Protein 4TWE (pdb70)

Foldseek 3Di:
DFAFFQDVVLLVLLLVQQDLVLLLVLLCLLLVWAFAFQDVVVVVVLVVVQCLQPDLQQHAPDKDKDKFWFKKKAFDPVDAWWKFKAFPVGHTDGTADFAFDCLPPQTDDSRAGTFFAILFDFDKQKAFEWEQEALALVSVVVCVVVVHQLASAEYEYEPDDDAQLSSLVSSVVSNHAEYEYEHFCVAAVVLDEAPCSDPVNALADYQFWWAYFYNFQFFAGQFAFLAFRHPPDHGDDPVPGPGGRPHGYGYGGLLRVLLVQQFADADFDPPVSAGRSPHGGHTDRAGDCVDDDHRNIMMITGTRMDIDTHMGMKMKHKQAAPAASLAEAEEEEESHANISCSQFASLVVSLLSSSSSSVSNVVSVPDDGFNYMYMYMHAGPVRNGLHRLLSVCSVCVPSCLQHYLEYEYEGGAFLAQQAKAKAWAQQLVQQLLVQQQVDFRPDDDGHTNFVSQLVAAWDQDPVPGIGHDHHYDDRPTNCVLVCFFSLFTYMYMHTHDHCVVDSRPTSNSHNTSSNGSCSCCVHGAPSSVSSSSSSSSVSSSSRNQRRRLAGSTQCLSCLRVLVVQLVLCCVPPQVVCVVLVHHCVLSVVLSVLLNVLSVVLVVVVVVQVVDSDDSVVRVLSSSLRRNLSVLQFDPPLCPVGGSGGRQQHYDAPAPRNHRRSLRNLCNVCVVDDRPDPSSVSNNVSSVSSSNSSNVSSQSSHDVPDD/DFPFFQDVVLLVLLLVQQDLVLLLVLLCLLLVWAFAFQDVSVVVVLVVVQCLQPDLQQHAPHKDKDKFWFKWKAFDPVDAWWKFKAFPVGHTDDTADFAFDCLPPQTDDPRAGTFFAILFDFDKAKFFEWEQEALDLVSVVVCVVVVHQLARAEYEYEDDDDAQLSSLVSSVVSNHAEYEYEHFCVAAVVLDEAPCSDPVNALADYQFWWAYFYNFQAFARQFAFLAFRHPPDHGHDPVRGPGGRPHGYGYGGLLRVLLPQQFADADFDDPVRAGNSPHGGHTDRAGDCVDDDHRNIMMITGTRMDIDTHMGMKMKHKQAAPAASLAEAEEEEESHANISCSQFASLVVSLLSSSSSSVSNVVSVPDDGFNYMYMYMHAGPFRNGLHRLLSVCSVCVVSCLQHYLEYEYEGGAFLAQQAKAKAWAQQLVQQLLVQQQPAFRPDDDTHTRFVSQLVAAWDQDPPPGIGHDHHYDARPTNCVLVCFQSLFTYMYMHHYDHCVVDSRPTSNSGNTSSSGSCSCCVGGPPVSVSSSSSSSSSSSSSRNQRGRLAGSTQCLSCLRVLVVQLVLCCVPPQVVCVVLVHHCVLSVVLSVLLNVLSVVLVVVVVVCVVDSDDSVVSVLSSSLRRNLSVLQFDPPLCPVGGSGGRQQRYDAPAPGPHRRSLRNLCRVCVPPDRPDPSSVSNNVSSVSSSNSSNVSSQSSHDVPDD

CATH classification: 3.40.630.10 (+1 more: 3.50.30.30)

Nearest PDB structures (foldseek):
  4twe-assembly1_A  TM=1.001E+00  e=0.000E+00  Homo sapiens
  5of0-assembly1_A-2  TM=9.413E-01  e=4.311E-78  Homo sapiens
  4ngp-assembly1_A-2  TM=9.405E-01  e=2.277E-77  Homo sapiens
  4p44-assembly1_A  TM=9.387E-01  e=1.144E-77  Homo sapiens
  7zqs-assembly1_D  TM=9.119E-01  e=1.818E-54  Homo sapiens

Solvent-accessible surface area: 47880 Å² total; per-residue (Å²): 232,91,49,51,76,45,63,111,149,19,5,93,55,0,10,62,88,2,52,15,138,116,0,73,88,10,0,95,59,0,1,125,67,16,0,21,1,18,26,113,21,4,82,71,2,4,92,32,0,21,100,82,4,118,42,111,136,33,0,5,52,42,1,87,46,36,63,4,73,0,5,0,0,17,10,20,140,152,98,37,3,34,8,20,0,4,11,110,139,40,46,116,74,55,58,12,98,136,46,4,76,97,70,40,60,57,7,52,29,123,81,13,24,24,2,0,0,0,3,3,45,68,25,84,22,70,6,69,0,0,0,0,12,54,0,15,105,124,11,0,112,60,0,89,107,70,67,21,150,10,112,30,6,0,0,0,0,2,5,19,79,48,49,51,7,35,0,0,47,11,0,29,149,38,18,3,28,0,0,0,0,0,9,0,0,36,26,4,0,54,31,66,25,39,94,123,69,0,3,61,82,24,37,32,5,3,18,6,3,8,9,0,0,16,1,16,110,50,10,0,1,1,4,0,30,56,6,5,0,35,108,73,15,22,60,31,93,90,90,107,21,57,13,45,4,72,21,14,0,8,2,9,4,2,29,2,0,76,47,0,2,23,3,2,57,34,78,95,2,46,92,110,13,49,29,26,3,70,42,135,0,84,0,4,50,2,3,71,107,120,27,112,14,74,49,80,0,58,0,27,0,10,1,65,11,111,71,50,81,75,96,4,14,1,0,12,0,4,0,108,3,56,45,2,22,3,12,10,0,1,0,0,0,1,1,0,0,4,2,5,2,0,0,7,0,1,0,0,1,0,0,0,4,2,0,1,56,3,0,0,37,9,13,82,151,64,75,18,67,0,3,1,0,0,11,0,0,0,0,0,0,14,11,0,10,8,1,1,0,0,0,12,0,9,43,46,60,26,19,8,37,29,14,0,0,0,0,0,0,0,14,11,0,1,25,11,75,26,0,0,40,2,44,6,2,18,0,0,8,24,0,0,16,49,0,0,102,111,10,125,12,51,26,121,67,115,52,7,0,20,69,4,0,32,150,68,50,68,79,94,4,124,102,84,33,103,5,0,30,32,31,74,5,37,45,60,4,0,10,0,0,0,0,0,12,0,0,0,0,0,0,3,0,0,1,2,10,22,122,102,168,14,79,6,94,31,0,1,0,38,10,2,0,0,3,1,17,54,0,1,27,128,67,4,1,73,55,1,44,1,0,33,2,0,0,56,0,0,0,1,0,0,1,24,0,0,3,10,15,29,8,35,5,87,3,33,12,0,18,31,25,0,71,59,24,0,77,17,0,78,144,92,8,20,68,43,0,124,124,44,111,12,75,20,38,37,0,35,60,0,0,86,94,0,45,59,41,1,61,42,0,33,115,71,22,33,86,43,94,161,53,117,18,92,53,10,67,0,2,20,20,5,9,10,7,0,20,0,0,6,4,0,33,28,56,60,1,24,94,153,68,28,1,32,5,0,1,3,34,6,48,103,114,2,103,21,85,1,0,3,4,0,2,14,1,2,55,145,0,174,131,49,77,89,78,27,151,27,11,50,56,0,37,46,6,4,7,3,1,13,31,11,0,42,9,0,3,10,10,0,61,47,20,12,66,57,242,91,52,51,76,45,62,111,146,19,4,96,56,0,10,60,88,2,52,15,141,121,0,73,87,10,0,94,61,1,1,124,70,16,0,23,1,18,26,113,20,4,82,71,2,4,91,30,0,19,100,83,4,121,42,107,136,33,0,4,51,44,0,90,46,37,66,4,62,1,5,0,0,18,10,24,152,166,96,36,3,29,9,16,0,5,12,108,138,43,43,113,74,61,66,11,95,134,47,2,70,96,74,39,60,54,8,50,30,124,82,12,24,24,2,0,0,0,2,3,47,67,25,84,21,72,5,68,0,0,0,0,12,53,0,17,114,131,12,0,117,58,0,89,102,68,67,21,141,10,122,32,6,0,0,0,0,2,5,18,80,47,49,52,6,36,0,0,43,13,0,29,152,45,35,4,29,0,0,0,0,0,8,0,0,37,24,5,0,55,31,64,24,38,94,123,70,0,4,61,83,24,36,33,5,3,18,6,3,8,11,0,0,16,1,17,109,45,9,0,1,2,10,0,29,58,6,5,0,38,117,48,11,25,53,29,90,106,96,97,28,54,14,42,5,73,21,13,0,7,2,8,4,2,33,1,0,72,46,0,2,24,4,2,59,30,78,89,3,50,94,110,14,46,28,27,1,73,42,139,0,92,0,3,52,3,4,74,108,121,27,112,16,72,49,80,0,61,0,27,0,8,1,65,11,110,71,50,83,76,94,4,14,0,0,13,0,4,0,108,3,56,46,2,22,3,11,7,0,2,0,0,0,0,1,0,0,3,1,4,3,0,0,7,0,0,0,0,1,0,0,0,4,2,0,1,55,2,0,0,39,10,14,84,160,67,80,18,66,0,3,1,0,0,12,0,0,0,0,0,0,14,12,0,9,9,0,2,0,0,0,12,0,10,43,45,58,27,22,8,34,26,14,0,0,0,0,0,0,0,13,10,0,1,25,13,74,24,0,0,39,3,44,6,2,18,0,0,9,23,0,0,16,50,0,0,101,108,10,122,13,51,29,118,69,113,51,6,0,21,69,2,0,32,149,68,51,69,78,92,4,126,100,84,33,103,6,0,30,32,32,72,5,38,46,61,4,0,10,0,0,0,0,0,16,0,0,0,0,0,0,3,0,0,1,2,10,21,123,100,168,15,78,6,94,31,0,1,0,35,10,2,0,0,2,0,19,70,0,0,16,134,71,4,1,73,61,1,43,1,0,34,2,0,0,55,0,0,0,1,0,0,1,24,0,0,2,10,15,27,9,36,5,85,3,34,12,0,17,32,25,0,70,60,24,0,95,18,0,77,156,82,1,20,87,36,0,129,131,35,110,12,64,19,36,32,0,36,60,0,0,86,93,0,46,59,42,1,61,42,1,33,119,73,24,34,86,43,95,160,52,116,18,89,52,9,67,1,2,20,21,4,10,9,7,0,20,0,0,5,5,0,34,29,55,62,1,23,106,151,66,28,2,31,5,0,2,2,37,6,54,100,116,2,100,13,81,1,0,4,3,0,3,14,2,1,59,139,0,113,141,49,77,82,81,29,152,26,10,49,54,0,32,46,6,4,2,3,2,15,26,11,0,44,9,0,3,9,9,0,59,45,21,10,66,59

Organism: Homo sapiens (NCBI:txid9606)

Secondary structure (DSSP, 8-state):
-PPP---HHHHHHHHHH--HHHHHHHHHHHTSS---TTSHHHHHHHHHHHHHHH-TTT--SEEEEEEEEEEEEE--SSS--EEEEE-TTS-EEEE---S---SSSSSSSTTSPPP-EETPPPB--EE-EEE-TT--HHHHHHHHHTT---TT-EEEEESBSB-HHHHHHHHHTTT--EEEEE--HHHHSTT--SGGGSTTSSSSPPTT----EE--SSSS-TT-TTS---TT-----GGG---S-SS-EEE--HHHHHHHHTTB-SSBPPGGG--SSSS--B--SSB-TTSSS-TT-EEEEEB--EEEEEEEEEEEEEE--SSEEEEEEEEEEE---SSS-IIIIIHHHHHHHHHHHHHHHHHHHTS---SEEEEEEEES--TTTSHHHHHHHHHTHHHHHHHEEEEEE-S-SBS-SSEEEEEE-GGGHHHHHHHHHTSB-SSSSS-BHHHHHTTTSEEEETTTEEEEPEEPP-SSSTHHIIIIIS---EEEEEEE--TTT---SS-TTTTSTT--HHIIIIII-TTSHHHHHHHHHHHHHHHHHHH-SS----GGGHHHHHHHHHHHHHHHHHHHHHHTT--SHHHHHHHHHHHHHHHHHHHHHHHHHTS---HHHHHHHHHHHHHGGGGGB-TTS-TTSSS--BTTTS---SSS-S-HHHHHHHHHHTTS-TT-HHHHHHHHHHHHHHHHHHHHHHHHS-TT--/-PPP---HHHHHHHHHH--HHHHHHHHHHHTSS---TTSHHHHHHHHHHHHHHH-TTT--SEEEEEEEEEEEEE--SSS--EEEEE-TTS-EEEE---S---SSSSSSSTTSPPP-EETPPPB--EE-EEE-TT--HHHHHHHHHTT---TT-EEEEESSSS-HHHHHHHHHTTT--EEEEE--HHHHSTT--SGGGSTTSSSSPPTT----EE--SSSS-TT-TTS---TT-----GGG---S-SS-EEE--HHHHHHHHTTB-SSBPPGGG--SSSS--B--SSB-TTSSS-TT-EEEEEB--EEEEEEEEEEEEEE--SSEEEEEEEEEEE---SSS-IIIIIHHHHHHHHHHHHHHHHHHTTS---SEEEEEEEES-GGGTSHHHHHHHHHTHHHHHHHEEEEEE-S-SBS-SSEEEEEE-GGGHHHHHHHHHTSB-SSSSS-BHHHHHTTTSEEEETTTEEEEPPBPP-SSSTHHIIIIII---EEEEEEE--TTT---SS-TTTTSTT--HHIIIIII-TTSHHHHHHHHHHHHHHHHHHH-SS----GGGHHHHHHHHHHHHHHHHHHHHHHTT--SHHHHHHHHHHHHHHHHHHHHHHHHHTS---HHHHHHHHHHHHHGGGGGB-TTS-TTSSS--BTTTS---SSS-S-HHHHHHHHHHTTSPTT-HHHHHHHHHHHHHHHHHHHHHHHHS-TT--

InterPro domains:
  IPR003137 PA domain [PF02225] (162-247)
  IPR007365 Transferrin receptor-like, dimerisation domain [PF04253] (616-735)
  IPR007484 Peptidase M28 [PF04389] (348-556)
  IPR036757 Transferrin receptor-like, dimerisation domain superfamily [G3DSA:1.20.930.40] (592-736)
  IPR036757 Transferrin receptor-like, dimerisation domain superfamily [SSF47672] (587-737)
  IPR039373 Transferrin receptor protein 1/Glutamate carboxypeptidase 2-like [PTHR10404] (11-736)
  IPR046450 PA domain superfamily [SSF52025] (104-350)

B-factor: mean 26.65, std 9.71, range [5.56, 70.22]

Radius of gyration: 35.18 Å; Cα contacts (8 Å, |Δi|>4): 3512; chains: 2; bounding box: 63×80×108 Å

Sequence (1412 aa):
LAPQDLDLEILETVMGQLDAHRIRENLRELSREPHLASSPRDEDLVQLLLQRWKDPESGLDSSAEASTYEVLLSFPSQEQPNVVDIVGPTGGIIHSCHRTEENVTGEQGGPDVVQPYAAYAPSSGTPQGLLVYANRGAEEDFKELQTQGIKLEEGTIALTRYGGVGRGAKAVNAAKHGVAGVLVYTDPADINDGLSSPDETFPNSWYLPPSGVERGSYYYEYFGDPLTPYLPAVPPSSSSFRVVDLANVSGFPPIPTQPIGFQDARRDLLCNLNGTLAPATWQGALGCHYRLGPGFRPDGDFPADSQVNVSVYNRLELRNSSNVLGIIRGAVEPDRYVLYGNHRDSWVHGAVDPSSGTAVLLELSRVLGTLLKKGGTTWWRPRRSIVFASWGAEEFGLIGSTEFTEEFFNKLQEERTVAYINVDISSVFANATLRVQGTPPVQSVVFSATKEEIRSPGPGGDDLSIYDNWIRYFNRSSPVYGLVPSSLGSSLGAGSDYAPFVHFLLGISSMDIAYTYDRSKTSARRIYPTYHTAFDTFDYVDKFLDPGFSSHQAVARTAGSVILRLSDSFFLPLKVSDYSETLRSSFLQAAQQQDLGALLEQHSISLGPLVTAVEKFEAEAAALGQRISSTLQKGSPDPLQVRMMLNDQLMLLERTFLNPRAFPEEERYYSHVLWAPRTGSVVTFPGLSNACSRARDDTASGSEEAWAEVQRQLSIVVTALEGAAATLRPVADLLAPQDLDLEILETVMGQLDAHRIRENLRELSREPHLASSPRDEDLVQLLLQRWKDPESGLDSAEASTYEEVLLSFPSQEQPNVVDIVGPTGGIIHSCHRTEEENVTGEQGGPDVVQPYAAYAPSSGTPQGLLVYANRGAEEDFKELQTQGIKLEEGTIALTRYGGVGRGAKAVNAAKHGVAGVLVYTDPADINDGLSSPDETFPNSWYLPPSGVERGSYYYEYFGDPLTPYLPAVPPSSSFRVDLANVSGFFPPIPTQPIGFQDARDLLCNLNGTLAPATWQGALGCHYRLGPGFRPDGDFPADSQVNVSVYNRLELRNSSNVLGIIRRGAVEPDRYVLYGNHRDSWVHGAVDPSSGTAVLLELSRVLGTLLLKKGGTTWWRPRRSIVFASWGAEEFGLIGSTEFTEEFFNKLQEERTVAYINVDISVVFANATLRVQGTPPVQSVVFSATKEIRSPGPGGDDLSIYDNWIRYFNRSSPVYGLVPSSLGSSLGAGSDYAPFVHFLGISSMDIAYTYDRSKTSARIYPTYHTAFDTFDYVDKKFLDPGFSSHQAVARTAGSVILRLSDSFFLPLKKVSDYSETLRSSFLQAAQQDLGALLEQHSISLGPLVTAVEKFEAEAAALGQRISSTLQKGSPDPLQVRMMLNDQLMLLERTFLNPRAFPEERYYSHVLWAPRTGSVVTFPGLSNACSSRARDTASGSEAWAEVQRQLSIVVTALEGAAATLRPVADL

GO terms:
  GO:0005509 calcium ion binding (F, IDA)
  GO:0043171 peptide catabolic process (P, IDA)
  GO:0008270 zinc ion binding (F, IDA)
  GO:0042803 protein homodimerization activity (F, IDA)
  GO:0004177 aminopeptidase activity (F, IDA)

Structure (mmCIF, N/CA/C/O backbone):
data_4TWE
#
_entry.id   4TWE
#
_cell.length_a   98.512
_cell.length_b   174.844
_cell.length_c   208.034
_cell.angle_alpha   90.000
_cell.angle_beta   90.000
_cell.angle_gamma   90.000
#
_symmetry.space_group_name_H-M   'I 2 2 2'
#
loop_
_entity.id
_entity.type
_entity.pdbx_description
1 polymer 'N-acetylated-alpha-linked acidic dipeptidase-like protein'
2 branched 2-acetamido-2-deoxy-beta-D-glucopyranose-(1-4)-2-acetamido-2-deoxy-beta-D-glucopyranose
3 branched beta-D-mannopyranose-(1-4)-2-acetamido-2-deoxy-beta-D-glucopyranose-(1-4)-2-acetamido-2-deoxy-beta-D-glucopyranose
4 non-polymer 'ZINC ION'
5 non-polymer 'CALCIUM ION'
6 non-polymer 2-acetamido-2-deoxy-beta-D-glucopyranose
7 non-polymer GLYCEROL
8 non-polymer DI(HYDROXYETHYL)ETHER
9 water water
#
loop_
_atom_site.group_PDB
_atom_site.id
_atom_site.type_symbol
_atom_site.label_atom_id
_atom_site.label_alt_id
_atom_site.label_comp_id
_atom_site.label_asym_id
_atom_site.label_entity_id
_atom_site.label_seq_id
_atom_site.pdbx_PDB_ins_code
_atom_site.Cartn_x
_atom_site.Cartn_y
_atom_site.Cartn_z
_atom_site.occupancy
_atom_site.B_iso_or_equiv
_atom_site.auth_seq_id
_atom_site.auth_comp_id
_atom_site.auth_asym_id
_atom_site.auth_atom_id
_atom_site.pdbx_PDB_model_num
ATOM 1 N N . LEU A 1 38 ? 74.497 -19.182 45.991 1.00 49.16 35 LEU A N 1
ATOM 2 C CA . LEU A 1 38 ? 74.589 -18.988 47.483 1.00 47.90 35 LEU A CA 1
ATOM 3 C C . LEU A 1 38 ? 75.712 -17.992 47.898 1.00 45.59 35 LEU A C 1
ATOM 4 O O . LEU A 1 38 ? 75.690 -17.446 49.023 1.00 46.12 35 LEU A O 1
ATOM 9 N N . ALA A 1 39 ? 76.706 -17.768 47.027 1.00 41.51 36 ALA A N 1
ATOM 10 C CA . ALA A 1 39 ? 77.649 -16.680 47.298 1.00 36.85 36 ALA A CA 1
ATOM 11 C C . ALA A 1 39 ? 76.893 -15.345 47.121 1.00 33.11 36 ALA A C 1
ATOM 12 O O . ALA A 1 39 ? 75.936 -15.261 46.346 1.00 32.98 36 ALA A O 1
ATOM 14 N N . PRO A 1 40 ? 77.272 -14.327 47.891 1.00 29.09 37 PRO A N 1
ATOM 15 C CA . PRO A 1 40 ? 76.647 -12.999 47.696 1.00 26.21 37 PRO A CA 1
ATOM 16 C C . PRO A 1 40 ? 76.752 -12.545 46.250 1.00 24.24 37 PRO A C 1
ATOM 17 O O . PRO A 1 40 ? 77.796 -12.772 45.625 1.00 24.90 37 PRO A O 1
ATOM 21 N N . GLN A 1 41 ? 75.710 -11.881 45.737 1.00 22.02 38 GLN A N 1
ATOM 22 C CA . GLN A 1 41 ? 75.719 -11.385 44.358 1.00 20.52 38 GLN A CA 1
ATOM 23 C C . GLN A 1 41 ? 76.926 -10.456 44.130 1.00 21.07 38 GLN A C 1
ATOM 24 O O . GLN A 1 41 ? 77.224 -9.607 44.986 1.00 20.03 38 GLN A O 1
ATOM 30 N N . ASP A 1 42 ? 77.598 -10.625 42.994 1.00 20.36 39 ASP A N 1
ATOM 31 C CA . ASP A 1 42 ? 78.797 -9.843 42.705 1.00 21.21 39 ASP A CA 1
ATOM 32 C C . ASP A 1 42 ? 78.779 -9.523 41.214 1.00 21.51 39 ASP A C 1
ATOM 33 O O . ASP A 1 42 ? 77.833 -9.875 40.508 1.00 22.71 39 ASP A O 1
ATOM 38 N N . LEU A 1 43 ? 79.819 -8.854 40.722 1.00 21.70 40 LEU A N 1
ATOM 39 C CA . LEU A 1 43 ? 79.886 -8.517 39.309 1.00 22.94 40 LEU A CA 1
ATOM 40 C C . LEU A 1 43 ? 79.928 -9.819 38.490 1.00 23.79 40 LEU A C 1
ATOM 41 O O . LEU A 1 43 ? 80.720 -10.725 38.781 1.00 25.33 40 LEU A O 1
ATOM 46 N N . ASP A 1 44 ? 79.051 -9.918 37.510 1.00 24.06 41 ASP A N 1
ATOM 47 C CA . ASP A 1 44 ? 78.965 -11.127 36.712 1.00 25.01 41 ASP A CA 1
ATOM 48 C C . ASP A 1 44 ? 79.463 -10.743 35.325 1.00 24.36 41 ASP A C 1
ATOM 49 O O . ASP A 1 44 ? 78.836 -9.971 34.642 1.00 23.10 41 ASP A O 1
ATOM 54 N N . LEU A 1 45 ? 80.661 -11.218 34.968 1.00 25.02 42 LEU A N 1
ATOM 55 C CA . LEU A 1 45 ? 81.290 -10.770 33.737 1.00 26.17 42 LEU A CA 1
ATOM 56 C C . LEU A 1 45 ? 80.552 -11.274 32.500 1.00 26.77 42 LEU A C 1
ATOM 57 O O . LEU A 1 45 ? 80.661 -10.684 31.406 1.00 25.61 42 LEU A O 1
ATOM 62 N N . GLU A 1 46 ? 79.818 -12.378 32.644 1.00 27.00 43 GLU A N 1
ATOM 63 C CA . GLU A 1 46 ? 79.053 -12.863 31.502 1.00 27.87 43 GLU A CA 1
ATOM 64 C C . GLU A 1 46 ? 77.905 -11.901 31.200 1.00 26.52 43 GLU A C 1
ATOM 65 O O . GLU A 1 46 ? 77.640 -11.599 30.039 1.00 27.61 43 GLU A O 1
ATOM 71 N N . ILE A 1 47 ? 77.219 -11.443 32.250 1.00 24.51 44 ILE A N 1
ATOM 72 C CA . ILE A 1 47 ? 76.180 -10.424 32.075 1.00 23.51 44 ILE A CA 1
ATOM 73 C C . ILE A 1 47 ? 76.816 -9.186 31.477 1.00 22.45 44 ILE A C 1
ATOM 74 O O . ILE A 1 47 ? 76.246 -8.579 30.578 1.00 21.71 44 ILE A O 1
ATOM 79 N N . LEU A 1 48 ? 77.969 -8.775 32.012 1.00 21.32 45 LEU A N 1
ATOM 80 C CA . LEU A 1 48 ? 78.606 -7.546 31.507 1.00 22.10 45 LEU A CA 1
ATOM 81 C C . LEU A 1 48 ? 78.867 -7.676 29.996 1.00 23.39 45 LEU A C 1
ATOM 82 O O . LEU A 1 48 ? 78.516 -6.780 29.203 1.00 24.28 45 LEU A O 1
ATOM 87 N N . GLU A 1 49 ? 79.475 -8.790 29.593 1.00 24.47 46 GLU A N 1
ATOM 88 C CA . GLU A 1 49 ? 79.766 -8.951 28.152 1.00 26.46 46 GLU A CA 1
ATOM 89 C C . GLU A 1 49 ? 78.516 -9.032 27.312 1.00 25.44 46 GLU A C 1
ATOM 90 O O . GLU A 1 49 ? 78.515 -8.526 26.187 1.00 25.54 46 GLU A O 1
ATOM 96 N N . THR A 1 50 ? 77.467 -9.662 27.846 1.00 24.68 47 THR A N 1
ATOM 97 C CA . THR A 1 50 ? 76.188 -9.680 27.148 1.00 25.02 47 THR A CA 1
ATOM 98 C C . THR A 1 50 ? 75.714 -8.281 26.879 1.00 24.88 47 THR A C 1
ATOM 99 O O . THR A 1 50 ? 75.324 -7.940 25.757 1.00 24.14 47 THR A O 1
ATOM 103 N N . VAL A 1 51 ? 75.759 -7.464 27.920 1.00 22.87 48 VAL A N 1
ATOM 104 C CA . VAL A 1 51 ? 75.268 -6.095 27.772 1.00 23.11 48 VAL A CA 1
ATOM 105 C C . VAL A 1 51 ? 76.125 -5.320 26.764 1.00 22.57 48 VAL A C 1
ATOM 106 O O . VAL A 1 51 ? 75.565 -4.601 25.910 1.00 22.98 48 VAL A O 1
ATOM 110 N N . MET A 1 52 ? 77.459 -5.467 26.849 1.00 21.30 49 MET A N 1
ATOM 111 C CA . MET A 1 52 ? 78.368 -4.727 25.935 1.00 22.29 49 MET A CA 1
ATOM 112 C C . MET A 1 52 ? 78.032 -5.071 24.481 1.00 22.70 49 MET A C 1
ATOM 113 O O . MET A 1 52 ? 77.977 -4.184 23.577 1.00 23.31 49 MET A O 1
ATOM 118 N N . GLY A 1 53 ? 77.768 -6.363 24.279 1.00 23.64 50 GLY A N 1
ATOM 119 C CA . GLY A 1 53 ? 77.525 -6.878 22.918 1.00 24.66 50 GLY A CA 1
ATOM 120 C C . GLY A 1 53 ? 76.152 -6.542 22.368 1.00 25.94 50 GLY A C 1
ATOM 121 O O . GLY A 1 53 ? 75.948 -6.601 21.136 1.00 27.42 50 GLY A O 1
ATOM 122 N N . GLN A 1 54 ? 75.205 -6.174 23.228 1.00 24.39 51 GLN A N 1
ATOM 123 C CA . GLN A 1 54 ? 73.854 -5.840 22.761 1.00 24.60 51 GLN A CA 1
ATOM 124 C C . GLN A 1 54 ? 73.619 -4.367 22.435 1.00 24.90 51 GLN A C 1
ATOM 125 O O . GLN A 1 54 ? 72.627 -4.040 21.781 1.00 25.50 51 GLN A O 1
ATOM 131 N N . LEU A 1 55 ? 74.506 -3.467 22.880 1.00 22.66 52 LEU A N 1
ATOM 132 C CA . LEU A 1 55 ? 74.336 -2.052 22.595 1.00 23.86 52 LEU A CA 1
ATOM 133 C C . LEU A 1 55 ? 74.567 -1.765 21.113 1.00 24.84 52 LEU A C 1
ATOM 134 O O . LEU A 1 55 ? 75.664 -1.987 20.605 1.00 26.43 52 LEU A O 1
ATOM 139 N N . ASP A 1 56 ? 73.510 -1.301 20.450 1.00 24.21 53 ASP A N 1
ATOM 140 C CA . ASP A 1 56 ? 73.382 -1.352 18.988 1.00 25.96 53 ASP A CA 1
ATOM 141 C C . ASP A 1 56 ? 73.545 0.053 18.391 1.00 25.91 53 ASP A C 1
ATOM 142 O O . ASP A 1 56 ? 72.713 0.930 18.642 1.00 25.35 53 ASP A O 1
ATOM 147 N N . ALA A 1 57 ? 74.596 0.262 17.605 1.00 26.24 54 ALA A N 1
ATOM 148 C CA . ALA A 1 57 ? 74.847 1.599 17.029 1.00 26.80 54 ALA A CA 1
ATOM 149 C C . ALA A 1 57 ? 73.697 2.090 16.174 1.00 27.70 54 ALA A C 1
ATOM 150 O O . ALA A 1 57 ? 73.388 3.283 16.162 1.00 27.45 54 ALA A O 1
ATOM 152 N N . HIS A 1 58 ? 73.064 1.168 15.433 1.00 28.95 55 HIS A N 1
ATOM 153 C CA . HIS A 1 58 ? 71.968 1.551 14.547 1.00 30.01 55 HIS A CA 1
ATOM 154 C C . HIS A 1 58 ? 70.754 1.994 15.344 1.00 27.79 55 HIS A C 1
ATOM 155 O O . HIS A 1 58 ? 70.070 2.922 14.945 1.00 27.21 55 HIS A O 1
ATOM 162 N N . ARG A 1 59 ? 70.483 1.333 16.460 1.00 25.32 56 ARG A N 1
ATOM 163 C CA . ARG A 1 59 ? 69.382 1.779 17.312 1.00 24.93 56 ARG A CA 1
ATOM 164 C C . ARG A 1 59 ? 69.654 3.168 17.892 1.00 23.88 56 ARG A C 1
ATOM 165 O O . ARG A 1 59 ? 68.743 3.983 17.986 1.00 23.56 56 ARG A O 1
ATOM 173 N N . ILE A 1 60 ? 70.902 3.403 18.287 1.00 23.10 57 ILE A N 1
ATOM 174 C CA . ILE A 1 60 ? 71.279 4.714 18.789 1.00 22.52 57 ILE A CA 1
ATOM 175 C C . ILE A 1 60 ? 71.032 5.778 17.696 1.00 23.21 57 ILE A C 1
ATOM 176 O O . ILE A 1 60 ? 70.438 6.827 17.963 1.00 22.94 57 ILE A O 1
ATOM 181 N N . ARG A 1 61 ? 71.469 5.479 16.475 1.00 23.02 58 ARG A N 1
ATOM 182 C CA . ARG A 1 61 ? 71.300 6.426 15.376 1.00 24.35 58 ARG A CA 1
ATOM 183 C C . ARG A 1 61 ? 69.799 6.751 15.191 1.00 24.15 58 ARG A C 1
ATOM 184 O O . ARG A 1 61 ? 69.407 7.926 15.033 1.00 24.05 58 ARG A O 1
ATOM 192 N N . GLU A 1 62 ? 68.970 5.716 15.165 1.00 24.69 59 GLU A N 1
ATOM 193 C CA . GLU A 1 62 ? 67.567 5.945 14.953 1.00 25.94 59 GLU A CA 1
ATOM 194 C C . GLU A 1 62 ? 66.929 6.709 16.121 1.00 25.72 59 GLU A C 1
ATOM 195 O O . GLU A 1 62 ? 66.014 7.527 15.901 1.00 24.39 59 GLU A O 1
ATOM 201 N N . ASN A 1 63 ? 67.402 6.438 17.353 1.00 23.93 60 ASN A N 1
ATOM 202 C CA . ASN A 1 63 ? 66.965 7.241 18.498 1.00 23.85 60 ASN A CA 1
ATOM 203 C C . ASN A 1 63 ? 67.243 8.710 18.273 1.00 22.91 60 ASN A C 1
ATOM 204 O O . ASN A 1 63 ? 66.366 9.594 18.479 1.00 22.35 60 ASN A O 1
ATOM 209 N N . LEU A 1 64 ? 68.474 8.991 17.862 1.00 22.63 61 LEU A N 1
ATOM 210 C CA . LEU A 1 64 ? 68.883 10.365 17.665 1.00 23.39 61 LEU A CA 1
ATOM 211 C C . LEU A 1 64 ? 68.063 11.036 16.554 1.00 23.63 61 LEU A C 1
ATOM 212 O O . LEU A 1 64 ? 67.692 12.212 16.688 1.00 23.32 61 LEU A O 1
ATOM 217 N N . ARG A 1 65 ? 67.783 10.292 15.470 1.00 23.42 62 ARG A N 1
ATOM 218 C CA . ARG A 1 65 ? 66.959 10.870 14.397 1.00 24.83 62 ARG A CA 1
ATOM 219 C C . ARG A 1 65 ? 65.614 11.399 14.948 1.00 25.32 62 ARG A C 1
ATOM 220 O O . ARG A 1 65 ? 65.185 12.504 14.602 1.00 25.16 62 ARG A O 1
ATOM 228 N N . GLU A 1 66 ? 64.969 10.624 15.819 1.00 25.23 63 GLU A N 1
ATOM 229 C CA . GLU A 1 66 ? 63.664 11.031 16.323 1.00 25.88 63 GLU A CA 1
ATOM 230 C C . GLU A 1 66 ? 63.832 12.148 17.351 1.00 25.09 63 GLU A C 1
ATOM 231 O O . GLU A 1 66 ? 63.117 13.126 17.351 1.00 25.20 63 GLU A O 1
ATOM 237 N N . LEU A 1 67 ? 64.804 12.002 18.234 1.00 23.35 64 LEU A N 1
ATOM 238 C CA . LEU A 1 67 ? 65.019 13.031 19.265 1.00 22.86 64 LEU A CA 1
ATOM 239 C C . LEU A 1 67 ? 65.311 14.427 18.733 1.00 22.60 64 LEU A C 1
ATOM 240 O O . LEU A 1 67 ? 64.898 15.411 19.340 1.00 23.65 64 LEU A O 1
ATOM 245 N N . SER A 1 68 ? 66.054 14.517 17.628 1.00 22.08 65 SER A N 1
ATOM 246 C CA . SER A 1 68 ? 66.531 15.791 17.133 1.00 21.56 65 SER A CA 1
ATOM 247 C C . SER A 1 68 ? 65.745 16.272 15.891 1.00 22.87 65 SER A C 1
ATOM 248 O O . SER A 1 68 ? 66.138 17.220 15.248 1.00 21.97 65 SER A O 1
ATOM 251 N N . ARG A 1 69 ? 64.643 15.580 15.550 1.00 23.21 66 ARG A N 1
ATOM 252 C CA . ARG A 1 69 ? 63.904 15.897 14.325 1.00 26.55 66 ARG A CA 1
ATOM 253 C C . ARG A 1 69 ? 63.329 17.315 14.357 1.00 25.94 66 ARG A C 1
ATOM 254 O O . ARG A 1 69 ? 63.330 18.019 13.317 1.00 26.20 66 ARG A O 1
ATOM 262 N N . GLU A 1 70 ? 62.841 17.726 15.531 1.00 24.79 67 GLU A N 1
ATOM 263 C CA . GLU A 1 70 ? 62.273 19.056 15.706 1.00 26.41 67 GLU A CA 1
ATOM 264 C C . GLU A 1 70 ? 62.960 19.788 16.858 1.00 25.38 67 GLU A C 1
ATOM 265 O O . GLU A 1 70 ? 63.487 19.117 17.769 1.00 25.06 67 GLU A O 1
ATOM 271 N N . PRO A 1 71 ? 62.930 21.137 16.853 1.00 25.53 68 PRO A N 1
ATOM 272 C CA . PRO A 1 71 ? 63.457 21.852 18.029 1.00 24.36 68 PRO A CA 1
ATOM 273 C C . PRO A 1 71 ? 62.722 21.423 19.280 1.00 23.95 68 PRO A C 1
ATOM 274 O O . PRO A 1 71 ? 61.499 21.113 19.247 1.00 23.97 68 PRO A O 1
ATOM 278 N N . HIS A 1 72 ? 63.452 21.343 20.392 1.00 22.56 69 HIS A N 1
ATOM 279 C CA . HIS A 1 72 ? 62.832 20.817 21.625 1.00 22.01 69 HIS A CA 1
ATOM 280 C C . HIS A 1 72 ? 63.284 21.643 22.839 1.00 21.89 69 HIS A C 1
ATOM 281 O O . HIS A 1 72 ? 63.764 21.117 23.824 1.00 22.46 69 HIS A O 1
ATOM 288 N N . LEU A 1 73 ? 63.006 22.946 22.773 1.00 21.50 70 LEU A N 1
ATOM 289 C CA . LEU A 1 73 ? 63.245 23.853 23.901 1.00 21.91 70 LEU A CA 1
ATOM 290 C C . LEU A 1 73 ? 62.489 23.390 25.166 1.00 21.34 70 LEU A C 1
ATOM 291 O O . LEU A 1 73 ? 61.369 22.858 25.055 1.00 23.06 70 LEU A O 1
ATOM 296 N N . ALA A 1 74 ? 63.084 23.588 26.346 1.00 19.31 71 ALA A N 1
ATOM 297 C CA . ALA A 1 74 ? 62.416 23.216 27.603 1.00 19.93 71 ALA A CA 1
ATOM 298 C C . ALA A 1 74 ? 60.997 23.817 27.677 1.00 20.75 71 ALA A C 1
ATOM 299 O O . ALA A 1 74 ? 60.877 25.006 27.484 1.00 22.57 71 ALA A O 1
ATOM 301 N N . SER A 1 75 ? 60.018 22.986 28.046 1.00 20.37 72 SER A N 1
ATOM 302 C CA . SER A 1 75 ? 58.596 23.363 28.249 1.00 22.30 72 SER A CA 1
ATOM 303 C C . SER A 1 75 ? 57.814 23.515 26.941 1.00 22.45 72 SER A C 1
ATOM 304 O O . SER A 1 75 ? 56.625 23.861 26.981 1.00 25.20 72 SER A O 1
ATOM 307 N N . SER A 1 76 ? 58.447 23.272 25.797 1.00 22.13 73 SER A N 1
ATOM 308 C CA . SER A 1 76 ? 57.781 23.400 24.490 1.00 23.01 73 SER A CA 1
ATOM 309 C C . SER A 1 76 ? 56.878 22.151 24.306 1.00 24.45 73 SER A C 1
ATOM 310 O O . SER A 1 76 ? 57.019 21.149 25.044 1.00 24.26 73 SER A O 1
ATOM 313 N N . PRO A 1 77 ? 55.926 22.193 23.341 1.00 24.26 74 PRO A N 1
ATOM 314 C CA . PRO A 1 77 ? 55.159 20.956 23.130 1.00 24.66 74 PRO A CA 1
ATOM 315 C C . PRO A 1 77 ? 56.036 19.774 22.703 1.00 24.04 74 PRO A C 1
ATOM 316 O O . PRO A 1 77 ? 55.727 18.642 23.058 1.00 23.72 74 PRO A O 1
ATOM 320 N N . ARG A 1 78 ? 57.118 20.052 21.969 1.00 22.60 75 ARG A N 1
ATOM 321 C CA . ARG A 1 78 ? 57.984 18.988 21.534 1.00 24.13 75 ARG A CA 1
ATOM 322 C C . ARG A 1 78 ? 58.731 18.383 22.738 1.00 22.87 75 ARG A C 1
ATOM 323 O O . ARG A 1 78 ? 58.902 17.171 22.792 1.00 22.88 75 ARG A O 1
ATOM 331 N N . ASP A 1 79 ? 59.127 19.228 23.692 1.00 23.36 76 ASP A N 1
ATOM 332 C CA . ASP A 1 79 ? 59.679 18.726 24.972 1.00 22.94 76 ASP A CA 1
ATOM 333 C C . ASP A 1 79 ? 58.714 17.742 25.636 1.00 23.40 76 ASP A C 1
ATOM 334 O O . ASP A 1 79 ? 59.112 16.673 26.123 1.00 23.14 76 ASP A O 1
ATOM 339 N N . GLU A 1 80 ? 57.424 18.070 25.644 1.00 23.17 77 GLU A N 1
ATOM 340 C CA . GLU A 1 80 ? 56.446 17.171 26.197 1.00 24.48 77 GLU A CA 1
ATOM 341 C C . GLU A 1 80 ? 56.282 15.878 25.393 1.00 23.69 77 GLU A C 1
ATOM 342 O O . GLU A 1 80 ? 56.097 14.813 25.988 1.00 24.00 77 GLU A O 1
ATOM 348 N N . ASP A 1 81 ? 56.391 15.933 24.071 1.00 23.54 78 ASP A N 1
ATOM 349 C CA . ASP A 1 81 ? 56.374 14.706 23.266 1.00 25.17 78 ASP A CA 1
ATOM 350 C C . ASP A 1 81 ? 57.544 13.815 23.699 1.00 24.62 78 ASP A C 1
ATOM 351 O O . ASP A 1 81 ? 57.427 12.607 23.700 1.00 24.61 78 ASP A O 1
ATOM 356 N N . LEU A 1 82 ? 58.698 14.419 23.979 1.00 23.21 79 LEU A N 1
ATOM 357 C CA . LEU A 1 82 ? 59.876 13.632 24.341 1.00 22.57 79 LEU A CA 1
ATOM 358 C C . LEU A 1 82 ? 59.724 13.063 25.740 1.00 22.13 79 LEU A C 1
ATOM 359 O O . LEU A 1 82 ? 60.173 11.962 25.975 1.00 22.33 79 LEU A O 1
ATOM 364 N N . VAL A 1 83 ? 59.077 13.788 26.663 1.00 22.61 80 VAL A N 1
ATOM 365 C CA . VAL A 1 83 ? 58.740 13.195 27.967 1.00 22.27 80 VAL A CA 1
ATOM 366 C C . VAL A 1 83 ? 57.897 11.914 27.714 1.00 24.57 80 VAL A C 1
ATOM 367 O O . VAL A 1 83 ? 58.107 10.862 28.289 1.00 23.58 80 VAL A O 1
ATOM 371 N N . GLN A 1 84 ? 56.927 12.006 26.812 1.00 24.27 81 GLN A N 1
ATOM 372 C CA . GLN A 1 84 ? 56.046 10.864 26.616 1.00 25.25 81 GLN A CA 1
ATOM 373 C C . GLN A 1 84 ? 56.750 9.719 25.926 1.00 24.30 81 GLN A C 1
ATOM 374 O O . GLN A 1 84 ? 56.415 8.564 26.169 1.00 25.76 81 GLN A O 1
ATOM 380 N N . LEU A 1 85 ? 57.729 10.036 25.091 1.00 24.69 82 LEU A N 1
ATOM 381 C CA . LEU A 1 85 ? 58.580 9.020 24.455 1.00 25.28 82 LEU A CA 1
ATOM 382 C C . LEU A 1 85 ? 59.356 8.242 25.528 1.00 24.91 82 LEU A C 1
ATOM 383 O O . LEU A 1 85 ? 59.304 7.036 25.543 1.00 24.83 82 LEU A O 1
ATOM 388 N N . LEU A 1 86 ? 60.046 8.958 26.429 1.00 24.05 83 LEU A N 1
ATOM 389 C CA . LEU A 1 86 ? 60.783 8.295 27.514 1.00 24.17 83 LEU A CA 1
ATOM 390 C C . LEU A 1 86 ? 59.863 7.410 28.330 1.00 24.36 83 LEU A C 1
ATOM 391 O O . LEU A 1 86 ? 60.209 6.263 28.646 1.00 23.52 83 LEU A O 1
ATOM 396 N N . LEU A 1 87 ? 58.702 7.950 28.721 1.00 24.02 84 LEU A N 1
ATOM 397 C CA . LEU A 1 87 ? 57.753 7.172 29.519 1.00 25.23 84 LEU A CA 1
ATOM 398 C C . LEU A 1 87 ? 57.341 5.897 28.799 1.00 25.84 84 LEU A C 1
ATOM 399 O O . LEU A 1 87 ? 57.300 4.804 29.387 1.00 25.20 84 LEU A O 1
ATOM 404 N N . GLN A 1 88 ? 57.078 6.018 27.508 1.00 26.41 85 GLN A N 1
ATOM 405 C CA . GLN A 1 88 ? 56.615 4.856 26.762 1.00 27.88 85 GLN A CA 1
ATOM 406 C C . GLN A 1 88 ? 57.714 3.803 26.700 1.00 27.22 85 GLN A C 1
ATOM 407 O O . GLN A 1 88 ? 57.441 2.624 26.957 1.00 25.76 85 GLN A O 1
ATOM 413 N N . ARG A 1 89 ? 58.961 4.238 26.462 1.00 26.46 86 ARG A N 1
ATOM 414 C CA . ARG A 1 89 ? 60.095 3.293 26.376 1.00 25.64 86 ARG A CA 1
ATOM 415 C C . ARG A 1 89 ? 60.336 2.599 27.724 1.00 26.30 86 ARG A C 1
ATOM 416 O O . ARG A 1 89 ? 60.625 1.395 27.791 1.00 26.72 86 ARG A O 1
ATOM 424 N N . TRP A 1 90 ? 60.179 3.335 28.827 1.00 24.40 87 TRP A N 1
ATOM 425 C CA . TRP A 1 90 ? 60.561 2.788 30.103 1.00 22.61 87 TRP A CA 1
ATOM 426 C C . TRP A 1 90 ? 59.418 2.030 30.771 1.00 23.72 87 TRP A C 1
ATOM 427 O O . TRP A 1 90 ? 59.625 1.331 31.732 1.00 22.70 87 TRP A O 1
ATOM 438 N N . LYS A 1 91 ? 58.204 2.191 30.239 1.00 24.69 88 LYS A N 1
ATOM 439 C CA . LYS A 1 91 ? 57.057 1.392 30.724 1.00 26.27 88 LYS A CA 1
ATOM 440 C C . LYS A 1 91 ? 56.751 0.171 29.846 1.00 28.29 88 LYS A C 1
ATOM 441 O O . LYS A 1 91 ? 55.798 -0.601 30.120 1.00 28.43 88 LYS A O 1
ATOM 447 N N . ASP A 1 92 ? 57.525 -0.023 28.787 1.00 28.54 89 ASP A N 1
ATOM 448 C CA . ASP A 1 92 ? 57.273 -1.174 27.908 1.00 29.22 89 ASP A CA 1
ATOM 449 C C . ASP A 1 92 ? 57.379 -2.493 28.678 1.00 29.87 89 ASP A C 1
ATOM 450 O O . ASP A 1 92 ? 58.309 -2.698 29.455 1.00 27.03 89 ASP A O 1
ATOM 455 N N . PRO A 1 93 ? 56.386 -3.392 28.516 1.00 31.21 90 PRO A N 1
ATOM 456 C CA . PRO A 1 93 ? 56.399 -4.598 29.346 1.00 30.99 90 PRO A CA 1
ATOM 457 C C . PRO A 1 93 ? 57.483 -5.599 28.968 1.00 30.62 90 PRO A C 1
ATOM 458 O O . PRO A 1 93 ? 57.829 -6.454 29.782 1.00 30.60 90 PRO A O 1
ATOM 462 N N . GLU A 1 94 ? 58.033 -5.492 27.759 1.00 30.99 91 GLU A N 1
ATOM 463 C CA . GLU A 1 94 ? 59.151 -6.357 27.337 1.00 31.98 91 GLU A CA 1
ATOM 464 C C . GLU A 1 94 ? 60.570 -5.754 27.413 1.00 29.75 91 GLU A C 1
ATOM 465 O O . GLU A 1 94 ? 61.554 -6.492 27.581 1.00 28.23 91 GLU A O 1
ATOM 471 N N . SER A 1 95 ? 60.683 -4.437 27.284 1.00 29.50 92 SER A N 1
ATOM 472 C CA . SER A 1 95 ? 62.016 -3.811 27.242 1.00 28.14 92 SER A CA 1
ATOM 473 C C . SER A 1 95 ? 62.146 -2.637 28.215 1.00 27.46 92 SER A C 1
ATOM 474 O O . SER A 1 95 ? 63.181 -1.926 28.213 1.00 26.72 92 SER A O 1
ATOM 477 N N . GLY A 1 96 ? 61.102 -2.435 29.019 1.00 25.58 93 GLY A N 1
ATOM 478 C CA . GLY A 1 96 ? 61.074 -1.339 30.019 1.00 25.20 93 GLY A CA 1
ATOM 479 C C . GLY A 1 96 ? 61.726 -1.678 31.346 1.00 23.83 93 GLY A C 1
ATOM 480 O O . GLY A 1 96 ? 62.406 -2.691 31.510 1.00 23.97 93 GLY A O 1
ATOM 481 N N . LEU A 1 97 ? 61.521 -0.782 32.300 1.00 23.28 94 LEU A N 1
ATOM 482 C CA . LEU A 1 97 ? 62.142 -0.846 33.614 1.00 22.85 94 LEU A CA 1
ATOM 483 C C . LEU A 1 97 ? 61.089 -1.349 34.599 1.00 24.03 94 LEU A C 1
ATOM 484 O O . LEU A 1 97 ? 59.934 -1.710 34.201 1.00 24.97 94 LEU A O 1
ATOM 489 N N . ASP A 1 98 ? 61.419 -1.387 35.891 1.00 22.84 95 ASP A N 1
ATOM 490 C CA . ASP A 1 98 ? 60.398 -1.799 36.875 1.00 22.68 95 ASP A CA 1
ATOM 491 C C . ASP A 1 98 ? 59.292 -0.753 37.013 1.00 24.21 95 ASP A C 1
ATOM 492 O O . ASP A 1 98 ? 58.073 -1.088 37.120 1.00 23.93 95 ASP A O 1
ATOM 497 N N . SER A 1 99 ? 59.696 0.517 37.020 1.00 22.35 96 SER A N 1
ATOM 498 C CA A SER A 1 99 ? 58.736 1.601 36.997 0.50 23.79 96 SER A CA 1
ATOM 499 C CA B SER A 1 99 ? 58.780 1.632 37.144 0.50 23.40 96 SER A CA 1
ATOM 500 C C . SER A 1 99 ? 59.341 2.897 36.454 1.00 23.69 96 SER A C 1
ATOM 501 O O . SER A 1 99 ? 60.582 3.059 36.367 1.00 22.44 96 SER A O 1
ATOM 506 N N . ALA A 1 100 ? 58.441 3.770 35.986 1.00 22.23 97 ALA A N 1
ATOM 507 C CA . ALA A 1 100 ? 58.892 5.064 35.428 1.00 22.26 97 ALA A CA 1
ATOM 508 C C . ALA A 1 100 ? 57.823 6.091 35.665 1.00 24.83 97 ALA A C 1
ATOM 509 O O . ALA A 1 100 ? 56.617 5.774 35.550 1.00 25.14 97 ALA A O 1
ATOM 511 N N . GLU A 1 101 ? 58.215 7.316 36.012 1.00 23.87 98 GLU A N 1
ATOM 512 C CA . GLU A 1 101 ? 57.207 8.361 36.284 1.00 26.16 98 GLU A CA 1
ATOM 513 C C . GLU A 1 101 ? 57.762 9.730 35.996 1.00 25.24 98 GLU A C 1
ATOM 514 O O . GLU A 1 101 ? 58.966 9.991 36.254 1.00 24.87 98 GLU A O 1
ATOM 520 N N . ALA A 1 102 ? 56.888 10.611 35.500 1.00 23.13 99 ALA A N 1
ATOM 521 C CA . ALA A 1 102 ? 57.300 12.013 35.300 1.00 24.85 99 ALA A CA 1
ATOM 522 C C . ALA A 1 102 ? 57.027 12.794 36.549 1.00 25.56 99 ALA A C 1
ATOM 523 O O . ALA A 1 102 ? 56.044 12.507 37.258 1.00 25.21 99 ALA A O 1
ATOM 525 N N . SER A 1 103 ? 57.875 13.780 36.842 1.00 24.68 100 SER A N 1
ATOM 526 C CA . SER A 1 103 ? 57.625 14.757 37.930 1.00 26.05 100 SER A CA 1
ATOM 527 C C . SER A 1 103 ? 57.831 16.156 37.359 1.00 24.59 100 SER A C 1
ATOM 528 O O . SER A 1 103 ? 58.688 16.342 36.510 1.00 25.42 100 SER A O 1
ATOM 531 N N . THR A 1 104 ? 57.066 17.131 37.835 1.00 23.19 101 THR A N 1
ATOM 532 C CA . THR A 1 104 ? 57.015 18.415 37.150 1.00 22.90 101 THR A CA 1
ATOM 533 C C . THR A 1 104 ? 57.218 19.497 38.178 1.00 22.78 101 THR A C 1
ATOM 534 O O . THR A 1 104 ? 56.661 19.396 39.291 1.00 24.68 101 THR A O 1
ATOM 538 N N . TYR A 1 105 ? 58.009 20.517 37.808 1.00 20.65 102 TYR A N 1
ATOM 539 C CA . TYR A 1 105 ? 58.236 21.713 38.612 1.00 21.51 102 TYR A CA 1
ATOM 540 C C . TYR A 1 105 ? 57.797 22.933 37.805 1.00 21.82 102 TYR A C 1
ATOM 541 O O . TYR A 1 105 ? 57.940 22.950 36.569 1.00 22.21 102 TYR A O 1
ATOM 550 N N . GLU A 1 106 ? 57.257 23.935 38.504 1.00 21.81 103 GLU A N 1
ATOM 551 C CA . GLU A 1 106 ? 56.925 25.192 37.835 1.00 21.71 103 GLU A CA 1
ATOM 552 C C . GLU A 1 106 ? 58.063 26.163 38.113 1.00 20.70 103 GLU A C 1
ATOM 553 O O . GLU A 1 106 ? 58.271 26.577 39.259 1.00 21.08 103 GLU A O 1
ATOM 559 N N . VAL A 1 107 ? 58.802 26.493 37.055 1.00 19.80 104 VAL A N 1
ATOM 560 C CA . VAL A 1 107 ? 60.094 27.199 37.172 1.00 19.98 104 VAL A CA 1
ATOM 561 C C . VAL A 1 107 ? 60.178 28.405 36.283 1.00 20.44 104 VAL A C 1
ATOM 562 O O . VAL A 1 107 ? 59.487 28.428 35.268 1.00 21.36 104 VAL A O 1
ATOM 566 N N . LEU A 1 108 ? 61.039 29.370 36.630 1.00 19.42 105 LEU A N 1
ATOM 567 C CA . LEU A 1 108 ? 61.042 30.613 35.870 1.00 20.18 105 LEU A CA 1
ATOM 568 C C . LEU A 1 108 ? 62.019 30.482 34.710 1.00 19.64 105 LEU A C 1
ATOM 569 O O . LEU A 1 108 ? 63.217 30.361 34.942 1.00 21.25 105 LEU A O 1
ATOM 574 N N . LEU A 1 109 ? 61.495 30.508 33.482 1.00 20.48 106 LEU A N 1
ATOM 575 C CA . LEU A 1 109 ? 62.353 30.453 32.282 1.00 20.55 106 LEU A CA 1
ATOM 576 C C . LEU A 1 109 ? 62.316 31.838 31.607 1.00 21.23 106 LEU A C 1
ATOM 577 O O . LEU A 1 109 ? 61.759 32.793 32.169 1.00 22.50 106 LEU A O 1
ATOM 582 N N . SER A 1 110 ? 62.922 31.942 30.433 1.00 20.26 107 SER A N 1
ATOM 583 C CA . SER A 1 110 ? 63.058 33.239 29.766 1.00 20.90 107 SER A CA 1
ATOM 584 C C . SER A 1 110 ? 62.958 32.963 28.273 1.00 20.76 107 SER A C 1
ATOM 585 O O . SER A 1 110 ? 63.567 32.008 27.793 1.00 19.76 107 SER A O 1
ATOM 588 N N . PHE A 1 111 ? 62.242 33.800 27.509 1.00 20.80 108 PHE A N 1
ATOM 589 C CA . PHE A 1 111 ? 62.120 33.609 26.067 1.00 21.65 108 PHE A CA 1
ATOM 590 C C . PHE A 1 111 ? 62.066 34.938 25.327 1.00 21.90 108 PHE A C 1
ATOM 591 O O . PHE A 1 111 ? 61.611 35.923 25.909 1.00 22.67 108 PHE A O 1
ATOM 599 N N . PRO A 1 112 ? 62.499 34.950 24.052 1.00 22.16 109 PRO A N 1
ATOM 600 C CA . PRO A 1 112 ? 62.302 36.165 23.253 1.00 23.10 109 PRO A CA 1
ATOM 601 C C . PRO A 1 112 ? 60.841 36.259 22.764 1.00 25.27 109 PRO A C 1
ATOM 602 O O . PRO A 1 112 ? 60.053 35.304 22.910 1.00 24.01 109 PRO A O 1
ATOM 606 N N . SER A 1 113 ? 60.515 37.388 22.141 1.00 25.73 110 SER A N 1
ATOM 607 C CA . SER A 1 113 ? 59.127 37.595 21.685 1.00 28.55 110 SER A CA 1
ATOM 608 C C . SER A 1 113 ? 59.019 37.230 20.199 1.00 29.39 110 SER A C 1
ATOM 609 O O . SER A 1 113 ? 59.811 37.695 19.373 1.00 30.23 110 SER A O 1
ATOM 612 N N . GLN A 1 114 ? 58.053 36.384 19.845 1.00 32.55 111 GLN A N 1
ATOM 613 C CA . GLN A 1 114 ? 57.784 36.086 18.418 1.00 36.17 111 GLN A CA 1
ATOM 614 C C . GLN A 1 114 ? 57.236 37.333 17.680 1.00 37.04 111 GLN A C 1
ATOM 615 O O . GLN A 1 114 ? 57.537 37.561 16.499 1.00 38.15 111 GLN A O 1
ATOM 621 N N . GLU A 1 115 ? 56.502 38.166 18.409 1.00 37.32 112 GLU A N 1
ATOM 622 C CA . GLU A 1 115 ? 55.859 39.371 17.821 1.00 38.00 112 GLU A CA 1
ATOM 623 C C . GLU A 1 115 ? 56.818 40.548 17.638 1.00 37.37 112 GLU A C 1
ATOM 624 O O . GLU A 1 115 ? 56.611 41.356 16.730 1.00 37.04 112 GLU A O 1
ATOM 630 N N . GLN A 1 116 ? 57.814 40.693 18.522 1.00 34.11 113 GLN A N 1
ATOM 631 C CA . GLN A 1 116 ? 58.831 41.756 18.412 1.00 33.62 113 GLN A CA 1
ATOM 632 C C . GLN A 1 116 ? 60.190 41.084 18.563 1.00 32.02 113 GLN A C 1
ATOM 633 O O . GLN A 1 116 ? 60.647 40.884 19.702 1.00 31.36 113 GLN A O 1
ATOM 639 N N . PRO A 1 117 ? 60.813 40.710 17.449 1.00 30.95 114 PRO A N 1
ATOM 640 C CA . PRO A 1 117 ? 62.139 40.098 17.586 1.00 30.84 114 PRO A CA 1
ATOM 641 C C . PRO A 1 117 ? 63.177 41.069 18.123 1.00 29.35 114 PRO A C 1
ATOM 642 O O . PRO A 1 117 ? 63.061 42.290 17.957 1.00 29.32 114 PRO A O 1
ATOM 646 N N . ASN A 1 118 ? 64.195 40.510 18.773 1.00 27.31 115 ASN A N 1
ATOM 647 C CA . ASN A 1 118 ? 65.346 41.265 19.216 1.00 25.22 115 ASN A CA 1
ATOM 648 C C . ASN A 1 118 ? 66.094 41.749 17.979 1.00 25.32 115 ASN A C 1
ATOM 649 O O . ASN A 1 118 ? 66.256 41.003 17.004 1.00 26.38 115 ASN A O 1
ATOM 654 N N . VAL A 1 119 ? 66.584 42.974 18.012 1.00 26.21 116 VAL A N 1
ATOM 655 C CA . VAL A 1 119 ? 67.188 43.520 16.810 1.00 26.36 116 VAL A CA 1
ATOM 656 C C . VAL A 1 119 ? 68.397 44.311 17.202 1.00 25.52 116 VAL A C 1
ATOM 657 O O . VAL A 1 119 ? 68.402 44.986 18.227 1.00 26.38 116 VAL A O 1
ATOM 661 N N . VAL A 1 120 ? 69.428 44.234 16.389 1.00 25.30 117 VAL A N 1
ATOM 662 C CA . VAL A 1 120 ? 70.628 45.067 16.604 1.00 25.72 117 VAL A CA 1
ATOM 663 C C . VAL A 1 120 ? 70.789 45.957 15.336 1.00 27.20 117 VAL A C 1
ATOM 664 O O . VAL A 1 120 ? 71.024 45.444 14.242 1.00 28.33 117 VAL A O 1
ATOM 668 N N . ASP A 1 121 ? 70.703 47.266 15.514 1.00 27.56 118 ASP A N 1
ATOM 669 C CA . ASP A 1 121 ? 70.747 48.195 14.365 1.00 28.87 118 ASP A CA 1
ATOM 670 C C . ASP A 1 121 ? 71.865 49.198 14.522 1.00 28.25 118 ASP A C 1
ATOM 671 O O . ASP A 1 121 ? 72.182 49.615 15.644 1.00 27.14 118 ASP A O 1
ATOM 676 N N . ILE A 1 122 ? 72.396 49.664 13.389 1.00 28.12 119 ILE A N 1
ATOM 677 C CA . ILE A 1 122 ? 73.291 50.835 13.427 1.00 28.33 119 ILE A CA 1
ATOM 678 C C . ILE A 1 122 ? 72.428 52.014 13.026 1.00 30.17 119 ILE A C 1
ATOM 679 O O . ILE A 1 122 ? 71.721 51.913 12.030 1.00 30.80 119 ILE A O 1
ATOM 684 N N . VAL A 1 123 ? 72.454 53.074 13.828 1.00 31.36 120 VAL A N 1
ATOM 685 C CA . VAL A 1 123 ? 71.544 54.219 13.701 1.00 34.67 120 VAL A CA 1
ATOM 686 C C . VAL A 1 123 ? 72.309 55.565 13.654 1.00 36.85 120 VAL A C 1
ATOM 687 O O . VAL A 1 123 ? 73.412 55.702 14.204 1.00 35.15 120 VAL A O 1
ATOM 691 N N . GLY A 1 124 ? 71.722 56.551 12.976 1.00 39.89 121 GLY A N 1
ATOM 692 C CA . GLY A 1 124 ? 72.333 57.888 12.844 1.00 44.62 121 GLY A CA 1
ATOM 693 C C . GLY A 1 124 ? 71.911 58.766 14.006 1.00 48.36 121 GLY A C 1
ATOM 694 O O . GLY A 1 124 ? 71.140 58.322 14.863 1.00 49.09 121 GLY A O 1
ATOM 695 N N . PRO A 1 125 ? 72.366 60.040 14.026 1.00 51.81 122 PRO A N 1
ATOM 696 C CA . PRO A 1 125 ? 72.096 61.016 15.120 1.00 53.75 122 PRO A CA 1
ATOM 697 C C . PRO A 1 125 ? 70.622 61.274 15.473 1.00 55.42 122 PRO A C 1
ATOM 698 O O . PRO A 1 125 ? 70.319 61.617 16.620 1.00 56.67 122 PRO A O 1
ATOM 702 N N . THR A 1 126 ? 69.712 61.118 14.521 1.00 56.66 123 THR A N 1
ATOM 703 C CA . THR A 1 126 ? 68.289 61.326 14.829 1.00 58.32 123 THR A CA 1
ATOM 704 C C . THR A 1 126 ? 67.490 60.029 15.085 1.00 58.20 123 THR A C 1
ATOM 705 O O . THR A 1 126 ? 66.293 60.098 15.390 1.00 59.19 123 THR A O 1
ATOM 709 N N . GLY A 1 127 ? 68.141 58.864 14.965 1.00 57.23 124 GLY A N 1
ATOM 710 C CA . GLY A 1 127 ? 67.447 57.568 15.060 1.00 56.18 124 GLY A CA 1
ATOM 711 C C . GLY A 1 127 ? 67.188 56.811 13.750 1.00 55.44 124 GLY A C 1
ATOM 712 O O . GLY A 1 127 ? 66.712 55.671 13.794 1.00 56.34 124 GLY A O 1
ATOM 713 N N . GLY A 1 128 ? 67.502 57.399 12.591 1.00 53.93 125 GLY A N 1
ATOM 714 C CA . GLY A 1 128 ? 67.361 56.683 11.309 1.00 52.76 125 GLY A CA 1
ATOM 715 C C . GLY A 1 128 ? 68.249 55.437 11.255 1.00 51.71 125 GLY A C 1
ATOM 716 O O . GLY A 1 128 ? 69.422 55.505 11.633 1.00 50.64 125 GLY A O 1
ATOM 717 N N . ILE A 1 129 ? 67.713 54.304 10.792 1.00 50.78 126 ILE A N 1
ATOM 718 C CA . ILE A 1 129 ? 68.507 53.053 10.754 1.00 50.37 126 ILE A CA 1
ATOM 719 C C . ILE A 1 129 ? 69.377 52.954 9.512 1.00 50.13 126 ILE A C 1
ATOM 720 O O . ILE A 1 129 ? 68.903 53.038 8.376 1.00 50.30 126 ILE A O 1
ATOM 725 N N . ILE A 1 130 ? 70.666 52.787 9.740 1.00 49.48 127 ILE A N 1
ATOM 726 C CA . ILE A 1 130 ? 71.648 52.754 8.667 1.00 49.82 127 ILE A CA 1
ATOM 727 C C . ILE A 1 130 ? 71.864 51.324 8.170 1.00 49.39 127 ILE A C 1
ATOM 728 O O . ILE A 1 130 ? 72.040 51.108 6.967 1.00 49.31 127 ILE A O 1
ATOM 733 N N . HIS A 1 131 ? 71.860 50.362 9.105 1.00 48.08 128 HIS A N 1
ATOM 734 C CA . HIS A 1 131 ? 72.256 48.972 8.863 1.00 48.02 128 HIS A CA 1
ATOM 735 C C . HIS A 1 131 ? 71.581 48.112 9.942 1.00 47.40 128 HIS A C 1
ATOM 736 O O . HIS A 1 131 ? 71.392 48.551 11.076 1.00 45.80 128 HIS A O 1
ATOM 743 N N . SER A 1 132 ? 71.180 46.905 9.562 1.00 47.45 129 SER A N 1
ATOM 744 C CA . SER A 1 132 ? 70.539 45.974 10.477 1.00 47.95 129 SER A CA 1
ATOM 745 C C . SER A 1 132 ? 71.314 44.686 10.418 1.00 47.71 129 SER A C 1
ATOM 746 O O . SER A 1 132 ? 71.721 44.238 9.347 1.00 48.03 129 SER A O 1
ATOM 749 N N . CYS A 1 133 ? 71.517 44.087 11.576 1.00 47.31 130 CYS A N 1
ATOM 750 C CA . CYS A 1 133 ? 72.151 42.788 11.637 1.00 46.83 130 CYS A CA 1
ATOM 751 C C . CYS A 1 133 ? 71.115 41.674 11.329 1.00 45.91 130 CYS A C 1
ATOM 752 O O . CYS A 1 133 ? 69.907 41.936 11.304 1.00 44.42 130 CYS A O 1
ATOM 755 N N . HIS A 1 134 ? 71.593 40.457 11.044 1.00 44.56 131 HIS A N 1
ATOM 756 C CA . HIS A 1 134 ? 70.701 39.328 10.763 1.00 44.06 131 HIS A CA 1
ATOM 757 C C . HIS A 1 134 ? 69.963 38.927 12.057 1.00 43.62 131 HIS A C 1
ATOM 758 O O . HIS A 1 134 ? 70.470 39.121 13.166 1.00 44.04 131 HIS A O 1
ATOM 765 N N . ARG A 1 135 ? 68.778 38.364 11.915 1.00 42.63 132 ARG A N 1
ATOM 766 C CA . ARG A 1 135 ? 67.936 38.135 13.079 1.00 42.82 132 ARG A CA 1
ATOM 767 C C . ARG A 1 135 ? 68.101 36.748 13.673 1.00 40.63 132 ARG A C 1
ATOM 768 O O . ARG A 1 135 ? 67.892 36.557 14.866 1.00 40.11 132 ARG A O 1
ATOM 776 N N . THR A 1 136 ? 68.472 35.800 12.825 1.00 38.70 133 THR A N 1
ATOM 777 C CA . THR A 1 136 ? 68.479 34.372 13.183 1.00 36.48 133 THR A CA 1
ATOM 778 C C . THR A 1 136 ? 69.326 33.613 12.136 1.00 35.85 133 THR A C 1
ATOM 779 O O . THR A 1 136 ? 69.698 34.208 11.091 1.00 36.37 133 THR A O 1
ATOM 783 N N . GLU A 1 137 ? 69.659 32.341 12.387 1.00 34.35 134 GLU A N 1
ATOM 784 C CA . GLU A 1 137 ? 70.463 31.576 11.416 1.00 33.89 134 GLU A CA 1
ATOM 785 C C . GLU A 1 137 ? 69.858 31.564 10.014 1.00 35.68 134 GLU A C 1
ATOM 786 O O . GLU A 1 137 ? 68.635 31.434 9.873 1.00 34.71 134 GLU A O 1
ATOM 792 N N . GLU A 1 138 ? 70.723 31.651 9.004 1.00 36.12 135 GLU A N 1
ATOM 793 C CA . GLU A 1 138 ? 70.306 31.471 7.594 1.00 38.80 135 GLU A CA 1
ATOM 794 C C . GLU A 1 138 ? 69.936 30.019 7.295 1.00 38.92 135 GLU A C 1
ATOM 795 O O . GLU A 1 138 ? 70.487 29.074 7.887 1.00 36.98 135 GLU A O 1
ATOM 801 N N . ASN A 1 139 ? 68.949 29.837 6.435 1.00 39.05 136 ASN A N 1
ATOM 802 C CA . ASN A 1 139 ? 68.417 28.486 6.190 1.00 41.14 136 ASN A CA 1
ATOM 803 C C . ASN A 1 139 ? 69.388 27.745 5.274 1.00 41.49 136 ASN A C 1
ATOM 804 O O . ASN A 1 139 ? 69.044 27.360 4.162 1.00 42.66 136 ASN A O 1
ATOM 809 N N . VAL A 1 140 ? 70.613 27.563 5.752 1.00 41.37 137 VAL A N 1
ATOM 810 C CA . VAL A 1 140 ? 71.689 27.001 4.950 1.00 42.34 137 VAL A CA 1
ATOM 811 C C . VAL A 1 140 ? 71.592 25.474 4.745 1.00 42.76 137 VAL A C 1
ATOM 812 O O . VAL A 1 140 ? 72.179 24.943 3.793 1.00 43.29 137 VAL A O 1
ATOM 816 N N . THR A 1 141 ? 70.902 24.769 5.646 1.00 42.27 138 THR A N 1
ATOM 817 C CA . THR A 1 141 ? 70.875 23.290 5.597 1.00 42.10 138 THR A CA 1
ATOM 818 C C . THR A 1 141 ? 69.451 22.741 5.608 1.00 42.36 138 THR A C 1
ATOM 819 O O . THR A 1 141 ? 69.237 21.513 5.710 1.00 42.84 138 THR A O 1
ATOM 823 N N . GLY A 1 142 ? 68.483 23.650 5.490 1.00 41.19 139 GLY A N 1
ATOM 824 C CA . GLY A 1 142 ? 67.095 23.265 5.340 1.00 40.87 139 GLY A CA 1
ATOM 825 C C . GLY A 1 142 ? 66.311 23.113 6.628 1.00 40.15 139 GLY A C 1
ATOM 826 O O . GLY A 1 142 ? 65.107 22.873 6.581 1.00 39.99 139 GLY A O 1
ATOM 827 N N . GLU A 1 143 ? 66.981 23.260 7.775 1.00 38.66 140 GLU A N 1
ATOM 828 C CA . GLU A 1 143 ? 66.313 23.138 9.096 1.00 38.55 140 GLU A CA 1
ATOM 829 C C . GLU A 1 143 ? 66.241 24.441 9.916 1.00 38.36 140 GLU A C 1
ATOM 830 O O . GLU A 1 143 ? 65.799 24.398 11.072 1.00 37.42 140 GLU A O 1
ATOM 836 N N . GLN A 1 144 ? 66.703 25.566 9.339 1.00 37.56 141 GLN A N 1
ATOM 837 C CA . GLN A 1 144 ? 66.759 26.854 10.044 1.00 38.66 141 GLN A CA 1
ATOM 838 C C . GLN A 1 144 ? 65.674 27.801 9.536 1.00 40.96 141 GLN A C 1
ATOM 839 O O . GLN A 1 144 ? 65.186 27.629 8.403 1.00 42.47 141 GLN A O 1
ATOM 845 N N . GLY A 1 145 ? 65.321 28.802 10.345 1.00 42.09 142 GLY A N 1
ATOM 846 C CA . GLY A 1 145 ? 64.484 29.902 9.848 1.00 44.78 142 GLY A CA 1
ATOM 847 C C . GLY A 1 145 ? 62.975 29.680 9.876 1.00 46.28 142 GLY A C 1
ATOM 848 O O . GLY A 1 145 ? 62.226 30.548 9.397 1.00 47.88 142 GLY A O 1
ATOM 849 N N . GLY A 1 146 ? 62.519 28.543 10.415 1.00 46.53 143 GLY A N 1
ATOM 850 C CA . GLY A 1 146 ? 61.077 28.309 10.627 1.00 47.05 143 GLY A CA 1
ATOM 851 C C . GLY A 1 146 ? 60.641 28.949 11.942 1.00 46.51 143 GLY A C 1
ATOM 852 O O . GLY A 1 146 ? 61.501 29.330 12.747 1.00 45.33 143 GLY A O 1
ATOM 853 N N . PRO A 1 147 ? 59.310 29.057 12.194 1.00 46.40 144 PRO A N 1
ATOM 854 C CA . PRO A 1 147 ? 58.927 29.685 13.477 1.00 44.92 144 PRO A CA 1
ATOM 855 C C . PRO A 1 147 ? 59.130 28.726 14.674 1.00 42.31 144 PRO A C 1
ATOM 856 O O . PRO A 1 147 ? 59.004 29.150 15.829 1.00 41.61 144 PRO A O 1
ATOM 860 N N . ASP A 1 148 ? 59.444 27.462 14.364 1.00 39.27 145 ASP A N 1
ATOM 861 C CA . ASP A 1 148 ? 59.872 26.451 15.320 1.00 37.19 145 ASP A CA 1
ATOM 862 C C . ASP A 1 148 ? 61.214 26.775 16.017 1.00 33.15 145 ASP A C 1
ATOM 863 O O . ASP A 1 148 ? 61.468 26.337 17.147 1.00 31.63 145 ASP A O 1
ATOM 868 N N . VAL A 1 149 ? 62.063 27.536 15.339 1.00 29.62 146 VAL A N 1
ATOM 869 C CA . VAL A 1 149 ? 63.433 27.822 15.827 1.00 26.72 146 VAL A CA 1
ATOM 870 C C . VAL A 1 149 ? 63.396 29.092 16.667 1.00 26.13 146 VAL A C 1
ATOM 871 O O . VAL A 1 149 ? 63.045 30.173 16.171 1.00 24.60 146 VAL A O 1
ATOM 875 N N . VAL A 1 150 ? 63.729 28.973 17.960 1.00 23.15 147 VAL A N 1
ATOM 876 C CA . VAL A 1 150 ? 63.747 30.127 18.822 1.00 22.79 147 VAL A CA 1
ATOM 877 C C . VAL A 1 150 ? 64.838 31.098 18.303 1.00 22.39 147 VAL A C 1
ATOM 878 O O . VAL A 1 150 ? 65.932 30.694 17.909 1.00 22.52 147 VAL A O 1
ATOM 882 N N . GLN A 1 151 ? 64.488 32.373 18.247 1.00 21.95 148 GLN A N 1
ATOM 883 C CA . GLN A 1 151 ? 65.454 33.390 17.811 1.00 23.29 148 GLN A CA 1
ATOM 884 C C . GLN A 1 151 ? 66.696 33.334 18.732 1.00 22.78 148 GLN A C 1
ATOM 885 O O . GLN A 1 151 ? 66.530 33.127 19.942 1.00 23.50 148 GLN A O 1
ATOM 891 N N . PRO A 1 152 ? 67.904 33.555 18.190 1.00 22.88 149 PRO A N 1
ATOM 892 C CA . PRO A 1 152 ? 69.023 33.750 19.125 1.00 21.45 149 PRO A CA 1
ATOM 893 C C . PRO A 1 152 ? 68.706 34.819 20.175 1.00 21.45 149 PRO A C 1
ATOM 894 O O . PRO A 1 152 ? 68.110 35.881 19.851 1.00 21.90 149 PRO A O 1
ATOM 898 N N . TYR A 1 153 ? 69.030 34.541 21.435 1.00 19.67 150 TYR A N 1
ATOM 899 C CA . TYR A 1 153 ? 68.820 35.527 22.505 1.00 18.70 150 TYR A CA 1
ATOM 900 C C . TYR A 1 153 ? 69.638 35.093 23.693 1.00 18.88 150 TYR A C 1
ATOM 901 O O . TYR A 1 153 ? 70.145 33.960 23.683 1.00 19.84 150 TYR A O 1
ATOM 910 N N . ALA A 1 154 ? 69.722 35.964 24.672 1.00 19.12 151 ALA A N 1
ATOM 911 C CA . ALA A 1 154 ? 70.493 35.657 25.893 1.00 20.68 151 ALA A CA 1
ATOM 912 C C . ALA A 1 154 ? 69.471 35.373 26.968 1.00 20.97 151 ALA A C 1
ATOM 913 O O . ALA A 1 154 ? 68.794 36.300 27.449 1.00 21.88 151 ALA A O 1
ATOM 915 N N . ALA A 1 155 ? 69.292 34.089 27.318 1.00 21.19 152 ALA A N 1
ATOM 916 C CA . ALA A 1 155 ? 68.207 33.742 28.248 1.00 20.47 152 ALA A CA 1
ATOM 917 C C . ALA A 1 155 ? 68.461 34.381 29.627 1.00 20.18 152 ALA A C 1
ATOM 918 O O . ALA A 1 155 ? 69.596 34.318 30.118 1.00 19.61 152 ALA A O 1
ATOM 920 N N . TYR A 1 156 ? 67.417 35.038 30.185 1.00 18.94 153 TYR A N 1
ATOM 921 C CA . TYR A 1 156 ? 67.400 35.823 31.452 1.00 20.34 153 TYR A CA 1
ATOM 922 C C . TYR A 1 156 ? 67.954 37.253 31.335 1.00 21.49 153 TYR A C 1
ATOM 923 O O . TYR A 1 156 ? 67.906 38.010 32.314 1.00 22.24 153 TYR A O 1
ATOM 932 N N . ALA A 1 157 ? 68.450 37.635 30.158 1.00 20.77 154 ALA A N 1
ATOM 933 C CA . ALA A 1 157 ? 68.861 39.032 29.977 1.00 21.21 154 ALA A CA 1
ATOM 934 C C . ALA A 1 157 ? 67.566 39.836 29.819 1.00 21.63 154 ALA A C 1
ATOM 935 O O . ALA A 1 157 ? 66.601 39.338 29.216 1.00 21.28 154 ALA A O 1
ATOM 937 N N . PRO A 1 158 ? 67.536 41.030 30.421 1.00 23.17 155 PRO A N 1
ATOM 938 C CA . PRO A 1 158 ? 66.307 41.838 30.466 1.00 23.73 155 PRO A CA 1
ATOM 939 C C . PRO A 1 158 ? 65.983 42.519 29.149 1.00 25.32 155 PRO A C 1
ATOM 940 O O . PRO A 1 158 ? 66.899 42.751 28.343 1.00 24.30 155 PRO A O 1
ATOM 944 N N . SER A 1 159 ? 64.687 42.842 28.969 1.00 25.17 156 SER A N 1
ATOM 945 C CA A SER A 1 159 ? 64.233 43.730 27.901 0.50 25.93 156 SER A CA 1
ATOM 946 C CA B SER A 1 159 ? 64.203 43.743 27.914 0.50 25.61 156 SER A CA 1
ATOM 947 C C . SER A 1 159 ? 64.819 45.135 28.089 1.00 25.89 156 SER A C 1
ATOM 948 O O . SER A 1 159 ? 65.121 45.564 29.214 1.00 25.64 156 SER A O 1
ATOM 953 N N . GLY A 1 160 ? 65.007 45.845 26.979 1.00 25.64 157 GLY A N 1
ATOM 954 C CA . GLY A 1 160 ? 65.438 47.242 27.043 1.00 26.88 157 GLY A CA 1
ATOM 955 C C . GLY A 1 160 ? 65.789 47.672 25.656 1.00 27.51 157 GLY A C 1
ATOM 956 O O . GLY A 1 160 ? 65.907 46.821 24.749 1.00 27.11 157 GLY A O 1
ATOM 957 N N . THR A 1 161 ? 66.001 48.978 25.452 1.00 28.43 158 THR A N 1
ATOM 958 C CA . THR A 1 161 ? 66.345 49.442 24.104 1.00 28.59 158 THR A CA 1
ATOM 959 C C . THR A 1 161 ? 67.537 50.422 24.177 1.00 28.77 158 THR A C 1
ATOM 960 O O . THR A 1 161 ? 67.455 51.551 23.645 1.00 29.49 158 THR A O 1
ATOM 964 N N . PRO A 1 162 ? 68.668 50.000 24.805 1.00 27.93 159 PRO A N 1
ATOM 965 C CA . PRO A 1 162 ? 69.821 50.892 24.880 1.00 27.33 159 PRO A CA 1
ATOM 966 C C . PRO A 1 162 ? 70.404 51.198 23.499 1.00 27.18 159 PRO A C 1
ATOM 967 O O . PRO A 1 162 ? 70.283 50.416 22.554 1.00 26.02 159 PRO A O 1
ATOM 971 N N . GLN A 1 163 ? 71.048 52.352 23.412 1.00 27.01 160 GLN A N 1
ATOM 972 C CA . GLN A 1 163 ? 71.698 52.749 22.191 1.00 27.57 160 GLN A CA 1
ATOM 973 C C . GLN A 1 163 ? 72.885 53.642 22.564 1.00 27.51 160 GLN A C 1
ATOM 974 O O . GLN A 1 163 ? 72.735 54.580 23.354 1.00 29.23 160 GLN A O 1
ATOM 980 N N . GLY A 1 164 ? 74.055 53.357 22.010 1.00 26.30 161 GLY A N 1
ATOM 981 C CA . GLY A 1 164 ? 75.246 54.117 22.360 1.00 25.83 161 GLY A CA 1
ATOM 982 C C . GLY A 1 164 ? 76.389 53.830 21.406 1.00 24.00 161 GLY A C 1
ATOM 983 O O . GLY A 1 164 ? 76.283 52.997 20.527 1.00 24.31 161 GLY A O 1
ATOM 984 N N . LEU A 1 165 ? 77.502 54.532 21.574 1.00 24.19 162 LEU A N 1
ATOM 985 C CA . LEU A 1 165 ? 78.711 54.233 20.800 1.00 23.81 162 LEU A CA 1
ATOM 986 C C . LEU A 1 165 ? 79.215 52.807 21.122 1.00 23.27 162 LEU A C 1
ATOM 987 O O . LEU A 1 165 ? 79.157 52.379 22.321 1.00 24.22 162 LEU A O 1
ATOM 992 N N . LEU A 1 166 ? 79.712 52.097 20.110 1.00 21.82 163 LEU A N 1
ATOM 993 C CA . LEU A 1 166 ? 80.260 50.745 20.320 1.00 21.82 163 LEU A CA 1
ATOM 994 C C . LEU A 1 166 ? 81.700 50.745 20.797 1.00 22.90 163 LEU A C 1
ATOM 995 O O . LEU A 1 166 ? 82.514 51.565 20.342 1.00 23.54 163 LEU A O 1
ATOM 1000 N N . VAL A 1 167 ? 81.996 49.824 21.738 1.00 22.70 164 VAL A N 1
ATOM 1001 C CA . VAL A 1 167 ? 83.356 49.483 22.134 1.00 21.86 164 VAL A CA 1
ATOM 1002 C C . VAL A 1 167 ? 83.549 47.972 21.980 1.00 21.98 164 VAL A C 1
ATOM 1003 O O . VAL A 1 167 ? 82.565 47.199 21.956 1.00 21.98 164 VAL A O 1
ATOM 1007 N N . TYR A 1 168 ? 84.807 47.558 21.896 1.00 22.32 165 TYR A N 1
ATOM 1008 C CA . TYR A 1 168 ? 85.134 46.150 21.885 1.00 22.26 165 TYR A CA 1
ATOM 1009 C C . TYR A 1 168 ? 85.827 45.815 23.198 1.00 22.08 165 TYR A C 1
ATOM 1010 O O . TYR A 1 168 ? 86.862 46.428 23.546 1.00 21.87 165 TYR A O 1
ATOM 1019 N N . ALA A 1 169 ? 85.256 44.843 23.912 1.00 20.68 166 ALA A N 1
ATOM 1020 C CA . ALA A 1 169 ? 85.761 44.533 25.265 1.00 20.84 166 ALA A CA 1
ATOM 1021 C C . ALA A 1 169 ? 86.230 43.103 25.431 1.00 20.54 166 ALA A C 1
ATOM 1022 O O . ALA A 1 169 ? 86.159 42.567 26.553 1.00 20.70 166 ALA A O 1
ATOM 1024 N N . ASN A 1 170 ? 86.752 42.510 24.352 1.00 20.50 167 ASN A N 1
ATOM 1025 C CA . ASN A 1 170 ? 87.408 41.186 24.389 1.00 20.94 167 ASN A CA 1
ATOM 1026 C C . ASN A 1 170 ? 86.449 40.104 24.884 1.00 21.26 167 ASN A C 1
ATOM 1027 O O . ASN A 1 170 ? 85.361 39.908 24.319 1.00 20.66 167 ASN A O 1
ATOM 1032 N N . ARG A 1 171 ? 86.800 39.408 25.976 1.00 20.71 168 ARG A N 1
ATOM 1033 C CA . ARG A 1 171 ? 85.839 38.423 26.522 1.00 20.60 168 ARG A CA 1
ATOM 1034 C C . ARG A 1 171 ? 84.874 38.965 27.607 1.00 20.21 168 ARG A C 1
ATOM 1035 O O . ARG A 1 171 ? 84.058 38.199 28.141 1.00 21.75 168 ARG A O 1
ATOM 1043 N N . GLY A 1 172 ? 84.937 40.261 27.912 1.00 20.14 169 GLY A N 1
ATOM 1044 C CA . GLY A 1 172 ? 84.023 40.861 28.860 1.00 21.23 169 GLY A CA 1
ATOM 1045 C C . GLY A 1 172 ? 84.405 40.510 30.317 1.00 21.18 169 GLY A C 1
ATOM 1046 O O . GLY A 1 172 ? 83.552 40.593 31.205 1.00 22.52 169 GLY A O 1
ATOM 1047 N N . ALA A 1 173 ? 85.678 40.141 30.528 1.00 21.91 170 ALA A N 1
ATOM 1048 C CA . ALA A 1 173 ? 86.184 39.931 31.891 1.00 23.67 170 ALA A CA 1
ATOM 1049 C C . ALA A 1 173 ? 86.326 41.292 32.594 1.00 25.00 170 ALA A C 1
ATOM 1050 O O . ALA A 1 173 ? 86.454 42.339 31.936 1.00 24.11 170 ALA A O 1
ATOM 1052 N N . GLU A 1 174 ? 86.345 41.284 33.941 1.00 26.34 171 GLU A N 1
ATOM 1053 C CA . GLU A 1 174 ? 86.633 42.500 34.705 1.00 28.51 171 GLU A CA 1
ATOM 1054 C C . GLU A 1 174 ? 87.918 43.194 34.181 1.00 28.01 171 GLU A C 1
ATOM 1055 O O . GLU A 1 174 ? 87.936 44.385 33.966 1.00 28.42 171 GLU A O 1
ATOM 1061 N N . GLU A 1 175 ? 88.971 42.418 33.930 1.00 26.82 172 GLU A N 1
ATOM 1062 C CA . GLU A 1 175 ? 90.230 42.953 33.471 1.00 28.40 172 GLU A CA 1
ATOM 1063 C C . GLU A 1 175 ? 90.136 43.593 32.058 1.00 27.01 172 GLU A C 1
ATOM 1064 O O . GLU A 1 175 ? 90.893 44.508 31.737 1.00 27.59 172 GLU A O 1
ATOM 1070 N N . ASP A 1 176 ? 89.232 43.075 31.226 1.00 25.27 173 ASP A N 1
ATOM 1071 C CA . ASP A 1 176 ? 89.038 43.616 29.884 1.00 25.14 173 ASP A CA 1
ATOM 1072 C C . ASP A 1 176 ? 88.395 45.007 30.001 1.00 25.14 173 ASP A C 1
ATOM 1073 O O . ASP A 1 176 ? 88.858 45.963 29.363 1.00 25.42 173 ASP A O 1
ATOM 1078 N N . PHE A 1 177 ? 87.325 45.128 30.782 1.00 25.06 174 PHE A N 1
ATOM 1079 C CA . PHE A 1 177 ? 86.721 46.459 30.976 1.00 26.08 174 PHE A CA 1
ATOM 1080 C C . PHE A 1 177 ? 87.714 47.424 31.646 1.00 28.07 174 PHE A C 1
ATOM 1081 O O . PHE A 1 177 ? 87.782 48.606 31.296 1.00 28.02 174 PHE A O 1
ATOM 1089 N N . LYS A 1 178 ? 88.527 46.897 32.565 1.00 28.71 175 LYS A N 1
ATOM 1090 C CA . LYS A 1 178 ? 89.545 47.724 33.203 1.00 30.54 175 LYS A CA 1
ATOM 1091 C C . LYS A 1 178 ? 90.573 48.284 32.211 1.00 30.54 175 LYS A C 1
ATOM 1092 O O . LYS A 1 178 ? 90.978 49.457 32.318 1.00 30.36 175 LYS A O 1
ATOM 1098 N N . GLU A 1 179 ? 90.996 47.451 31.262 1.00 29.34 176 GLU A N 1
ATOM 1099 C CA . GLU A 1 179 ? 91.891 47.883 30.194 1.00 30.14 176 GLU A CA 1
ATOM 1100 C C . GLU A 1 179 ? 91.313 49.087 29.453 1.00 30.01 176 GLU A C 1
ATOM 1101 O O . GLU A 1 179 ? 92.041 50.060 29.172 1.00 30.34 176 GLU A O 1
ATOM 1107 N N . LEU A 1 180 ? 90.019 49.026 29.125 1.00 28.78 177 LEU A N 1
ATOM 1108 C CA . LEU A 1 180 ? 89.365 50.093 28.366 1.00 29.22 177 LEU A CA 1
ATOM 1109 C C . LEU A 1 180 ? 89.367 51.379 29.192 1.00 30.90 177 LEU A C 1
ATOM 1110 O O . LEU A 1 180 ? 89.701 52.455 28.682 1.00 30.90 177 LEU A O 1
ATOM 1115 N N . GLN A 1 181 ? 89.055 51.226 30.485 1.00 31.02 178 GLN A N 1
ATOM 1116 C CA . GLN A 1 181 ? 88.986 52.350 31.403 1.00 33.01 178 GLN A CA 1
ATOM 1117 C C . GLN A 1 181 ? 90.380 52.990 31.541 1.00 34.13 178 GLN A C 1
ATOM 1118 O O . GLN A 1 181 ? 90.528 54.218 31.459 1.00 34.27 178 GLN A O 1
ATOM 1124 N N . THR A 1 182 ? 91.387 52.136 31.725 1.00 35.20 179 THR A N 1
ATOM 1125 C CA . THR A 1 182 ? 92.774 52.568 31.866 1.00 37.80 179 THR A CA 1
ATOM 1126 C C . THR A 1 182 ? 93.232 53.370 30.655 1.00 37.71 179 THR A C 1
ATOM 1127 O O . THR A 1 182 ? 93.988 54.340 30.804 1.00 38.08 179 THR A O 1
ATOM 1131 N N . GLN A 1 183 ? 92.732 53.020 29.468 1.00 37.10 180 GLN A N 1
ATOM 1132 C CA . GLN A 1 183 ? 93.091 53.764 28.259 1.00 37.55 180 GLN A CA 1
ATOM 1133 C C . GLN A 1 183 ? 92.316 55.050 28.083 1.00 37.28 180 GLN A C 1
ATOM 1134 O O . GLN A 1 183 ? 92.517 55.750 27.111 1.00 38.33 180 GLN A O 1
ATOM 1140 N N . GLY A 1 184 ? 91.431 55.365 29.010 1.00 36.48 181 GLY A N 1
ATOM 1141 C CA . GLY A 1 184 ? 90.717 56.622 28.965 1.00 36.56 181 GLY A CA 1
ATOM 1142 C C . GLY A 1 184 ? 89.464 56.520 28.123 1.00 36.11 181 GLY A C 1
ATOM 1143 O O . GLY A 1 184 ? 88.860 57.547 27.794 1.00 36.68 181 GLY A O 1
ATOM 1144 N N . ILE A 1 185 ? 89.047 55.293 27.787 1.00 34.32 182 ILE A N 1
ATOM 1145 C CA . ILE A 1 185 ? 87.821 55.136 26.999 1.00 33.73 182 ILE A CA 1
ATOM 1146 C C . ILE A 1 185 ? 86.608 55.324 27.898 1.00 33.23 182 ILE A C 1
ATOM 1147 O O . ILE A 1 185 ? 86.505 54.688 28.928 1.00 33.25 182 ILE A O 1
ATOM 1152 N N . LYS A 1 186 ? 85.721 56.242 27.534 1.00 32.94 183 LYS A N 1
ATOM 1153 C CA . LYS A 1 186 ? 84.479 56.442 28.251 1.00 31.90 183 LYS A CA 1
ATOM 1154 C C . LYS A 1 186 ? 83.544 55.255 28.013 1.00 31.11 183 LYS A C 1
ATOM 1155 O O . LYS A 1 186 ? 83.157 54.978 26.877 1.00 31.00 183 LYS A O 1
ATOM 1161 N N . LEU A 1 187 ? 83.208 54.544 29.087 1.00 30.12 184 LEU A N 1
ATOM 1162 C CA . LEU A 1 187 ? 82.384 53.351 28.992 1.00 29.16 184 LEU A CA 1
ATOM 1163 C C . LEU A 1 187 ? 80.919 53.615 29.274 1.00 29.00 184 LEU A C 1
ATOM 1164 O O . LEU A 1 187 ? 80.057 52.851 28.820 1.00 29.04 184 LEU A O 1
ATOM 1169 N N A GLU A 1 188 ? 80.613 54.679 30.015 0.30 29.36 185 GLU A N 1
ATOM 1170 N N B GLU A 1 188 ? 80.629 54.680 30.017 0.70 30.10 185 GLU A N 1
ATOM 1171 C CA A GLU A 1 188 ? 79.216 54.961 30.376 0.30 29.30 185 GLU A CA 1
ATOM 1172 C CA B GLU A 1 188 ? 79.240 54.999 30.365 0.70 30.55 185 GLU A CA 1
ATOM 1173 C C A GLU A 1 188 ? 78.332 55.203 29.145 0.30 29.18 185 GLU A C 1
ATOM 1174 C C B GLU A 1 188 ? 78.358 55.173 29.106 0.70 29.86 185 GLU A C 1
ATOM 1175 O O A GLU A 1 188 ? 78.635 56.046 28.299 0.30 28.81 185 GLU A O 1
ATOM 1176 O O B GLU A 1 188 ? 78.687 55.952 28.207 0.70 28.85 185 GLU A O 1
ATOM 1187 N N . GLY A 1 189 ? 77.240 54.450 29.069 1.00 28.82 186 GLY A N 1
ATOM 1188 C CA . GLY A 1 189 ? 76.273 54.551 27.983 1.00 28.69 186 GLY A CA 1
ATOM 1189 C C . GLY A 1 189 ? 76.640 53.845 26.686 1.00 28.11 186 GLY A C 1
ATOM 1190 O O . GLY A 1 189 ? 75.892 53.948 25.714 1.00 27.12 186 GLY A O 1
ATOM 1191 N N . THR A 1 190 ? 77.767 53.125 26.670 1.00 25.96 187 THR A N 1
ATOM 1192 C CA . THR A 1 190 ? 78.215 52.428 25.470 1.00 24.85 187 THR A CA 1
ATOM 1193 C C . THR A 1 190 ? 77.489 51.099 25.218 1.00 24.75 187 THR A C 1
ATOM 1194 O O . THR A 1 190 ? 76.775 50.588 26.081 1.00 23.44 187 THR A O 1
ATOM 1198 N N . ILE A 1 191 ? 77.683 50.555 24.003 1.00 24.67 188 ILE A N 1
ATOM 1199 C CA . ILE A 1 191 ? 77.322 49.151 23.713 1.00 23.01 188 ILE A CA 1
ATOM 1200 C C . ILE A 1 191 ? 78.664 48.434 23.637 1.00 23.17 188 ILE A C 1
ATOM 1201 O O . ILE A 1 191 ? 79.558 48.927 22.975 1.00 22.39 188 ILE A O 1
ATOM 1206 N N . ALA A 1 192 ? 78.847 47.342 24.414 1.00 21.03 189 ALA A N 1
ATOM 1207 C CA . ALA A 1 192 ? 80.133 46.609 24.400 1.00 21.12 189 ALA A CA 1
ATOM 1208 C C . ALA A 1 192 ? 79.961 45.305 23.641 1.00 20.75 189 ALA A C 1
ATOM 1209 O O . ALA A 1 192 ? 79.064 44.479 23.937 1.00 20.95 189 ALA A O 1
ATOM 1211 N N . LEU A 1 193 ? 80.814 45.098 22.657 1.00 21.02 190 LEU A N 1
ATOM 1212 C CA . LEU A 1 193 ? 80.867 43.843 21.932 1.00 19.93 190 LEU A CA 1
ATOM 1213 C C . LEU A 1 193 ? 81.904 42.937 22.614 1.00 20.38 190 LEU A C 1
ATOM 1214 O O . LEU A 1 193 ? 83.042 43.361 22.875 1.00 21.45 190 LEU A O 1
ATOM 1219 N N . THR A 1 194 ? 81.513 41.689 22.890 1.00 19.93 191 THR A N 1
ATOM 1220 C CA . THR A 1 194 ? 82.413 40.715 23.524 1.00 20.10 191 THR A CA 1
ATOM 1221 C C . THR A 1 194 ? 82.327 39.393 22.751 1.00 20.17 191 THR A C 1
ATOM 1222 O O . THR A 1 194 ? 81.323 39.122 22.045 1.00 19.90 191 THR A O 1
ATOM 1226 N N . ARG A 1 195 ? 83.329 38.531 22.934 1.00 20.83 192 ARG A N 1
ATOM 1227 C CA . ARG A 1 195 ? 83.281 37.176 22.378 1.00 21.09 192 ARG A CA 1
ATOM 1228 C C . ARG A 1 195 ? 83.022 36.155 23.497 1.00 21.69 192 ARG A C 1
ATOM 1229 O O . ARG A 1 195 ? 83.431 36.368 24.639 1.00 20.74 192 ARG A O 1
ATOM 1237 N N . TYR A 1 196 ? 82.327 35.074 23.143 1.00 19.41 193 TYR A N 1
ATOM 1238 C CA . TYR A 1 196 ? 82.094 33.953 24.072 1.00 21.72 193 TYR A CA 1
ATOM 1239 C C . TYR A 1 196 ? 83.439 33.376 24.525 1.00 21.97 193 TYR A C 1
ATOM 1240 O O . TYR A 1 196 ? 84.434 33.431 23.794 1.00 21.53 193 TYR A O 1
ATOM 1249 N N . GLY A 1 197 ? 83.456 32.854 25.755 1.00 23.69 194 GLY A N 1
ATOM 1250 C CA . GLY A 1 197 ? 84.674 32.272 26.348 1.00 24.03 194 GLY A CA 1
ATOM 1251 C C . GLY A 1 197 ? 85.230 33.142 27.449 1.00 25.86 194 GLY A C 1
ATOM 1252 O O . GLY A 1 197 ? 84.787 34.297 27.653 1.00 24.76 194 GLY A O 1
ATOM 1253 N N . GLY A 1 198 ? 86.186 32.585 28.210 1.00 25.42 195 GLY A N 1
ATOM 1254 C CA . GLY A 1 198 ? 86.874 33.394 29.218 1.00 26.45 195 GLY A CA 1
ATOM 1255 C C . GLY A 1 198 ? 86.120 33.472 30.528 1.00 27.28 195 GLY A C 1
ATOM 1256 O O . GLY A 1 198 ? 86.580 32.947 31.555 1.00 29.11 195 GLY A O 1
ATOM 1257 N N . VAL A 1 199 ? 84.990 34.173 30.529 1.00 25.48 196 VAL A N 1
ATOM 1258 C CA . VAL A 1 199 ? 84.055 34.210 31.672 1.00 25.14 196 VAL A CA 1
ATOM 1259 C C . VAL A 1 199 ? 82.701 33.731 31.228 1.00 25.70 196 VAL A C 1
ATOM 1260 O O . VAL A 1 199 ? 82.437 33.665 30.000 1.00 26.59 196 VAL A O 1
ATOM 1264 N N . GLY A 1 200 ? 81.832 33.437 32.204 1.00 24.11 197 GLY A N 1
ATOM 1265 C CA . GLY A 1 200 ? 80.486 32.934 31.916 1.00 22.97 197 GLY A CA 1
ATOM 1266 C C . GLY A 1 200 ? 79.655 33.960 31.161 1.00 22.93 197 GLY A C 1
ATOM 1267 O O . GLY A 1 200 ? 80.018 35.118 31.048 1.00 22.41 197 GLY A O 1
ATOM 1268 N N . ARG A 1 201 ? 78.524 33.523 30.639 1.00 21.59 198 ARG A N 1
ATOM 1269 C CA . ARG A 1 201 ? 77.763 34.402 29.710 1.00 22.16 198 ARG A CA 1
ATOM 1270 C C . ARG A 1 201 ? 77.252 35.644 30.418 1.00 22.76 198 ARG A C 1
ATOM 1271 O O . ARG A 1 201 ? 77.493 36.783 29.988 1.00 22.17 198 ARG A O 1
ATOM 1279 N N . GLY A 1 202 ? 76.522 35.436 31.505 1.00 22.32 199 GLY A N 1
ATOM 1280 C CA . GLY A 1 202 ? 75.973 36.549 32.298 1.00 23.27 199 GLY A CA 1
ATOM 1281 C C . GLY A 1 202 ? 77.040 37.447 32.892 1.00 23.06 199 GLY A C 1
ATOM 1282 O O . GLY A 1 202 ? 76.821 38.630 33.012 1.00 23.32 199 GLY A O 1
ATOM 1283 N N . ALA A 1 203 ? 78.215 36.898 33.195 1.00 21.69 200 ALA A N 1
ATOM 1284 C CA . ALA A 1 203 ? 79.291 37.682 33.787 1.00 21.86 200 ALA A CA 1
ATOM 1285 C C . ALA A 1 203 ? 79.730 38.840 32.876 1.00 22.41 200 ALA A C 1
ATOM 1286 O O . ALA A 1 203 ? 80.181 39.890 33.354 1.00 21.39 200 ALA A O 1
ATOM 1288 N N . LYS A 1 204 ? 79.653 38.628 31.559 1.00 21.38 201 LYS A N 1
ATOM 1289 C CA . LYS A 1 204 ? 80.037 39.707 30.612 1.00 20.95 201 LYS A CA 1
ATOM 1290 C C . LYS A 1 204 ? 79.188 40.960 30.858 1.00 21.63 201 LYS A C 1
ATOM 1291 O O . LYS A 1 204 ? 79.710 42.077 30.838 1.00 23.16 201 LYS A O 1
ATOM 1297 N N . ALA A 1 205 ? 77.900 40.759 31.093 1.00 22.61 202 ALA A N 1
ATOM 1298 C CA . ALA A 1 205 ? 76.939 41.847 31.338 1.00 22.89 202 ALA A CA 1
ATOM 1299 C C . ALA A 1 205 ? 77.135 42.445 32.715 1.00 23.94 202 ALA A C 1
ATOM 1300 O O . ALA A 1 205 ? 77.053 43.662 32.900 1.00 23.49 202 ALA A O 1
ATOM 1302 N N . VAL A 1 206 ? 77.367 41.579 33.705 1.00 23.93 203 VAL A N 1
ATOM 1303 C CA . VAL A 1 206 ? 77.647 42.079 35.042 1.00 24.25 203 VAL A CA 1
ATOM 1304 C C . VAL A 1 206 ? 78.878 42.978 35.075 1.00 24.09 203 VAL A C 1
ATOM 1305 O O . VAL A 1 206 ? 78.848 44.069 35.632 1.00 25.40 203 VAL A O 1
ATOM 1309 N N . ASN A 1 207 ? 79.946 42.529 34.433 1.00 23.34 204 ASN A N 1
ATOM 1310 C CA . ASN A 1 207 ? 81.223 43.250 34.425 1.00 24.12 204 ASN A CA 1
ATOM 1311 C C . ASN A 1 207 ? 81.069 44.549 33.621 1.00 24.91 204 ASN A C 1
ATOM 1312 O O . ASN A 1 207 ? 81.612 45.565 34.022 1.00 24.79 204 ASN A O 1
ATOM 1317 N N . ALA A 1 208 ? 80.328 44.485 32.515 1.00 23.11 205 ALA A N 1
ATOM 1318 C CA . ALA A 1 208 ? 80.058 45.686 31.677 1.00 24.27 205 ALA A CA 1
ATOM 1319 C C . ALA A 1 208 ? 79.305 46.734 32.492 1.00 25.38 205 ALA A C 1
ATOM 1320 O O . ALA A 1 208 ? 79.685 47.914 32.525 1.00 25.92 205 ALA A O 1
ATOM 1322 N N . ALA A 1 209 ? 78.236 46.296 33.142 1.00 24.96 206 ALA A N 1
ATOM 1323 C CA . ALA A 1 209 ? 77.386 47.237 33.877 1.00 26.65 206 ALA A CA 1
ATOM 1324 C C . ALA A 1 209 ? 78.083 47.947 35.041 1.00 28.78 206 ALA A C 1
ATOM 1325 O O . ALA A 1 209 ? 77.653 49.028 35.405 1.00 28.23 206 ALA A O 1
ATOM 1327 N N . LYS A 1 210 ? 79.143 47.363 35.617 1.00 29.02 207 LYS A N 1
ATOM 1328 C CA . LYS A 1 210 ? 79.917 48.051 36.665 1.00 31.90 207 LYS A CA 1
ATOM 1329 C C . LYS A 1 210 ? 80.578 49.322 36.155 1.00 31.84 207 LYS A C 1
ATOM 1330 O O . LYS A 1 210 ? 80.904 50.235 36.930 1.00 31.54 207 LYS A O 1
ATOM 1336 N N . HIS A 1 211 ? 80.785 49.363 34.847 1.00 30.54 208 HIS A N 1
ATOM 1337 C CA . HIS A 1 211 ? 81.340 50.536 34.196 1.00 30.57 208 HIS A CA 1
ATOM 1338 C C . HIS A 1 211 ? 80.276 51.399 33.521 1.00 29.96 208 HIS A C 1
ATOM 1339 O O . HIS A 1 211 ? 80.620 52.309 32.763 1.00 31.27 208 HIS A O 1
ATOM 1346 N N . GLY A 1 212 ? 79.000 51.154 33.805 1.00 28.74 209 GLY A N 1
ATOM 1347 C CA . GLY A 1 212 ? 77.913 51.925 33.204 1.00 28.46 209 GLY A CA 1
ATOM 1348 C C . GLY A 1 212 ? 77.652 51.651 31.715 1.00 27.65 209 GLY A C 1
ATOM 1349 O O . GLY A 1 212 ? 76.951 52.418 31.059 1.00 28.20 209 GLY A O 1
ATOM 1350 N N . VAL A 1 213 ? 78.179 50.545 31.197 1.00 25.57 210 VAL A N 1
ATOM 1351 C CA . VAL A 1 213 ? 77.825 50.095 29.841 1.00 25.61 210 VAL A CA 1
ATOM 1352 C C . VAL A 1 213 ? 76.309 49.881 29.792 1.00 25.78 210 VAL A C 1
ATOM 1353 O O . VAL A 1 213 ? 75.716 49.385 30.774 1.00 25.09 210 VAL A O 1
ATOM 1357 N N . ALA A 1 214 ? 75.667 50.291 28.689 1.00 24.71 211 ALA A N 1
ATOM 1358 C CA . ALA A 1 214 ? 74.187 50.234 28.607 1.00 24.69 211 ALA A CA 1
ATOM 1359 C C . ALA A 1 214 ? 73.662 48.915 28.021 1.00 24.18 211 ALA A C 1
ATOM 1360 O O . ALA A 1 214 ? 72.502 48.549 28.243 1.00 24.98 211 ALA A O 1
ATOM 1362 N N . GLY A 1 215 ? 74.482 48.242 27.227 1.00 23.56 212 GLY A N 1
ATOM 1363 C CA . GLY A 1 215 ? 74.060 47.003 26.519 1.00 22.94 212 GLY A CA 1
ATOM 1364 C C . GLY A 1 215 ? 75.272 46.186 26.061 1.00 22.75 212 GLY A C 1
ATOM 1365 O O . GLY A 1 215 ? 76.347 46.730 25.840 1.00 21.85 212 GLY A O 1
ATOM 1366 N N . VAL A 1 216 ? 75.103 44.869 25.910 1.00 21.16 213 VAL A N 1
ATOM 1367 C CA . VAL A 1 216 ? 76.225 43.982 25.547 1.00 20.83 213 VAL A CA 1
ATOM 1368 C C . VAL A 1 216 ? 75.829 43.107 24.361 1.00 19.95 213 VAL A C 1
ATOM 1369 O O . VAL A 1 216 ? 74.681 42.648 24.269 1.00 22.17 213 VAL A O 1
ATOM 1373 N N . LEU A 1 217 ? 76.772 42.952 23.423 1.00 19.91 214 LEU A N 1
ATOM 1374 C CA . LEU A 1 217 ? 76.623 42.037 22.324 1.00 18.83 214 LEU A CA 1
ATOM 1375 C C . LEU A 1 217 ? 77.658 40.956 22.501 1.00 19.14 214 LEU A C 1
ATOM 1376 O O . LEU A 1 217 ? 78.767 41.236 22.966 1.00 20.53 214 LEU A O 1
ATOM 1381 N N . VAL A 1 218 ? 77.295 39.721 22.137 1.00 19.43 215 VAL A N 1
ATOM 1382 C CA . VAL A 1 218 ? 78.244 38.588 22.283 1.00 19.77 215 VAL A CA 1
ATOM 1383 C C . VAL A 1 218 ? 78.295 37.818 20.968 1.00 19.52 215 VAL A C 1
ATOM 1384 O O . VAL A 1 218 ? 77.257 37.604 20.345 1.00 21.51 215 VAL A O 1
ATOM 1388 N N . TYR A 1 219 ? 79.483 37.416 20.544 1.00 19.96 216 TYR A N 1
ATOM 1389 C CA . TYR A 1 219 ? 79.611 36.615 19.334 1.00 19.13 216 TYR A CA 1
ATOM 1390 C C . TYR A 1 219 ? 80.645 35.525 19.587 1.00 19.87 216 TYR A C 1
ATOM 1391 O O . TYR A 1 219 ? 81.392 35.611 20.557 1.00 19.26 216 TYR A O 1
ATOM 1400 N N . THR A 1 220 ? 80.727 34.561 18.681 1.00 18.85 217 THR A N 1
ATOM 1401 C CA . THR A 1 220 ? 81.799 33.566 18.757 1.00 19.73 217 THR A CA 1
ATOM 1402 C C . THR A 1 220 ? 82.801 33.901 17.648 1.00 20.36 217 THR A C 1
ATOM 1403 O O . THR A 1 220 ? 82.447 33.929 16.446 1.00 21.03 217 THR A O 1
ATOM 1407 N N . ASP A 1 221 ? 84.063 34.106 18.048 1.00 21.15 218 ASP A N 1
ATOM 1408 C CA . ASP A 1 221 ? 85.069 34.496 17.083 1.00 21.85 218 ASP A CA 1
ATOM 1409 C C . ASP A 1 221 ? 85.570 33.243 16.350 1.00 21.08 218 ASP A C 1
ATOM 1410 O O . ASP A 1 221 ? 85.848 32.209 16.989 1.00 22.08 218 ASP A O 1
ATOM 1415 N N . PRO A 1 222 ? 85.659 33.315 15.006 1.00 21.34 219 PRO A N 1
ATOM 1416 C CA . PRO A 1 222 ? 86.207 32.175 14.250 1.00 20.88 219 PRO A CA 1
ATOM 1417 C C . PRO A 1 222 ? 87.569 31.722 14.730 1.00 21.05 219 PRO A C 1
ATOM 1418 O O . PRO A 1 222 ? 87.927 30.578 14.530 1.00 21.71 219 PRO A O 1
ATOM 1422 N N . ALA A 1 223 ? 88.374 32.585 15.349 1.00 21.72 220 ALA A N 1
ATOM 1423 C CA . ALA A 1 223 ? 89.667 32.096 15.847 1.00 23.20 220 ALA A CA 1
ATOM 1424 C C . ALA A 1 223 ? 89.486 31.101 16.997 1.00 23.54 220 ALA A C 1
ATOM 1425 O O . ALA A 1 223 ? 90.355 30.228 17.242 1.00 24.34 220 ALA A O 1
ATOM 1427 N N . ASP A 1 224 ? 88.370 31.241 17.712 1.00 23.04 221 ASP A N 1
ATOM 1428 C CA . ASP A 1 224 ? 88.184 30.522 18.962 1.00 22.65 221 ASP A CA 1
ATOM 1429 C C . ASP A 1 224 ? 87.427 29.217 18.762 1.00 24.47 221 ASP A C 1
ATOM 1430 O O . ASP A 1 224 ? 87.444 28.348 19.640 1.00 23.95 221 ASP A O 1
ATOM 1435 N N . ILE A 1 225 ? 86.716 29.111 17.652 1.00 22.56 222 ILE A N 1
ATOM 1436 C CA . ILE A 1 225 ? 85.902 27.930 17.427 1.00 22.03 222 ILE A CA 1
ATOM 1437 C C . ILE A 1 225 ? 86.132 27.255 16.093 1.00 21.83 222 ILE A C 1
ATOM 1438 O O . ILE A 1 225 ? 85.849 26.055 15.954 1.00 21.48 222 ILE A O 1
ATOM 1443 N N . ASN A 1 226 ? 86.645 28.008 15.094 1.00 21.24 223 ASN A N 1
ATOM 1444 C CA . ASN A 1 226 ? 86.722 27.475 13.725 1.00 21.26 223 ASN A CA 1
ATOM 1445 C C . ASN A 1 226 ? 88.156 27.410 13.220 1.00 21.73 223 ASN A C 1
ATOM 1446 O O . ASN A 1 226 ? 88.373 27.324 11.997 1.00 22.82 223 ASN A O 1
ATOM 1451 N N . ASP A 1 227 ? 89.146 27.435 14.107 1.00 21.42 224 ASP A N 1
ATOM 1452 C CA . ASP A 1 227 ? 90.549 27.448 13.658 1.00 21.93 224 ASP A CA 1
ATOM 1453 C C . ASP A 1 227 ? 90.767 28.530 12.595 1.00 22.77 224 ASP A C 1
ATOM 1454 O O . ASP A 1 227 ? 91.556 28.335 11.624 1.00 23.20 224 ASP A O 1
ATOM 1459 N N . GLY A 1 228 ? 90.007 29.615 12.733 1.00 23.44 225 GLY A N 1
ATOM 1460 C CA . GLY A 1 228 ? 90.199 30.813 11.911 1.00 24.42 225 GLY A CA 1
ATOM 1461 C C . GLY A 1 228 ? 89.411 30.842 10.611 1.00 25.59 225 GLY A C 1
ATOM 1462 O O . GLY A 1 228 ? 89.543 31.802 9.830 1.00 26.68 225 GLY A O 1
ATOM 1463 N N . LEU A 1 229 ? 88.591 29.835 10.356 1.00 25.55 226 LEU A N 1
ATOM 1464 C CA . LEU A 1 229 ? 87.856 29.761 9.111 1.00 25.33 226 LEU A CA 1
ATOM 1465 C C . LEU A 1 229 ? 86.511 30.405 9.294 1.00 26.68 226 LEU A C 1
ATOM 1466 O O . LEU A 1 229 ? 85.916 30.320 10.349 1.00 25.84 226 LEU A O 1
ATOM 1471 N N . SER A 1 230 ? 86.034 31.091 8.258 1.00 26.52 227 SER A N 1
ATOM 1472 C CA . SER A 1 230 ? 84.771 31.819 8.355 1.00 27.44 227 SER A CA 1
ATOM 1473 C C . SER A 1 230 ? 83.822 31.724 7.132 1.00 26.75 227 SER A C 1
ATOM 1474 O O . SER A 1 230 ? 82.700 32.172 7.194 1.00 25.83 227 SER A O 1
ATOM 1477 N N . SER A 1 231 ? 84.243 31.130 6.017 1.00 25.63 228 SER A N 1
ATOM 1478 C CA . SER A 1 231 ? 83.418 31.261 4.816 1.00 24.69 228 SER A CA 1
ATOM 1479 C C . SER A 1 231 ? 82.305 30.215 4.763 1.00 25.18 228 SER A C 1
ATOM 1480 O O . SER A 1 231 ? 82.397 29.177 5.452 1.00 23.83 228 SER A O 1
ATOM 1483 N N . PRO A 1 232 ? 81.247 30.457 3.976 1.00 25.00 229 PRO A N 1
ATOM 1484 C CA . PRO A 1 232 ? 80.189 29.421 3.828 1.00 25.37 229 PRO A CA 1
ATOM 1485 C C . PRO A 1 232 ? 80.753 28.059 3.339 1.00 25.76 229 PRO A C 1
ATOM 1486 O O . PRO A 1 232 ? 80.405 27.026 3.903 1.00 25.19 229 PRO A O 1
ATOM 1490 N N . ASP A 1 233 ? 81.675 28.059 2.368 1.00 25.42 230 ASP A N 1
ATOM 1491 C CA . ASP A 1 233 ? 82.214 26.798 1.831 1.00 24.81 230 ASP A CA 1
ATOM 1492 C C . ASP A 1 233 ? 83.096 26.056 2.859 1.00 24.67 230 ASP A C 1
ATOM 1493 O O . ASP A 1 233 ? 83.308 24.848 2.742 1.00 25.59 230 ASP A O 1
ATOM 1498 N N . GLU A 1 234 ? 83.599 26.784 3.842 1.00 23.35 231 GLU A N 1
ATOM 1499 C CA . GLU A 1 234 ? 84.491 26.208 4.856 1.00 23.86 231 GLU A CA 1
ATOM 1500 C C . GLU A 1 234 ? 83.734 25.658 6.046 1.00 23.72 231 GLU A C 1
ATOM 1501 O O . GLU A 1 234 ? 84.352 24.993 6.893 1.00 23.72 231 GLU A O 1
ATOM 1507 N N . THR A 1 235 ? 82.438 25.948 6.130 1.00 22.28 232 THR A N 1
ATOM 1508 C CA . THR A 1 235 ? 81.670 25.671 7.333 1.00 21.94 232 THR A CA 1
ATOM 1509 C C . THR A 1 235 ? 80.487 24.739 7.029 1.00 23.23 232 THR A C 1
ATOM 1510 O O . THR A 1 235 ? 80.161 24.432 5.873 1.00 23.12 232 THR A O 1
ATOM 1514 N N . PHE A 1 236 ? 79.818 24.257 8.079 1.00 22.03 233 PHE A N 1
ATOM 1515 C CA . PHE A 1 236 ? 78.695 23.370 7.892 1.00 22.35 233 PHE A CA 1
ATOM 1516 C C . PHE A 1 236 ? 77.683 23.973 6.849 1.00 24.39 233 PHE A C 1
ATOM 1517 O O . PHE A 1 236 ? 77.384 25.153 6.933 1.00 23.71 233 PHE A O 1
ATOM 1525 N N . PRO A 1 237 ? 77.168 23.156 5.914 1.00 25.77 234 PRO A N 1
ATOM 1526 C CA . PRO A 1 237 ? 77.223 21.683 5.815 1.00 26.74 234 PRO A CA 1
ATOM 1527 C C . PRO A 1 237 ? 78.483 21.054 5.176 1.00 26.31 234 PRO A C 1
ATOM 1528 O O . PRO A 1 237 ? 78.496 19.862 4.880 1.00 26.85 234 PRO A O 1
ATOM 1532 N N . ASN A 1 238 ? 79.535 21.845 4.977 1.00 25.84 235 ASN A N 1
ATOM 1533 C CA . ASN A 1 238 ? 80.732 21.365 4.313 1.00 25.84 235 ASN A CA 1
ATOM 1534 C C . ASN A 1 238 ? 81.762 20.782 5.243 1.00 24.69 235 ASN A C 1
ATOM 1535 O O . ASN A 1 238 ? 82.655 20.090 4.799 1.00 26.15 235 ASN A O 1
ATOM 1540 N N . SER A 1 239 ? 81.621 21.072 6.530 1.00 24.29 236 SER A N 1
ATOM 1541 C CA . SER A 1 239 ? 82.596 20.671 7.564 1.00 22.85 236 SER A CA 1
ATOM 1542 C C . SER A 1 239 ? 81.851 20.766 8.902 1.00 22.86 236 SER A C 1
ATOM 1543 O O . SER A 1 239 ? 80.710 21.214 8.957 1.00 21.89 236 SER A O 1
ATOM 1546 N N . TRP A 1 240 ? 82.540 20.426 9.997 1.00 22.44 237 TRP A N 1
ATOM 1547 C CA . TRP A 1 240 ? 81.916 20.613 11.325 1.00 21.43 237 TRP A CA 1
ATOM 1548 C C . TRP A 1 240 ? 81.949 22.077 11.825 1.00 22.20 237 TRP A C 1
ATOM 1549 O O . TRP A 1 240 ? 81.437 22.359 12.903 1.00 21.28 237 TRP A O 1
ATOM 1560 N N . TYR A 1 241 ? 82.505 23.023 11.020 1.00 20.91 238 TYR A N 1
ATOM 1561 C CA . TYR A 1 241 ? 82.677 24.371 11.511 1.00 20.47 238 TYR A CA 1
ATOM 1562 C C . TYR A 1 241 ? 81.403 25.225 11.520 1.00 19.66 238 TYR A C 1
ATOM 1563 O O . TYR A 1 241 ? 80.461 24.954 10.787 1.00 19.58 238 TYR A O 1
ATOM 1572 N N . LEU A 1 242 ? 81.423 26.241 12.369 1.00 20.46 239 LEU A N 1
ATOM 1573 C CA . LEU A 1 242 ? 80.288 27.114 12.638 1.00 20.36 239 LEU A CA 1
ATOM 1574 C C . LEU A 1 242 ? 80.042 28.076 11.466 1.00 20.91 239 LEU A C 1
ATOM 1575 O O . LEU A 1 242 ? 80.943 28.822 11.102 1.00 21.88 239 LEU A O 1
ATOM 1580 N N . PRO A 1 243 ? 78.845 28.055 10.910 1.00 21.50 240 PRO A N 1
ATOM 1581 C CA . PRO A 1 243 ? 78.561 29.018 9.801 1.00 21.90 240 PRO A CA 1
ATOM 1582 C C . PRO A 1 243 ? 78.467 30.455 10.291 1.00 22.81 240 PRO A C 1
ATOM 1583 O O . PRO A 1 243 ? 78.202 30.712 11.484 1.00 22.76 240 PRO A O 1
ATOM 1587 N N . PRO A 1 244 ? 78.684 31.416 9.377 1.00 22.94 241 PRO A N 1
ATOM 1588 C CA . PRO A 1 244 ? 78.706 32.830 9.789 1.00 22.53 241 PRO A CA 1
ATOM 1589 C C . PRO A 1 244 ? 77.405 33.326 10.420 1.00 22.42 241 PRO A C 1
ATOM 1590 O O . PRO A 1 244 ? 77.450 34.360 11.080 1.00 23.56 241 PRO A O 1
ATOM 1594 N N . SER A 1 245 ? 76.270 32.632 10.216 1.00 21.92 242 SER A N 1
ATOM 1595 C CA . SER A 1 245 ? 74.991 33.092 10.791 1.00 22.05 242 SER A CA 1
ATOM 1596 C C . SER A 1 245 ? 74.604 32.317 12.067 1.00 22.10 242 SER A C 1
ATOM 1597 O O . SER A 1 245 ? 73.559 32.598 12.675 1.00 22.49 242 SER A O 1
ATOM 1600 N N . GLY A 1 246 ? 75.459 31.361 12.448 1.00 21.26 243 GLY A N 1
ATOM 1601 C CA . GLY A 1 246 ? 75.162 30.555 13.667 1.00 22.14 243 GLY A CA 1
ATOM 1602 C C . GLY A 1 246 ? 75.292 31.405 14.910 1.00 21.75 243 GLY A C 1
ATOM 1603 O O . GLY A 1 246 ? 76.205 32.258 15.000 1.00 22.00 243 GLY A O 1
ATOM 1604 N N . VAL A 1 247 ? 74.396 31.204 15.886 1.00 21.33 244 VAL A N 1
ATOM 1605 C CA . VAL A 1 247 ? 74.533 31.995 17.127 1.00 20.86 244 VAL A CA 1
ATOM 1606 C C . VAL A 1 247 ? 74.337 31.102 18.337 1.00 20.96 244 VAL A C 1
ATOM 1607 O O . VAL A 1 247 ? 73.303 30.396 18.465 1.00 20.03 244 VAL A O 1
ATOM 1611 N N . GLU A 1 248 ? 75.323 31.144 19.227 1.00 20.46 245 GLU A N 1
ATOM 1612 C CA . GLU A 1 248 ? 75.217 30.383 20.502 1.00 20.96 245 GLU A CA 1
ATOM 1613 C C . GLU A 1 248 ? 74.154 31.029 21.397 1.00 19.86 245 GLU A C 1
ATOM 1614 O O . GLU A 1 248 ? 74.319 32.144 21.876 1.00 20.02 245 GLU A O 1
ATOM 1620 N N . ARG A 1 249 ? 73.070 30.287 21.632 1.00 20.47 246 ARG A N 1
ATOM 1621 C CA . ARG A 1 249 ? 72.105 30.624 22.685 1.00 19.68 246 ARG A CA 1
ATOM 1622 C C . ARG A 1 249 ? 72.614 30.105 24.050 1.00 19.99 246 ARG A C 1
ATOM 1623 O O . ARG A 1 249 ? 73.585 29.346 24.111 1.00 19.96 246 ARG A O 1
ATOM 1631 N N . GLY A 1 250 ? 71.968 30.487 25.148 1.00 19.14 247 GLY A N 1
ATOM 1632 C CA . GLY A 1 250 ? 72.442 29.890 26.431 1.00 18.30 247 GLY A CA 1
ATOM 1633 C C . GLY A 1 250 ? 71.909 30.677 27.608 1.00 19.43 247 GLY A C 1
ATOM 1634 O O . GLY A 1 250 ? 71.418 31.818 27.468 1.00 19.94 247 GLY A O 1
ATOM 1635 N N . SER A 1 251 ? 72.033 30.095 28.803 1.00 19.25 248 SER A N 1
ATOM 1636 C CA . SER A 1 251 ? 71.604 30.795 30.002 1.00 18.39 248 SER A CA 1
ATOM 1637 C C . SER A 1 251 ? 72.627 31.861 30.383 1.00 18.38 248 SER A C 1
ATOM 1638 O O . SER A 1 251 ? 73.824 31.587 30.462 1.00 17.29 248 SER A O 1
ATOM 1641 N N . TYR A 1 252 ? 72.126 33.057 30.698 1.00 17.15 249 TYR A N 1
ATOM 1642 C CA . TYR A 1 252 ? 73.010 34.097 31.218 1.00 18.38 249 TYR A CA 1
ATOM 1643 C C . TYR A 1 252 ? 72.751 34.317 32.726 1.00 19.10 249 TYR A C 1
ATOM 1644 O O . TYR A 1 252 ? 73.224 35.287 33.320 1.00 20.59 249 TYR A O 1
ATOM 1653 N N . TYR A 1 253 ? 72.020 33.394 33.344 1.00 20.07 250 TYR A N 1
ATOM 1654 C CA A TYR A 1 253 ? 71.809 33.392 34.795 0.70 20.50 250 TYR A CA 1
ATOM 1655 C CA B TYR A 1 253 ? 71.834 33.475 34.808 0.30 19.25 250 TYR A CA 1
ATOM 1656 C C . TYR A 1 253 ? 73.124 33.082 35.535 1.00 20.32 250 TYR A C 1
ATOM 1657 O O . TYR A 1 253 ? 73.897 32.213 35.087 1.00 21.37 250 TYR A O 1
ATOM 1674 N N . GLU A 1 254 ? 73.374 33.765 36.643 1.00 20.70 251 GLU A N 1
ATOM 1675 C CA . GLU A 1 254 ? 74.642 33.642 37.381 1.00 21.73 251 GLU A CA 1
ATOM 1676 C C . GLU A 1 254 ? 74.788 32.304 38.116 1.00 22.39 251 GLU A C 1
ATOM 1677 O O . GLU A 1 254 ? 75.922 31.810 38.307 1.00 22.00 251 GLU A O 1
ATOM 1683 N N . TYR A 1 255 ? 73.655 31.750 38.532 1.00 21.85 252 TYR A N 1
ATOM 1684 C CA . TYR A 1 255 ? 73.678 30.554 39.396 1.00 22.02 252 TYR A CA 1
ATOM 1685 C C . TYR A 1 255 ? 73.135 29.352 38.641 1.00 22.70 252 TYR A C 1
ATOM 1686 O O . TYR A 1 255 ? 72.857 29.425 37.450 1.00 26.26 252 TYR A O 1
ATOM 1695 N N . PHE A 1 256 ? 72.960 28.242 39.320 1.00 21.36 253 PHE A N 1
ATOM 1696 C CA . PHE A 1 256 ? 72.097 27.198 38.717 1.00 20.74 253 PHE A CA 1
ATOM 1697 C C . PHE A 1 256 ? 70.889 26.974 39.602 1.00 20.49 253 PHE A C 1
ATOM 1698 O O . PHE A 1 256 ? 70.791 27.627 40.635 1.00 21.37 253 PHE A O 1
ATOM 1706 N N . GLY A 1 257 ? 69.950 26.113 39.167 1.00 20.28 254 GLY A N 1
ATOM 1707 C CA . GLY A 1 257 ? 68.646 25.920 39.830 1.00 18.35 254 GLY A CA 1
ATOM 1708 C C . GLY A 1 257 ? 67.624 26.958 39.361 1.00 18.42 254 GLY A C 1
ATOM 1709 O O . GLY A 1 257 ? 67.975 28.011 38.762 1.00 19.75 254 GLY A O 1
ATOM 1710 N N . ASP A 1 258 ? 66.349 26.648 39.601 1.00 17.37 255 ASP A N 1
ATOM 1711 C CA . ASP A 1 258 ? 65.281 27.628 39.327 1.00 19.67 255 ASP A CA 1
ATOM 1712 C C . ASP A 1 258 ? 65.628 28.973 40.004 1.00 19.32 255 ASP A C 1
ATOM 1713 O O . ASP A 1 258 ? 65.909 29.023 41.183 1.00 18.56 255 ASP A O 1
ATOM 1718 N N . PRO A 1 259 ? 65.543 30.085 39.249 1.00 19.69 256 PRO A N 1
ATOM 1719 C CA . PRO A 1 259 ? 65.873 31.376 39.872 1.00 20.20 256 PRO A CA 1
ATOM 1720 C C . PRO A 1 259 ? 64.995 31.790 41.082 1.00 20.39 256 PRO A C 1
ATOM 1721 O O . PRO A 1 259 ? 65.490 32.516 41.976 1.00 20.73 256 PRO A O 1
ATOM 1725 N N . LEU A 1 260 ? 63.738 31.324 41.113 1.00 19.46 257 LEU A N 1
ATOM 1726 C CA . LEU A 1 260 ? 62.810 31.762 42.129 1.00 21.45 257 LEU A CA 1
ATOM 1727 C C . LEU A 1 260 ? 62.803 30.949 43.425 1.00 20.78 257 LEU A C 1
ATOM 1728 O O . LEU A 1 260 ? 62.168 31.388 44.396 1.00 19.84 257 LEU A O 1
ATOM 1733 N N . THR A 1 261 ? 63.508 29.816 43.484 1.00 19.02 258 THR A N 1
ATOM 1734 C CA . THR A 1 261 ? 63.317 28.920 44.627 1.00 18.01 258 THR A CA 1
ATOM 1735 C C . THR A 1 261 ? 64.663 28.419 45.148 1.00 19.83 258 THR A C 1
ATOM 1736 O O . THR A 1 261 ? 64.887 27.209 45.208 1.00 18.30 258 THR A O 1
ATOM 1740 N N . PRO A 1 262 ? 65.588 29.334 45.515 1.00 20.60 259 PRO A N 1
ATOM 1741 C CA . PRO A 1 262 ? 66.878 28.852 46.017 1.00 20.66 259 PRO A CA 1
ATOM 1742 C C . PRO A 1 262 ? 66.675 27.983 47.276 1.00 21.11 259 PRO A C 1
ATOM 1743 O O . PRO A 1 262 ? 65.948 28.359 48.214 1.00 19.74 259 PRO A O 1
ATOM 1747 N N . TYR A 1 263 ? 67.264 26.774 47.235 1.00 18.26 260 TYR A N 1
ATOM 1748 C CA . TYR A 1 263 ? 67.272 25.814 48.339 1.00 20.00 260 TYR A CA 1
ATOM 1749 C C . TYR A 1 263 ? 65.904 25.224 48.684 1.00 20.53 260 TYR A C 1
ATOM 1750 O O . TYR A 1 263 ? 65.756 24.634 49.787 1.00 22.22 260 TYR A O 1
ATOM 1759 N N . LEU A 1 264 ? 64.920 25.407 47.808 1.00 19.27 261 LEU A N 1
ATOM 1760 C CA . LEU A 1 264 ? 63.620 24.764 48.026 1.00 19.04 261 LEU A CA 1
ATOM 1761 C C . LEU A 1 264 ? 63.128 24.233 46.671 1.00 19.10 261 LEU A C 1
ATOM 1762 O O . LEU A 1 264 ? 63.401 24.874 45.617 1.00 19.84 261 LEU A O 1
ATOM 1767 N N . PRO A 1 265 ? 62.402 23.085 46.658 1.00 17.91 262 PRO A N 1
ATOM 1768 C CA . PRO A 1 265 ? 61.883 22.550 45.392 1.00 18.55 262 PRO A CA 1
ATOM 1769 C C . PRO A 1 265 ? 60.703 23.386 44.843 1.00 19.78 262 PRO A C 1
ATOM 1770 O O . PRO A 1 265 ? 59.852 23.872 45.608 1.00 20.35 262 PRO A O 1
ATOM 1774 N N . ALA A 1 266 ? 60.700 23.604 43.532 1.00 19.49 263 ALA A N 1
ATOM 1775 C CA . ALA A 1 266 ? 59.697 24.441 42.849 1.00 20.44 263 ALA A CA 1
ATOM 1776 C C . ALA A 1 266 ? 58.401 23.664 42.616 1.00 22.41 263 ALA A C 1
ATOM 1777 O O . ALA A 1 266 ? 57.949 23.457 41.461 1.00 22.40 263 ALA A O 1
ATOM 1779 N N . VAL A 1 267 ? 57.804 23.245 43.729 1.00 24.04 264 VAL A N 1
ATOM 1780 C CA . VAL A 1 267 ? 56.533 22.479 43.708 1.00 26.89 264 VAL A CA 1
ATOM 1781 C C . VAL A 1 267 ? 55.366 23.474 43.856 1.00 28.35 264 VAL A C 1
ATOM 1782 O O . VAL A 1 267 ? 55.597 24.605 44.217 1.00 29.56 264 VAL A O 1
ATOM 1786 N N A PRO A 1 268 ? 54.107 22.983 43.700 0.50 27.80 265 PRO A N 1
ATOM 1787 N N B PRO A 1 268 ? 54.154 23.127 43.404 0.50 30.08 265 PRO A N 1
ATOM 1788 C CA A PRO A 1 268 ? 52.872 23.801 43.843 0.50 27.88 265 PRO A CA 1
ATOM 1789 C CA B PRO A 1 268 ? 53.292 24.295 43.027 0.50 31.31 265 PRO A CA 1
ATOM 1790 C C A PRO A 1 268 ? 52.668 24.452 45.199 0.50 27.26 265 PRO A C 1
ATOM 1791 C C B PRO A 1 268 ? 53.222 25.425 44.059 0.50 32.06 265 PRO A C 1
ATOM 1792 O O A PRO A 1 268 ? 52.705 23.768 46.230 0.50 26.80 265 PRO A O 1
ATOM 1793 O O B PRO A 1 268 ? 53.148 26.615 43.703 0.50 33.66 265 PRO A O 1
ATOM 1800 N N A SER A 1 269 ? 52.436 25.771 45.169 0.50 27.27 266 SER A N 1
ATOM 1801 N N B SER A 1 269 ? 53.308 25.057 45.332 0.50 32.89 266 SER A N 1
ATOM 1802 C CA A SER A 1 269 ? 52.089 26.562 46.354 0.50 27.85 266 SER A CA 1
ATOM 1803 C CA B SER A 1 269 ? 53.062 25.996 46.418 0.50 33.11 266 SER A CA 1
ATOM 1804 C C A SER A 1 269 ? 53.251 26.814 47.340 0.50 28.01 266 SER A C 1
ATOM 1805 C C B SER A 1 269 ? 54.303 26.628 47.031 0.50 32.20 266 SER A C 1
ATOM 1806 O O A SER A 1 269 ? 53.047 27.301 48.454 0.50 27.95 266 SER A O 1
ATOM 1807 O O B SER A 1 269 ? 54.178 27.444 47.964 0.50 31.99 266 SER A O 1
ATOM 1812 N N A SER A 1 270 ? 54.466 26.474 46.925 0.50 28.56 267 SER A N 1
ATOM 1813 N N B SER A 1 270 ? 55.491 26.267 46.527 0.50 30.76 267 SER A N 1
ATOM 1814 C CA A SER A 1 270 ? 55.682 26.721 47.738 0.50 28.00 267 SER A CA 1
ATOM 1815 C CA B SER A 1 270 ? 56.729 26.765 47.125 0.50 28.40 267 SER A CA 1
ATOM 1816 C C A SER A 1 270 ? 56.321 28.130 47.465 0.50 27.64 267 SER A C 1
ATOM 1817 C C B SER A 1 270 ? 56.665 28.229 47.272 0.50 28.07 267 SER A C 1
ATOM 1818 O O A SER A 1 270 ? 56.053 28.747 46.410 0.50 28.91 267 SER A O 1
ATOM 1819 O O B SER A 1 270 ? 56.255 28.999 46.363 0.50 28.35 267 SER A O 1
ATOM 1824 N N . PHE A 1 271 ? 57.112 28.632 48.431 1.00 26.81 268 PHE A N 1
ATOM 1825 C CA . PHE A 1 271 ? 57.764 29.938 48.501 1.00 26.31 268 PHE A CA 1
ATOM 1826 C C . PHE A 1 271 ? 58.564 30.241 47.219 1.00 27.28 268 PHE A C 1
ATOM 1827 O O . PHE A 1 271 ? 59.329 29.413 46.742 1.00 24.96 268 PHE A O 1
ATOM 1835 N N . ARG A 1 272 ? 58.329 31.414 46.656 1.00 26.67 269 ARG A N 1
ATOM 1836 C CA . ARG A 1 272 ? 59.130 31.947 45.560 1.00 29.25 269 ARG A CA 1
ATOM 1837 C C . ARG A 1 272 ? 59.589 33.344 45.950 1.00 30.89 269 ARG A C 1
ATOM 1838 O O . ARG A 1 272 ? 58.782 34.148 46.431 1.00 32.76 269 ARG A O 1
ATOM 1846 N N A VAL A 1 273 ? 60.863 33.647 45.786 0.50 31.17 270 VAL A N 1
ATOM 1847 N N B VAL A 1 273 ? 60.869 33.637 45.732 0.50 31.13 270 VAL A N 1
ATOM 1848 C CA A VAL A 1 273 ? 61.298 35.014 46.026 0.50 31.87 270 VAL A CA 1
ATOM 1849 C CA B VAL A 1 273 ? 61.444 34.992 45.871 0.50 31.84 270 VAL A CA 1
ATOM 1850 C C A VAL A 1 273 ? 60.518 35.946 45.084 0.50 33.90 270 VAL A C 1
ATOM 1851 C C B VAL A 1 273 ? 60.686 35.992 44.973 0.50 33.77 270 VAL A C 1
ATOM 1852 O O A VAL A 1 273 ? 59.955 35.525 44.051 0.50 32.87 270 VAL A O 1
ATOM 1853 O O B VAL A 1 273 ? 60.286 35.650 43.849 0.50 32.76 270 VAL A O 1
ATOM 1860 N N . ASP A 1 274 ? 60.450 37.208 45.472 1.00 35.30 271 ASP A N 1
ATOM 1861 C CA . ASP A 1 274 ? 59.742 38.187 44.670 1.00 38.94 271 ASP A CA 1
ATOM 1862 C C . ASP A 1 274 ? 60.583 38.519 43.424 1.00 39.73 271 ASP A C 1
ATOM 1863 O O . ASP A 1 274 ? 61.803 38.626 43.524 1.00 39.09 271 ASP A O 1
ATOM 1868 N N . LEU A 1 275 ? 59.941 38.619 42.257 1.00 42.39 272 LEU A N 1
ATOM 1869 C CA . LEU A 1 275 ? 60.647 38.923 40.994 1.00 44.83 272 LEU A CA 1
ATOM 1870 C C . LEU A 1 275 ? 61.654 40.064 41.149 1.00 46.29 272 LEU A C 1
ATOM 1871 O O . LEU A 1 275 ? 62.786 39.988 40.648 1.00 46.42 272 LEU A O 1
ATOM 1876 N N . ALA A 1 276 ? 61.243 41.100 41.889 1.00 47.41 273 ALA A N 1
ATOM 1877 C CA . ALA A 1 276 ? 62.106 42.211 42.308 1.00 48.54 273 ALA A CA 1
ATOM 1878 C C . ALA A 1 276 ? 63.331 41.836 43.183 1.00 48.44 273 ALA A C 1
ATOM 1879 O O . ALA A 1 276 ? 64.352 42.514 43.153 1.00 50.51 273 ALA A O 1
ATOM 1881 N N . ASN A 1 277 ? 63.241 40.788 43.977 1.00 48.15 274 ASN A N 1
ATOM 1882 C CA . ASN A 1 277 ? 64.366 40.419 44.844 1.00 47.98 274 ASN A CA 1
ATOM 1883 C C . ASN A 1 277 ? 65.205 39.243 44.328 1.00 45.69 274 ASN A C 1
ATOM 1884 O O . ASN A 1 277 ? 66.023 38.698 45.090 1.00 46.40 274 ASN A O 1
ATOM 1889 N N . VAL A 1 278 ? 64.977 38.832 43.072 1.00 43.25 275 VAL A N 1
ATOM 1890 C CA . VAL A 1 278 ? 65.754 37.730 42.442 1.00 40.28 275 VAL A CA 1
ATOM 1891 C C . VAL A 1 278 ? 67.161 38.219 42.154 1.00 38.82 275 VAL A C 1
ATOM 1892 O O . VAL A 1 278 ? 67.339 39.287 41.577 1.00 39.46 275 VAL A O 1
ATOM 1896 N N . SER A 1 279 ? 68.155 37.430 42.553 1.00 36.44 276 SER A N 1
ATOM 1897 C CA . SER A 1 279 ? 69.567 37.689 42.290 1.00 34.20 276 SER A CA 1
ATOM 1898 C C . SER A 1 279 ? 69.985 36.867 41.101 1.00 31.12 276 SER A C 1
ATOM 1899 O O . SER A 1 279 ? 69.440 35.779 40.888 1.00 31.32 276 SER A O 1
ATOM 1902 N N . GLY A 1 280 ? 70.965 37.355 40.352 1.00 26.77 277 GLY A N 1
ATOM 1903 C CA . GLY A 1 280 ? 71.625 36.520 39.348 1.00 25.64 277 GLY A CA 1
ATOM 1904 C C . GLY A 1 280 ? 71.314 36.848 37.895 1.00 25.33 277 GLY A C 1
ATOM 1905 O O . GLY A 1 280 ? 71.874 36.228 37.013 1.00 24.43 277 GLY A O 1
ATOM 1906 N N . PHE A 1 281 ? 70.377 37.785 37.635 1.00 25.20 278 PHE A N 1
ATOM 1907 C CA . PHE A 1 281 ? 70.031 38.112 36.253 1.00 25.20 278 PHE A CA 1
ATOM 1908 C C . PHE A 1 281 ? 71.053 39.156 35.713 1.00 25.44 278 PHE A C 1
ATOM 1909 O O . PHE A 1 281 ? 71.470 40.011 36.484 1.00 25.22 278 PHE A O 1
ATOM 1917 N N . PRO A 1 282 ? 71.416 39.097 34.413 1.00 24.97 279 PRO A N 1
ATOM 1918 C CA . PRO A 1 282 ? 72.229 40.173 33.835 1.00 25.43 279 PRO A CA 1
ATOM 1919 C C . PRO A 1 282 ? 71.547 41.518 34.087 1.00 25.66 279 PRO A C 1
ATOM 1920 O O . PRO A 1 282 ? 70.328 41.616 33.945 1.00 23.83 279 PRO A O 1
ATOM 1924 N N . PRO A 1 283 ? 72.324 42.535 34.483 1.00 25.05 280 PRO A N 1
ATOM 1925 C CA . PRO A 1 283 ? 71.685 43.799 34.850 1.00 25.81 280 PRO A CA 1
ATOM 1926 C C . PRO A 1 283 ? 71.268 44.656 33.646 1.00 26.17 280 PRO A C 1
ATOM 1927 O O . PRO A 1 283 ? 70.504 45.622 33.811 1.00 26.88 280 PRO A O 1
ATOM 1931 N N . ILE A 1 284 ? 71.772 44.319 32.456 1.00 24.56 281 ILE A N 1
ATOM 1932 C CA . ILE A 1 284 ? 71.549 45.136 31.239 1.00 24.00 281 ILE A CA 1
ATOM 1933 C C . ILE A 1 284 ? 71.210 44.235 30.048 1.00 23.83 281 ILE A C 1
ATOM 1934 O O . ILE A 1 284 ? 71.636 43.061 30.031 1.00 23.96 281 ILE A O 1
ATOM 1939 N N . PRO A 1 285 ? 70.504 44.779 29.028 1.00 23.85 282 PRO A N 1
ATOM 1940 C CA . PRO A 1 285 ? 70.174 43.952 27.856 1.00 23.80 282 PRO A CA 1
ATOM 1941 C C . PRO A 1 285 ? 71.410 43.448 27.149 1.00 21.88 282 PRO A C 1
ATOM 1942 O O . PRO A 1 285 ? 72.420 44.158 27.028 1.00 23.19 282 PRO A O 1
ATOM 1946 N N . THR A 1 286 ? 71.321 42.204 26.721 1.00 21.90 283 THR A N 1
ATOM 1947 C CA . THR A 1 286 ? 72.455 41.515 26.153 1.00 20.94 283 THR A CA 1
ATOM 1948 C C . THR A 1 286 ? 71.884 40.644 25.037 1.00 20.88 283 THR A C 1
ATOM 1949 O O . THR A 1 286 ? 70.790 40.092 25.206 1.00 21.88 283 THR A O 1
ATOM 1953 N N . GLN A 1 287 ? 72.613 40.540 23.903 1.00 21.16 284 GLN A N 1
ATOM 1954 C CA . GLN A 1 287 ? 72.110 39.819 22.718 1.00 20.44 284 GLN A CA 1
ATOM 1955 C C . GLN A 1 287 ? 73.292 39.174 22.005 1.00 20.27 284 GLN A C 1
ATOM 1956 O O . GLN A 1 287 ? 74.282 39.879 21.687 1.00 21.65 284 GLN A O 1
ATOM 1962 N N . PRO A 1 288 ? 73.188 37.876 21.714 1.00 19.65 285 PRO A N 1
ATOM 1963 C CA . PRO A 1 288 ? 74.273 37.248 20.928 1.00 20.55 285 PRO A CA 1
ATOM 1964 C C . PRO A 1 288 ? 73.989 37.427 19.432 1.00 21.56 285 PRO A C 1
ATOM 1965 O O . PRO A 1 288 ? 72.822 37.565 19.024 1.00 20.77 285 PRO A O 1
ATOM 1969 N N . ILE A 1 289 ? 75.049 37.503 18.643 1.00 21.98 286 ILE A N 1
ATOM 1970 C CA . ILE A 1 289 ? 74.928 37.728 17.189 1.00 22.14 286 ILE A CA 1
ATOM 1971 C C . ILE A 1 289 ? 75.834 36.792 16.403 1.00 21.87 286 ILE A C 1
ATOM 1972 O O . ILE A 1 289 ? 76.803 36.230 16.955 1.00 21.86 286 ILE A O 1
ATOM 1977 N N . GLY A 1 290 ? 75.562 36.640 15.095 1.00 22.75 287 GLY A N 1
ATOM 1978 C CA . GLY A 1 290 ? 76.423 35.807 14.276 1.00 21.33 287 GLY A CA 1
ATOM 1979 C C . GLY A 1 290 ? 77.744 36.494 13.995 1.00 23.29 287 GLY A C 1
ATOM 1980 O O . GLY A 1 290 ? 77.843 37.722 14.097 1.00 23.57 287 GLY A O 1
ATOM 1981 N N . PHE A 1 291 ? 78.788 35.716 13.684 1.00 21.96 288 PHE A N 1
ATOM 1982 C CA . PHE A 1 291 ? 80.090 36.351 13.491 1.00 22.81 288 PHE A CA 1
ATOM 1983 C C . PHE A 1 291 ? 80.165 37.199 12.214 1.00 24.23 288 PHE A C 1
ATOM 1984 O O . PHE A 1 291 ? 80.979 38.117 12.130 1.00 24.74 288 PHE A O 1
ATOM 1992 N N . GLN A 1 292 ? 79.260 36.959 11.277 1.00 25.30 289 GLN A N 1
ATOM 1993 C CA . GLN A 1 292 ? 79.159 37.865 10.120 1.00 27.15 289 GLN A CA 1
ATOM 1994 C C . GLN A 1 292 ? 78.742 39.277 10.538 1.00 28.08 289 GLN A C 1
ATOM 1995 O O . GLN A 1 292 ? 79.326 40.270 10.054 1.00 27.79 289 GLN A O 1
ATOM 2001 N N . ASP A 1 293 ? 77.789 39.368 11.466 1.00 26.78 290 ASP A N 1
ATOM 2002 C CA . ASP A 1 293 ? 77.377 40.639 12.032 1.00 26.49 290 ASP A CA 1
ATOM 2003 C C . ASP A 1 293 ? 78.458 41.257 12.921 1.00 25.40 290 ASP A C 1
ATOM 2004 O O . ASP A 1 293 ? 78.705 42.466 12.891 1.00 24.68 290 ASP A O 1
ATOM 2009 N N . ALA A 1 294 ? 79.161 40.411 13.688 1.00 23.74 291 ALA A N 1
ATOM 2010 C CA . ALA A 1 294 ? 80.281 40.938 14.454 1.00 22.97 291 ALA A CA 1
ATOM 2011 C C . ALA A 1 294 ? 81.374 41.489 13.565 1.00 22.78 291 ALA A C 1
ATOM 2012 O O . ALA A 1 294 ? 82.009 42.473 13.929 1.00 24.32 291 ALA A O 1
ATOM 2014 N N A ARG A 1 295 ? 81.658 40.823 12.447 0.70 23.53 292 ARG A N 1
ATOM 2015 N N B ARG A 1 295 ? 81.639 40.845 12.427 0.30 23.64 292 ARG A N 1
ATOM 2016 C CA A ARG A 1 295 ? 82.649 41.358 11.497 0.70 23.65 292 ARG A CA 1
ATOM 2017 C CA B ARG A 1 295 ? 82.658 41.366 11.501 0.30 23.90 292 ARG A CA 1
ATOM 2018 C C A ARG A 1 295 ? 82.295 42.789 11.087 0.70 24.29 292 ARG A C 1
ATOM 2019 C C B ARG A 1 295 ? 82.312 42.781 11.048 0.30 24.52 292 ARG A C 1
ATOM 2020 O O A ARG A 1 295 ? 83.152 43.672 11.065 0.70 24.14 292 ARG A O 1
ATOM 2021 O O B ARG A 1 295 ? 83.182 43.650 11.004 0.30 24.44 292 ARG A O 1
ATOM 2036 N N . ASP A 1 296 ? 81.050 43.006 10.697 1.00 25.13 293 ASP A N 1
ATOM 2037 C CA . ASP A 1 296 ? 80.612 44.330 10.244 1.00 26.03 293 ASP A CA 1
ATOM 2038 C C . ASP A 1 296 ? 80.778 45.394 11.314 1.00 26.33 293 ASP A C 1
ATOM 2039 O O . ASP A 1 296 ? 81.149 46.534 11.023 1.00 26.25 293 ASP A O 1
ATOM 2044 N N . LEU A 1 297 ? 80.558 45.014 12.575 1.00 24.18 294 LEU A N 1
ATOM 2045 C CA . LEU A 1 297 ? 80.719 45.931 13.696 1.00 23.81 294 LEU A CA 1
ATOM 2046 C C . LEU A 1 297 ? 82.195 46.158 14.037 1.00 23.79 294 LEU A C 1
ATOM 2047 O O . LEU A 1 297 ? 82.698 47.274 13.971 1.00 24.44 294 LEU A O 1
ATOM 2052 N N . LEU A 1 298 ? 82.885 45.095 14.440 1.00 24.38 295 LEU A N 1
ATOM 2053 C CA . LEU A 1 298 ? 84.233 45.215 14.935 1.00 23.88 295 LEU A CA 1
ATOM 2054 C C . LEU A 1 298 ? 85.191 45.754 13.866 1.00 25.50 295 LEU A C 1
ATOM 2055 O O . LEU A 1 298 ? 86.031 46.609 14.164 1.00 24.24 295 LEU A O 1
ATOM 2060 N N . CYS A 1 299 ? 85.048 45.286 12.626 1.00 25.63 296 CYS A N 1
ATOM 2061 C CA . CYS A 1 299 ? 85.975 45.705 11.573 1.00 27.26 296 CYS A CA 1
ATOM 2062 C C . CYS A 1 299 ? 85.826 47.177 11.167 1.00 27.20 296 CYS A C 1
ATOM 2063 O O . CYS A 1 299 ? 86.657 47.685 10.398 1.00 29.74 296 CYS A O 1
ATOM 2066 N N . ASN A 1 300 ? 84.795 47.849 11.690 1.00 26.31 297 ASN A N 1
ATOM 2067 C CA . ASN A 1 300 ? 84.601 49.290 11.474 1.00 26.02 297 ASN A CA 1
ATOM 2068 C C . ASN A 1 300 ? 84.894 50.157 12.716 1.00 24.95 297 ASN A C 1
ATOM 2069 O O . ASN A 1 300 ? 84.623 51.350 12.706 1.00 24.85 297 ASN A O 1
ATOM 2074 N N . LEU A 1 301 ? 85.374 49.560 13.825 1.00 23.42 298 LEU A N 1
ATOM 2075 C CA . LEU A 1 301 ? 85.622 50.362 14.999 1.00 23.58 298 LEU A CA 1
ATOM 2076 C C . LEU A 1 301 ? 86.793 51.348 14.778 1.00 25.34 298 LEU A C 1
ATOM 2077 O O . LEU A 1 301 ? 87.785 51.032 14.102 1.00 26.62 298 LEU A O 1
ATOM 2082 N N . ASN A 1 302 ? 86.667 52.493 15.434 1.00 24.57 299 ASN A N 1
ATOM 2083 C CA . ASN A 1 302 ? 87.717 53.470 15.468 1.00 26.27 299 ASN A CA 1
ATOM 2084 C C . ASN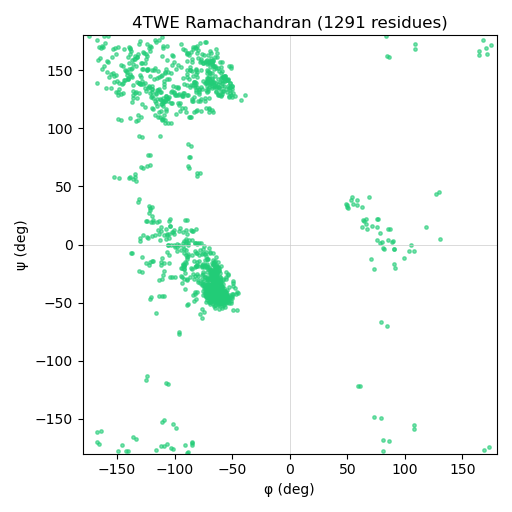 A 1 302 ? 88.682 53.201 16.623 1.00 26.76 299 ASN A C 1
ATOM 2085 O O . ASN A 1 302 ? 88.374 52.438 17.541 1.00 26.94 299 ASN A O 1
ATOM 2090 N N . GLY A 1 303 ? 89.867 53.797 16.560 1.00 27.00 300 GLY A N 1
ATOM 2091 C CA . GLY A 1 303 ? 90.668 53.968 17.764 1.00 28.46 300 GLY A CA 1
ATOM 2092 C C . GLY A 1 303 ? 91.882 53.081 17.854 1.00 28.28 300 GLY A C 1
ATOM 2093 O O . GLY A 1 303 ? 92.440 52.638 16.840 1.00 28.29 300 GLY A O 1
ATOM 2094 N N . THR A 1 304 ? 92.307 52.842 19.101 1.00 27.97 301 THR A N 1
ATOM 2095 C CA . THR A 1 304 ? 93.551 52.127 19.385 1.00 28.33 301 THR A CA 1
ATOM 2096 C C . THR A 1 304 ? 93.458 50.650 19.030 1.00 27.67 301 THR A C 1
ATOM 2097 O O . THR A 1 304 ? 92.402 50.020 19.226 1.00 27.25 301 THR A O 1
ATOM 2101 N N . LEU A 1 305 ? 94.533 50.115 18.460 1.00 26.69 302 LEU A N 1
ATOM 2102 C CA . LEU A 1 305 ? 94.641 48.668 18.200 1.00 27.06 302 LEU A CA 1
ATOM 2103 C C . LEU A 1 305 ? 94.520 47.888 19.528 1.00 27.10 302 LEU A C 1
ATOM 2104 O O . LEU A 1 305 ? 95.206 48.204 20.525 1.00 26.80 302 LEU A O 1
ATOM 2109 N N . ALA A 1 306 ? 93.646 46.885 19.569 1.00 24.61 303 ALA A N 1
ATOM 2110 C CA . ALA A 1 306 ? 93.517 46.062 20.785 1.00 25.55 303 ALA A CA 1
ATOM 2111 C C . ALA A 1 306 ? 94.790 45.248 21.039 1.00 24.74 303 ALA A C 1
ATOM 2112 O O . ALA A 1 306 ? 95.520 44.936 20.091 1.00 24.80 303 ALA A O 1
ATOM 2114 N N . PRO A 1 307 ? 95.060 44.885 22.319 1.00 26.91 304 PRO A N 1
ATOM 2115 C CA . PRO A 1 307 ? 96.201 44.006 22.629 1.00 28.23 304 PRO A CA 1
ATOM 2116 C C . PRO A 1 307 ? 96.237 42.713 21.790 1.00 29.92 304 PRO A C 1
ATOM 2117 O O . PRO A 1 307 ? 95.174 42.223 21.352 1.00 30.49 304 PRO A O 1
ATOM 2121 N N . ALA A 1 308 ? 97.432 42.149 21.585 1.00 30.11 305 ALA A N 1
ATOM 2122 C CA . ALA A 1 308 ? 97.601 40.944 20.751 1.00 30.32 305 ALA A CA 1
ATOM 2123 C C . ALA A 1 308 ? 96.621 39.806 21.094 1.00 30.03 305 ALA A C 1
ATOM 2124 O O . ALA A 1 308 ? 96.065 39.162 20.182 1.00 30.12 305 ALA A O 1
ATOM 2126 N N . THR A 1 309 ? 96.414 39.565 22.386 1.00 29.47 306 THR A N 1
ATOM 2127 C CA . THR A 1 309 ? 95.542 38.475 22.851 1.00 30.04 306 THR A CA 1
ATOM 2128 C C . THR A 1 309 ? 94.063 38.742 22.609 1.00 28.92 306 THR A C 1
ATOM 2129 O O . THR A 1 309 ? 93.238 37.816 22.744 1.00 29.37 306 THR A O 1
ATOM 2133 N N . TRP A 1 310 ? 93.726 39.985 22.255 1.00 26.67 307 TRP A N 1
ATOM 2134 C CA . TRP A 1 310 ? 92.334 40.361 21.980 1.00 25.38 307 TRP A CA 1
ATOM 2135 C C . TRP A 1 310 ? 92.002 40.194 20.486 1.00 24.82 307 TRP A C 1
ATOM 2136 O O . TRP A 1 310 ? 90.833 40.365 20.057 1.00 24.63 307 TRP A O 1
ATOM 2147 N N . GLN A 1 311 ? 93.026 39.890 19.688 1.00 24.50 308 GLN A N 1
ATOM 2148 C CA . GLN A 1 311 ? 92.839 39.780 18.231 1.00 24.80 308 GLN A CA 1
ATOM 2149 C C . GLN A 1 311 ? 92.067 38.502 17.872 1.00 24.05 308 GLN A C 1
ATOM 2150 O O . GLN A 1 311 ? 91.755 37.666 18.764 1.00 24.64 308 GLN A O 1
ATOM 2156 N N . GLY A 1 312 ? 91.728 38.332 16.597 1.00 24.54 309 GLY A N 1
ATOM 2157 C CA . GLY A 1 312 ? 90.901 37.197 16.188 1.00 24.71 309 GLY A CA 1
ATOM 2158 C C . GLY A 1 312 ? 90.883 36.996 14.683 1.00 26.46 309 GLY A C 1
ATOM 2159 O O . GLY A 1 312 ? 91.767 37.497 13.974 1.00 27.14 309 GLY A O 1
ATOM 2160 N N . ALA A 1 313 ? 89.893 36.257 14.190 1.00 25.45 310 ALA A N 1
ATOM 2161 C CA . ALA A 1 313 ? 89.894 35.868 12.804 1.00 26.73 310 ALA A CA 1
ATOM 2162 C C . ALA A 1 313 ? 88.687 36.384 12.029 1.00 27.72 310 ALA A C 1
ATOM 2163 O O . ALA A 1 313 ? 88.326 35.795 11.011 1.00 27.97 310 ALA A O 1
ATOM 2165 N N . LEU A 1 314 ? 88.074 37.486 12.489 1.00 27.46 311 LEU A N 1
ATOM 2166 C CA . LEU A 1 314 ? 86.936 38.059 11.767 1.00 29.18 311 LEU A CA 1
ATOM 2167 C C . LEU A 1 314 ? 87.396 38.622 10.408 1.00 30.06 311 LEU A C 1
ATOM 2168 O O . LEU A 1 314 ? 86.587 38.759 9.483 1.00 31.30 311 LEU A O 1
ATOM 2173 N N . GLY A 1 315 ? 88.688 38.956 10.297 1.00 31.20 312 GLY A N 1
ATOM 2174 C CA . GLY A 1 315 ? 89.246 39.417 9.026 1.00 31.89 312 GLY A CA 1
ATOM 2175 C C . GLY A 1 315 ? 89.822 40.824 9.020 1.00 33.39 312 GLY A C 1
ATOM 2176 O O . GLY A 1 315 ? 90.038 41.385 7.951 1.00 34.77 312 GLY A O 1
ATOM 2177 N N . CYS A 1 316 ? 90.064 41.417 10.183 1.00 31.82 313 CYS A N 1
ATOM 2178 C CA . CYS A 1 316 ? 90.618 42.778 10.238 1.00 32.24 313 CYS A CA 1
ATOM 2179 C C . CYS A 1 316 ? 91.456 42.860 11.498 1.00 30.99 313 CYS A C 1
ATOM 2180 O O . CYS A 1 316 ? 91.366 41.993 12.334 1.00 31.39 313 CYS A O 1
ATOM 2183 N N . HIS A 1 317 ? 92.228 43.930 11.655 1.00 30.44 314 HIS A N 1
ATOM 2184 C CA . HIS A 1 317 ? 92.844 44.243 12.937 1.00 29.49 314 HIS A CA 1
ATOM 2185 C C . HIS A 1 317 ? 91.727 44.710 13.853 1.00 28.65 314 HIS A C 1
ATOM 2186 O O . HIS A 1 317 ? 90.855 45.467 13.412 1.00 28.52 314 HIS A O 1
ATOM 2193 N N . TYR A 1 318 ? 91.744 44.300 15.125 1.00 26.59 315 TYR A N 1
ATOM 2194 C CA . TYR A 1 318 ? 90.669 44.745 16.012 1.00 25.43 315 TYR A CA 1
ATOM 2195 C C . TYR A 1 318 ? 91.055 45.984 16.759 1.00 25.35 315 TYR A C 1
ATOM 2196 O O . TYR A 1 318 ? 92.074 45.990 17.440 1.00 26.80 315 TYR A O 1
ATOM 2205 N N . ARG A 1 319 ? 90.197 46.999 16.704 1.00 24.29 316 ARG A N 1
ATOM 2206 C CA . ARG A 1 319 ? 90.404 48.230 17.466 1.00 24.44 316 ARG A CA 1
ATOM 2207 C C . ARG A 1 319 ? 89.372 48.325 18.579 1.00 24.24 316 ARG A C 1
ATOM 2208 O O . ARG A 1 319 ? 88.411 47.510 18.626 1.00 24.06 316 ARG A O 1
ATOM 2216 N N . LEU A 1 320 ? 89.565 49.279 19.505 1.00 24.42 317 LEU A N 1
ATOM 2217 C CA . LEU A 1 320 ? 88.780 49.292 20.753 1.00 24.81 317 LEU A CA 1
ATOM 2218 C C . LEU A 1 320 ? 87.487 50.100 20.753 1.00 25.19 317 LEU A C 1
ATOM 2219 O O . LEU A 1 320 ? 86.579 49.871 21.574 1.00 23.60 317 LEU A O 1
ATOM 2224 N N . GLY A 1 321 ? 87.382 51.052 19.833 1.00 23.89 318 GLY A N 1
ATOM 2225 C CA . GLY A 1 321 ? 86.304 52.017 19.932 1.00 24.09 318 GLY A CA 1
ATOM 2226 C C . GLY A 1 321 ? 86.775 53.146 20.847 1.00 25.26 318 GLY A C 1
ATOM 2227 O O . GLY A 1 321 ? 87.960 53.219 21.188 1.00 26.51 318 GLY A O 1
ATOM 2228 N N . PRO A 1 322 ? 85.867 54.028 21.251 1.00 25.33 319 PRO A N 1
ATOM 2229 C CA . PRO A 1 322 ? 84.455 54.012 20.949 1.00 24.92 319 PRO A CA 1
ATOM 2230 C C . PRO A 1 322 ? 84.089 54.570 19.583 1.00 25.40 319 PRO A C 1
ATOM 2231 O O . PRO A 1 322 ? 84.766 55.459 19.048 1.00 25.69 319 PRO A O 1
ATOM 2235 N N . GLY A 1 323 ? 83.025 54.013 19.034 1.00 24.65 320 GLY A N 1
ATOM 2236 C CA . GLY A 1 323 ? 82.472 54.475 17.766 1.00 25.52 320 GLY A CA 1
ATOM 2237 C C . GLY A 1 323 ? 83.187 53.947 16.548 1.00 24.86 320 GLY A C 1
ATOM 2238 O O . GLY A 1 323 ? 84.157 53.209 16.636 1.00 23.70 320 GLY A O 1
ATOM 2239 N N . PHE A 1 324 ? 82.745 54.386 15.365 1.00 25.01 321 PHE A N 1
ATOM 2240 C CA . PHE A 1 324 ? 83.250 53.828 14.096 1.00 24.15 321 PHE A CA 1
ATOM 2241 C C . PHE A 1 324 ? 84.264 54.738 13.415 1.00 24.31 321 PHE A C 1
ATOM 2242 O O . PHE A 1 324 ? 84.260 55.942 13.654 1.00 25.75 321 PHE A O 1
ATOM 2250 N N . ARG A 1 325 ? 85.131 54.158 12.607 1.00 24.02 322 ARG A N 1
ATOM 2251 C CA . ARG A 1 325 ? 86.207 54.949 11.987 1.00 24.62 322 ARG A CA 1
ATOM 2252 C C . ARG A 1 325 ? 85.638 55.695 10.783 1.00 25.93 322 ARG A C 1
ATOM 2253 O O . ARG A 1 325 ? 84.774 55.162 10.077 1.00 24.68 322 ARG A O 1
ATOM 2261 N N . PRO A 1 326 ? 86.130 56.920 10.548 1.00 26.61 323 PRO A N 1
ATOM 2262 C CA . PRO A 1 326 ? 85.610 57.734 9.435 1.00 27.30 323 PRO A CA 1
ATOM 2263 C C . PRO A 1 326 ? 85.834 57.134 8.064 1.00 27.08 323 PRO A C 1
ATOM 2264 O O . PRO A 1 326 ? 85.093 57.482 7.153 1.00 27.15 323 PRO A O 1
ATOM 2268 N N . ASP A 1 327 ? 86.864 56.305 7.902 1.00 25.62 324 ASP A N 1
ATOM 2269 C CA . ASP A 1 327 ? 87.176 55.749 6.611 1.00 28.30 324 ASP A CA 1
ATOM 2270 C C . ASP A 1 327 ? 86.568 54.357 6.393 1.00 27.17 324 ASP A C 1
ATOM 2271 O O . ASP A 1 327 ? 86.994 53.617 5.505 1.00 27.44 324 ASP A O 1
ATOM 2276 N N . GLY A 1 328 ? 85.622 53.983 7.254 1.00 27.31 325 GLY A N 1
ATOM 2277 C CA . GLY A 1 328 ? 84.981 52.654 7.177 1.00 26.52 325 GLY A CA 1
ATOM 2278 C C . GLY A 1 328 ? 83.614 52.726 6.526 1.00 27.73 325 GLY A C 1
ATOM 2279 O O . GLY A 1 328 ? 83.350 53.628 5.713 1.00 27.15 325 GLY A O 1
ATOM 2280 N N . ASP A 1 329 ? 82.742 51.776 6.847 1.00 26.69 326 ASP A N 1
ATOM 2281 C CA . ASP A 1 329 ? 81.451 51.642 6.154 1.00 27.40 326 ASP A CA 1
ATOM 2282 C C . ASP A 1 329 ? 80.394 52.581 6.656 1.00 26.44 326 ASP A C 1
ATOM 2283 O O . ASP A 1 329 ? 79.385 52.779 5.983 1.00 27.45 326 ASP A O 1
ATOM 2288 N N . PHE A 1 330 ? 80.578 53.132 7.862 1.00 25.92 327 PHE A N 1
ATOM 2289 C CA . PHE A 1 330 ? 79.534 53.905 8.558 1.00 25.53 327 PHE A CA 1
ATOM 2290 C C . PHE A 1 330 ? 79.993 55.288 8.920 1.00 26.34 327 PHE A C 1
ATOM 2291 O O . PHE A 1 330 ? 81.176 55.484 9.175 1.00 27.14 327 PHE A O 1
ATOM 2299 N N . PRO A 1 331 ? 79.058 56.249 8.971 1.00 26.75 328 PRO A N 1
ATOM 2300 C CA . PRO A 1 331 ? 79.466 57.559 9.444 1.00 28.26 328 PRO A CA 1
ATOM 2301 C C . PRO A 1 331 ? 80.002 57.401 10.857 1.00 30.04 328 PRO A C 1
ATOM 2302 O O . PRO A 1 331 ? 79.456 56.574 11.612 1.00 29.23 328 PRO A O 1
ATOM 2306 N N . ALA A 1 332 ? 81.046 58.164 11.206 1.00 30.68 329 ALA A N 1
ATOM 2307 C CA . ALA A 1 332 ? 81.633 58.100 12.562 1.00 32.76 329 ALA A CA 1
ATOM 2308 C C . ALA A 1 332 ? 80.706 58.607 13.688 1.00 33.74 329 ALA A C 1
ATOM 2309 O O . ALA A 1 332 ? 80.992 58.392 14.859 1.00 35.10 329 ALA A O 1
ATOM 2311 N N . ASP A 1 333 ? 79.616 59.289 13.374 1.00 35.01 330 ASP A N 1
ATOM 2312 C CA . ASP A 1 333 ? 78.669 59.663 14.450 1.00 34.55 330 ASP A CA 1
ATOM 2313 C C . ASP A 1 333 ? 77.638 58.514 14.784 1.00 32.61 330 ASP A C 1
ATOM 2314 O O . ASP A 1 333 ? 76.748 58.707 15.587 1.00 32.15 330 ASP A O 1
ATOM 2319 N N . SER A 1 334 ? 77.773 57.344 14.154 1.00 30.32 331 SER A N 1
ATOM 2320 C CA . SER A 1 334 ? 76.728 56.316 14.223 1.00 27.81 331 SER A CA 1
ATOM 2321 C C . SER A 1 334 ? 76.801 55.610 15.578 1.00 27.45 331 SER A C 1
ATOM 2322 O O . SER A 1 334 ? 77.877 55.454 16.145 1.00 26.32 331 SER A O 1
ATOM 2325 N N . GLN A 1 335 ? 75.644 55.160 16.022 1.00 25.58 332 GLN A N 1
ATOM 2326 C CA . GLN A 1 335 ? 75.525 54.394 17.294 1.00 26.24 332 GLN A CA 1
ATOM 2327 C C . GLN A 1 335 ? 74.931 53.022 17.003 1.00 26.24 332 GLN A C 1
ATOM 2328 O O . GLN A 1 335 ? 74.443 52.755 15.882 1.00 26.13 332 GLN A O 1
ATOM 2334 N N . VAL A 1 336 ? 74.965 52.157 18.009 1.00 25.18 333 VAL A N 1
ATOM 2335 C CA . VAL A 1 336 ? 74.392 50.819 17.895 1.00 24.28 333 VAL A CA 1
ATOM 2336 C C . VAL A 1 336 ? 73.206 50.794 18.824 1.00 24.42 333 VAL A C 1
ATOM 2337 O O . VAL A 1 336 ? 73.321 51.210 19.962 1.00 25.45 333 VAL A O 1
ATOM 2341 N N . ASN A 1 337 ? 72.071 50.317 18.329 1.00 25.38 334 ASN A N 1
ATOM 2342 C CA . ASN A 1 337 ? 70.844 50.257 19.097 1.00 25.62 334 ASN A CA 1
ATOM 2343 C C . ASN A 1 337 ? 70.603 48.766 19.272 1.00 25.48 334 ASN A C 1
ATOM 2344 O O . ASN A 1 337 ? 70.628 48.019 18.301 1.00 25.47 334 ASN A O 1
ATOM 2349 N N . VAL A 1 338 ? 70.448 48.346 20.528 1.00 24.88 335 VAL A N 1
ATOM 2350 C CA . VAL A 1 338 ? 70.207 46.940 20.833 1.00 25.56 335 VAL A CA 1
ATOM 2351 C C . VAL A 1 338 ? 68.799 46.878 21.424 1.00 25.71 335 VAL A C 1
ATOM 2352 O O . VAL A 1 338 ? 68.585 47.379 22.513 1.00 27.59 335 VAL A O 1
ATOM 2356 N N . SER A 1 339 ? 67.828 46.322 20.719 1.00 25.75 336 SER A N 1
ATOM 2357 C CA . SER A 1 339 ? 66.476 46.267 21.277 1.00 25.69 336 SER A CA 1
ATOM 2358 C C . SER A 1 339 ? 66.135 44.828 21.584 1.00 25.27 336 SER A C 1
ATOM 2359 O O . SER A 1 339 ? 66.195 43.959 20.717 1.00 25.40 336 SER A O 1
ATOM 2362 N N . VAL A 1 340 ? 65.846 44.600 22.851 1.00 25.10 337 VAL A N 1
ATOM 2363 C CA . VAL A 1 340 ? 65.583 43.273 23.379 1.00 24.46 337 VAL A CA 1
ATOM 2364 C C . VAL A 1 340 ? 64.179 43.274 24.040 1.00 24.30 337 VAL A C 1
ATOM 2365 O O . VAL A 1 340 ? 63.819 44.203 24.774 1.00 25.15 337 VAL A O 1
ATOM 2369 N N . TYR A 1 341 ? 63.410 42.238 23.746 1.00 23.18 338 TYR A N 1
ATOM 2370 C CA . TYR A 1 341 ? 62.026 42.098 24.193 1.00 25.05 338 TYR A CA 1
ATOM 2371 C C . TYR A 1 341 ? 61.810 40.801 24.969 1.00 24.51 338 TYR A C 1
ATOM 2372 O O . TYR A 1 341 ? 60.676 40.343 25.140 1.00 25.85 338 TYR A O 1
ATOM 2381 N N . ASN A 1 342 ? 62.890 40.221 25.477 1.00 23.71 339 ASN A N 1
ATOM 2382 C CA . ASN A 1 342 ? 62.793 38.991 26.294 1.00 23.91 339 ASN A CA 1
ATOM 2383 C C . ASN A 1 342 ? 61.835 39.116 27.465 1.00 24.06 339 ASN A C 1
ATOM 2384 O O . ASN A 1 342 ? 61.797 40.165 28.126 1.00 24.94 339 ASN A O 1
ATOM 2389 N N . ARG A 1 343 ? 61.096 38.036 27.742 1.00 24.17 340 ARG A N 1
ATOM 2390 C CA . ARG A 1 343 ? 60.249 37.979 28.919 1.00 25.94 340 ARG A CA 1
ATOM 2391 C C . ARG A 1 343 ? 60.661 36.835 29.845 1.00 25.96 340 ARG A C 1
ATOM 2392 O O . ARG A 1 343 ? 61.202 35.813 29.395 1.00 27.36 340 ARG A O 1
ATOM 2400 N N . LEU A 1 344 ? 60.433 37.043 31.135 1.00 24.29 341 LEU A N 1
ATOM 2401 C CA . LEU A 1 344 ? 60.530 35.970 32.141 1.00 23.48 341 LEU A CA 1
ATOM 2402 C C . LEU A 1 344 ? 59.154 35.337 32.221 1.00 24.17 341 LEU A C 1
ATOM 2403 O O . LEU A 1 344 ? 58.093 36.038 32.193 1.00 24.07 341 LEU A O 1
ATOM 2408 N N . GLU A 1 345 ? 59.112 34.010 32.287 1.00 23.44 342 GLU A N 1
ATOM 2409 C CA . GLU A 1 345 ? 57.822 33.319 32.255 1.00 24.01 342 GLU A CA 1
ATOM 2410 C C . GLU A 1 345 ? 57.919 32.040 33.063 1.00 24.09 342 GLU A C 1
ATOM 2411 O O . GLU A 1 345 ? 58.838 31.215 32.840 1.00 23.37 342 GLU A O 1
ATOM 2417 N N . LEU A 1 346 ? 56.954 31.838 33.940 1.00 23.80 343 LEU A N 1
ATOM 2418 C CA . LEU A 1 346 ? 56.854 30.561 34.648 1.00 24.25 343 LEU A CA 1
ATOM 2419 C C . LEU A 1 346 ? 56.388 29.480 33.688 1.00 24.06 343 LEU A C 1
ATOM 2420 O O . LEU A 1 346 ? 55.419 29.707 32.919 1.00 23.73 343 LEU A O 1
ATOM 2425 N N . ARG A 1 347 ? 57.014 28.302 33.748 1.00 21.22 344 ARG A N 1
ATOM 2426 C CA . ARG A 1 347 ? 56.692 27.205 32.852 1.00 21.57 344 ARG A CA 1
ATOM 2427 C C . ARG A 1 347 ? 56.770 25.905 33.640 1.00 21.71 344 ARG A C 1
ATOM 2428 O O . ARG A 1 347 ? 57.613 25.782 34.550 1.00 21.23 344 ARG A O 1
ATOM 2436 N N . ASN A 1 348 ? 55.951 24.925 33.256 1.00 21.03 345 ASN A N 1
ATOM 2437 C CA . ASN A 1 348 ? 56.132 23.566 33.730 1.00 21.79 345 ASN A CA 1
ATOM 2438 C C . ASN A 1 348 ? 57.244 22.855 32.987 1.00 21.98 345 ASN A C 1
ATOM 2439 O O . ASN A 1 348 ? 57.300 22.878 31.743 1.00 22.20 345 ASN A O 1
ATOM 2444 N N . SER A 1 349 ? 58.118 22.202 33.750 1.00 19.84 346 SER A N 1
ATOM 2445 C CA . SER A 1 349 ? 59.187 21.360 33.175 1.00 20.30 346 SER A CA 1
ATOM 2446 C C . SER A 1 349 ? 59.234 20.046 33.914 1.00 19.84 346 SER A C 1
ATOM 2447 O O . SER A 1 349 ? 59.255 20.037 35.149 1.00 20.07 346 SER A O 1
ATOM 2450 N N . SER A 1 350 ? 59.267 18.939 33.164 1.00 20.57 347 SER A N 1
ATOM 2451 C CA . SER A 1 350 ? 59.275 17.635 33.758 1.00 20.70 347 SER A CA 1
ATOM 2452 C C . SER A 1 350 ? 60.618 16.943 33.684 1.00 20.08 347 SER A C 1
ATOM 2453 O O . SER A 1 350 ? 61.323 17.019 32.686 1.00 20.61 347 SER A O 1
ATOM 2456 N N . ASN A 1 351 ? 60.901 16.235 34.761 1.00 20.03 348 ASN A N 1
ATOM 2457 C CA . ASN A 1 351 ? 61.889 15.128 34.734 1.00 18.52 348 ASN A CA 1
ATOM 2458 C C . ASN A 1 351 ? 61.157 13.810 34.504 1.00 19.98 348 ASN A C 1
ATOM 2459 O O . ASN A 1 351 ? 59.974 13.666 34.855 1.00 20.49 348 ASN A O 1
ATOM 2464 N N . VAL A 1 352 ? 61.851 12.840 33.901 1.00 19.39 349 VAL A N 1
ATOM 2465 C CA . VAL A 1 352 ? 61.313 11.480 33.880 1.00 18.65 349 VAL A CA 1
ATOM 2466 C C . VAL A 1 352 ? 62.322 10.615 34.612 1.00 19.55 349 VAL A C 1
ATOM 2467 O O . VAL A 1 352 ? 63.512 10.640 34.300 1.00 19.16 349 VAL A O 1
ATOM 2471 N N . LEU A 1 353 ? 61.845 9.877 35.619 1.00 19.87 350 LEU A N 1
ATOM 2472 C CA . LEU A 1 353 ? 62.659 8.949 36.381 1.00 19.43 350 LEU A CA 1
ATOM 2473 C C . LEU A 1 353 ? 62.239 7.522 36.079 1.00 20.36 350 LEU A C 1
ATOM 2474 O O . LEU A 1 353 ? 61.040 7.235 35.841 1.00 21.85 350 LEU A O 1
ATOM 2479 N N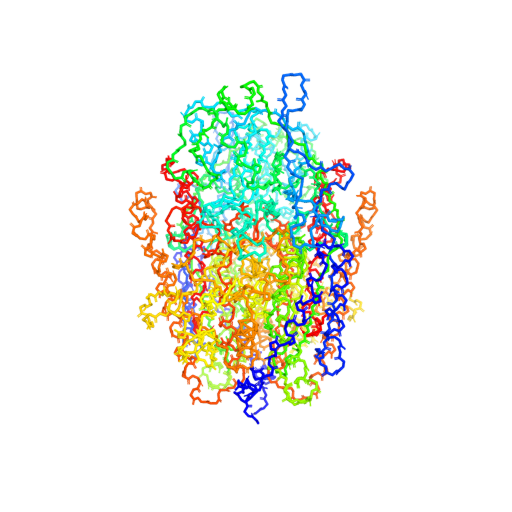 . GLY A 1 354 ? 63.218 6.632 36.094 1.00 20.47 351 GLY A N 1
ATOM 2480 C CA . GLY A 1 354 ? 62.971 5.215 35.826 1.00 20.85 351 GLY A CA 1
ATOM 2481 C C . GLY A 1 354 ? 63.802 4.460 36.840 1.00 20.81 351 GLY A C 1
ATOM 2482 O O . GLY A 1 354 ? 64.880 4.920 37.281 1.00 20.65 351 GLY A O 1
ATOM 2483 N N . ILE A 1 355 ? 63.348 3.278 37.205 1.00 19.09 352 ILE A N 1
ATOM 2484 C CA . ILE A 1 355 ? 64.163 2.494 38.125 1.00 19.88 352 ILE A CA 1
ATOM 2485 C C . ILE A 1 355 ? 64.179 1.010 37.834 1.00 19.93 352 ILE A C 1
ATOM 2486 O O . ILE A 1 355 ? 63.174 0.436 37.390 1.00 21.05 352 ILE A O 1
ATOM 2491 N N . ILE A 1 356 ? 65.340 0.405 38.104 1.00 18.74 353 ILE A N 1
ATOM 2492 C CA . ILE A 1 356 ? 65.433 -1.041 38.209 1.00 18.73 353 ILE A CA 1
ATOM 2493 C C . ILE A 1 356 ? 65.773 -1.317 39.675 1.00 19.80 353 ILE A C 1
ATOM 2494 O O . ILE A 1 356 ? 66.880 -0.950 40.170 1.00 19.78 353 ILE A O 1
ATOM 2499 N N . ARG A 1 357 ? 64.838 -1.961 40.373 1.00 18.37 354 ARG A N 1
ATOM 2500 C CA . ARG A 1 357 ? 64.985 -2.146 41.814 1.00 18.75 354 ARG A CA 1
ATOM 2501 C C . ARG A 1 357 ? 66.097 -3.156 42.108 1.00 18.51 354 ARG A C 1
ATOM 2502 O O . ARG A 1 357 ? 66.181 -4.244 41.463 1.00 19.26 354 ARG A O 1
ATOM 2510 N N . GLY A 1 358 ? 66.981 -2.825 43.067 1.00 17.78 355 GLY A N 1
ATOM 2511 C CA . GLY A 1 358 ? 67.994 -3.793 43.434 1.00 16.21 355 GLY A CA 1
ATOM 2512 C C . GLY A 1 358 ? 67.442 -5.079 44.084 1.00 19.62 355 GLY A C 1
ATOM 2513 O O . GLY A 1 358 ? 66.514 -5.065 44.900 1.00 18.76 355 GLY A O 1
ATOM 2514 N N . ALA A 1 359 ? 68.099 -6.187 43.785 1.00 18.75 356 ALA A N 1
ATOM 2515 C CA . ALA A 1 359 ? 67.712 -7.497 44.307 1.00 20.14 356 ALA A CA 1
ATOM 2516 C C . ALA A 1 359 ? 68.111 -7.644 45.763 1.00 20.55 356 ALA A C 1
ATOM 2517 O O . ALA A 1 359 ? 67.480 -8.414 46.518 1.00 20.81 356 ALA A O 1
ATOM 2519 N N . VAL A 1 360 ? 69.213 -6.997 46.159 1.00 18.68 357 VAL A N 1
ATOM 2520 C CA . VAL A 1 360 ? 69.794 -7.273 47.476 1.00 19.05 357 VAL A CA 1
ATOM 2521 C C . VAL A 1 360 ? 69.862 -6.021 48.354 1.00 18.60 357 VAL A C 1
ATOM 2522 O O . VAL A 1 360 ? 69.585 -6.084 49.561 1.00 18.00 357 VAL A O 1
ATOM 2526 N N . GLU A 1 361 ? 70.324 -4.920 47.736 1.00 15.87 358 GLU A N 1
ATOM 2527 C CA . GLU A 1 361 ? 70.442 -3.605 48.393 1.00 17.07 358 GLU A CA 1
ATOM 2528 C C . GLU A 1 361 ? 69.660 -2.563 47.591 1.00 16.21 358 GLU A C 1
ATOM 2529 O O . GLU A 1 361 ? 70.234 -1.647 46.941 1.00 16.26 358 GLU A O 1
ATOM 2535 N N . PRO A 1 362 ? 68.323 -2.696 47.573 1.00 15.40 359 PRO A N 1
ATOM 2536 C CA . PRO A 1 362 ? 67.515 -1.739 46.797 1.00 15.39 359 PRO A CA 1
ATOM 2537 C C . PRO A 1 362 ? 67.591 -0.293 47.312 1.00 15.30 359 PRO A C 1
ATOM 2538 O O . PRO A 1 362 ? 67.180 0.631 46.585 1.00 16.73 359 PRO A O 1
ATOM 2542 N N . ASP A 1 363 ? 68.050 -0.129 48.563 1.00 15.94 360 ASP A N 1
ATOM 2543 C CA . ASP A 1 363 ? 68.205 1.194 49.186 1.00 16.31 360 ASP A CA 1
ATOM 2544 C C . ASP A 1 363 ? 69.591 1.789 48.911 1.00 16.45 360 ASP A C 1
ATOM 2545 O O . ASP A 1 363 ? 70.030 2.704 49.637 1.00 14.83 360 ASP A O 1
ATOM 2550 N N . ARG A 1 364 ? 70.269 1.313 47.868 1.00 15.51 361 ARG A N 1
ATOM 2551 C CA . ARG A 1 364 ? 71.498 1.967 47.374 1.00 15.62 361 ARG A CA 1
ATOM 2552 C C . ARG A 1 364 ? 71.269 2.262 45.902 1.00 17.23 361 ARG A C 1
ATOM 2553 O O . ARG A 1 364 ? 70.806 1.369 45.154 1.00 15.85 361 ARG A O 1
ATOM 2561 N N . TYR A 1 365 ? 71.585 3.498 45.501 1.00 14.81 362 TYR A N 1
ATOM 2562 C CA . TYR A 1 365 ? 71.196 3.939 44.162 1.00 15.51 362 TYR A CA 1
ATOM 2563 C C . TYR A 1 365 ? 72.406 4.205 43.322 1.00 15.54 362 TYR A C 1
ATOM 2564 O O . TYR A 1 365 ? 73.329 4.933 43.762 1.00 15.59 362 TYR A O 1
ATOM 2573 N N . VAL A 1 366 ? 72.401 3.690 42.089 1.00 15.91 363 VAL A N 1
ATOM 2574 C CA . VAL A 1 366 ? 73.431 4.115 41.119 1.00 16.34 363 VAL A CA 1
ATOM 2575 C C . VAL A 1 366 ? 72.594 4.893 40.128 1.00 15.85 363 VAL A C 1
ATOM 2576 O O . VAL A 1 366 ? 71.686 4.334 39.492 1.00 16.71 363 VAL A O 1
ATOM 2580 N N . LEU A 1 367 ? 72.867 6.192 40.071 1.00 14.92 364 LEU A N 1
ATOM 2581 C CA . LEU A 1 367 ? 72.035 7.107 39.288 1.00 16.35 364 LEU A CA 1
ATOM 2582 C C . LEU A 1 367 ? 72.718 7.466 37.991 1.00 18.11 364 LEU A C 1
ATOM 2583 O O . LEU A 1 367 ? 73.885 7.887 38.014 1.00 18.87 364 LEU A O 1
ATOM 2588 N N . TYR A 1 368 ? 71.964 7.353 36.873 1.00 17.05 365 TYR A N 1
ATOM 2589 C CA . TYR A 1 368 ? 72.504 7.661 35.535 1.00 17.05 365 TYR A CA 1
ATOM 2590 C C . TYR A 1 368 ? 71.562 8.689 34.917 1.00 17.59 365 TYR A C 1
ATOM 2591 O O . TYR A 1 368 ? 70.373 8.419 34.742 1.00 18.47 365 TYR A O 1
ATOM 2600 N N . GLY A 1 369 ? 72.069 9.881 34.607 1.00 15.96 366 GLY A N 1
ATOM 2601 C CA . GLY A 1 369 ? 71.157 10.916 34.085 1.00 17.90 366 GLY A CA 1
ATOM 2602 C C . GLY A 1 369 ? 71.707 11.589 32.832 1.00 17.61 366 GLY A C 1
ATOM 2603 O O . GLY A 1 369 ? 72.904 11.526 32.510 1.00 17.00 366 GLY A O 1
ATOM 2604 N N . ASN A 1 370 ? 70.797 12.272 32.149 1.00 18.13 367 ASN A N 1
ATOM 2605 C CA . ASN A 1 370 ? 71.075 12.972 30.911 1.00 17.49 367 ASN A CA 1
ATOM 2606 C C . ASN A 1 370 ? 69.940 13.988 30.789 1.00 17.35 367 ASN A C 1
ATOM 2607 O O . ASN A 1 370 ? 68.769 13.615 30.945 1.00 17.93 367 ASN A O 1
ATOM 2612 N N . HIS A 1 371 ? 70.270 15.231 30.447 1.00 17.08 368 HIS A N 1
ATOM 2613 C CA . HIS A 1 371 ? 69.179 16.164 30.128 1.00 16.97 368 HIS A CA 1
ATOM 2614 C C . HIS A 1 371 ? 68.578 15.955 28.760 1.00 17.68 368 HIS A C 1
ATOM 2615 O O . HIS A 1 371 ? 69.218 15.389 27.884 1.00 17.96 368 HIS A O 1
ATOM 2622 N N . ARG A 1 372 ? 67.358 16.461 28.595 1.00 17.27 369 ARG A N 1
ATOM 2623 C CA . ARG A 1 372 ? 66.532 16.096 27.443 1.00 19.79 369 ARG A CA 1
ATOM 2624 C C . ARG A 1 372 ? 66.351 17.324 26.571 1.00 19.27 369 ARG A C 1
ATOM 2625 O O . ARG A 1 372 ? 66.190 17.201 25.327 1.00 19.12 369 ARG A O 1
ATOM 2633 N N . ASP A 1 373 ? 66.347 18.498 27.210 1.00 19.44 370 ASP A N 1
ATOM 2634 C CA . ASP A 1 373 ? 65.964 19.763 26.535 1.00 19.04 370 ASP A CA 1
ATOM 2635 C C . ASP A 1 373 ? 67.132 20.378 25.801 1.00 18.45 370 ASP A C 1
ATOM 2636 O O . ASP A 1 373 ? 68.275 20.243 26.249 1.00 18.16 370 ASP A O 1
ATOM 2641 N N . SER A 1 374 ? 66.843 21.094 24.696 1.00 18.86 371 SER A N 1
ATOM 2642 C CA . SER A 1 374 ? 67.893 21.669 23.866 1.00 19.02 371 SER A CA 1
ATOM 2643 C C . SER A 1 374 ? 67.614 23.113 23.599 1.00 20.38 371 SER A C 1
ATOM 2644 O O . SER A 1 374 ? 66.552 23.603 23.962 1.00 20.12 371 SER A O 1
ATOM 2647 N N . TRP A 1 375 ? 68.534 23.789 22.933 1.00 19.24 372 TRP A N 1
ATOM 2648 C CA . TRP A 1 375 ? 68.255 25.155 22.483 1.00 19.72 372 TRP A CA 1
ATOM 2649 C C . TRP A 1 375 ? 67.466 25.133 21.144 1.00 19.90 372 TRP A C 1
ATOM 2650 O O . TRP A 1 375 ? 66.431 25.890 20.970 1.00 20.39 372 TRP A O 1
ATOM 2661 N N . VAL A 1 376 ? 67.954 24.347 20.192 1.00 20.16 373 VAL A N 1
ATOM 2662 C CA . VAL A 1 376 ? 67.221 24.193 18.918 1.00 21.39 373 VAL A CA 1
ATOM 2663 C C . VAL A 1 376 ? 66.979 22.647 18.715 1.00 20.81 373 VAL A C 1
ATOM 2664 O O . VAL A 1 376 ? 66.298 22.016 19.540 1.00 22.05 373 VAL A O 1
ATOM 2668 N N . HIS A 1 377 ? 67.546 22.035 17.673 1.00 21.04 374 HIS A N 1
ATOM 2669 C CA . HIS A 1 377 ? 67.357 20.591 17.495 1.00 20.62 374 HIS A CA 1
ATOM 2670 C C . HIS A 1 377 ? 68.178 19.777 18.512 1.00 20.28 374 HIS A C 1
ATOM 2671 O O . HIS A 1 377 ? 67.853 18.653 18.796 1.00 20.97 374 HIS A O 1
ATOM 2678 N N . GLY A 1 378 ? 69.284 20.338 18.957 1.00 21.08 375 GLY A N 1
ATOM 2679 C CA . GLY A 1 378 ? 70.102 19.699 20.019 1.00 21.42 375 GLY A CA 1
ATOM 2680 C C . GLY A 1 378 ? 70.591 18.306 19.657 1.00 20.70 375 GLY A C 1
ATOM 2681 O O . GLY A 1 378 ? 70.636 17.424 20.536 1.00 20.07 375 GLY A O 1
ATOM 2682 N N . ALA A 1 379 ? 70.971 18.070 18.398 1.00 18.96 376 ALA A N 1
ATOM 2683 C CA . ALA A 1 379 ? 71.353 16.710 18.019 1.00 20.53 376 ALA A CA 1
ATOM 2684 C C . ALA A 1 379 ? 72.569 16.243 18.856 1.00 19.64 376 ALA A C 1
ATOM 2685 O O . ALA A 1 379 ? 72.570 15.139 19.387 1.00 20.24 376 ALA A O 1
ATOM 2687 N N . VAL A 1 380 ? 73.598 17.084 18.939 1.00 19.06 377 VAL A N 1
ATOM 2688 C CA . VAL A 1 380 ? 74.753 16.770 19.786 1.00 18.91 377 VAL A CA 1
ATOM 2689 C C . VAL A 1 380 ? 74.365 17.014 21.239 1.00 19.58 377 VAL A C 1
ATOM 2690 O O . VAL A 1 380 ? 74.504 16.124 22.085 1.00 20.64 377 VAL A O 1
ATOM 2694 N N . ASP A 1 381 ? 73.898 18.215 21.541 1.00 18.82 378 ASP A N 1
ATOM 2695 C CA . ASP A 1 381 ? 73.565 18.593 22.933 1.00 18.14 378 ASP A CA 1
ATOM 2696 C C . ASP A 1 381 ? 72.041 18.758 23.113 1.00 18.73 378 ASP A C 1
ATOM 2697 O O . ASP A 1 381 ? 71.469 19.797 22.726 1.00 19.67 378 ASP A O 1
ATOM 2702 N N . PRO A 1 382 ? 71.378 17.812 23.809 1.00 17.86 379 PRO A N 1
ATOM 2703 C CA . PRO A 1 382 ? 71.884 16.687 24.571 1.00 17.69 379 PRO A CA 1
ATOM 2704 C C . PRO A 1 382 ? 71.469 15.364 23.892 1.00 18.79 379 PRO A C 1
ATOM 2705 O O . PRO A 1 382 ? 71.553 14.300 24.536 1.00 18.28 379 PRO A O 1
ATOM 2709 N N . SER A 1 383 ? 70.916 15.448 22.671 1.00 19.54 380 SER A N 1
ATOM 2710 C CA . SER A 1 383 ? 70.187 14.277 22.174 1.00 19.24 380 SER A CA 1
ATOM 2711 C C . SER A 1 383 ? 71.142 13.108 21.915 1.00 20.19 380 SER A C 1
ATOM 2712 O O . SER A 1 383 ? 70.729 11.955 21.950 1.00 20.20 380 SER A O 1
ATOM 2715 N N . SER A 1 384 ? 72.416 13.394 21.673 1.00 19.76 381 SER A N 1
ATOM 2716 C CA . SER A 1 384 ? 73.375 12.297 21.465 1.00 19.28 381 SER A CA 1
ATOM 2717 C C . SER A 1 384 ? 73.439 11.505 22.792 1.00 19.35 381 SER A C 1
ATOM 2718 O O . SER A 1 384 ? 73.549 10.284 22.775 1.00 20.54 381 SER A O 1
ATOM 2721 N N . GLY A 1 385 ? 73.395 12.222 23.926 1.00 18.91 382 GLY A N 1
ATOM 2722 C CA . GLY A 1 385 ? 73.321 11.585 25.245 1.00 17.52 382 GLY A CA 1
ATOM 2723 C C . GLY A 1 385 ? 71.975 10.871 25.424 1.00 17.72 382 GLY A C 1
ATOM 2724 O O . GLY A 1 385 ? 71.917 9.768 25.951 1.00 18.83 382 GLY A O 1
ATOM 2725 N N . THR A 1 386 ? 70.853 11.500 25.049 1.00 18.25 383 THR A N 1
ATOM 2726 C CA . THR A 1 386 ? 69.586 10.834 25.268 1.00 18.11 383 THR A CA 1
ATOM 2727 C C . THR A 1 386 ? 69.452 9.545 24.436 1.00 18.39 383 THR A C 1
ATOM 2728 O O . THR A 1 386 ? 68.808 8.572 24.862 1.00 19.22 383 THR A O 1
ATOM 2732 N N . ALA A 1 387 ? 70.035 9.562 23.233 1.00 17.77 384 ALA A N 1
ATOM 2733 C CA . ALA A 1 387 ? 70.016 8.377 22.364 1.00 18.77 384 ALA A CA 1
ATOM 2734 C C . ALA A 1 387 ? 70.727 7.188 23.018 1.00 19.94 384 ALA A C 1
ATOM 2735 O O . ALA A 1 387 ? 70.249 6.030 22.942 1.00 20.33 384 ALA A O 1
ATOM 2737 N N . VAL A 1 388 ? 71.830 7.491 23.665 1.00 19.17 385 VAL A N 1
ATOM 2738 C CA . VAL A 1 388 ? 72.571 6.521 24.474 1.00 19.71 385 VAL A CA 1
ATOM 2739 C C . VAL A 1 388 ? 71.790 6.069 25.730 1.00 20.46 385 VAL A C 1
ATOM 2740 O O . VAL A 1 388 ? 71.721 4.870 26.022 1.00 21.34 385 VAL A O 1
ATOM 2744 N N . LEU A 1 389 ? 71.173 7.026 26.443 1.00 20.42 386 LEU A N 1
ATOM 2745 C CA . LEU A 1 389 ? 70.319 6.740 27.610 1.00 19.84 386 LEU A CA 1
ATOM 2746 C C . LEU A 1 389 ? 69.218 5.747 27.221 1.00 19.55 386 LEU A C 1
ATOM 2747 O O . LEU A 1 389 ? 68.988 4.744 27.913 1.00 20.35 386 LEU A O 1
ATOM 2752 N N . LEU A 1 390 ? 68.565 5.999 26.082 1.00 20.48 387 LEU A N 1
ATOM 2753 C CA . LEU A 1 390 ? 67.485 5.094 25.635 1.00 20.81 387 LEU A CA 1
ATOM 2754 C C . LEU A 1 390 ? 68.000 3.703 25.321 1.00 21.88 387 LEU A C 1
ATOM 2755 O O . LEU A 1 390 ? 67.366 2.731 25.656 1.00 22.34 387 LEU A O 1
ATOM 2760 N N . GLU A 1 391 ? 69.143 3.607 24.648 1.00 22.56 388 GLU A N 1
ATOM 2761 C CA . GLU A 1 391 ? 69.680 2.311 24.221 1.00 22.67 388 GLU A CA 1
ATOM 2762 C C . GLU A 1 391 ? 70.200 1.503 25.419 1.00 22.25 388 GLU A C 1
ATOM 2763 O O . GLU A 1 391 ? 69.943 0.317 25.497 1.00 22.11 388 GLU A O 1
ATOM 2769 N N . LEU A 1 392 ? 70.918 2.145 26.341 1.00 21.30 389 LEU A N 1
ATOM 2770 C CA . LEU A 1 392 ? 71.421 1.446 27.531 1.00 21.83 389 LEU A CA 1
ATOM 2771 C C . LEU A 1 392 ? 70.256 0.973 28.403 1.00 21.24 389 LEU A C 1
ATOM 2772 O O . LEU A 1 392 ? 70.194 -0.195 28.838 1.00 20.76 389 LEU A O 1
ATOM 2777 N N . SER A 1 393 ? 69.267 1.836 28.588 1.00 20.81 390 SER A N 1
ATOM 2778 C CA . SER A 1 393 ? 68.106 1.442 29.359 1.00 21.35 390 SER A CA 1
ATOM 2779 C C . SER A 1 393 ? 67.299 0.331 28.656 1.00 21.68 390 SER A C 1
ATOM 2780 O O . SER A 1 393 ? 66.720 -0.499 29.324 1.00 22.69 390 SER A O 1
ATOM 2783 N N . ARG A 1 394 ? 67.242 0.346 27.335 1.00 21.60 391 ARG A N 1
ATOM 2784 C CA . ARG A 1 394 ? 66.610 -0.754 26.581 1.00 21.46 391 ARG A CA 1
ATOM 2785 C C . ARG A 1 394 ? 67.327 -2.065 26.855 1.00 21.14 391 ARG A C 1
ATOM 2786 O O . ARG A 1 394 ? 66.685 -3.094 27.115 1.00 21.12 391 ARG A O 1
ATOM 2794 N N . VAL A 1 395 ? 68.649 -2.057 26.751 1.00 20.88 392 VAL A N 1
ATOM 2795 C CA . VAL A 1 395 ? 69.405 -3.297 26.941 1.00 21.27 392 VAL A CA 1
ATOM 2796 C C . VAL A 1 395 ? 69.202 -3.855 28.345 1.00 21.63 392 VAL A C 1
ATOM 2797 O O . VAL A 1 395 ? 68.906 -5.033 28.512 1.00 22.94 392 VAL A O 1
ATOM 2801 N N . LEU A 1 396 ? 69.358 -3.000 29.375 1.00 20.40 393 LEU A N 1
ATOM 2802 C CA . LEU A 1 396 ? 69.173 -3.451 30.758 1.00 20.89 393 LEU A CA 1
ATOM 2803 C C . LEU A 1 396 ? 67.718 -3.841 31.043 1.00 20.84 393 LEU A C 1
ATOM 2804 O O . LEU A 1 396 ? 67.486 -4.819 31.730 1.00 21.70 393 LEU A O 1
ATOM 2809 N N . GLY A 1 397 ? 66.756 -3.056 30.538 1.00 21.77 394 GLY A N 1
ATOM 2810 C CA . GLY A 1 397 ? 65.346 -3.354 30.805 1.00 22.02 394 GLY A CA 1
ATOM 2811 C C . GLY A 1 397 ? 64.975 -4.696 30.159 1.00 24.35 394 GLY A C 1
ATOM 2812 O O . GLY A 1 397 ? 64.220 -5.503 30.721 1.00 24.47 394 GLY A O 1
ATOM 2813 N N . THR A 1 398 ? 65.500 -4.931 28.970 1.00 23.98 395 THR A N 1
ATOM 2814 C CA . THR A 1 398 ? 65.186 -6.172 28.262 1.00 25.98 395 THR A CA 1
ATOM 2815 C C . THR A 1 398 ? 65.727 -7.388 29.018 1.00 25.05 395 THR A C 1
ATOM 2816 O O . THR A 1 398 ? 65.016 -8.398 29.207 1.00 24.99 395 THR A O 1
ATOM 2820 N N . LEU A 1 399 ? 66.962 -7.261 29.517 1.00 24.39 396 LEU A N 1
ATOM 2821 C CA . LEU A 1 399 ? 67.596 -8.279 30.324 1.00 24.88 396 LEU A CA 1
ATOM 2822 C C . LEU A 1 399 ? 66.812 -8.522 31.620 1.00 24.75 396 LEU A C 1
ATOM 2823 O O . LEU A 1 399 ? 66.582 -9.667 32.017 1.00 24.98 396 LEU A O 1
ATOM 2828 N N . LEU A 1 400 ? 66.348 -7.434 32.250 1.00 23.73 397 LEU A N 1
ATOM 2829 C CA . LEU A 1 400 ? 65.501 -7.514 33.433 1.00 24.26 397 LEU A CA 1
ATOM 2830 C C . LEU A 1 400 ? 64.210 -8.293 33.141 1.00 24.51 397 LEU A C 1
ATOM 2831 O O . LEU A 1 400 ? 63.891 -9.237 33.858 1.00 25.07 397 LEU A O 1
ATOM 2836 N N . LYS A 1 401 ? 63.502 -7.889 32.092 1.00 25.17 398 LYS A N 1
ATOM 2837 C CA . LYS A 1 401 ? 62.212 -8.500 31.749 1.00 27.17 398 LYS A CA 1
ATOM 2838 C C . LYS A 1 401 ? 62.299 -9.985 31.394 1.00 28.95 398 LYS A C 1
ATOM 2839 O O . LYS A 1 401 ? 61.342 -10.743 31.631 1.00 30.13 398 LYS A O 1
ATOM 2845 N N . LYS A 1 402 ? 63.436 -10.395 30.857 1.00 30.61 399 LYS A N 1
ATOM 2846 C CA . LYS A 1 402 ? 63.721 -11.785 30.508 1.00 33.16 399 LYS A CA 1
ATOM 2847 C C . LYS A 1 402 ? 63.840 -12.665 31.765 1.00 32.79 399 LYS A C 1
ATOM 2848 O O . LYS A 1 402 ? 63.742 -13.899 31.681 1.00 33.19 399 LYS A O 1
ATOM 2854 N N A GLY A 1 403 ? 64.129 -12.022 32.890 0.50 31.60 400 GLY A N 1
ATOM 2855 N N B GLY A 1 403 ? 64.037 -12.058 32.947 0.50 31.45 400 GLY A N 1
ATOM 2856 C CA A GLY A 1 403 ? 64.492 -12.730 34.080 0.50 30.43 400 GLY A CA 1
ATOM 2857 C CA B GLY A 1 403 ? 63.671 -12.698 34.231 0.50 30.06 400 GLY A CA 1
ATOM 2858 C C A GLY A 1 403 ? 65.966 -13.080 34.111 0.50 29.47 400 GLY A C 1
ATOM 2859 C C B GLY A 1 403 ? 64.678 -13.374 35.160 0.50 29.49 400 GLY A C 1
ATOM 2860 O O A GLY A 1 403 ? 66.394 -13.771 35.038 0.50 29.96 400 GLY A O 1
ATOM 2861 O O B GLY A 1 403 ? 64.306 -13.846 36.236 0.50 29.41 400 GLY A O 1
ATOM 2862 N N A THR A 1 404 ? 66.761 -12.591 33.148 0.50 28.76 401 THR A N 1
ATOM 2863 N N B THR A 1 404 ? 65.944 -13.445 34.764 0.50 28.98 401 THR A N 1
ATOM 2864 C CA A THR A 1 404 ? 68.166 -12.991 33.105 0.50 28.02 401 THR A CA 1
ATOM 2865 C CA B THR A 1 404 ? 66.976 -14.063 35.612 0.50 28.42 401 THR A CA 1
ATOM 2866 C C A THR A 1 404 ? 68.987 -12.441 34.282 0.50 26.48 401 THR A C 1
ATOM 2867 C C B THR A 1 404 ? 67.830 -13.001 36.337 0.50 27.13 401 THR A C 1
ATOM 2868 O O A THR A 1 404 ? 69.964 -13.059 34.728 0.50 25.91 401 THR A O 1
ATOM 2869 O O B THR A 1 404 ? 67.996 -13.062 37.562 0.50 25.73 401 THR A O 1
ATOM 2876 N N A TRP A 1 405 ? 68.546 -11.320 34.825 0.50 24.81 402 TRP A N 1
ATOM 2877 N N B TRP A 1 405 ? 68.366 -12.044 35.576 0.50 25.42 402 TRP A N 1
ATOM 2878 C CA A TRP A 1 405 ? 69.439 -10.523 35.694 0.50 24.01 402 TRP A CA 1
ATOM 2879 C CA B TRP A 1 405 ? 69.211 -10.987 36.164 0.50 24.62 402 TRP A CA 1
ATOM 2880 C C A TRP A 1 405 ? 68.628 -9.515 36.501 0.50 22.91 402 TRP A C 1
ATOM 2881 C C B TRP A 1 405 ? 68.403 -9.826 36.740 0.50 23.41 402 TRP A C 1
ATOM 2882 O O A TRP A 1 405 ? 67.636 -9.013 35.980 0.50 22.91 402 TRP A O 1
ATOM 2883 O O B TRP A 1 405 ? 67.311 -9.455 36.290 0.50 22.89 402 TRP A O 1
ATOM 2904 N N . ARG A 1 406 ? 68.999 -9.272 37.775 1.00 22.71 403 ARG A N 1
ATOM 2905 C CA . ARG A 1 406 ? 68.478 -8.073 38.472 1.00 21.27 403 ARG A CA 1
ATOM 2906 C C . ARG A 1 406 ? 69.719 -7.568 39.231 1.00 20.00 403 ARG A C 1
ATOM 2907 O O . ARG A 1 406 ? 70.408 -8.358 39.875 1.00 21.04 403 ARG A O 1
ATOM 2915 N N . PRO A 1 407 ? 70.004 -6.254 39.132 1.00 19.39 404 PRO A N 1
ATOM 2916 C CA . PRO A 1 407 ? 71.269 -5.776 39.761 1.00 17.60 404 PRO A CA 1
ATOM 2917 C C . PRO A 1 407 ? 71.223 -5.904 41.288 1.00 18.51 404 PRO A C 1
ATOM 2918 O O . PRO A 1 407 ? 70.129 -5.989 41.851 1.00 19.38 404 PRO A O 1
ATOM 2922 N N . ARG A 1 408 ? 72.390 -5.954 41.934 1.00 17.57 405 ARG A N 1
ATOM 2923 C CA . ARG A 1 408 ? 72.430 -6.052 43.397 1.00 18.58 405 ARG A CA 1
ATOM 2924 C C . ARG A 1 408 ? 71.796 -4.784 44.009 1.00 18.39 405 ARG A C 1
ATOM 2925 O O . ARG A 1 408 ? 70.983 -4.858 44.920 1.00 17.34 405 ARG A O 1
ATOM 2933 N N . ARG A 1 409 ? 72.225 -3.615 43.530 1.00 17.44 406 ARG A N 1
ATOM 2934 C CA . ARG A 1 409 ? 71.701 -2.289 43.979 1.00 17.03 406 ARG A CA 1
ATOM 2935 C C . ARG A 1 409 ? 70.749 -1.753 42.941 1.00 17.79 406 ARG A C 1
ATOM 2936 O O . ARG A 1 409 ? 70.723 -2.226 41.789 1.00 18.57 406 ARG A O 1
ATOM 2944 N N . SER A 1 410 ? 69.932 -0.768 43.331 1.00 15.76 407 SER A N 1
ATOM 2945 C CA . SER A 1 410 ? 69.010 -0.155 42.382 1.00 15.71 407 SER A CA 1
ATOM 2946 C C . SER A 1 410 ? 69.754 0.729 41.378 1.00 16.45 407 SER A C 1
ATOM 2947 O O . SER A 1 410 ? 70.716 1.460 41.730 1.00 17.63 407 SER A O 1
ATOM 2950 N N . ILE A 1 411 ? 69.306 0.668 40.126 1.00 16.83 408 ILE A N 1
ATOM 2951 C CA . ILE A 1 411 ? 69.767 1.588 39.093 1.00 15.46 408 ILE A CA 1
ATOM 2952 C C . ILE A 1 411 ? 68.648 2.534 38.795 1.00 17.82 408 ILE A C 1
ATOM 2953 O O . ILE A 1 411 ? 67.519 2.113 38.483 1.00 17.31 408 ILE A O 1
ATOM 2958 N N . VAL A 1 412 ? 68.938 3.835 38.946 1.00 16.71 409 VAL A N 1
ATOM 2959 C CA . VAL A 1 412 ? 67.950 4.854 38.676 1.00 16.80 409 VAL A CA 1
ATOM 2960 C C . VAL A 1 412 ? 68.394 5.622 37.440 1.00 18.19 409 VAL A C 1
ATOM 2961 O O . VAL A 1 412 ? 69.551 6.045 37.347 1.00 18.19 409 VAL A O 1
ATOM 2965 N N . PHE A 1 413 ? 67.466 5.787 36.491 1.00 18.03 410 PHE A N 1
ATOM 2966 C CA . PHE A 1 413 ? 67.693 6.480 35.231 1.00 17.98 410 PHE A CA 1
ATOM 2967 C C . PHE A 1 413 ? 66.917 7.794 35.282 1.00 18.55 410 PHE A C 1
ATOM 2968 O O . PHE A 1 413 ? 65.771 7.824 35.724 1.00 19.54 410 PHE A O 1
ATOM 2976 N N . ALA A 1 414 ? 67.529 8.877 34.804 1.00 17.77 411 ALA A N 1
ATOM 2977 C CA . ALA A 1 414 ? 66.876 10.182 34.892 1.00 18.02 411 ALA A CA 1
ATOM 2978 C C . ALA A 1 414 ? 66.991 10.921 33.573 1.00 17.82 411 ALA A C 1
ATOM 2979 O O . ALA A 1 414 ? 68.085 11.047 33.032 1.00 17.72 411 ALA A O 1
ATOM 2981 N N . SER A 1 415 ? 65.857 11.434 33.096 1.00 17.84 412 SER A N 1
ATOM 2982 C CA . SER A 1 415 ? 65.845 12.362 31.971 1.00 18.04 412 SER A CA 1
ATOM 2983 C C . SER A 1 415 ? 65.500 13.732 32.541 1.00 17.83 412 SER A C 1
ATOM 2984 O O . SER A 1 415 ? 64.333 13.985 32.899 1.00 19.56 412 SER A O 1
ATOM 2987 N N . TRP A 1 416 ? 66.492 14.643 32.623 1.00 18.80 413 TRP A N 1
ATOM 2988 C CA . TRP A 1 416 ? 66.292 15.896 33.294 1.00 17.74 413 TRP A CA 1
ATOM 2989 C C . TRP A 1 416 ? 65.697 16.940 32.364 1.00 18.45 413 TRP A C 1
ATOM 2990 O O . TRP A 1 416 ? 66.139 17.112 31.213 1.00 18.32 413 TRP A O 1
ATOM 3001 N N . GLY A 1 417 ? 64.713 17.672 32.855 1.00 18.31 414 GLY A N 1
ATOM 3002 C CA . GLY A 1 417 ? 64.249 18.825 32.095 1.00 17.35 414 GLY A CA 1
ATOM 3003 C C . GLY A 1 417 ? 64.983 20.130 32.398 1.00 19.52 414 GLY A C 1
ATOM 3004 O O . GLY A 1 417 ? 65.637 20.245 33.447 1.00 17.77 414 GLY A O 1
ATOM 3005 N N . ALA A 1 418 ? 64.795 21.125 31.503 1.00 17.25 415 ALA A N 1
ATOM 3006 C CA . ALA A 1 418 ? 65.278 22.489 31.717 1.00 17.37 415 ALA A CA 1
ATOM 3007 C C . ALA A 1 418 ? 66.765 22.637 32.166 1.00 17.32 415 ALA A C 1
ATOM 3008 O O . ALA A 1 418 ? 67.110 23.562 32.904 1.00 18.25 415 ALA A O 1
ATOM 3010 N N . GLU A 1 419 ? 67.657 21.768 31.692 1.00 15.35 416 GLU A N 1
ATOM 3011 C CA . GLU A 1 419 ? 69.042 21.940 31.995 1.00 15.51 416 GLU A CA 1
ATOM 3012 C C . GLU A 1 419 ? 69.621 23.184 31.294 1.00 15.45 416 GLU A C 1
ATOM 3013 O O . GLU A 1 419 ? 70.545 23.792 31.795 1.00 16.37 416 GLU A O 1
ATOM 3019 N N . GLU A 1 420 ? 69.154 23.474 30.091 1.00 16.93 417 GLU A N 1
ATOM 3020 C CA . GLU A 1 420 ? 69.726 24.572 29.346 1.00 17.25 417 GLU A CA 1
ATOM 3021 C C . GLU A 1 420 ? 69.471 25.929 30.031 1.00 18.98 417 GLU A C 1
ATOM 3022 O O . GLU A 1 420 ? 70.222 26.908 29.782 1.00 18.75 417 GLU A O 1
ATOM 3028 N N . PHE A 1 421 ? 68.435 25.983 30.870 1.00 18.01 418 PHE A N 1
ATOM 3029 C CA . PHE A 1 421 ? 68.158 27.186 31.655 1.00 20.63 418 PHE A CA 1
ATOM 3030 C C . PHE A 1 421 ? 68.898 27.244 32.983 1.00 20.84 418 PHE A C 1
ATOM 3031 O O . PHE A 1 421 ? 68.781 28.222 33.708 1.00 23.58 418 PHE A O 1
ATOM 3039 N N . GLY A 1 422 ? 69.768 26.264 33.268 1.00 19.12 419 GLY A N 1
ATOM 3040 C CA . GLY A 1 422 ? 70.512 26.351 34.481 1.00 18.96 419 GLY A CA 1
ATOM 3041 C C . GLY A 1 422 ? 70.400 25.104 35.342 1.00 19.29 419 GLY A C 1
ATOM 3042 O O . GLY A 1 422 ? 70.284 25.201 36.585 1.00 20.01 419 GLY A O 1
ATOM 3043 N N . LEU A 1 423 ? 70.493 23.921 34.720 1.00 16.62 420 LEU A N 1
ATOM 3044 C CA . LEU A 1 423 ? 70.425 22.659 35.512 1.00 17.49 420 LEU A CA 1
ATOM 3045 C C . LEU A 1 423 ? 69.176 22.659 36.382 1.00 17.08 420 LEU A C 1
ATOM 3046 O O . LEU A 1 423 ? 69.183 22.161 37.492 1.00 16.61 420 LEU A O 1
ATOM 3051 N N . ILE A 1 424 ? 68.076 23.177 35.863 1.00 15.96 421 ILE A N 1
ATOM 3052 C CA . ILE A 1 424 ? 66.913 23.343 36.724 1.00 16.31 421 ILE A CA 1
ATOM 3053 C C . ILE A 1 424 ? 66.261 22.017 37.172 1.00 16.29 421 ILE A C 1
ATOM 3054 O O . ILE A 1 424 ? 66.004 21.821 38.366 1.00 16.15 421 ILE A O 1
ATOM 3059 N N . GLY A 1 425 ? 66.022 21.125 36.224 1.00 16.01 422 GLY A N 1
ATOM 3060 C CA . GLY A 1 425 ? 65.316 19.857 36.562 1.00 15.71 422 GLY A CA 1
ATOM 3061 C C . GLY A 1 425 ? 66.143 19.007 37.545 1.00 16.74 422 GLY A C 1
ATOM 3062 O O . GLY A 1 425 ? 65.565 18.442 38.505 1.00 16.96 422 GLY A O 1
ATOM 3063 N N . SER A 1 426 ? 67.455 18.924 37.322 1.00 17.17 423 SER A N 1
ATOM 3064 C CA . SER A 1 426 ? 68.305 18.077 38.210 1.00 16.50 423 SER A CA 1
ATOM 3065 C C . SER A 1 426 ? 68.371 18.761 39.591 1.00 16.70 423 SER A C 1
ATOM 3066 O O . SER A 1 426 ? 68.267 18.088 40.626 1.00 15.95 423 SER A O 1
ATOM 3069 N N . THR A 1 427 ? 68.524 20.090 39.602 1.00 16.22 424 THR A N 1
ATOM 3070 C CA . THR A 1 427 ? 68.662 20.790 40.886 1.00 16.28 424 THR A CA 1
ATOM 3071 C C . THR A 1 427 ? 67.372 20.658 41.707 1.00 16.50 424 THR A C 1
ATOM 3072 O O . THR A 1 427 ? 67.425 20.315 42.915 1.00 18.32 424 THR A O 1
ATOM 3076 N N . GLU A 1 428 ? 66.220 20.889 41.073 1.00 16.40 425 GLU A N 1
ATOM 3077 C CA . GLU A 1 428 ? 64.942 20.749 41.832 1.00 15.51 425 GLU A CA 1
ATOM 3078 C C . GLU A 1 428 ? 64.748 19.334 42.392 1.00 16.97 425 GLU A C 1
ATOM 3079 O O . GLU A 1 428 ? 64.292 19.178 43.511 1.00 18.17 425 GLU A O 1
ATOM 3085 N N . PHE A 1 429 ? 65.186 18.319 41.638 1.00 16.98 426 PHE A N 1
ATOM 3086 C CA . PHE A 1 429 ? 65.098 16.905 42.110 1.00 16.30 426 PHE A CA 1
ATOM 3087 C C . PHE A 1 429 ? 65.995 16.759 43.369 1.00 17.35 426 PHE A C 1
ATOM 3088 O O . PHE A 1 429 ? 65.585 16.157 44.349 1.00 16.91 426 PHE A O 1
ATOM 3096 N N . THR A 1 430 ? 67.226 17.283 43.337 1.00 17.19 427 THR A N 1
ATOM 3097 C CA . THR A 1 430 ? 68.111 17.196 44.534 1.00 15.45 427 THR A CA 1
ATOM 3098 C C . THR A 1 430 ? 67.551 17.915 45.747 1.00 15.97 427 THR A C 1
ATOM 3099 O O . THR A 1 430 ? 67.755 17.464 46.875 1.00 16.04 427 THR A O 1
ATOM 3103 N N . GLU A 1 431 ? 66.806 19.009 45.514 1.00 16.05 428 GLU A N 1
ATOM 3104 C CA . GLU A 1 431 ? 66.162 19.723 46.623 1.00 16.40 428 GLU A CA 1
ATOM 3105 C C . GLU A 1 431 ? 64.996 18.951 47.159 1.00 16.78 428 GLU A C 1
ATOM 3106 O O . GLU A 1 431 ? 64.805 18.891 48.396 1.00 19.42 428 GLU A O 1
ATOM 3112 N N . GLU A 1 432 ? 64.240 18.366 46.262 1.00 17.19 429 GLU A N 1
ATOM 3113 C CA . GLU A 1 432 ? 63.014 17.613 46.672 1.00 18.50 429 GLU A CA 1
ATOM 3114 C C . GLU A 1 432 ? 63.389 16.340 47.443 1.00 19.06 429 GLU A C 1
ATOM 3115 O O . GLU A 1 432 ? 62.736 15.966 48.422 1.00 20.63 429 GLU A O 1
ATOM 3121 N N . PHE A 1 433 ? 64.458 15.668 47.033 1.00 18.57 430 PHE A N 1
ATOM 3122 C CA . PHE A 1 433 ? 64.785 14.348 47.641 1.00 18.23 430 PHE A CA 1
ATOM 3123 C C . PHE A 1 433 ? 66.139 14.358 48.317 1.00 18.63 430 PHE A C 1
ATOM 3124 O O . PHE A 1 433 ? 66.773 13.321 48.439 1.00 18.66 430 PHE A O 1
ATOM 3132 N N . PHE A 1 434 ? 66.519 15.518 48.860 1.00 18.35 431 PHE A N 1
ATOM 3133 C CA . PHE A 1 434 ? 67.839 15.743 49.422 1.00 17.31 431 PHE A CA 1
ATOM 3134 C C . PHE A 1 434 ? 68.317 14.588 50.352 1.00 17.71 431 PHE A C 1
ATOM 3135 O O . PHE A 1 434 ? 69.391 14.005 50.154 1.00 16.87 431 PHE A O 1
ATOM 3143 N N . ASN A 1 435 ? 67.531 14.277 51.384 1.00 16.40 432 ASN A N 1
ATOM 3144 C CA . ASN A 1 435 ? 68.000 13.324 52.398 1.00 17.73 432 ASN A CA 1
ATOM 3145 C C . ASN A 1 435 ? 68.041 11.868 51.848 1.00 17.15 432 ASN A C 1
ATOM 3146 O O . ASN A 1 435 ? 69.004 11.130 52.067 1.00 17.40 432 ASN A O 1
ATOM 3151 N N . LYS A 1 436 ? 67.002 11.485 51.123 1.00 17.74 433 LYS A N 1
ATOM 3152 C CA . LYS A 1 436 ? 66.958 10.138 50.574 1.00 18.53 433 LYS A CA 1
ATOM 3153 C C . LYS A 1 436 ? 68.146 9.949 49.653 1.00 17.48 433 LYS A C 1
ATOM 3154 O O . LYS A 1 436 ? 68.819 8.916 49.692 1.00 17.29 433 LYS A O 1
ATOM 3160 N N . LEU A 1 437 ? 68.456 10.987 48.875 1.00 16.37 434 LEU A N 1
ATOM 3161 C CA . LEU A 1 437 ? 69.592 10.883 47.949 1.00 16.53 434 LEU A CA 1
ATOM 3162 C C . LEU A 1 437 ? 70.904 10.871 48.703 1.00 15.57 434 LEU A C 1
ATOM 3163 O O . LEU A 1 437 ? 71.815 10.124 48.377 1.00 14.80 434 LEU A O 1
ATOM 3168 N N . GLN A 1 438 ? 71.038 11.746 49.686 1.00 15.79 435 GLN A N 1
ATOM 3169 C CA . GLN A 1 438 ? 72.308 11.829 50.391 1.00 16.70 435 GLN A CA 1
ATOM 3170 C C . GLN A 1 438 ? 72.638 10.585 51.165 1.00 17.45 435 GLN A C 1
ATOM 3171 O O . GLN A 1 438 ? 73.813 10.204 51.314 1.00 16.75 435 GLN A O 1
ATOM 3177 N N . GLU A 1 439 ? 71.619 9.912 51.706 1.00 16.01 436 GLU A N 1
ATOM 3178 C CA A GLU A 1 439 ? 71.936 8.734 52.516 0.30 16.85 436 GLU A CA 1
ATOM 3179 C CA B GLU A 1 439 ? 71.907 8.748 52.537 0.70 16.94 436 GLU A CA 1
ATOM 3180 C C . GLU A 1 439 ? 72.234 7.513 51.679 1.00 18.06 436 GLU A C 1
ATOM 3181 O O . GLU A 1 439 ? 72.920 6.590 52.163 1.00 17.49 436 GLU A O 1
ATOM 3192 N N . ARG A 1 440 ? 71.718 7.485 50.449 1.00 15.47 437 ARG A N 1
ATOM 3193 C CA . ARG A 1 440 ? 71.659 6.211 49.695 1.00 16.34 437 ARG A CA 1
ATOM 3194 C C . ARG A 1 440 ? 72.421 6.130 48.344 1.00 16.57 437 ARG A C 1
ATOM 3195 O O . ARG A 1 440 ? 72.584 5.030 47.817 1.00 17.06 437 ARG A O 1
ATOM 3203 N N . THR A 1 441 ? 72.842 7.274 47.793 1.00 16.32 438 THR A N 1
ATOM 3204 C CA . THR A 1 441 ? 73.361 7.265 46.423 1.00 15.82 438 THR A CA 1
ATOM 3205 C C . THR A 1 441 ? 74.821 6.897 46.432 1.00 15.83 438 THR A C 1
ATOM 3206 O O . THR A 1 441 ? 75.657 7.555 47.074 1.00 15.85 438 THR A O 1
ATOM 3210 N N . VAL A 1 442 ? 75.150 5.858 45.651 1.00 14.87 439 VAL A N 1
ATOM 3211 C CA . VAL A 1 442 ? 76.534 5.400 45.505 1.00 15.26 439 VAL A CA 1
ATOM 3212 C C . VAL A 1 442 ? 77.300 6.415 44.654 1.00 16.05 439 VAL A C 1
ATOM 3213 O O . VAL A 1 442 ? 78.372 6.832 45.046 1.00 15.89 439 VAL A O 1
ATOM 3217 N N . ALA A 1 443 ? 76.745 6.793 43.504 1.00 15.11 440 ALA A N 1
ATOM 3218 C CA . ALA A 1 443 ? 77.420 7.727 42.556 1.00 13.95 440 ALA A CA 1
ATOM 3219 C C . ALA A 1 443 ? 76.403 8.216 41.600 1.00 14.44 440 ALA A C 1
ATOM 3220 O O . ALA A 1 443 ? 75.358 7.557 41.367 1.00 14.72 440 ALA A O 1
ATOM 3222 N N . TYR A 1 444 ? 76.738 9.348 40.959 1.00 14.70 441 TYR A N 1
ATOM 3223 C CA . TYR A 1 444 ? 75.930 9.899 39.896 1.00 16.17 441 TYR A CA 1
ATOM 3224 C C . TYR A 1 444 ? 76.764 9.851 38.611 1.00 15.35 441 TYR A C 1
ATOM 3225 O O . TYR A 1 444 ? 77.888 10.400 38.540 1.00 16.57 441 TYR A O 1
ATOM 3234 N N . ILE A 1 445 ? 76.208 9.227 37.565 1.00 14.74 442 ILE A N 1
ATOM 3235 C CA . ILE A 1 445 ? 76.902 9.146 36.283 1.00 16.30 442 ILE A CA 1
ATOM 3236 C C . ILE A 1 445 ? 76.118 10.000 35.292 1.00 16.23 442 ILE A C 1
ATOM 3237 O O . ILE A 1 445 ? 74.921 9.765 35.076 1.00 16.69 442 ILE A O 1
ATOM 3242 N N . ASN A 1 446 ? 76.778 11.010 34.716 1.00 15.29 443 ASN A N 1
ATOM 3243 C CA . ASN A 1 446 ? 76.111 11.952 33.789 1.00 16.14 443 ASN A CA 1
ATOM 3244 C C . ASN A 1 446 ? 76.606 11.703 32.373 1.00 18.13 443 ASN A C 1
ATOM 3245 O O . ASN A 1 446 ? 77.798 11.551 32.147 1.00 17.61 443 ASN A O 1
ATOM 3250 N N . VAL A 1 447 ? 75.723 11.669 31.398 1.00 18.55 444 VAL A N 1
ATOM 3251 C CA . VAL A 1 447 ? 76.178 11.783 29.977 1.00 19.67 444 VAL A CA 1
ATOM 3252 C C . VAL A 1 447 ? 75.255 12.833 29.373 1.00 22.04 444 VAL A C 1
ATOM 3253 O O . VAL A 1 447 ? 74.042 12.581 29.221 1.00 25.33 444 VAL A O 1
ATOM 3257 N N . ASP A 1 448 ? 75.833 14.000 29.060 1.00 19.04 445 ASP A N 1
ATOM 3258 C CA . ASP A 1 448 ? 75.091 15.160 28.563 1.00 18.51 445 ASP A CA 1
ATOM 3259 C C . ASP A 1 448 ? 75.228 15.066 27.040 1.00 19.06 445 ASP A C 1
ATOM 3260 O O . ASP A 1 448 ? 74.300 14.618 26.345 1.00 20.28 445 ASP A O 1
ATOM 3265 N N . ILE A 1 449 ? 76.407 15.442 26.540 1.00 18.80 446 ILE A N 1
ATOM 3266 C CA . ILE A 1 449 ? 76.736 15.173 25.128 1.00 17.48 446 ILE A CA 1
ATOM 3267 C C . ILE A 1 449 ? 77.523 13.855 25.080 1.00 18.40 446 ILE A C 1
ATOM 3268 O O . ILE A 1 449 ? 78.545 13.741 25.753 1.00 20.60 446 ILE A O 1
ATOM 3273 N N . SER A 1 450 ? 77.056 12.855 24.353 1.00 19.28 447 SER A N 1
ATOM 3274 C CA A SER A 1 450 ? 77.820 11.623 24.339 0.50 19.18 447 SER A CA 1
ATOM 3275 C CA B SER A 1 450 ? 77.765 11.586 24.220 0.50 20.29 447 SER A CA 1
ATOM 3276 C C . SER A 1 450 ? 79.030 11.804 23.432 1.00 20.52 447 SER A C 1
ATOM 3277 O O . SER A 1 450 ? 80.081 11.236 23.709 1.00 19.74 447 SER A O 1
ATOM 3282 N N . VAL A 1 451 ? 78.882 12.584 22.363 1.00 20.19 448 VAL A N 1
ATOM 3283 C CA . VAL A 1 451 ? 79.945 12.671 21.332 1.00 19.53 448 VAL A CA 1
ATOM 3284 C C . VAL A 1 451 ? 80.138 14.101 20.867 1.00 19.82 448 VAL A C 1
ATOM 3285 O O . VAL A 1 451 ? 79.231 14.658 20.232 1.00 19.92 448 VAL A O 1
ATOM 3289 N N . PHE A 1 452 ? 81.268 14.711 21.257 1.00 18.74 449 PHE A N 1
ATOM 3290 C CA . PHE A 1 452 ? 81.741 16.020 20.676 1.00 19.33 449 PHE A CA 1
ATOM 3291 C C . PHE A 1 452 ? 82.475 15.758 19.343 1.00 20.10 449 PHE A C 1
ATOM 3292 O O . PHE A 1 452 ? 82.637 16.675 18.523 1.00 21.09 449 PHE A O 1
ATOM 3300 N N . ALA A 1 453 ? 82.910 14.523 19.129 1.00 19.22 450 ALA A N 1
ATOM 3301 C CA . ALA A 1 453 ? 83.701 14.077 17.949 1.00 19.31 450 ALA A CA 1
ATOM 3302 C C . ALA A 1 453 ? 84.216 12.676 18.277 1.00 20.35 450 ALA A C 1
ATOM 3303 O O . ALA A 1 453 ? 83.937 12.170 19.365 1.00 20.13 450 ALA A O 1
ATOM 3305 N N . ASN A 1 454 ? 85.009 12.070 17.392 1.00 19.68 451 ASN A N 1
ATOM 3306 C CA . ASN A 1 454 ? 85.252 10.618 17.555 1.00 20.59 451 ASN A CA 1
ATOM 3307 C C . ASN A 1 454 ? 86.687 10.204 17.860 1.00 20.11 451 ASN A C 1
ATOM 3308 O O . ASN A 1 454 ? 87.034 9.059 17.595 1.00 22.77 451 ASN A O 1
ATOM 3313 N N . ALA A 1 455 ? 87.521 11.124 18.342 1.00 18.58 452 ALA A N 1
ATOM 3314 C CA . ALA A 1 455 ? 88.922 10.822 18.525 1.00 19.28 452 ALA A CA 1
ATOM 3315 C C . ALA A 1 455 ? 89.203 10.053 19.821 1.00 20.28 452 ALA A C 1
ATOM 3316 O O . ALA A 1 455 ? 90.008 9.113 19.797 1.00 19.42 452 ALA A O 1
ATOM 3318 N N . THR A 1 456 ? 88.547 10.426 20.926 1.00 18.91 453 THR A N 1
ATOM 3319 C CA . THR A 1 456 ? 88.989 9.863 22.252 1.00 19.19 453 THR A CA 1
ATOM 3320 C C . THR A 1 456 ? 87.943 10.039 23.314 1.00 17.82 453 THR A C 1
ATOM 3321 O O . THR A 1 456 ? 87.147 10.985 23.288 1.00 18.82 453 THR A O 1
ATOM 3325 N N . LEU A 1 457 ? 87.926 9.131 24.264 1.00 17.57 454 LEU A N 1
ATOM 3326 C CA . LEU A 1 457 ? 87.124 9.329 25.457 1.00 16.75 454 LEU A CA 1
ATOM 3327 C C . LEU A 1 457 ? 87.672 10.539 26.202 1.00 16.33 454 LEU A C 1
ATOM 3328 O O . LEU A 1 457 ? 88.868 10.860 26.136 1.00 16.19 454 LEU A O 1
ATOM 3333 N N . ARG A 1 458 ? 86.794 11.218 26.939 1.00 17.41 455 ARG A N 1
ATOM 3334 C CA . ARG A 1 458 ? 87.256 12.116 27.996 1.00 17.49 455 ARG A CA 1
ATOM 3335 C C . ARG A 1 458 ? 86.276 11.945 29.169 1.00 17.56 455 ARG A C 1
ATOM 3336 O O . ARG A 1 458 ? 85.112 11.787 28.953 1.00 17.26 455 ARG A O 1
ATOM 3344 N N . VAL A 1 459 ? 86.783 11.995 30.396 1.00 16.23 456 VAL A N 1
ATOM 3345 C CA . VAL A 1 459 ? 85.926 11.739 31.544 1.00 15.58 456 VAL A CA 1
ATOM 3346 C C . VAL A 1 459 ? 86.268 12.807 32.564 1.00 16.98 456 VAL A C 1
ATOM 3347 O O . VAL A 1 459 ? 87.450 13.184 32.756 1.00 17.57 456 VAL A O 1
ATOM 3351 N N . GLN A 1 460 ? 85.232 13.350 33.180 1.00 15.43 457 GLN A N 1
ATOM 3352 C CA . GLN A 1 460 ? 85.403 14.281 34.285 1.00 17.31 457 GLN A CA 1
ATOM 3353 C C . GLN A 1 460 ? 84.815 13.561 35.485 1.00 16.27 457 GLN A C 1
ATOM 3354 O O . GLN A 1 460 ? 83.842 12.796 35.386 1.00 17.68 457 GLN A O 1
ATOM 3360 N N . GLY A 1 461 ? 85.340 13.838 36.653 1.00 15.46 458 GLY A N 1
ATOM 3361 C CA . GLY A 1 461 ? 84.679 13.266 37.841 1.00 17.27 458 GLY A CA 1
ATOM 3362 C C . GLY A 1 461 ? 85.545 13.409 39.078 1.00 18.50 458 GLY A C 1
ATOM 3363 O O . GLY A 1 461 ? 86.672 13.888 38.993 1.00 19.44 458 GLY A O 1
ATOM 3364 N N . THR A 1 462 ? 85.023 13.013 40.226 1.00 16.57 459 THR A N 1
ATOM 3365 C CA . THR A 1 462 ? 85.794 13.135 41.473 1.00 16.22 459 THR A CA 1
ATOM 3366 C C . THR A 1 462 ? 86.677 11.855 41.650 1.00 17.79 459 THR A C 1
ATOM 3367 O O . THR A 1 462 ? 86.352 10.776 41.112 1.00 17.86 459 THR A O 1
ATOM 3371 N N . PRO A 1 463 ? 87.802 12.004 42.347 1.00 16.74 460 PRO A N 1
ATOM 3372 C CA . PRO A 1 463 ? 88.723 10.850 42.417 1.00 17.36 460 PRO A CA 1
ATOM 3373 C C . PRO A 1 463 ? 88.145 9.471 42.802 1.00 17.74 460 PRO A C 1
ATOM 3374 O O . PRO A 1 463 ? 88.662 8.477 42.278 1.00 17.79 460 PRO A O 1
ATOM 3378 N N . PRO A 1 464 ? 87.088 9.384 43.648 1.00 17.28 461 PRO A N 1
ATOM 3379 C CA . PRO A 1 464 ? 86.663 8.029 44.026 1.00 16.82 461 PRO A CA 1
ATOM 3380 C C . PRO A 1 464 ? 86.112 7.237 42.841 1.00 16.84 461 PRO A C 1
ATOM 3381 O O . PRO A 1 464 ? 85.965 6.015 42.977 1.00 16.74 461 PRO A O 1
ATOM 3385 N N . VAL A 1 465 ? 85.780 7.921 41.730 1.00 15.88 462 VAL A N 1
ATOM 3386 C CA . VAL A 1 465 ? 85.224 7.202 40.570 1.00 15.45 462 VAL A CA 1
ATOM 3387 C C . VAL A 1 465 ? 86.301 6.831 39.556 1.00 16.49 462 VAL A C 1
ATOM 3388 O O . VAL A 1 465 ? 85.974 6.170 38.544 1.00 16.35 462 VAL A O 1
ATOM 3392 N N . GLN A 1 466 ? 87.548 7.267 39.766 1.00 14.69 463 GLN A N 1
ATOM 3393 C CA . GLN A 1 466 ? 88.543 6.992 38.757 1.00 15.92 463 GLN A CA 1
ATOM 3394 C C . GLN A 1 466 ? 88.753 5.459 38.507 1.00 15.83 463 GLN A C 1
ATOM 3395 O O . GLN A 1 466 ? 88.846 5.001 37.354 1.00 16.27 463 GLN A O 1
ATOM 3401 N N . SER A 1 467 ? 88.854 4.699 39.593 1.00 16.24 464 SER A N 1
ATOM 3402 C CA . SER A 1 467 ? 89.304 3.295 39.446 1.00 17.54 464 SER A CA 1
ATOM 3403 C C . SER A 1 467 ? 88.259 2.499 38.630 1.00 17.05 464 SER A C 1
ATOM 3404 O O . SER A 1 467 ? 88.642 1.638 37.830 1.00 16.36 464 SER A O 1
ATOM 3407 N N . VAL A 1 468 ? 86.993 2.833 38.773 1.00 16.17 465 VAL A N 1
ATOM 3408 C CA . VAL A 1 468 ? 85.976 2.036 38.058 1.00 17.07 465 VAL A CA 1
ATOM 3409 C C . VAL A 1 468 ? 85.914 2.328 36.552 1.00 17.02 465 VAL A C 1
ATOM 3410 O O . VAL A 1 468 ? 85.698 1.421 35.730 1.00 16.83 465 VAL A O 1
ATOM 3414 N N . VAL A 1 469 ? 86.140 3.591 36.182 1.00 17.26 466 VAL A N 1
ATOM 3415 C CA . VAL A 1 469 ? 86.157 3.918 34.744 1.00 17.98 466 VAL A CA 1
ATOM 3416 C C . VAL A 1 469 ? 87.462 3.394 34.132 1.00 17.56 466 VAL A C 1
ATOM 3417 O O . VAL A 1 469 ? 87.462 2.949 32.972 1.00 18.22 466 VAL A O 1
ATOM 3421 N N . PHE A 1 470 ? 88.552 3.408 34.895 1.00 16.46 467 PHE A N 1
ATOM 3422 C CA . PHE A 1 470 ? 89.791 2.737 34.376 1.00 17.15 467 PHE A CA 1
ATOM 3423 C C . PHE A 1 470 ? 89.511 1.253 34.117 1.00 19.02 467 PHE A C 1
ATOM 3424 O O . PHE A 1 470 ? 89.843 0.716 33.038 1.00 18.83 467 PHE A O 1
ATOM 3432 N N . SER A 1 471 ? 88.938 0.568 35.121 1.00 18.26 468 SER A N 1
ATOM 3433 C CA . SER A 1 471 ? 88.577 -0.853 34.945 1.00 18.87 468 SER A CA 1
ATOM 3434 C C . SER A 1 471 ? 87.689 -1.090 33.731 1.00 19.74 468 SER A C 1
ATOM 3435 O O . SER A 1 471 ? 87.977 -2.009 32.938 1.00 20.70 468 SER A O 1
ATOM 3438 N N . ALA A 1 472 ? 86.651 -0.285 33.571 1.00 17.14 469 ALA A N 1
ATOM 3439 C CA . ALA A 1 472 ? 85.686 -0.485 32.474 1.00 17.48 469 ALA A CA 1
ATOM 3440 C C . ALA A 1 472 ? 86.376 -0.316 31.137 1.00 18.11 469 ALA A C 1
ATOM 3441 O O . ALA A 1 472 ? 86.155 -1.125 30.234 1.00 19.58 469 ALA A O 1
ATOM 3443 N N . THR A 1 473 ? 87.203 0.714 30.998 1.00 16.45 470 THR A N 1
ATOM 3444 C CA . THR A 1 473 ? 87.668 1.115 29.662 1.00 18.65 470 THR A CA 1
ATOM 3445 C C . THR A 1 473 ? 88.838 0.242 29.184 1.00 18.87 470 THR A C 1
ATOM 3446 O O . THR A 1 473 ? 89.140 0.193 27.983 1.00 18.53 470 THR A O 1
ATOM 3450 N N . LYS A 1 474 ? 89.501 -0.438 30.113 1.00 18.01 471 LYS A N 1
ATOM 3451 C CA . LYS A 1 474 ? 90.499 -1.432 29.721 1.00 20.24 471 LYS A CA 1
ATOM 3452 C C . LYS A 1 474 ? 89.945 -2.650 28.995 1.00 20.66 471 LYS A C 1
ATOM 3453 O O . LYS A 1 474 ? 90.706 -3.325 28.257 1.00 21.98 471 LYS A O 1
ATOM 3459 N N A GLU A 1 475 ? 88.655 -2.926 29.171 0.60 20.49 472 GLU A N 1
ATOM 3460 N N B GLU A 1 475 ? 88.665 -2.940 29.197 0.40 20.59 472 GLU A N 1
ATOM 3461 C CA A GLU A 1 475 ? 88.034 -4.174 28.677 0.60 21.59 472 GLU A CA 1
ATOM 3462 C CA B GLU A 1 475 ? 88.069 -4.183 28.700 0.40 21.40 472 GLU A CA 1
ATOM 3463 C C A GLU A 1 475 ? 86.994 -3.938 27.574 0.60 21.15 472 GLU A C 1
ATOM 3464 C C B GLU A 1 475 ? 87.220 -4.007 27.423 0.40 21.03 472 GLU A C 1
ATOM 3465 O O A GLU A 1 475 ? 86.099 -4.794 27.319 0.60 21.97 472 GLU A O 1
ATOM 3466 O O B GLU A 1 475 ? 86.726 -4.992 26.874 0.40 21.82 472 GLU A O 1
ATOM 3477 N N . ILE A 1 476 ? 87.078 -2.767 26.936 1.00 21.24 473 ILE A N 1
ATOM 3478 C CA . ILE A 1 476 ? 86.232 -2.452 25.773 1.00 20.21 473 ILE A CA 1
ATOM 3479 C C . ILE A 1 476 ? 87.123 -1.919 24.658 1.00 21.00 473 ILE A C 1
ATOM 3480 O O . ILE A 1 476 ? 88.016 -1.150 24.920 1.00 21.91 473 ILE A O 1
ATOM 3485 N N . ARG A 1 477 ? 86.874 -2.341 23.417 1.00 22.73 474 ARG A N 1
ATOM 3486 C CA . ARG A 1 477 ? 87.721 -1.920 22.278 1.00 24.03 474 ARG A CA 1
ATOM 3487 C C . ARG A 1 477 ? 87.309 -0.572 21.774 1.00 23.99 474 ARG A C 1
ATOM 3488 O O . ARG A 1 477 ? 86.110 -0.255 21.657 1.00 24.12 474 ARG A O 1
ATOM 3496 N N . SER A 1 478 ? 88.329 0.243 21.540 1.00 23.64 475 SER A N 1
ATOM 3497 C CA . SER A 1 478 ? 88.203 1.567 21.012 1.00 25.08 475 SER A CA 1
ATOM 3498 C C . SER A 1 478 ? 87.722 1.406 19.556 1.00 25.55 475 SER A C 1
ATOM 3499 O O . SER A 1 478 ? 88.222 0.501 18.843 1.00 25.35 475 SER A O 1
ATOM 3502 N N . PRO A 1 479 ? 86.784 2.255 19.118 1.00 25.57 476 PRO A N 1
ATOM 3503 C CA . PRO A 1 479 ? 86.331 2.206 17.709 1.00 27.59 476 PRO A CA 1
ATOM 3504 C C . PRO A 1 479 ? 87.295 2.782 16.721 1.00 28.33 476 PRO A C 1
ATOM 3505 O O . PRO A 1 479 ? 87.011 2.774 15.506 1.00 30.43 476 PRO A O 1
ATOM 3509 N N . GLY A 1 480 ? 88.393 3.333 17.212 1.00 28.58 477 GLY A N 1
ATOM 3510 C CA . GLY A 1 480 ? 89.332 4.083 16.386 1.00 31.65 477 GLY A CA 1
ATOM 3511 C C . GLY A 1 480 ? 90.420 3.172 15.829 1.00 33.60 477 GLY A C 1
ATOM 3512 O O . GLY A 1 480 ? 90.320 1.949 15.957 1.00 33.35 477 GLY A O 1
ATOM 3513 N N . PRO A 1 481 ? 91.441 3.759 15.169 1.00 35.60 478 PRO A N 1
ATOM 3514 C CA . PRO A 1 481 ? 92.474 2.891 14.562 1.00 36.96 478 PRO A CA 1
ATOM 3515 C C . PRO A 1 481 ? 93.419 2.241 15.581 1.00 36.57 478 PRO A C 1
ATOM 3516 O O . PRO A 1 481 ? 93.511 2.665 16.749 1.00 37.69 478 PRO A O 1
ATOM 3520 N N A GLY A 1 482 ? 94.059 1.199 15.074 0.50 36.83 479 GLY A N 1
ATOM 3521 N N B GLY A 1 482 ? 94.186 1.228 15.192 0.50 35.78 479 GLY A N 1
ATOM 3522 C CA A GLY A 1 482 ? 94.663 0.195 15.877 0.50 35.94 479 GLY A CA 1
ATOM 3523 C CA B GLY A 1 482 ? 95.311 0.798 16.047 0.50 33.86 479 GLY A CA 1
ATOM 3524 C C A GLY A 1 482 ? 93.601 -0.741 16.403 0.50 35.06 479 GLY A C 1
ATOM 3525 C C B GLY A 1 482 ? 95.097 -0.375 16.996 0.50 32.17 479 GLY A C 1
ATOM 3526 O O A GLY A 1 482 ? 92.421 -0.731 15.987 0.50 35.53 479 GLY A O 1
ATOM 3527 O O B GLY A 1 482 ? 96.016 -0.788 17.690 0.50 32.57 479 GLY A O 1
ATOM 3528 N N A ASP A 1 483 ? 94.064 -1.539 17.342 0.50 32.92 480 ASP A N 1
ATOM 3529 N N B ASP A 1 483 ? 93.889 -0.926 17.027 0.50 30.38 480 ASP A N 1
ATOM 3530 C CA A ASP A 1 483 ? 93.311 -2.541 18.026 0.50 31.64 480 ASP A CA 1
ATOM 3531 C CA B ASP A 1 483 ? 93.655 -2.119 17.804 0.50 29.33 480 ASP A CA 1
ATOM 3532 C C A ASP A 1 483 ? 93.583 -2.164 19.466 0.50 28.62 480 ASP A C 1
ATOM 3533 C C B ASP A 1 483 ? 93.995 -1.850 19.277 0.50 27.17 480 ASP A C 1
ATOM 3534 O O A ASP A 1 483 ? 94.164 -2.964 20.176 0.50 28.97 480 ASP A O 1
ATOM 3535 O O B ASP A 1 483 ? 94.921 -2.431 19.845 0.50 26.54 480 ASP A O 1
ATOM 3544 N N . LEU A 1 484 ? 93.251 -0.932 19.871 1.00 25.81 481 LEU A N 1
ATOM 3545 C CA . LEU A 1 484 ? 93.504 -0.493 21.264 1.00 23.86 481 LEU A CA 1
ATOM 3546 C C . LEU A 1 484 ? 92.243 -0.601 22.068 1.00 22.39 481 LEU A C 1
ATOM 3547 O O . LEU A 1 484 ? 91.143 -0.357 21.529 1.00 23.82 481 LEU A O 1
ATOM 3552 N N . SER A 1 485 ? 92.410 -0.804 23.371 1.00 20.52 482 SER A N 1
ATOM 3553 C CA . SER A 1 485 ? 91.250 -0.604 24.277 1.00 19.03 482 SER A CA 1
ATOM 3554 C C . SER A 1 485 ? 90.892 0.893 24.317 1.00 18.55 482 SER A C 1
ATOM 3555 O O . SER A 1 485 ? 91.704 1.765 23.993 1.00 18.85 482 SER A O 1
ATOM 3558 N N . ILE A 1 486 ? 89.697 1.163 24.836 1.00 18.18 483 ILE A N 1
ATOM 3559 C CA . ILE A 1 486 ? 89.274 2.534 25.053 1.00 17.29 483 ILE A CA 1
ATOM 3560 C C . ILE A 1 486 ? 90.317 3.260 25.953 1.00 18.58 483 ILE A C 1
ATOM 3561 O O . ILE A 1 486 ? 90.713 4.381 25.654 1.00 16.65 483 ILE A O 1
ATOM 3566 N N . TYR A 1 487 ? 90.783 2.580 26.996 1.00 18.26 484 TYR A N 1
ATOM 3567 C CA . TYR A 1 487 ? 91.767 3.123 27.926 1.00 17.79 484 TYR A CA 1
ATOM 3568 C C . TYR A 1 487 ? 93.098 3.432 27.243 1.00 17.53 484 TYR A C 1
ATOM 3569 O O . TYR A 1 487 ? 93.653 4.515 27.423 1.00 17.09 484 TYR A O 1
ATOM 3578 N N . ASP A 1 488 ? 93.636 2.462 26.469 1.00 17.88 485 ASP A N 1
ATOM 3579 C CA . ASP A 1 488 ? 94.906 2.729 25.809 1.00 19.63 485 ASP A CA 1
ATOM 3580 C C . ASP A 1 488 ? 94.813 3.768 24.696 1.00 19.07 485 ASP A C 1
ATOM 3581 O O . ASP A 1 488 ? 95.818 4.454 24.451 1.00 18.69 485 ASP A O 1
ATOM 3586 N N . ASN A 1 489 ? 93.644 3.945 24.072 1.00 17.98 486 ASN A N 1
ATOM 3587 C CA . ASN A 1 489 ? 93.470 5.102 23.173 1.00 19.68 486 ASN A CA 1
ATOM 3588 C C . ASN A 1 489 ? 93.368 6.441 23.970 1.00 19.16 486 ASN A C 1
ATOM 3589 O O . ASN A 1 489 ? 94.028 7.413 23.648 1.00 18.72 486 ASN A O 1
ATOM 3594 N N . TRP A 1 490 ? 92.572 6.429 25.035 1.00 18.17 487 TRP A N 1
ATOM 3595 C CA . TRP A 1 490 ? 92.367 7.634 25.876 1.00 17.58 487 TRP A CA 1
ATOM 3596 C C . TRP A 1 490 ? 93.669 8.212 26.418 1.00 17.93 487 TRP A C 1
ATOM 3597 O O . TRP A 1 490 ? 93.892 9.421 26.342 1.00 18.89 487 TRP A O 1
ATOM 3608 N N . ILE A 1 491 ? 94.591 7.356 26.863 1.00 17.60 488 ILE A N 1
ATOM 3609 C CA . ILE A 1 491 ? 95.802 7.865 27.494 1.00 19.02 488 ILE A CA 1
ATOM 3610 C C . ILE A 1 491 ? 96.677 8.580 26.448 1.00 18.99 488 ILE A C 1
ATOM 3611 O O . ILE A 1 491 ? 97.541 9.368 26.826 1.00 20.21 488 ILE A O 1
ATOM 3616 N N . ARG A 1 492 ? 96.502 8.271 25.158 1.00 19.73 489 ARG A N 1
ATOM 3617 C CA . ARG A 1 492 ? 97.251 8.989 24.096 1.00 21.18 489 ARG A CA 1
ATOM 3618 C C . ARG A 1 492 ? 96.876 10.463 23.918 1.00 22.44 489 ARG A C 1
ATOM 3619 O O . ARG A 1 492 ? 97.610 11.232 23.253 1.00 23.33 489 ARG A O 1
ATOM 3627 N N . TYR A 1 493 ? 95.737 10.839 24.486 1.00 21.35 490 TYR A N 1
ATOM 3628 C CA . TYR A 1 493 ? 95.168 12.173 24.317 1.00 20.87 490 TYR A CA 1
ATOM 3629 C C . TYR A 1 493 ? 95.138 12.993 25.603 1.00 22.08 490 TYR A C 1
ATOM 3630 O O . TYR A 1 493 ? 95.524 14.182 25.594 1.00 22.67 490 TYR A O 1
ATOM 3639 N N . PHE A 1 494 ? 94.723 12.374 26.719 1.00 20.74 491 PHE A N 1
ATOM 3640 C CA . PHE A 1 494 ? 94.597 13.106 27.982 1.00 20.61 491 PHE A CA 1
ATOM 3641 C C . PHE A 1 494 ? 95.290 12.261 29.044 1.00 21.04 491 PHE A C 1
ATOM 3642 O O . PHE A 1 494 ? 94.778 11.222 29.410 1.00 21.57 491 PHE A O 1
ATOM 3650 N N . ASN A 1 495 ? 96.457 12.678 29.514 1.00 20.54 492 ASN A N 1
ATOM 3651 C CA . ASN A 1 495 ? 97.155 11.869 30.505 1.00 20.51 492 ASN A CA 1
ATOM 3652 C C . ASN A 1 495 ? 97.796 12.718 31.602 1.00 22.09 492 ASN A C 1
ATOM 3653 O O . ASN A 1 495 ? 97.852 13.953 31.496 1.00 22.30 492 ASN A O 1
ATOM 3658 N N . ARG A 1 496 ? 98.271 12.060 32.641 1.00 22.25 493 ARG A N 1
ATOM 3659 C CA . ARG A 1 496 ? 98.952 12.748 33.747 1.00 23.36 493 ARG A CA 1
ATOM 3660 C C . ARG A 1 496 ? 99.797 11.733 34.449 1.00 23.47 493 ARG A C 1
ATOM 3661 O O . ARG A 1 496 ? 99.590 10.525 34.300 1.00 21.46 493 ARG A O 1
ATOM 3669 N N . SER A 1 497 ? 100.801 12.234 35.152 1.00 25.08 494 SER A N 1
ATOM 3670 C CA . SER A 1 497 ? 101.711 11.362 35.878 1.00 26.22 494 SER A CA 1
ATOM 3671 C C . SER A 1 497 ? 101.252 11.226 37.334 1.00 26.56 494 SER A C 1
ATOM 3672 O O . SER A 1 497 ? 101.185 12.230 38.084 1.00 28.03 494 SER A O 1
ATOM 3675 N N . SER A 1 498 ? 100.863 10.012 37.732 1.00 24.84 495 SER A N 1
ATOM 3676 C CA . SER A 1 498 ? 100.484 9.739 39.106 1.00 25.48 495 SER A CA 1
ATOM 3677 C C . SER A 1 498 ? 101.689 9.135 39.849 1.00 27.71 495 SER A C 1
ATOM 3678 O O . SER A 1 498 ? 102.351 8.240 39.320 1.00 27.36 495 SER A O 1
ATOM 3681 N N . PRO A 1 499 ? 102.003 9.601 41.077 1.00 29.78 496 PRO A N 1
ATOM 3682 C CA . PRO A 1 499 ? 103.044 8.944 41.864 1.00 30.46 496 PRO A CA 1
ATOM 3683 C C . PRO A 1 499 ? 102.674 7.515 42.315 1.00 30.15 496 PRO A C 1
ATOM 3684 O O . PRO A 1 499 ? 103.562 6.727 42.699 1.00 31.26 496 PRO A O 1
ATOM 3688 N N . VAL A 1 500 ? 101.384 7.186 42.254 1.00 27.03 497 VAL A N 1
ATOM 3689 C CA . VAL A 1 500 ? 100.920 5.873 42.592 1.00 26.36 497 VAL A CA 1
ATOM 3690 C C . VAL A 1 500 ? 100.953 4.968 41.360 1.00 26.09 497 VAL A C 1
ATOM 3691 O O . VAL A 1 500 ? 101.508 3.894 41.435 1.00 26.31 497 VAL A O 1
ATOM 3695 N N . TYR A 1 501 ? 100.377 5.412 40.252 1.00 23.98 498 TYR A N 1
ATOM 3696 C CA . TYR A 1 501 ? 100.145 4.512 39.111 1.00 23.51 498 TYR A CA 1
ATOM 3697 C C . TYR A 1 501 ? 101.053 4.719 37.935 1.00 24.52 498 TYR A C 1
ATOM 3698 O O . TYR A 1 501 ? 100.987 3.961 36.945 1.00 25.71 498 TYR A O 1
ATOM 3707 N N . GLY A 1 502 ? 101.871 5.771 37.981 1.00 23.46 499 GLY A N 1
ATOM 3708 C CA . GLY A 1 502 ? 102.561 6.260 36.803 1.00 23.66 499 GLY A CA 1
ATOM 3709 C C . GLY A 1 502 ? 101.688 6.979 35.812 1.00 22.35 499 GLY A C 1
ATOM 3710 O O . GLY A 1 502 ? 100.737 7.655 36.212 1.00 22.83 499 GLY A O 1
ATOM 3711 N N . LEU A 1 503 ? 102.008 6.892 34.516 1.00 22.34 500 LEU A N 1
ATOM 3712 C CA . LEU A 1 503 ? 101.192 7.613 33.526 1.00 21.05 500 LEU A CA 1
ATOM 3713 C C . LEU A 1 503 ? 99.803 6.958 33.407 1.00 20.17 500 LEU A C 1
ATOM 3714 O O . LEU A 1 503 ? 99.695 5.753 33.193 1.00 20.59 500 LEU A O 1
ATOM 3719 N N . VAL A 1 504 ? 98.749 7.759 33.567 1.00 18.26 501 VAL A N 1
ATOM 3720 C CA . VAL A 1 504 ? 97.346 7.276 33.478 1.00 18.47 501 VAL A CA 1
ATOM 3721 C C . VAL A 1 504 ? 96.509 8.339 32.729 1.00 18.03 501 VAL A C 1
ATOM 3722 O O . VAL A 1 504 ? 96.931 9.485 32.606 1.00 19.82 501 VAL A O 1
ATOM 3726 N N . PRO A 1 505 ? 95.332 7.956 32.200 1.00 18.43 502 PRO A N 1
ATOM 3727 C CA . PRO A 1 505 ? 94.435 8.974 31.628 1.00 18.37 502 PRO A CA 1
ATOM 3728 C C . PRO A 1 505 ? 94.074 9.959 32.722 1.00 18.84 502 PRO A C 1
ATOM 3729 O O . PRO A 1 505 ? 94.000 9.592 33.906 1.00 17.59 502 PRO A O 1
ATOM 3733 N N . SER A 1 506 ? 93.874 11.219 32.329 1.00 19.75 503 SER A N 1
ATOM 3734 C CA A SER A 1 506 ? 93.546 12.240 33.315 0.50 20.47 503 SER A CA 1
ATOM 3735 C CA B SER A 1 506 ? 93.547 12.255 33.300 0.50 21.10 503 SER A CA 1
ATOM 3736 C C . SER A 1 506 ? 92.029 12.399 33.396 1.00 22.01 503 SER A C 1
ATOM 3737 O O . SER A 1 506 ? 91.332 12.365 32.378 1.00 23.46 503 SER A O 1
ATOM 3742 N N . LEU A 1 507 ? 91.515 12.531 34.608 1.00 21.14 504 LEU A N 1
ATOM 3743 C CA . LEU A 1 507 ? 90.101 12.865 34.792 1.00 23.51 504 LEU A CA 1
ATOM 3744 C C . LEU A 1 507 ? 89.961 14.344 34.987 1.00 24.21 504 LEU A C 1
ATOM 3745 O O . LEU A 1 507 ? 90.670 14.913 35.847 1.00 26.49 504 LEU A O 1
ATOM 3750 N N . GLY A 1 508 ? 89.077 14.990 34.236 1.00 22.69 505 GLY A N 1
ATOM 3751 C CA . GLY A 1 508 ? 88.822 16.433 34.432 1.00 22.77 505 GLY A CA 1
ATOM 3752 C C . GLY A 1 508 ? 88.054 16.681 35.749 1.00 22.40 505 GLY A C 1
ATOM 3753 O O . GLY A 1 508 ? 87.393 15.785 36.263 1.00 21.09 505 GLY A O 1
ATOM 3754 N N . SER A 1 509 ? 88.170 17.888 36.303 1.00 22.53 506 SER A N 1
ATOM 3755 C CA A SER A 1 509 ? 87.379 18.272 37.506 0.50 21.97 506 SER A CA 1
ATOM 3756 C CA B SER A 1 509 ? 87.380 18.213 37.509 0.50 21.35 506 SER A CA 1
ATOM 3757 C C . SER A 1 509 ? 85.969 18.650 37.111 1.00 21.77 506 SER A C 1
ATOM 3758 O O . SER A 1 509 ? 85.692 18.963 35.930 1.00 22.25 506 SER A O 1
ATOM 3763 N N . LEU A 1 510 ? 85.070 18.654 38.090 1.00 19.96 507 LEU A N 1
ATOM 3764 C CA . LEU A 1 510 ? 83.666 18.993 37.860 1.00 19.78 507 LEU A CA 1
ATOM 3765 C C . LEU A 1 510 ? 83.361 20.422 38.312 1.00 20.74 507 LEU A C 1
ATOM 3766 O O . LEU A 1 510 ? 83.587 20.772 39.475 1.00 21.72 507 LEU A O 1
ATOM 3771 N N . GLY A 1 511 ? 82.885 21.247 37.391 1.00 19.75 508 GLY A N 1
ATOM 3772 C CA . GLY A 1 511 ? 82.393 22.581 37.741 1.00 20.56 508 GLY A CA 1
ATOM 3773 C C . GLY A 1 511 ? 80.884 22.577 37.630 1.00 20.11 508 GLY A C 1
ATOM 3774 O O . GLY A 1 511 ? 80.207 21.804 38.335 1.00 19.47 508 GLY A O 1
ATOM 3775 N N . ALA A 1 512 ? 80.317 23.417 36.754 1.00 19.68 509 ALA A N 1
ATOM 3776 C CA . ALA A 1 512 ? 78.828 23.433 36.684 1.00 19.59 509 ALA A CA 1
ATOM 3777 C C . ALA A 1 512 ? 78.383 23.345 35.207 1.00 19.00 509 ALA A C 1
ATOM 3778 O O . ALA A 1 512 ? 77.346 23.881 34.808 1.00 20.79 509 ALA A O 1
ATOM 3780 N N . GLY A 1 513 ? 79.128 22.562 34.438 1.00 19.03 510 GLY A N 1
ATOM 3781 C CA . GLY A 1 513 ? 78.843 22.430 33.008 1.00 19.78 510 GLY A CA 1
ATOM 3782 C C . GLY A 1 513 ? 77.713 21.466 32.663 1.00 19.64 510 GLY A C 1
ATOM 3783 O O . GLY A 1 513 ? 77.318 21.414 31.508 1.00 20.96 510 GLY A O 1
ATOM 3784 N N . SER A 1 514 ? 77.176 20.727 33.632 1.00 16.89 511 SER A N 1
ATOM 3785 C CA . SER A 1 514 ? 76.035 19.872 33.388 1.00 16.43 511 SER A CA 1
ATOM 3786 C C . SER A 1 514 ? 75.401 19.422 34.704 1.00 16.59 511 SER A C 1
ATOM 3787 O O . SER A 1 514 ? 75.786 19.907 35.756 1.00 16.26 511 SER A O 1
ATOM 3790 N N . ASP A 1 515 ? 74.451 18.483 34.607 1.00 16.04 512 ASP A N 1
ATOM 3791 C CA . ASP A 1 515 ? 73.582 18.087 35.692 1.00 14.74 512 ASP A CA 1
ATOM 3792 C C . ASP A 1 515 ? 74.264 17.387 36.840 1.00 15.96 512 ASP A C 1
ATOM 3793 O O . ASP A 1 515 ? 73.623 17.214 37.903 1.00 16.06 512 ASP A O 1
ATOM 3798 N N . TYR A 1 516 ? 75.563 17.050 36.707 1.00 15.38 513 TYR A N 1
ATOM 3799 C CA . TYR A 1 516 ? 76.287 16.560 37.887 1.00 15.34 513 TYR A CA 1
ATOM 3800 C C . TYR A 1 516 ? 76.457 17.640 38.947 1.00 16.34 513 TYR A C 1
ATOM 3801 O O . TYR A 1 516 ? 76.714 17.302 40.126 1.00 15.65 513 TYR A O 1
ATOM 3810 N N . ALA A 1 517 ? 76.281 18.931 38.570 1.00 15.84 514 ALA A N 1
ATOM 3811 C CA . ALA A 1 517 ? 76.634 19.999 39.529 1.00 16.22 514 ALA A CA 1
ATOM 3812 C C . ALA A 1 517 ? 75.906 19.879 40.884 1.00 15.93 514 ALA A C 1
ATOM 3813 O O . ALA A 1 517 ? 76.551 19.930 41.930 1.00 15.25 514 ALA A O 1
ATOM 3815 N N . PRO A 1 518 ? 74.549 19.782 40.900 1.00 15.14 515 PRO A N 1
ATOM 3816 C CA . PRO A 1 518 ? 73.989 19.728 42.229 1.00 16.02 515 PRO A CA 1
ATOM 3817 C C . PRO A 1 518 ? 74.330 18.418 42.967 1.00 16.14 515 PRO A C 1
ATOM 3818 O O . PRO A 1 518 ? 74.320 18.401 44.211 1.00 16.52 515 PRO A O 1
ATOM 3822 N N . PHE A 1 519 ? 74.616 17.344 42.213 1.00 15.65 516 PHE A N 1
ATOM 3823 C CA . PHE A 1 519 ? 75.015 16.085 42.887 1.00 16.31 516 PHE A CA 1
ATOM 3824 C C . PHE A 1 519 ? 76.332 16.204 43.622 1.00 15.82 516 PHE A C 1
ATOM 3825 O O . PHE A 1 519 ? 76.440 15.807 44.804 1.00 15.94 516 PHE A O 1
ATOM 3833 N N . VAL A 1 520 ? 77.312 16.794 42.977 1.00 14.88 517 VAL A N 1
ATOM 3834 C CA . VAL A 1 520 ? 78.624 16.828 43.622 1.00 15.08 517 VAL A CA 1
ATOM 3835 C C . VAL A 1 520 ? 78.722 18.004 44.609 1.00 15.59 517 VAL A C 1
ATOM 3836 O O . VAL A 1 520 ? 79.230 17.853 45.738 1.00 14.99 517 VAL A O 1
ATOM 3840 N N . HIS A 1 521 ? 78.232 19.186 44.195 1.00 15.81 518 HIS A N 1
ATOM 3841 C CA . HIS A 1 521 ? 78.535 20.436 44.960 1.00 16.52 518 HIS A CA 1
ATOM 3842 C C . HIS A 1 521 ? 77.586 20.613 46.127 1.00 16.37 518 HIS A C 1
ATOM 3843 O O . HIS A 1 521 ? 77.984 21.219 47.134 1.00 16.17 518 HIS A O 1
ATOM 3850 N N . PHE A 1 522 ? 76.353 20.096 45.994 1.00 15.89 519 PHE A N 1
ATOM 3851 C CA . PHE A 1 522 ? 75.301 20.357 46.984 1.00 16.14 519 PHE A CA 1
ATOM 3852 C C . PHE A 1 522 ? 75.038 19.081 47.795 1.00 15.69 519 PHE A C 1
ATOM 3853 O O . PHE A 1 522 ? 74.923 19.163 49.015 1.00 16.00 519 PHE A O 1
ATOM 3861 N N A LEU A 1 523 ? 74.919 17.925 47.124 0.70 14.51 520 LEU A N 1
ATOM 3862 N N B LEU A 1 523 ? 74.902 17.933 47.128 0.30 15.05 520 LEU A N 1
ATOM 3863 C CA A LEU A 1 523 ? 74.649 16.642 47.837 0.70 15.16 520 LEU A CA 1
ATOM 3864 C CA B LEU A 1 523 ? 74.635 16.672 47.845 0.30 15.03 520 LEU A CA 1
ATOM 3865 C C A LEU A 1 523 ? 75.914 15.927 48.282 0.70 15.51 520 LEU A C 1
ATOM 3866 C C B LEU A 1 523 ? 75.909 15.972 48.316 0.30 15.26 520 LEU A C 1
ATOM 3867 O O A LEU A 1 523 ? 75.864 15.067 49.143 0.70 16.22 520 LEU A O 1
ATOM 3868 O O B LEU A 1 523 ? 75.855 15.184 49.253 0.30 15.67 520 LEU A O 1
ATOM 3877 N N . GLY A 1 524 ? 77.049 16.270 47.688 1.00 14.92 521 GLY A N 1
ATOM 3878 C CA . GLY A 1 524 ? 78.309 15.582 48.017 1.00 14.78 521 GLY A CA 1
ATOM 3879 C C . GLY A 1 524 ? 78.363 14.119 47.544 1.00 15.09 521 GLY A C 1
ATOM 3880 O O . GLY A 1 524 ? 78.881 13.275 48.273 1.00 15.22 521 GLY A O 1
ATOM 3881 N N . ILE A 1 525 ? 77.827 13.840 46.343 1.00 14.37 522 ILE A N 1
ATOM 3882 C CA . ILE A 1 525 ? 77.807 12.488 45.767 1.00 15.01 522 ILE A CA 1
ATOM 3883 C C . ILE A 1 525 ? 78.915 12.368 44.762 1.00 15.21 522 ILE A C 1
ATOM 3884 O O . ILE A 1 525 ? 79.088 13.280 43.910 1.00 15.36 522 ILE A O 1
ATOM 3889 N N . SER A 1 526 ? 79.695 11.289 44.864 1.00 15.00 523 SER A N 1
ATOM 3890 C CA . SER A 1 526 ? 80.814 11.106 43.889 1.00 15.37 523 SER A CA 1
ATOM 3891 C C . SER A 1 526 ? 80.179 10.988 42.501 1.00 16.20 523 SER A C 1
ATOM 3892 O O . SER A 1 526 ? 79.132 10.294 42.334 1.00 15.85 523 SER A O 1
ATOM 3895 N N . SER A 1 527 ? 80.753 11.681 41.529 1.00 15.55 524 SER A N 1
ATOM 3896 C CA . SER A 1 527 ? 80.073 11.850 40.227 1.00 15.67 524 SER A CA 1
ATOM 3897 C C . SER A 1 527 ? 81.068 11.722 39.076 1.00 16.17 524 SER A C 1
ATOM 3898 O O . SER A 1 527 ? 82.299 11.958 39.259 1.00 15.12 524 SER A O 1
ATOM 3901 N N . MET A 1 528 ? 80.521 11.359 37.910 1.00 15.88 525 MET A N 1
ATOM 3902 C CA . MET A 1 528 ? 81.328 11.132 36.694 1.00 16.55 525 MET A CA 1
ATOM 3903 C C . MET A 1 528 ? 80.553 11.680 35.521 1.00 17.26 525 MET A C 1
ATOM 3904 O O . MET A 1 528 ? 79.310 11.601 35.508 1.00 18.44 525 MET A O 1
ATOM 3909 N N . ASP A 1 529 ? 81.281 12.167 34.511 1.00 15.94 526 ASP A N 1
ATOM 3910 C CA . ASP A 1 529 ? 80.682 12.602 33.249 1.00 15.37 526 ASP A CA 1
ATOM 3911 C C . ASP A 1 529 ? 81.527 11.968 32.139 1.00 16.01 526 ASP A C 1
ATOM 3912 O O . ASP A 1 529 ? 82.764 12.119 32.122 1.00 17.86 526 ASP A O 1
ATOM 3917 N N . ILE A 1 530 ? 80.883 11.237 31.212 1.00 16.07 527 ILE A N 1
ATOM 3918 C CA . ILE A 1 530 ? 81.617 10.475 30.183 1.00 16.75 527 ILE A CA 1
ATOM 3919 C C . ILE A 1 530 ? 81.184 11.007 28.8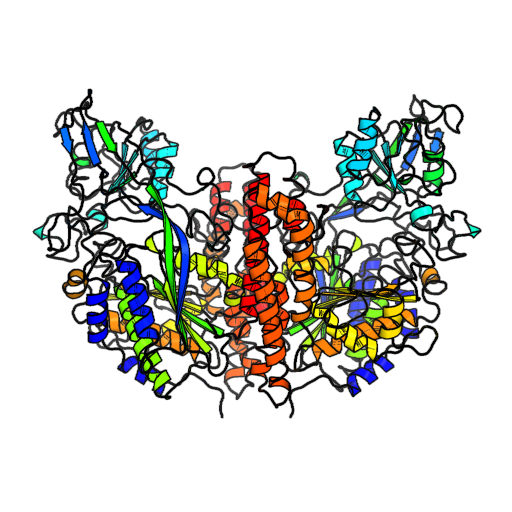05 1.00 17.17 527 ILE A C 1
ATOM 3920 O O . ILE A 1 530 ? 79.991 11.187 28.555 1.00 17.93 527 ILE A O 1
ATOM 3925 N N . ALA A 1 531 ? 82.155 11.197 27.916 1.00 17.48 528 ALA A N 1
ATOM 3926 C CA . ALA A 1 531 ? 81.860 11.588 26.524 1.00 17.51 528 ALA A CA 1
ATOM 3927 C C . ALA A 1 531 ? 82.986 11.122 25.625 1.00 18.59 528 ALA A C 1
ATOM 3928 O O . ALA A 1 531 ? 84.051 10.768 26.115 1.00 19.04 528 ALA A O 1
ATOM 3930 N N . TYR A 1 532 ? 82.771 11.185 24.307 1.00 17.91 529 TYR A N 1
ATOM 3931 C CA . TYR A 1 532 ? 83.906 11.041 23.351 1.00 18.06 529 TYR A CA 1
ATOM 3932 C C . TYR A 1 532 ? 84.137 12.425 22.772 1.00 19.26 529 TYR A C 1
ATOM 3933 O O . TYR A 1 532 ? 83.201 13.231 22.660 1.00 18.61 529 TYR A O 1
ATOM 3942 N N . THR A 1 533 ? 85.379 12.737 22.441 1.00 18.10 530 THR A N 1
ATOM 3943 C CA . THR A 1 533 ? 85.643 14.106 21.935 1.00 19.65 530 THR A CA 1
ATOM 3944 C C . THR A 1 533 ? 86.744 14.176 20.874 1.00 19.47 530 THR A C 1
ATOM 3945 O O . THR A 1 533 ? 87.248 13.149 20.413 1.00 19.19 530 THR A O 1
ATOM 3949 N N . TYR A 1 534 ? 87.117 15.403 20.516 1.00 18.15 531 TYR A N 1
ATOM 3950 C CA . TYR A 1 534 ? 88.124 15.612 19.474 1.00 19.84 531 TYR A CA 1
ATOM 3951 C C . TYR A 1 534 ? 89.532 15.739 19.966 1.00 20.50 531 TYR A C 1
ATOM 3952 O O . TYR A 1 534 ? 89.797 15.923 21.148 1.00 20.83 531 TYR A O 1
ATOM 3961 N N . ASP A 1 535 ? 90.434 15.674 18.990 1.00 22.06 532 ASP A N 1
ATOM 3962 C CA . ASP A 1 535 ? 91.888 15.722 19.194 1.00 22.93 532 ASP A CA 1
ATOM 3963 C C . ASP A 1 535 ? 92.362 17.154 19.235 1.00 24.24 532 ASP A C 1
ATOM 3964 O O . ASP A 1 535 ? 92.260 17.863 18.230 1.00 24.74 532 ASP A O 1
ATOM 3969 N N . ARG A 1 536 ? 92.766 17.611 20.420 1.00 25.12 533 ARG A N 1
ATOM 3970 C CA . ARG A 1 536 ? 93.192 19.000 20.588 1.00 27.96 533 ARG A CA 1
ATOM 3971 C C . ARG A 1 536 ? 94.443 19.348 19.808 1.00 28.67 533 ARG A C 1
ATOM 3972 O O . ARG A 1 536 ? 94.760 20.515 19.696 1.00 29.24 533 ARG A O 1
ATOM 3980 N N . SER A 1 537 ? 95.174 18.360 19.309 1.00 29.08 534 SER A N 1
ATOM 3981 C CA . SER A 1 537 ? 96.325 18.682 18.477 1.00 29.89 534 SER A CA 1
ATOM 3982 C C . SER A 1 537 ? 95.900 18.966 17.022 1.00 30.26 534 SER A C 1
ATOM 3983 O O . SER A 1 537 ? 96.721 19.360 16.198 1.00 30.77 534 SER A O 1
ATOM 3986 N N . LYS A 1 538 ? 94.627 18.771 16.696 1.00 29.15 535 LYS A N 1
ATOM 3987 C CA . LYS A 1 538 ? 94.142 18.983 15.340 1.00 29.22 535 LYS A CA 1
ATOM 3988 C C . LYS A 1 538 ? 93.186 20.185 15.244 1.00 28.62 535 LYS A C 1
ATOM 3989 O O . LYS A 1 538 ? 92.890 20.663 14.142 1.00 27.30 535 LYS A O 1
ATOM 3995 N N . THR A 1 539 ? 92.695 20.653 16.385 1.00 26.16 536 THR A N 1
ATOM 3996 C CA . THR A 1 539 ? 91.798 21.801 16.415 1.00 24.91 536 THR A CA 1
ATOM 3997 C C . THR A 1 539 ? 91.922 22.478 17.760 1.00 25.60 536 THR A C 1
ATOM 3998 O O . THR A 1 539 ? 92.217 21.804 18.784 1.00 26.16 536 THR A O 1
ATOM 4002 N N . SER A 1 540 ? 91.754 23.797 17.789 1.00 24.76 537 SER A N 1
ATOM 4003 C CA . SER A 1 540 ? 91.666 24.512 19.055 1.00 24.89 537 SER A CA 1
ATOM 4004 C C . SER A 1 540 ? 90.217 24.940 19.414 1.00 24.78 537 SER A C 1
ATOM 4005 O O . SER A 1 540 ? 90.029 25.775 20.314 1.00 24.23 537 SER A O 1
ATOM 4008 N N . ALA A 1 541 ? 89.235 24.354 18.737 1.00 22.95 538 ALA A N 1
ATOM 4009 C CA . ALA A 1 541 ? 87.814 24.728 18.963 1.00 22.69 538 ALA A CA 1
ATOM 4010 C C . ALA A 1 541 ? 87.507 24.623 20.450 1.00 23.27 538 ALA A C 1
ATOM 4011 O O . ALA A 1 541 ? 87.839 23.612 21.086 1.00 23.31 538 ALA A O 1
ATOM 4013 N N A ARG A 1 542 ? 86.893 25.677 20.979 0.70 22.83 539 ARG A N 1
ATOM 4014 N N B ARG A 1 542 ? 86.908 25.660 21.024 0.30 22.47 539 ARG A N 1
ATOM 4015 C CA A ARG A 1 542 ? 86.449 25.745 22.374 0.70 23.09 539 ARG A CA 1
ATOM 4016 C CA B ARG A 1 542 ? 86.513 25.622 22.435 0.30 22.06 539 ARG A CA 1
ATOM 4017 C C A ARG A 1 542 ? 85.390 24.663 22.745 0.70 21.53 539 ARG A C 1
ATOM 4018 C C B ARG A 1 542 ? 85.557 24.429 22.686 0.30 21.09 539 ARG A C 1
ATOM 4019 O O A ARG A 1 542 ? 85.310 24.222 23.904 0.70 22.13 539 ARG A O 1
ATOM 4020 O O B ARG A 1 542 ? 85.700 23.675 23.672 0.30 20.37 539 ARG A O 1
ATOM 4035 N N . ILE A 1 543 ? 84.631 24.230 21.753 1.00 20.39 540 ILE A N 1
ATOM 4036 C CA . ILE A 1 543 ? 83.599 23.192 21.898 1.00 19.40 540 ILE A CA 1
ATOM 4037 C C . ILE A 1 543 ? 83.243 22.763 20.478 1.00 19.67 540 ILE A C 1
ATOM 4038 O O . ILE A 1 543 ? 83.781 23.377 19.535 1.00 21.33 540 ILE A O 1
ATOM 4043 N N . TYR A 1 544 ? 82.377 21.763 20.250 1.00 18.84 541 TYR A N 1
ATOM 4044 C CA . TYR A 1 544 ? 82.086 21.428 18.829 1.00 18.54 541 TYR A CA 1
ATOM 4045 C C . TYR A 1 544 ? 81.398 22.677 18.227 1.00 18.40 541 TYR A C 1
ATOM 4046 O O . TYR A 1 544 ? 80.671 23.364 18.924 1.00 18.51 541 TYR A O 1
ATOM 4055 N N . PRO A 1 545 ? 81.745 23.059 16.971 1.00 19.07 542 PRO A N 1
ATOM 4056 C CA . PRO A 1 545 ? 81.454 24.427 16.633 1.00 19.56 542 PRO A CA 1
ATOM 4057 C C . PRO A 1 545 ? 79.993 24.854 16.557 1.00 18.48 542 PRO A C 1
ATOM 4058 O O . PRO A 1 545 ? 79.744 26.039 16.712 1.00 18.22 542 PRO A O 1
ATOM 4062 N N . THR A 1 546 ? 79.064 23.918 16.336 1.00 18.93 543 THR A N 1
ATOM 4063 C CA . THR A 1 546 ? 77.662 24.337 16.185 1.00 19.43 543 THR A CA 1
ATOM 4064 C C . THR A 1 546 ? 76.907 24.298 17.516 1.00 19.60 543 THR A C 1
ATOM 4065 O O . THR A 1 546 ? 75.695 24.430 17.534 1.00 19.50 543 THR A O 1
ATOM 4069 N N . TYR A 1 547 ? 77.651 24.114 18.615 1.00 19.06 544 TYR A N 1
ATOM 4070 C CA . TYR A 1 547 ? 77.060 24.141 19.982 1.00 19.45 544 TYR A CA 1
ATOM 4071 C C . TYR A 1 547 ? 76.024 25.275 20.194 1.00 18.96 544 TYR A C 1
ATOM 4072 O O . TYR A 1 547 ? 76.342 26.440 20.013 1.00 18.86 544 TYR A O 1
ATOM 4081 N N . HIS A 1 548 ? 74.806 24.895 20.620 1.00 17.49 545 HIS A N 1
ATOM 4082 C CA . HIS A 1 548 ? 73.744 25.845 21.036 1.00 16.99 545 HIS A CA 1
ATOM 4083 C C . HIS A 1 548 ? 73.220 26.706 19.875 1.00 18.06 545 HIS A C 1
ATOM 4084 O O . HIS A 1 548 ? 72.502 27.665 20.112 1.00 18.77 545 HIS A O 1
ATOM 4091 N N . THR A 1 549 ? 73.487 26.269 18.633 1.00 19.55 546 THR A N 1
ATOM 4092 C CA . THR A 1 549 ? 72.977 26.996 17.454 1.00 19.18 546 THR A CA 1
ATOM 4093 C C . THR A 1 549 ? 71.913 26.191 16.729 1.00 20.20 546 THR A C 1
ATOM 4094 O O . THR A 1 549 ? 71.646 25.046 17.082 1.00 20.74 546 THR A O 1
ATOM 4098 N N . ALA A 1 550 ? 71.350 26.759 15.642 1.00 21.41 547 ALA A N 1
ATOM 4099 C CA . ALA A 1 550 ? 70.339 26.006 14.865 1.00 21.69 547 ALA A CA 1
ATOM 4100 C C . ALA A 1 550 ? 70.991 25.092 13.830 1.00 22.93 547 ALA A C 1
ATOM 4101 O O . ALA A 1 550 ? 70.306 24.549 12.946 1.00 24.12 547 ALA A O 1
ATOM 4103 N N . PHE A 1 551 ? 72.317 24.927 13.932 1.00 22.38 548 PHE A N 1
ATOM 4104 C CA . PHE A 1 551 ? 73.069 24.011 13.074 1.00 21.41 548 PHE A CA 1
ATOM 4105 C C . PHE A 1 551 ? 73.514 22.741 13.814 1.00 21.55 548 PHE A C 1
ATOM 4106 O O . PHE A 1 551 ? 74.308 21.913 13.295 1.00 22.07 548 PHE A O 1
ATOM 4114 N N . ASP A 1 552 ? 73.013 22.592 15.036 1.00 21.37 549 ASP A N 1
ATOM 4115 C CA . ASP A 1 552 ? 73.300 21.356 15.809 1.00 21.75 549 ASP A CA 1
ATOM 4116 C C . ASP A 1 552 ? 72.194 20.335 15.430 1.00 21.43 549 ASP A C 1
ATOM 4117 O O . ASP A 1 552 ? 71.155 20.261 16.066 1.00 22.47 549 ASP A O 1
ATOM 4122 N N . THR A 1 553 ? 72.414 19.585 14.330 1.00 21.67 550 THR A N 1
ATOM 4123 C CA . THR A 1 553 ? 71.366 18.799 13.709 1.00 21.93 550 THR A CA 1
ATOM 4124 C C . THR A 1 553 ? 71.814 17.356 13.537 1.00 22.04 550 THR A C 1
ATOM 4125 O O . THR A 1 553 ? 73.024 17.024 13.617 1.00 21.55 550 THR A O 1
ATOM 4129 N N . PHE A 1 554 ? 70.843 16.478 13.261 1.00 23.77 551 PHE A N 1
ATOM 4130 C CA . PHE A 1 554 ? 71.171 15.074 13.034 1.00 23.87 551 PHE A CA 1
ATOM 4131 C C . PHE A 1 554 ? 72.249 14.884 11.967 1.00 23.70 551 PHE A C 1
ATOM 4132 O O . PHE A 1 554 ? 73.186 14.086 12.147 1.00 22.56 551 PHE A O 1
ATOM 4140 N N . ASP A 1 555 ? 72.114 15.585 10.819 1.00 23.62 552 ASP A N 1
ATOM 4141 C CA . ASP A 1 555 ? 73.146 15.438 9.775 1.00 25.12 552 ASP A CA 1
ATOM 4142 C C . ASP A 1 555 ? 74.549 15.834 10.231 1.00 24.23 552 ASP A C 1
ATOM 4143 O O . ASP A 1 555 ? 75.516 15.230 9.814 1.00 25.08 552 ASP A O 1
ATOM 4148 N N . TYR A 1 556 ? 74.638 16.815 11.141 1.00 23.35 553 TYR A N 1
ATOM 4149 C CA . TYR A 1 556 ? 75.903 17.231 11.687 1.00 22.85 553 TYR A CA 1
ATOM 4150 C C . TYR A 1 556 ? 76.575 16.046 12.387 1.00 23.17 553 TYR A C 1
ATOM 4151 O O . TYR A 1 556 ? 77.755 15.792 12.184 1.00 22.69 553 TYR A O 1
ATOM 4160 N N . VAL A 1 557 ? 75.800 15.321 13.187 1.00 21.53 554 VAL A N 1
ATOM 4161 C CA . VAL A 1 557 ? 76.341 14.151 13.880 1.00 21.97 554 VAL A CA 1
ATOM 4162 C C . VAL A 1 557 ? 76.628 13.003 12.888 1.00 22.46 554 VAL A C 1
ATOM 4163 O O . VAL A 1 557 ? 77.722 12.377 12.878 1.00 21.89 554 VAL A O 1
ATOM 4167 N N . ASP A 1 558 ? 75.645 12.741 12.038 1.00 23.98 555 ASP A N 1
ATOM 4168 C CA . ASP A 1 558 ? 75.689 11.569 11.147 1.00 24.57 555 ASP A CA 1
ATOM 4169 C C . ASP A 1 558 ? 76.818 11.678 10.115 1.00 26.28 555 ASP A C 1
ATOM 4170 O O . ASP A 1 558 ? 77.442 10.647 9.756 1.00 26.10 555 ASP A O 1
ATOM 4175 N N . LYS A 1 559 ? 77.071 12.897 9.627 1.00 25.54 556 LYS A N 1
ATOM 4176 C CA . LYS A 1 559 ? 78.035 13.106 8.541 1.00 26.56 556 LYS A CA 1
ATOM 4177 C C . LYS A 1 559 ? 79.418 13.442 9.063 1.00 26.16 556 LYS A C 1
ATOM 4178 O O . LYS A 1 559 ? 80.440 13.036 8.456 1.00 28.71 556 LYS A O 1
ATOM 4184 N N . PHE A 1 560 ? 79.493 14.150 10.192 1.00 24.67 557 PHE A N 1
ATOM 4185 C CA . PHE A 1 560 ? 80.777 14.674 10.642 1.00 23.34 557 PHE A CA 1
ATOM 4186 C C . PHE A 1 560 ? 81.224 14.086 11.972 1.00 23.88 557 PHE A C 1
ATOM 4187 O O . PHE A 1 560 ? 82.305 13.488 12.053 1.00 25.27 557 PHE A O 1
ATOM 4195 N N . LEU A 1 561 ? 80.435 14.260 13.017 1.00 22.41 558 LEU A N 1
ATOM 4196 C CA . LEU A 1 561 ? 80.972 13.857 14.358 1.00 23.06 558 LEU A CA 1
ATOM 4197 C C . LEU A 1 561 ? 81.181 12.369 14.560 1.00 22.76 558 LEU A C 1
ATOM 4198 O O . LEU A 1 561 ? 82.227 11.954 15.082 1.00 23.54 558 LEU A O 1
ATOM 4203 N N . ASP A 1 562 ? 80.236 11.543 14.095 1.00 21.96 559 ASP A N 1
ATOM 4204 C CA . ASP A 1 562 ? 80.287 10.118 14.400 1.00 21.66 559 ASP A CA 1
ATOM 4205 C C . ASP A 1 562 ? 79.599 9.272 13.309 1.00 21.47 559 ASP A C 1
ATOM 4206 O O . ASP A 1 562 ? 78.706 8.497 13.586 1.00 21.68 559 ASP A O 1
ATOM 4211 N N . PRO A 1 563 ? 80.063 9.374 12.054 1.00 22.23 560 PRO A N 1
ATOM 4212 C CA . PRO A 1 563 ? 79.548 8.475 11.017 1.00 24.18 560 PRO A CA 1
ATOM 4213 C C . PRO A 1 563 ? 79.667 7.004 11.461 1.00 24.51 560 PRO A C 1
ATOM 4214 O O . PRO A 1 563 ? 80.742 6.550 11.913 1.00 23.95 560 PRO A O 1
ATOM 4218 N N . GLY A 1 564 ? 78.547 6.289 11.388 1.00 25.48 561 GLY A N 1
ATOM 4219 C CA . GLY A 1 564 ? 78.533 4.879 11.795 1.00 23.97 561 GLY A CA 1
ATOM 4220 C C . GLY A 1 564 ? 78.182 4.693 13.276 1.00 24.98 561 GLY A C 1
ATOM 4221 O O . GLY A 1 564 ? 77.840 3.582 13.701 1.00 24.61 561 GLY A O 1
ATOM 4222 N N . PHE A 1 565 ? 78.289 5.772 14.048 1.00 22.37 562 PHE A N 1
ATOM 4223 C CA . PHE A 1 565 ? 77.822 5.786 15.472 1.00 22.19 562 PHE A CA 1
ATOM 4224 C C . PHE A 1 565 ? 78.616 4.879 16.414 1.00 22.10 562 PHE A C 1
ATOM 4225 O O . PHE A 1 565 ? 78.136 4.529 17.482 1.00 22.00 562 PHE A O 1
ATOM 4233 N N . SER A 1 566 ? 79.844 4.543 16.026 1.00 21.63 563 SER A N 1
ATOM 4234 C CA . SER A 1 566 ? 80.687 3.691 16.868 1.00 22.08 563 SER A CA 1
ATOM 4235 C C . SER A 1 566 ? 81.185 4.434 18.094 1.00 21.15 563 SER A C 1
ATOM 4236 O O . SER A 1 566 ? 81.442 3.781 19.114 1.00 22.18 563 SER A O 1
ATOM 4239 N N . SER A 1 567 ? 81.364 5.769 18.023 1.00 20.80 564 SER A N 1
ATOM 4240 C CA . SER A 1 567 ? 81.741 6.484 19.273 1.00 18.89 564 SER A CA 1
ATOM 4241 C C . SER A 1 567 ? 80.561 6.545 20.246 1.00 19.61 564 SER A C 1
ATOM 4242 O O . SER A 1 567 ? 80.765 6.419 21.474 1.00 18.28 564 SER A O 1
ATOM 4245 N N . HIS A 1 568 ? 79.346 6.794 19.735 1.00 19.38 565 HIS A N 1
ATOM 4246 C CA . HIS A 1 568 ? 78.152 6.690 20.625 1.00 20.36 565 HIS A CA 1
ATOM 4247 C C . HIS A 1 568 ? 78.110 5.323 21.296 1.00 20.23 565 HIS A C 1
ATOM 4248 O O . HIS A 1 568 ? 77.812 5.220 22.512 1.00 19.50 565 HIS A O 1
ATOM 4255 N N . GLN A 1 569 ? 78.343 4.246 20.510 1.00 19.84 566 GLN A N 1
ATOM 4256 C CA . GLN A 1 569 ? 78.359 2.922 21.075 1.00 19.47 566 GLN A CA 1
ATOM 4257 C C . GLN A 1 569 ? 79.457 2.787 22.146 1.00 19.05 566 GLN A C 1
ATOM 4258 O O . GLN A 1 569 ? 79.260 2.120 23.159 1.00 19.31 566 GLN A O 1
ATOM 4264 N N . ALA A 1 570 ? 80.625 3.386 21.900 1.00 19.21 567 ALA A N 1
ATOM 4265 C CA . ALA A 1 570 ? 81.740 3.260 22.843 1.00 17.82 567 ALA A CA 1
ATOM 4266 C C . ALA A 1 570 ? 81.370 3.928 24.190 1.00 18.01 567 ALA A C 1
ATOM 4267 O O . ALA A 1 570 ? 81.693 3.409 25.255 1.00 19.03 567 ALA A O 1
ATOM 4269 N N . VAL A 1 571 ? 80.772 5.111 24.126 1.00 17.75 568 VAL A N 1
ATOM 4270 C CA . VAL A 1 571 ? 80.262 5.777 25.342 1.00 17.70 568 VAL A CA 1
ATOM 4271 C C . VAL A 1 571 ? 79.160 4.933 26.013 1.00 18.03 568 VAL A C 1
ATOM 4272 O O . VAL A 1 571 ? 79.105 4.814 27.264 1.00 18.96 568 VAL A O 1
ATOM 4276 N N . ALA A 1 572 ? 78.229 4.403 25.222 1.00 17.73 569 ALA A N 1
ATOM 4277 C CA . ALA A 1 572 ? 77.217 3.543 25.836 1.00 18.06 569 ALA A CA 1
ATOM 4278 C C . ALA A 1 572 ? 77.813 2.353 26.584 1.00 18.97 569 ALA A C 1
ATOM 4279 O O . ALA A 1 572 ? 77.364 2.035 27.702 1.00 19.11 569 ALA A O 1
ATOM 4281 N N . ARG A 1 573 ? 78.791 1.685 25.963 1.00 18.58 570 ARG A N 1
ATOM 4282 C CA . ARG A 1 573 ? 79.526 0.587 26.626 1.00 17.63 570 ARG A CA 1
ATOM 4283 C C . ARG A 1 573 ? 80.258 1.026 27.891 1.00 18.04 570 ARG A C 1
ATOM 4284 O O . ARG A 1 573 ? 80.163 0.371 28.921 1.00 17.92 570 ARG A O 1
ATOM 4292 N N . THR A 1 574 ? 80.982 2.144 27.801 1.00 17.99 571 THR A N 1
ATOM 4293 C CA . THR A 1 574 ? 81.698 2.658 28.967 1.00 17.37 571 THR A CA 1
ATOM 4294 C C . THR A 1 574 ? 80.737 2.961 30.118 1.00 18.00 571 THR A C 1
ATOM 4295 O O . THR A 1 574 ? 80.970 2.517 31.251 1.00 17.54 571 THR A O 1
ATOM 4299 N N . ALA A 1 575 ? 79.663 3.719 29.831 1.00 16.46 572 ALA A N 1
ATOM 4300 C CA . ALA A 1 575 ? 78.685 4.057 30.884 1.00 16.99 572 ALA A CA 1
ATOM 4301 C C . ALA A 1 575 ? 78.042 2.789 31.411 1.00 16.66 572 ALA A C 1
ATOM 4302 O O . ALA A 1 575 ? 77.897 2.611 32.625 1.00 16.25 572 ALA A O 1
ATOM 4304 N N . GLY A 1 576 ? 77.659 1.901 30.509 1.00 16.93 573 GLY A N 1
ATOM 4305 C CA . GLY A 1 576 ? 77.001 0.655 30.930 1.00 17.72 573 GLY A CA 1
ATOM 4306 C C . GLY A 1 576 ? 77.907 -0.199 31.821 1.00 18.12 573 GLY A C 1
ATOM 4307 O O . GLY A 1 576 ? 77.452 -0.797 32.810 1.00 17.88 573 GLY A O 1
ATOM 4308 N N . SER A 1 577 ? 79.197 -0.251 31.478 1.00 17.40 574 SER A N 1
ATOM 4309 C CA . SER A 1 577 ? 80.118 -1.042 32.245 1.00 17.68 574 SER A CA 1
ATOM 4310 C C . SER A 1 577 ? 80.350 -0.409 33.655 1.00 17.48 574 SER A C 1
ATOM 4311 O O . SER A 1 577 ? 80.323 -1.103 34.661 1.00 17.77 574 SER A O 1
ATOM 4314 N N . VAL A 1 578 ? 80.558 0.905 33.678 1.00 16.45 575 VAL A N 1
ATOM 4315 C CA . VAL A 1 578 ? 80.637 1.619 34.955 1.00 17.63 575 VAL A CA 1
ATOM 4316 C C . VAL A 1 578 ? 79.419 1.375 35.825 1.00 17.09 575 VAL A C 1
ATOM 4317 O O . VAL A 1 578 ? 79.543 1.084 37.048 1.00 16.68 575 VAL A O 1
ATOM 4321 N N . ILE A 1 579 ? 78.238 1.485 35.202 1.00 17.02 576 ILE A N 1
ATOM 4322 C CA . ILE A 1 579 ? 76.972 1.289 35.924 1.00 16.37 576 ILE A CA 1
ATOM 4323 C C . ILE A 1 579 ? 76.849 -0.111 36.521 1.00 17.58 576 ILE A C 1
ATOM 4324 O O . ILE A 1 579 ? 76.577 -0.252 37.727 1.00 17.40 576 ILE A O 1
ATOM 4329 N N . LEU A 1 580 ? 77.173 -1.137 35.732 1.00 17.82 577 LEU A N 1
ATOM 4330 C CA . LEU A 1 580 ? 77.043 -2.485 36.223 1.00 18.49 577 LEU A CA 1
ATOM 4331 C C . LEU A 1 580 ? 78.071 -2.771 37.276 1.00 18.08 577 LEU A C 1
ATOM 4332 O O . LEU A 1 580 ? 77.790 -3.504 38.208 1.00 18.39 577 LEU A O 1
ATOM 4337 N N . ARG A 1 581 ? 79.283 -2.221 37.131 1.00 16.84 578 ARG A N 1
ATOM 4338 C CA . ARG A 1 581 ? 80.287 -2.457 38.153 1.00 16.09 578 ARG A CA 1
ATOM 4339 C C . ARG A 1 581 ? 79.820 -1.858 39.489 1.00 16.36 578 ARG A C 1
ATOM 4340 O O . ARG A 1 581 ? 79.990 -2.486 40.554 1.00 16.33 578 ARG A O 1
ATOM 4348 N N . LEU A 1 582 ? 79.208 -0.675 39.430 1.00 16.37 579 LEU A N 1
ATOM 4349 C CA . LEU A 1 582 ? 78.710 -0.031 40.660 1.00 16.04 579 LEU A CA 1
ATOM 4350 C C . LEU A 1 582 ? 77.464 -0.718 41.213 1.00 15.89 579 LEU A C 1
ATOM 4351 O O . LEU A 1 582 ? 77.322 -0.795 42.432 1.00 17.45 579 LEU A O 1
ATOM 4356 N N . SER A 1 583 ? 76.586 -1.178 40.319 1.00 17.38 580 SER A N 1
ATOM 4357 C CA . SER A 1 583 ? 75.293 -1.732 40.748 1.00 17.48 580 SER A CA 1
ATOM 4358 C C . SER A 1 583 ? 75.395 -3.178 41.190 1.00 19.24 580 SER A C 1
ATOM 4359 O O . SER A 1 583 ? 74.590 -3.608 42.022 1.00 18.66 580 SER A O 1
ATOM 4362 N N . ASP A 1 584 ? 76.367 -3.924 40.670 1.00 18.23 581 ASP A N 1
ATOM 4363 C CA . ASP A 1 584 ? 76.396 -5.384 40.918 1.00 19.48 581 ASP A CA 1
ATOM 4364 C C . ASP A 1 584 ? 77.505 -5.856 41.828 1.00 18.75 581 ASP A C 1
ATOM 4365 O O . ASP A 1 584 ? 77.406 -6.949 42.413 1.00 19.13 581 ASP A O 1
ATOM 4370 N N . SER A 1 585 ? 78.591 -5.093 41.946 1.00 18.04 582 SER A N 1
ATOM 4371 C CA . SER A 1 585 ? 79.752 -5.625 42.639 1.00 17.05 582 SER A CA 1
ATOM 4372 C C . SER A 1 585 ? 79.459 -5.761 44.146 1.00 17.00 582 SER A C 1
ATOM 4373 O O . SER A 1 585 ? 78.854 -4.888 44.741 1.00 18.75 582 SER A O 1
ATOM 4376 N N . PHE A 1 586 ? 79.884 -6.852 44.755 1.00 17.28 583 PHE A N 1
ATOM 4377 C CA . PHE A 1 586 ? 79.702 -7.039 46.214 1.00 17.97 583 PHE A CA 1
ATOM 4378 C C . PHE A 1 586 ? 80.436 -5.943 46.992 1.00 18.58 583 PHE A C 1
ATOM 4379 O O . PHE A 1 586 ? 79.804 -5.195 47.786 1.00 18.79 583 PHE A O 1
ATOM 4387 N N . PHE A 1 587 ? 81.741 -5.808 46.729 1.00 17.76 584 PHE A N 1
ATOM 4388 C CA . PHE A 1 587 ? 82.540 -4.659 47.217 1.00 18.44 584 PHE A CA 1
ATOM 4389 C C . PHE A 1 587 ? 82.458 -3.508 46.198 1.00 17.82 584 PHE A C 1
ATOM 4390 O O . PHE A 1 587 ? 82.682 -3.700 44.989 1.00 17.56 584 PHE A O 1
ATOM 4398 N N . LEU A 1 588 ? 82.118 -2.298 46.662 1.00 16.38 585 LEU A N 1
ATOM 4399 C CA . LEU A 1 588 ? 81.969 -1.195 45.716 1.00 17.04 585 LEU A CA 1
ATOM 4400 C C . LEU A 1 588 ? 83.328 -0.810 45.106 1.00 18.52 585 LEU A C 1
ATOM 4401 O O . LEU A 1 588 ? 84.323 -0.702 45.815 1.00 18.42 585 LEU A O 1
ATOM 4406 N N . PRO A 1 589 ? 83.353 -0.627 43.773 1.00 19.28 586 PRO A N 1
ATOM 4407 C CA . PRO A 1 589 ? 84.628 -0.259 43.127 1.00 19.11 586 PRO A CA 1
ATOM 4408 C C . PRO A 1 589 ? 84.783 1.284 43.160 1.00 19.85 586 PRO A C 1
ATOM 4409 O O . PRO A 1 589 ? 84.705 1.998 42.108 1.00 19.97 586 PRO A O 1
ATOM 4413 N N . LEU A 1 590 ? 84.913 1.793 44.402 1.00 19.07 587 LEU A N 1
ATOM 4414 C CA . LEU A 1 590 ? 85.252 3.216 44.671 1.00 18.75 587 LEU A CA 1
ATOM 4415 C C . LEU A 1 590 ? 86.551 3.192 45.451 1.00 19.48 587 LEU A C 1
ATOM 4416 O O . LEU A 1 590 ? 86.675 2.438 46.455 1.00 20.27 587 LEU A O 1
ATOM 4421 N N . LYS A 1 591 ? 87.557 3.936 45.005 1.00 18.75 588 LYS A N 1
ATOM 4422 C CA . LYS A 1 591 ? 88.816 3.957 45.727 1.00 20.58 588 LYS A CA 1
ATOM 4423 C C . LYS A 1 591 ? 89.040 5.319 46.321 1.00 20.84 588 LYS A C 1
ATOM 4424 O O . LYS A 1 591 ? 89.530 6.237 45.629 1.00 20.46 588 LYS A O 1
ATOM 4430 N N . VAL A 1 592 ? 88.633 5.501 47.582 1.00 20.15 589 VAL A N 1
ATOM 4431 C CA . VAL A 1 592 ? 88.711 6.845 48.182 1.00 19.68 589 VAL A CA 1
ATOM 4432 C C . VAL A 1 592 ? 90.169 7.233 48.384 1.00 20.39 589 VAL A C 1
ATOM 4433 O O . VAL A 1 592 ? 90.452 8.419 48.490 1.00 19.92 589 VAL A O 1
ATOM 4437 N N . SER A 1 593 ? 91.066 6.234 48.441 1.00 19.49 590 SER A N 1
ATOM 4438 C CA . SER A 1 593 ? 92.510 6.540 48.562 1.00 19.46 590 SER A CA 1
ATOM 4439 C C . SER A 1 593 ? 92.994 7.335 47.362 1.00 18.21 590 SER A C 1
ATOM 4440 O O . SER A 1 593 ? 94.020 8.058 47.467 1.00 18.79 590 SER A O 1
ATOM 4443 N N . ASP A 1 594 ? 92.301 7.265 46.214 1.00 17.23 591 ASP A N 1
ATOM 4444 C CA . ASP A 1 594 ? 92.680 8.131 45.068 1.00 17.60 591 ASP A CA 1
ATOM 4445 C C . ASP A 1 594 ? 92.526 9.636 45.337 1.00 18.28 591 ASP A C 1
ATOM 4446 O O . ASP A 1 594 ? 93.144 10.471 44.597 1.00 19.04 591 ASP A O 1
ATOM 4451 N N . TYR A 1 595 ? 91.719 9.986 46.365 1.00 16.36 592 TYR A N 1
ATOM 4452 C CA . TYR A 1 595 ? 91.614 11.391 46.766 1.00 17.74 592 TYR A CA 1
ATOM 4453 C C . TYR A 1 595 ? 92.930 11.926 47.286 1.00 17.42 592 TYR A C 1
ATOM 4454 O O . TYR A 1 595 ? 93.185 13.129 47.187 1.00 19.13 592 TYR A O 1
ATOM 4463 N N . SER A 1 596 ? 93.785 11.038 47.794 1.00 16.85 593 SER A N 1
ATOM 4464 C CA . SER A 1 596 ? 94.994 11.552 48.453 1.00 18.53 593 SER A CA 1
ATOM 4465 C C . SER A 1 596 ? 95.876 12.357 47.499 1.00 19.96 593 SER A C 1
ATOM 4466 O O . SER A 1 596 ? 96.440 13.350 47.905 1.00 19.96 593 SER A O 1
ATOM 4469 N N . GLU A 1 597 ? 96.054 11.905 46.248 1.00 20.51 594 GLU A N 1
ATOM 4470 C CA . GLU A 1 597 ? 96.830 12.678 45.261 1.00 22.47 594 GLU A CA 1
ATOM 4471 C C . GLU A 1 597 ? 96.313 14.089 45.058 1.00 21.73 594 GLU A C 1
ATOM 4472 O O . GLU A 1 597 ? 97.097 15.015 44.943 1.00 21.26 594 GLU A O 1
ATOM 4478 N N . THR A 1 598 ? 94.983 14.254 44.986 1.00 20.06 595 THR A N 1
ATOM 4479 C CA . THR A 1 598 ? 94.378 15.572 44.821 1.00 20.89 595 THR A CA 1
ATOM 4480 C C . THR A 1 598 ? 94.663 16.429 46.032 1.00 19.01 595 THR A C 1
ATOM 4481 O O . THR A 1 598 ? 95.094 17.581 45.878 1.00 20.07 595 THR A O 1
ATOM 4485 N N . LEU A 1 599 ? 94.478 15.860 47.225 1.00 18.01 596 LEU A N 1
ATOM 4486 C CA . LEU A 1 599 ? 94.649 16.642 48.445 1.00 17.01 596 LEU A CA 1
ATOM 4487 C C . LEU A 1 599 ? 96.111 17.107 48.560 1.00 19.76 596 LEU A C 1
ATOM 4488 O O . LEU A 1 599 ? 96.432 18.262 48.895 1.00 18.61 596 LEU A O 1
ATOM 4493 N N . ARG A 1 600 ? 97.013 16.172 48.293 1.00 19.34 597 ARG A N 1
ATOM 4494 C CA . ARG A 1 600 ? 98.437 16.494 48.393 1.00 20.37 597 ARG A CA 1
ATOM 4495 C C . ARG A 1 600 ? 98.806 17.534 47.347 1.00 20.87 597 ARG A C 1
ATOM 4496 O O . ARG A 1 600 ? 99.631 18.395 47.611 1.00 21.23 597 ARG A O 1
ATOM 4504 N N . SER A 1 601 ? 98.259 17.453 46.139 1.00 20.91 598 SER A N 1
ATOM 4505 C CA A SER A 1 601 ? 98.595 18.438 45.124 0.50 21.47 598 SER A CA 1
ATOM 4506 C CA B SER A 1 601 ? 98.574 18.444 45.110 0.50 21.29 598 SER A CA 1
ATOM 4507 C C . SER A 1 601 ? 98.121 19.853 45.533 1.00 21.93 598 SER A C 1
ATOM 4508 O O . SER A 1 601 ? 98.858 20.869 45.359 1.00 22.27 598 SER A O 1
ATOM 4513 N N . PHE A 1 602 ? 96.905 19.919 46.081 1.00 20.30 599 PHE A N 1
ATOM 4514 C CA . PHE A 1 602 ? 96.399 21.208 46.580 1.00 20.35 599 PHE A CA 1
ATOM 4515 C C . PHE A 1 602 ? 97.273 21.722 47.731 1.00 19.64 599 PHE A C 1
ATOM 4516 O O . PHE A 1 602 ? 97.512 22.947 47.830 1.00 22.21 599 PHE A O 1
ATOM 4524 N N . LEU A 1 603 ? 97.740 20.824 48.599 1.00 19.58 600 LEU A N 1
ATOM 4525 C CA . LEU A 1 603 ? 98.565 21.235 49.732 1.00 19.59 600 LEU A CA 1
ATOM 4526 C C . LEU A 1 603 ? 99.867 21.802 49.182 1.00 21.75 600 LEU A C 1
ATOM 4527 O O . LEU A 1 603 ? 100.342 22.861 49.614 1.00 21.99 600 LEU A O 1
ATOM 4532 N N . GLN A 1 604 ? 100.448 21.082 48.236 1.00 21.03 601 GLN A N 1
ATOM 4533 C CA . GLN A 1 604 ? 101.747 21.547 47.687 1.00 23.72 601 GLN A CA 1
ATOM 4534 C C . GLN A 1 604 ? 101.659 22.914 47.029 1.00 23.81 601 GLN A C 1
ATOM 4535 O O . GLN A 1 604 ? 102.601 23.719 47.190 1.00 25.60 601 GLN A O 1
ATOM 4541 N N . ALA A 1 605 ? 100.568 23.176 46.306 1.00 23.54 602 ALA A N 1
ATOM 4542 C CA . ALA A 1 605 ? 100.357 24.452 45.646 1.00 24.85 602 ALA A CA 1
ATOM 4543 C C . ALA A 1 605 ? 100.271 25.544 46.713 1.00 24.73 602 ALA A C 1
ATOM 4544 O O . ALA A 1 605 ? 100.883 26.633 46.567 1.00 24.10 602 ALA A O 1
ATOM 4546 N N . ALA A 1 606 ? 99.540 25.244 47.798 1.00 22.27 603 ALA A N 1
ATOM 4547 C CA . ALA A 1 606 ? 99.477 26.204 48.921 1.00 22.67 603 ALA A CA 1
ATOM 4548 C C . ALA A 1 606 ? 100.875 26.433 49.555 1.00 24.15 603 ALA A C 1
ATOM 4549 O O . ALA A 1 606 ? 101.252 27.573 49.820 1.00 24.82 603 ALA A O 1
ATOM 4551 N N . GLN A 1 607 ? 101.611 25.363 49.819 1.00 23.18 604 GLN A N 1
ATOM 4552 C CA . GLN A 1 607 ? 102.912 25.520 50.445 1.00 25.53 604 GLN A CA 1
ATOM 4553 C C . GLN A 1 607 ? 103.814 26.355 49.551 1.00 27.08 604 GLN A C 1
ATOM 4554 O O . GLN A 1 607 ? 104.515 27.239 50.056 1.00 29.45 604 GLN A O 1
ATOM 4560 N N A GLN A 1 608 ? 103.787 26.089 48.243 0.50 27.20 605 GLN A N 1
ATOM 4561 N N B GLN A 1 608 ? 103.800 26.093 48.245 0.50 27.23 605 GLN A N 1
ATOM 4562 C CA A GLN A 1 608 ? 104.721 26.721 47.304 0.50 29.15 605 GLN A CA 1
ATOM 4563 C CA B GLN A 1 608 ? 104.737 26.764 47.343 0.50 29.17 605 GLN A CA 1
ATOM 4564 C C A GLN A 1 608 ? 104.398 28.191 47.044 0.50 29.93 605 GLN A C 1
ATOM 4565 C C B GLN A 1 608 ? 104.386 28.229 47.161 0.50 29.96 605 GLN A C 1
ATOM 4566 O O A GLN A 1 608 ? 105.308 29.050 47.034 0.50 29.36 605 GLN A O 1
ATOM 4567 O O B GLN A 1 608 ? 105.258 29.113 47.315 0.50 29.09 605 GLN A O 1
ATOM 4578 N N . ASP A 1 609 ? 103.112 28.492 46.872 1.00 29.10 606 ASP A N 1
ATOM 4579 C CA . ASP A 1 609 ? 102.698 29.804 46.423 1.00 31.17 606 ASP A CA 1
ATOM 4580 C C . ASP A 1 609 ? 102.068 30.677 47.506 1.00 31.35 606 ASP A C 1
ATOM 4581 O O . ASP A 1 609 ? 101.972 31.882 47.315 1.00 33.68 606 ASP A O 1
ATOM 4586 N N . LEU A 1 610 ? 101.620 30.099 48.609 1.00 29.02 607 LEU A N 1
ATOM 4587 C CA . LEU A 1 610 ? 101.001 30.906 49.669 1.00 28.48 607 LEU A CA 1
ATOM 4588 C C . LEU A 1 610 ? 101.715 30.852 50.984 1.00 29.50 607 LEU A C 1
ATOM 4589 O O . LEU A 1 610 ? 101.388 31.615 51.884 1.00 29.97 607 LEU A O 1
ATOM 4594 N N . GLY A 1 611 ? 102.620 29.895 51.164 1.00 30.23 608 GLY A N 1
ATOM 4595 C CA . GLY A 1 611 ? 103.150 29.628 52.493 1.00 31.32 608 GLY A CA 1
ATOM 4596 C C . GLY A 1 611 ? 103.810 30.867 53.126 1.00 33.66 608 GLY A C 1
ATOM 4597 O O . GLY A 1 611 ? 103.670 31.126 54.338 1.00 33.80 608 GLY A O 1
ATOM 4598 N N . ALA A 1 612 ? 104.553 31.614 52.318 1.00 33.68 609 ALA A N 1
ATOM 4599 C CA . ALA A 1 612 ? 105.284 32.770 52.836 1.00 34.82 609 ALA A CA 1
ATOM 4600 C C . ALA A 1 612 ? 104.352 33.930 53.188 1.00 34.01 609 ALA A C 1
ATOM 4601 O O . ALA A 1 612 ? 104.475 34.510 54.270 1.00 35.11 609 ALA A O 1
ATOM 4603 N N . LEU A 1 613 ? 103.450 34.262 52.274 1.00 32.67 610 LEU A N 1
ATOM 4604 C CA . LEU A 1 613 ? 102.395 35.226 52.564 1.00 31.45 610 LEU A CA 1
ATOM 4605 C C . LEU A 1 613 ? 101.614 34.872 53.820 1.00 30.91 610 LEU A C 1
ATOM 4606 O O . LEU A 1 613 ? 101.373 35.738 54.673 1.00 29.48 610 LEU A O 1
ATOM 4611 N N . LEU A 1 614 ? 101.194 33.597 53.935 1.00 29.81 611 LEU A N 1
ATOM 4612 C CA . LEU A 1 614 ? 100.489 33.163 55.127 1.00 31.03 611 LEU A CA 1
ATOM 4613 C C . LEU A 1 614 ? 101.331 33.338 56.406 1.00 32.34 611 LEU A C 1
ATOM 4614 O O . LEU A 1 614 ? 100.852 33.868 57.402 1.00 31.54 611 LEU A O 1
ATOM 4619 N N . GLU A 1 615 ? 102.585 32.888 56.373 1.00 35.05 612 GLU A N 1
ATOM 4620 C CA . GLU A 1 615 ? 103.481 33.048 57.521 1.00 38.79 612 GLU A CA 1
ATOM 4621 C C . GLU A 1 615 ? 103.628 34.531 57.931 1.00 38.18 612 GLU A C 1
ATOM 4622 O O . GLU A 1 615 ? 103.614 34.847 59.130 1.00 39.27 612 GLU A O 1
ATOM 4628 N N . GLN A 1 616 ? 103.718 35.410 56.946 1.00 38.01 613 GLN A N 1
ATOM 4629 C CA . GLN A 1 616 ? 103.819 36.865 57.184 1.00 38.92 613 GLN A CA 1
ATOM 4630 C C . GLN A 1 616 ? 102.554 37.407 57.876 1.00 37.35 613 GLN A C 1
ATOM 4631 O O . GLN A 1 616 ? 102.586 38.420 58.586 1.00 36.14 613 GLN A O 1
ATOM 4637 N N . HIS A 1 617 ? 101.447 36.673 57.724 1.00 34.96 614 HIS A N 1
ATOM 4638 C CA . HIS A 1 617 ? 100.228 36.996 58.446 1.00 33.40 614 HIS A CA 1
ATOM 4639 C C . HIS A 1 617 ? 99.912 36.072 59.650 1.00 33.08 614 HIS A C 1
ATOM 4640 O O . HIS A 1 617 ? 98.767 36.007 60.082 1.00 32.60 614 HIS A O 1
ATOM 4647 N N . SER A 1 618 ? 100.926 35.386 60.193 1.00 32.62 615 SER A N 1
ATOM 4648 C CA . SER A 1 618 ? 100.784 34.499 61.372 1.00 33.70 615 SER A CA 1
ATOM 4649 C C . SER A 1 618 ? 99.764 33.371 61.162 1.00 31.95 615 SER A C 1
ATOM 4650 O O . SER A 1 618 ? 99.036 32.996 62.085 1.00 32.61 615 SER A O 1
ATOM 4653 N N . ILE A 1 619 ? 99.692 32.890 59.925 1.00 31.27 616 ILE A N 1
ATOM 4654 C CA . ILE A 1 619 ? 98.763 31.791 59.576 1.00 29.58 616 ILE A CA 1
ATOM 4655 C C . ILE A 1 619 ? 99.644 30.592 59.174 1.00 29.55 616 ILE A C 1
ATOM 4656 O O . ILE A 1 619 ? 100.429 30.690 58.228 1.00 29.55 616 ILE A O 1
ATOM 4661 N N . SER A 1 620 ? 99.515 29.491 59.907 1.00 29.37 617 SER A N 1
ATOM 4662 C CA . SER A 1 620 ? 100.326 28.275 59.694 1.00 28.88 617 SER A CA 1
ATOM 4663 C C . SER A 1 620 ? 99.611 27.209 58.837 1.00 27.57 617 SER A C 1
ATOM 4664 O O . SER A 1 620 ? 98.413 26.903 59.080 1.00 25.86 617 SER A O 1
ATOM 4667 N N . LEU A 1 621 ? 100.336 26.622 57.878 1.00 25.76 618 LEU A N 1
ATOM 4668 C CA . LEU A 1 621 ? 99.833 25.434 57.133 1.00 25.40 618 LEU A CA 1
ATOM 4669 C C . LEU A 1 621 ? 100.046 24.092 57.879 1.00 24.12 618 LEU A C 1
ATOM 4670 O O . LEU A 1 621 ? 99.651 23.032 57.378 1.00 23.56 618 LEU A O 1
ATOM 4675 N N . GLY A 1 622 ? 100.608 24.139 59.083 1.00 23.94 619 GLY A N 1
ATOM 4676 C CA . GLY A 1 622 ? 100.939 22.926 59.875 1.00 23.73 619 GLY A CA 1
ATOM 4677 C C . GLY A 1 622 ? 99.728 22.011 60.094 1.00 22.57 619 GLY A C 1
ATOM 4678 O O . GLY A 1 622 ? 99.813 20.799 59.875 1.00 20.81 619 GLY A O 1
ATOM 4679 N N . PRO A 1 623 ? 98.586 22.594 60.511 1.00 22.82 620 PRO A N 1
ATOM 4680 C CA . PRO A 1 623 ? 97.397 21.708 60.707 1.00 21.90 620 PRO A CA 1
ATOM 4681 C C . PRO A 1 623 ? 96.902 21.140 59.396 1.00 20.38 620 PRO A C 1
ATOM 4682 O O . PRO A 1 623 ? 96.319 20.027 59.403 1.00 21.46 620 PRO A O 1
ATOM 4686 N N . LEU A 1 624 ? 97.067 21.879 58.311 1.00 18.93 621 LEU A N 1
ATOM 4687 C CA . LEU A 1 624 ? 96.661 21.383 56.997 1.00 19.28 621 LEU A CA 1
ATOM 4688 C C . LEU A 1 624 ? 97.554 20.206 56.580 1.00 19.70 621 LEU A C 1
ATOM 4689 O O . LEU A 1 624 ? 97.072 19.161 56.078 1.00 18.00 621 LEU A O 1
ATOM 4694 N N . VAL A 1 625 ? 98.861 20.365 56.743 1.00 19.04 622 VAL A N 1
ATOM 4695 C CA . VAL A 1 625 ? 99.752 19.214 56.443 1.00 19.15 622 VAL A CA 1
ATOM 4696 C C . VAL A 1 625 ? 99.334 17.967 57.264 1.00 20.27 622 VAL A C 1
ATOM 4697 O O . VAL A 1 625 ? 99.240 16.865 56.720 1.00 20.87 622 VAL A O 1
ATOM 4701 N N . THR A 1 626 ? 99.081 18.124 58.580 1.00 19.78 623 THR A N 1
ATOM 4702 C CA . THR A 1 626 ? 98.680 17.031 59.431 1.00 20.75 623 THR A CA 1
ATOM 4703 C C . THR A 1 626 ? 97.380 16.414 58.899 1.00 19.80 623 THR A C 1
ATOM 4704 O O . THR A 1 626 ? 97.249 15.201 58.874 1.00 19.93 623 THR A O 1
ATOM 4708 N N . ALA A 1 627 ? 96.423 17.270 58.529 1.00 18.15 624 ALA A N 1
ATOM 4709 C CA . ALA A 1 627 ? 95.114 16.721 58.099 1.00 17.87 624 ALA A CA 1
ATOM 4710 C C . ALA A 1 627 ? 95.252 15.904 56.772 1.00 19.45 624 ALA A C 1
ATOM 4711 O O . ALA A 1 627 ? 94.662 14.804 56.598 1.00 18.14 624 ALA A O 1
ATOM 4713 N N . VAL A 1 628 ? 96.071 16.407 55.842 1.00 17.93 625 VAL A N 1
ATOM 4714 C CA . VAL A 1 628 ? 96.318 15.686 54.602 1.00 18.36 625 VAL A CA 1
ATOM 4715 C C . VAL A 1 628 ? 96.996 14.338 54.887 1.00 18.80 625 VAL A C 1
ATOM 4716 O O . VAL A 1 628 ? 96.586 13.289 54.329 1.00 17.65 625 VAL A O 1
ATOM 4720 N N . GLU A 1 629 ? 97.965 14.364 55.803 1.00 19.02 626 GLU A N 1
ATOM 4721 C CA . GLU A 1 629 ? 98.705 13.150 56.204 1.00 20.62 626 GLU A CA 1
ATOM 4722 C C . GLU A 1 629 ? 97.765 12.110 56.837 1.00 21.04 626 GLU A C 1
ATOM 4723 O O . GLU A 1 629 ? 97.895 10.914 56.566 1.00 20.31 626 GLU A O 1
ATOM 4729 N N . LYS A 1 630 ? 96.823 12.585 57.656 1.00 19.29 627 LYS A N 1
ATOM 4730 C CA . LYS A 1 630 ? 95.899 11.695 58.305 1.00 19.01 627 LYS A CA 1
ATOM 4731 C C . LYS A 1 630 ? 94.965 11.091 57.270 1.00 18.30 627 LYS A C 1
ATOM 4732 O O . LYS A 1 630 ? 94.641 9.930 57.389 1.00 18.36 627 LYS A O 1
ATOM 4738 N N . PHE A 1 631 ? 94.476 11.895 56.315 1.00 17.69 628 PHE A N 1
ATOM 4739 C CA . PHE A 1 631 ? 93.624 11.328 55.254 1.00 17.78 628 PHE A CA 1
ATOM 4740 C C . PHE A 1 631 ? 94.411 10.267 54.486 1.00 18.85 628 PHE A C 1
ATOM 4741 O O . PHE A 1 631 ? 93.917 9.160 54.271 1.00 18.87 628 PHE A O 1
ATOM 4749 N N . GLU A 1 632 ? 95.651 10.588 54.116 1.00 18.87 629 GLU A N 1
ATOM 4750 C CA . GLU A 1 632 ? 96.464 9.648 53.352 1.00 19.48 629 GLU A CA 1
ATOM 4751 C C . GLU A 1 632 ? 96.617 8.337 54.078 1.00 18.92 629 GLU A C 1
ATOM 4752 O O . GLU A 1 632 ? 96.453 7.248 53.489 1.00 20.77 629 GLU A O 1
ATOM 4758 N N . ALA A 1 633 ? 96.931 8.427 55.360 1.00 18.97 630 ALA A N 1
ATOM 4759 C CA . ALA A 1 633 ? 97.179 7.267 56.181 1.00 19.02 630 ALA A CA 1
ATOM 4760 C C . ALA A 1 633 ? 95.893 6.423 56.323 1.00 18.88 630 ALA A C 1
ATOM 4761 O O . ALA A 1 633 ? 95.923 5.209 56.203 1.00 18.76 630 ALA A O 1
ATOM 4763 N N . GLU A 1 634 ? 94.789 7.093 56.645 1.00 18.75 631 GLU A N 1
ATOM 4764 C CA . GLU A 1 634 ? 93.520 6.357 56.926 1.00 17.88 631 GLU A CA 1
ATOM 4765 C C . GLU A 1 634 ? 92.935 5.748 55.681 1.00 17.30 631 GLU A C 1
ATOM 4766 O O . GLU A 1 634 ? 92.406 4.633 55.760 1.00 18.45 631 GLU A O 1
ATOM 4772 N N . ALA A 1 635 ? 93.027 6.449 54.544 1.00 16.92 632 ALA A N 1
ATOM 4773 C CA . ALA A 1 635 ? 92.435 5.933 53.318 1.00 17.39 632 ALA A CA 1
ATOM 4774 C C . ALA A 1 635 ? 93.275 4.719 52.899 1.00 18.73 632 ALA A C 1
ATOM 4775 O O . ALA A 1 635 ? 92.730 3.734 52.408 1.00 18.49 632 ALA A O 1
ATOM 4777 N N . ALA A 1 636 ? 94.591 4.806 53.068 1.00 18.85 633 ALA A N 1
ATOM 4778 C CA . ALA A 1 636 ? 95.418 3.646 52.668 1.00 18.80 633 ALA A CA 1
ATOM 4779 C C . ALA A 1 636 ? 95.144 2.427 53.539 1.00 19.50 633 ALA A C 1
ATOM 4780 O O . ALA A 1 636 ? 95.077 1.284 53.014 1.00 20.09 633 ALA A O 1
ATOM 4782 N N . ALA A 1 637 ? 94.984 2.646 54.848 1.00 18.55 634 ALA A N 1
ATOM 4783 C CA . ALA A 1 637 ? 94.756 1.542 55.787 1.00 19.36 634 ALA A CA 1
ATOM 4784 C C . ALA A 1 637 ? 93.362 0.925 55.472 1.00 19.44 634 ALA A C 1
ATOM 4785 O O . ALA A 1 637 ? 93.209 -0.290 55.510 1.00 19.68 634 ALA A O 1
ATOM 4787 N N . LEU A 1 638 ? 92.379 1.762 55.162 1.00 19.07 635 LEU A N 1
ATOM 4788 C CA . LEU A 1 638 ? 91.047 1.232 54.788 1.00 18.88 635 LEU A CA 1
ATOM 4789 C C . LEU A 1 638 ? 91.178 0.360 53.523 1.00 19.63 635 LEU A C 1
ATOM 4790 O O . LEU A 1 638 ? 90.567 -0.729 53.436 1.00 18.41 635 LEU A O 1
ATOM 4795 N N . GLY A 1 639 ? 91.951 0.829 52.530 1.00 18.59 636 GLY A N 1
ATOM 4796 C CA . GLY A 1 639 ? 92.124 0.033 51.298 1.00 19.59 636 GLY A CA 1
ATOM 4797 C C . GLY A 1 639 ? 92.726 -1.319 51.673 1.00 20.15 636 GLY A C 1
ATOM 4798 O O . GLY A 1 639 ? 92.307 -2.340 51.114 1.00 20.07 636 GLY A O 1
ATOM 4799 N N . GLN A 1 640 ? 93.714 -1.335 52.586 1.00 20.09 637 GLN A N 1
ATOM 4800 C CA . GLN A 1 640 ? 94.329 -2.604 53.000 1.00 22.39 637 GLN A CA 1
ATOM 4801 C C . GLN A 1 640 ? 93.320 -3.497 53.756 1.00 20.90 637 GLN A C 1
ATOM 4802 O O . GLN A 1 640 ? 93.297 -4.705 53.559 1.00 21.08 637 GLN A O 1
ATOM 4808 N N . ARG A 1 641 ? 92.459 -2.903 54.590 1.00 19.76 638 ARG A N 1
ATOM 4809 C CA . ARG A 1 641 ? 91.447 -3.730 55.271 1.00 19.79 638 ARG A CA 1
ATOM 4810 C C . ARG A 1 641 ? 90.444 -4.351 54.275 1.00 20.31 638 ARG A C 1
ATOM 4811 O O . ARG A 1 641 ? 90.001 -5.505 54.453 1.00 20.21 638 ARG A O 1
ATOM 4819 N N . ILE A 1 642 ? 90.058 -3.603 53.232 1.00 18.06 639 ILE A N 1
ATOM 4820 C CA . ILE A 1 642 ? 89.166 -4.127 52.229 1.00 19.74 639 ILE A CA 1
ATOM 4821 C C . ILE A 1 642 ? 89.838 -5.284 51.488 1.00 20.77 639 ILE A C 1
ATOM 4822 O O . ILE A 1 642 ? 89.237 -6.336 51.286 1.00 21.70 639 ILE A O 1
ATOM 4827 N N . SER A 1 643 ? 91.102 -5.079 51.098 1.00 20.71 640 SER A N 1
ATOM 4828 C CA A SER A 1 643 ? 91.864 -6.131 50.408 0.80 22.67 640 SER A CA 1
ATOM 4829 C CA B SER A 1 643 ? 91.891 -6.116 50.435 0.20 21.23 640 SER A CA 1
ATOM 4830 C C . SER A 1 643 ? 91.938 -7.397 51.247 1.00 22.62 640 SER A C 1
ATOM 4831 O O . SER A 1 643 ? 91.758 -8.488 50.707 1.00 25.17 640 SER A O 1
ATOM 4836 N N . THR A 1 644 ? 92.185 -7.243 52.530 1.00 21.67 641 THR A N 1
ATOM 4837 C CA . THR A 1 644 ? 92.296 -8.340 53.474 1.00 23.78 641 THR A CA 1
ATOM 4838 C C . THR A 1 644 ? 90.935 -9.075 53.500 1.00 25.27 641 THR A C 1
ATOM 4839 O O . THR A 1 644 ? 90.877 -10.303 53.383 1.00 26.83 641 THR A O 1
ATOM 4843 N N . LEU A 1 645 ? 89.842 -8.325 53.661 1.00 24.36 642 LEU A N 1
ATOM 4844 C CA . LEU A 1 645 ? 88.551 -8.954 53.762 1.00 24.70 642 LEU A CA 1
ATOM 4845 C C . LEU A 1 645 ? 88.155 -9.679 52.454 1.00 25.99 642 LEU A C 1
ATOM 4846 O O . LEU A 1 645 ? 87.517 -10.737 52.507 1.00 26.78 642 LEU A O 1
ATOM 4851 N N . GLN A 1 646 ? 88.555 -9.147 51.311 1.00 24.93 643 GLN A N 1
ATOM 4852 C CA . GLN A 1 646 ? 88.272 -9.771 50.032 1.00 28.40 643 GLN A CA 1
ATOM 4853 C C . GLN A 1 646 ? 88.875 -11.160 49.873 1.00 29.87 643 GLN A C 1
ATOM 4854 O O . GLN A 1 646 ? 88.393 -11.914 49.038 1.00 31.77 643 GLN A O 1
ATOM 4860 N N . LYS A 1 647 ? 89.917 -11.487 50.633 1.00 30.98 644 LYS A N 1
ATOM 4861 C CA . LYS A 1 647 ? 90.573 -12.793 50.449 1.00 33.77 644 LYS A CA 1
ATOM 4862 C C . LYS A 1 647 ? 89.741 -13.961 50.992 1.00 35.50 644 LYS A C 1
ATOM 4863 O O . LYS A 1 647 ? 90.058 -15.118 50.701 1.00 37.23 644 LYS A O 1
ATOM 4869 N N . GLY A 1 648 ? 88.713 -13.670 51.787 1.00 35.65 645 GLY A N 1
ATOM 4870 C CA . GLY A 1 648 ? 87.864 -14.705 52.423 1.00 35.22 645 GLY A CA 1
ATOM 4871 C C . GLY A 1 648 ? 86.455 -14.714 51.845 1.00 35.58 645 GLY A C 1
ATOM 4872 O O . GLY A 1 648 ? 86.218 -14.296 50.687 1.00 35.80 645 GLY A O 1
ATOM 4873 N N . SER A 1 649 ? 85.510 -15.160 52.666 1.00 34.70 646 SER A N 1
ATOM 4874 C CA . SER A 1 649 ? 84.097 -15.142 52.314 1.00 35.00 646 SER A CA 1
ATOM 4875 C C . SER A 1 649 ? 83.406 -14.294 53.388 1.00 33.43 646 SER A C 1
ATOM 4876 O O . SER A 1 649 ? 82.812 -14.847 54.313 1.00 33.74 646 SER A O 1
ATOM 4879 N N . PRO A 1 650 ? 83.539 -12.947 53.293 1.00 30.75 647 PRO A N 1
ATOM 4880 C CA . PRO A 1 650 ? 82.964 -12.075 54.351 1.00 30.16 647 PRO A CA 1
ATOM 4881 C C . PRO A 1 650 ? 81.454 -12.084 54.394 1.00 29.25 647 PRO A C 1
ATOM 4882 O O . PRO A 1 650 ? 80.820 -12.300 53.370 1.00 30.57 647 PRO A O 1
ATOM 4886 N N . ASP A 1 651 ? 80.906 -11.755 55.554 1.00 30.84 648 ASP A N 1
ATOM 4887 C CA . ASP A 1 651 ? 79.471 -11.636 55.784 1.00 31.18 648 ASP A CA 1
ATOM 4888 C C . ASP A 1 651 ? 78.967 -10.418 55.009 1.00 28.74 648 ASP A C 1
ATOM 4889 O O . ASP A 1 651 ? 79.669 -9.399 54.982 1.00 26.21 648 ASP A O 1
ATOM 4894 N N . PRO A 1 652 ? 77.787 -10.518 54.370 1.00 27.79 649 PRO A N 1
ATOM 4895 C CA . PRO A 1 652 ? 77.198 -9.315 53.732 1.00 27.35 649 PRO A CA 1
ATOM 4896 C C . PRO A 1 652 ? 77.218 -8.034 54.603 1.00 25.57 649 PRO A C 1
ATOM 4897 O O . PRO A 1 652 ? 77.512 -6.948 54.076 1.00 24.62 649 PRO A O 1
ATOM 4901 N N . LEU A 1 653 ? 76.931 -8.129 55.894 1.00 25.12 650 LEU A N 1
ATOM 4902 C CA . LEU A 1 653 ? 76.929 -6.925 56.729 1.00 25.19 650 LEU A CA 1
ATOM 4903 C C . LEU A 1 653 ? 78.306 -6.287 56.888 1.00 24.16 650 LEU A C 1
ATOM 4904 O O . LEU A 1 653 ? 78.418 -5.069 56.939 1.00 23.40 650 LEU A O 1
ATOM 4909 N N . GLN A 1 654 ? 79.372 -7.114 56.937 1.00 21.79 651 GLN A N 1
ATOM 4910 C CA . GLN A 1 654 ? 80.713 -6.540 57.011 1.00 21.52 651 GLN A CA 1
ATOM 4911 C C . GLN A 1 654 ? 81.012 -5.718 55.750 1.00 18.68 651 GLN A C 1
ATOM 4912 O O . GLN A 1 654 ? 81.668 -4.659 55.804 1.00 19.42 651 GLN A O 1
ATOM 4918 N N . VAL A 1 655 ? 80.585 -6.251 54.615 1.00 18.13 652 VAL A N 1
ATOM 4919 C CA . VAL A 1 655 ? 80.852 -5.566 53.330 1.00 16.61 652 VAL A CA 1
ATOM 4920 C C . VAL A 1 655 ? 79.974 -4.305 53.219 1.00 17.17 652 VAL A C 1
ATOM 4921 O O . VAL A 1 655 ? 80.428 -3.259 52.723 1.00 16.27 652 VAL A O 1
ATOM 4925 N N . ARG A 1 656 ? 78.722 -4.390 53.666 1.00 16.98 653 ARG A N 1
ATOM 4926 C CA . ARG A 1 656 ? 77.865 -3.172 53.646 1.00 18.18 653 ARG A CA 1
ATOM 4927 C C . ARG A 1 656 ? 78.528 -2.037 54.467 1.00 17.24 653 ARG A C 1
ATOM 4928 O O . ARG A 1 656 ? 78.508 -0.887 54.033 1.00 17.72 653 ARG A O 1
ATOM 4936 N N A MET A 1 657 ? 79.081 -2.366 55.638 0.70 16.71 654 MET A N 1
ATOM 4937 N N B MET A 1 657 ? 79.090 -2.349 55.641 0.30 17.40 654 MET A N 1
ATOM 4938 C CA A MET A 1 657 ? 79.727 -1.358 56.466 0.70 16.02 654 MET A CA 1
ATOM 4939 C CA B MET A 1 657 ? 79.743 -1.297 56.422 0.30 17.13 654 MET A CA 1
ATOM 4940 C C A MET A 1 657 ? 80.893 -0.682 55.715 0.70 16.06 654 MET A C 1
ATOM 4941 C C B MET A 1 657 ? 80.886 -0.652 55.661 0.30 16.81 654 MET A C 1
ATOM 4942 O O A MET A 1 657 ? 81.016 0.550 55.728 0.70 17.16 654 MET A O 1
ATOM 4943 O O B MET A 1 657 ? 81.012 0.575 55.646 0.30 17.05 654 MET A O 1
ATOM 4952 N N . LEU A 1 658 ? 81.744 -1.473 55.061 1.00 15.90 655 LEU A N 1
ATOM 4953 C CA . LEU A 1 658 ? 82.878 -0.924 54.297 1.00 17.47 655 LEU A CA 1
ATOM 4954 C C . LEU A 1 658 ? 82.350 -0.078 53.119 1.00 17.50 655 LEU A C 1
ATOM 4955 O O . LEU A 1 658 ? 82.891 1.004 52.808 1.00 16.54 655 LEU A O 1
ATOM 4960 N N . ASN A 1 659 ? 81.282 -0.559 52.478 1.00 16.44 656 ASN A N 1
ATOM 4961 C CA . ASN A 1 659 ? 80.758 0.131 51.324 1.00 15.95 656 ASN A CA 1
ATOM 4962 C C . ASN A 1 659 ? 80.175 1.488 51.725 1.00 16.58 656 ASN A C 1
ATOM 4963 O O . ASN A 1 659 ? 80.273 2.473 50.963 1.00 16.50 656 ASN A O 1
ATOM 4968 N N . ASP A 1 660 ? 79.598 1.528 52.914 1.00 16.34 657 ASP A N 1
ATOM 4969 C CA . ASP A 1 660 ? 79.106 2.813 53.447 1.00 15.83 657 ASP A CA 1
ATOM 4970 C C . ASP A 1 660 ? 80.299 3.766 53.638 1.00 15.56 657 ASP A C 1
ATOM 4971 O O . ASP A 1 660 ? 80.208 4.933 53.286 1.00 16.11 657 ASP A O 1
ATOM 4976 N N . GLN A 1 661 ? 81.439 3.277 54.160 1.00 14.61 658 GLN A N 1
ATOM 4977 C CA . GLN A 1 661 ? 82.573 4.187 54.327 1.00 14.68 658 GLN A CA 1
ATOM 4978 C C . GLN A 1 661 ? 83.046 4.709 52.990 1.00 16.81 658 GLN A C 1
ATOM 4979 O O . GLN A 1 661 ? 83.398 5.879 52.900 1.00 16.87 658 GLN A O 1
ATOM 4985 N N . LEU A 1 662 ? 83.036 3.867 51.949 1.00 16.37 659 LEU A N 1
ATOM 4986 C CA . LEU A 1 662 ? 83.504 4.328 50.639 1.00 15.85 659 LEU A CA 1
ATOM 4987 C C . LEU A 1 662 ? 82.541 5.366 50.002 1.00 16.15 659 LEU A C 1
ATOM 4988 O O . LEU A 1 662 ? 82.994 6.419 49.494 1.00 16.44 659 LEU A O 1
ATOM 4993 N N . MET A 1 663 ? 81.259 5.027 49.943 1.00 14.65 660 MET A N 1
ATOM 4994 C CA . MET A 1 663 ? 80.346 5.890 49.212 1.00 15.33 660 MET A CA 1
ATOM 4995 C C . MET A 1 663 ? 80.048 7.181 49.961 1.00 16.51 660 MET A C 1
ATOM 4996 O O . MET A 1 663 ? 79.841 8.185 49.293 1.00 16.60 660 MET A O 1
ATOM 5001 N N . LEU A 1 664 ? 80.114 7.184 51.297 1.00 15.39 661 LEU A N 1
ATOM 5002 C CA . LEU A 1 664 ? 79.748 8.372 52.030 1.00 14.18 661 LEU A CA 1
ATOM 5003 C C . LEU A 1 664 ? 80.968 9.298 52.252 1.00 14.71 661 LEU A C 1
ATOM 5004 O O . LEU A 1 664 ? 80.804 10.393 52.773 1.00 15.39 661 LEU A O 1
ATOM 5009 N N . LEU A 1 665 ? 82.168 8.867 51.842 1.00 14.68 662 LEU A N 1
ATOM 5010 C CA . LEU A 1 665 ? 83.345 9.722 52.066 1.00 14.74 662 LEU A CA 1
ATOM 5011 C C . LEU A 1 665 ? 83.167 11.074 51.351 1.00 15.38 662 LEU A C 1
ATOM 5012 O O . LEU A 1 665 ? 83.539 12.110 51.906 1.00 15.41 662 LEU A O 1
ATOM 5017 N N . GLU A 1 666 ? 82.610 11.093 50.140 1.00 15.93 663 GLU A N 1
ATOM 5018 C CA . GLU A 1 666 ? 82.462 12.369 49.413 1.00 15.25 663 GLU A CA 1
ATOM 5019 C C . GLU A 1 666 ? 81.638 13.381 50.219 1.00 15.77 663 GLU A C 1
ATOM 5020 O O . GLU A 1 666 ? 81.860 14.588 50.105 1.00 15.33 663 GLU A O 1
ATOM 5026 N N . ARG A 1 667 ? 80.692 12.905 51.051 1.00 14.69 664 ARG A N 1
ATOM 5027 C CA . ARG A 1 667 ? 79.824 13.788 51.794 1.00 15.53 664 ARG A CA 1
ATOM 5028 C C . ARG A 1 667 ? 80.601 14.657 52.809 1.00 15.54 664 ARG A C 1
ATOM 5029 O O . ARG A 1 667 ? 80.128 15.737 53.198 1.00 15.46 664 ARG A O 1
ATOM 5037 N N . THR A 1 668 ? 81.739 14.149 53.261 1.00 15.58 665 THR A N 1
ATOM 5038 C CA . THR A 1 668 ? 82.498 14.778 54.339 1.00 15.74 665 THR A CA 1
ATOM 5039 C C . THR A 1 668 ? 83.145 16.068 53.887 1.00 16.27 665 THR A C 1
ATOM 5040 O O . THR A 1 668 ? 83.589 16.839 54.766 1.00 17.49 665 THR A O 1
ATOM 5044 N N . PHE A 1 669 ? 83.184 16.334 52.573 1.00 16.24 666 PHE A N 1
ATOM 5045 C CA . PHE A 1 669 ? 83.776 17.580 52.086 1.00 15.54 666 PHE A CA 1
ATOM 5046 C C . PHE A 1 669 ? 82.739 18.700 52.025 1.00 15.20 666 PHE A C 1
ATOM 5047 O O . PHE A 1 669 ? 83.072 19.809 51.655 1.00 15.89 666 PHE A O 1
ATOM 5055 N N . LEU A 1 670 ? 81.487 18.442 52.427 1.00 13.76 667 LEU A N 1
ATOM 5056 C CA . LEU A 1 670 ? 80.478 19.510 52.360 1.00 14.63 667 LEU A CA 1
ATOM 5057 C C . LEU A 1 670 ? 80.482 20.408 53.597 1.00 15.85 667 LEU A C 1
ATOM 5058 O O . LEU A 1 670 ? 80.569 19.933 54.734 1.00 17.34 667 LEU A O 1
ATOM 5063 N N . ASN A 1 671 ? 80.369 21.695 53.360 1.00 16.43 668 ASN A N 1
ATOM 5064 C CA . ASN A 1 671 ? 80.148 22.614 54.475 1.00 17.64 668 ASN A CA 1
ATOM 5065 C C . ASN A 1 671 ? 79.272 23.723 53.926 1.00 18.33 668 ASN A C 1
ATOM 5066 O O . ASN A 1 671 ? 79.747 24.549 53.146 1.00 18.18 668 ASN A O 1
ATOM 5071 N N . PRO A 1 672 ? 77.998 23.728 54.325 1.00 19.44 669 PRO A N 1
ATOM 5072 C CA . PRO A 1 672 ? 77.036 24.721 53.789 1.00 21.03 669 PRO A CA 1
ATOM 5073 C C . PRO A 1 672 ? 77.301 26.142 54.282 1.00 21.23 669 PRO A C 1
ATOM 5074 O O . PRO A 1 672 ? 76.593 27.076 53.855 1.00 23.10 669 PRO A O 1
ATOM 5078 N N . ARG A 1 673 ? 78.283 26.340 55.165 1.00 19.81 670 ARG A N 1
ATOM 5079 C CA . ARG A 1 673 ? 78.646 27.709 55.601 1.00 20.46 670 ARG A CA 1
ATOM 5080 C C . ARG A 1 673 ? 79.922 28.208 55.021 1.00 20.97 670 ARG A C 1
ATOM 5081 O O . ARG A 1 673 ? 80.273 29.369 55.304 1.00 21.10 670 ARG A O 1
ATOM 5089 N N . ALA A 1 674 ? 80.616 27.400 54.183 1.00 19.66 671 ALA A N 1
ATOM 5090 C CA . ALA A 1 674 ? 81.920 27.818 53.639 1.00 21.38 671 ALA A CA 1
ATOM 5091 C C . ALA A 1 674 ? 81.782 28.934 52.613 1.00 21.64 671 ALA A C 1
ATOM 5092 O O . ALA A 1 674 ? 82.658 29.831 52.570 1.00 22.86 671 ALA A O 1
ATOM 5094 N N . PHE A 1 675 ? 80.721 28.883 51.775 1.00 20.78 672 PHE A N 1
ATOM 5095 C CA . PHE A 1 675 ? 80.621 29.788 50.605 1.00 22.10 672 PHE A CA 1
ATOM 5096 C C . PHE A 1 675 ? 79.276 30.507 50.559 1.00 23.84 672 PHE A C 1
ATOM 5097 O O . PHE A 1 675 ? 78.507 30.261 49.638 1.00 23.48 672 PHE A O 1
ATOM 5105 N N . PRO A 1 676 ? 79.048 31.386 51.540 1.00 26.60 673 PRO A N 1
ATOM 5106 C CA . PRO A 1 676 ? 77.793 32.141 51.652 1.00 29.52 673 PRO A CA 1
ATOM 5107 C C . PRO A 1 676 ? 77.541 33.089 50.450 1.00 30.05 673 PRO A C 1
ATOM 5108 O O . PRO A 1 676 ? 76.390 33.468 50.232 1.00 32.73 673 PRO A O 1
ATOM 5112 N N A GLU A 1 677 ? 78.556 33.458 49.686 0.70 31.02 674 GLU A N 1
ATOM 5113 N N B GLU A 1 677 ? 78.598 33.467 49.722 0.30 30.18 674 GLU A N 1
ATOM 5114 C CA A GLU A 1 677 ? 78.313 34.342 48.521 0.70 32.06 674 GLU A CA 1
ATOM 5115 C CA B GLU A 1 677 ? 78.489 34.323 48.514 0.30 30.20 674 GLU A CA 1
ATOM 5116 C C A GLU A 1 677 ? 77.965 33.534 47.270 0.70 31.11 674 GLU A C 1
ATOM 5117 C C B GLU A 1 677 ? 78.328 33.518 47.221 0.30 29.41 674 GLU A C 1
ATOM 5118 O O A GLU A 1 677 ? 77.620 34.101 46.236 0.70 31.40 674 GLU A O 1
ATOM 5119 O O B GLU A 1 677 ? 78.446 34.079 46.123 0.30 28.89 674 GLU A O 1
ATOM 5130 N N . GLU A 1 678 ? 78.092 32.211 47.353 1.00 28.16 675 GLU A N 1
ATOM 5131 C CA . GLU A 1 678 ? 77.812 31.332 46.205 1.00 26.41 675 GLU A CA 1
ATOM 5132 C C . GLU A 1 678 ? 76.430 30.733 46.466 1.00 25.18 675 GLU A C 1
ATOM 5133 O O . GLU A 1 678 ? 75.902 30.886 47.588 1.00 27.37 675 GLU A O 1
ATOM 5139 N N . ARG A 1 679 ? 75.846 30.070 45.470 1.00 20.44 676 ARG A N 1
ATOM 5140 C CA . ARG A 1 679 ? 74.600 29.314 45.695 1.00 19.70 676 ARG A CA 1
ATOM 5141 C C . ARG A 1 679 ? 74.840 27.834 45.378 1.00 18.68 676 ARG A C 1
ATOM 5142 O O . ARG A 1 679 ? 75.395 27.543 44.317 1.00 18.29 676 ARG A O 1
ATOM 5150 N N . TYR A 1 680 ? 74.417 26.943 46.299 1.00 19.83 677 TYR A N 1
ATOM 5151 C CA . TYR A 1 680 ? 74.565 25.457 46.181 1.00 19.53 677 TYR A CA 1
ATOM 5152 C C . TYR A 1 680 ? 75.977 24.911 46.312 1.00 20.88 677 TYR A C 1
ATOM 5153 O O . TYR A 1 680 ? 76.176 23.681 46.257 1.00 25.02 677 TYR A O 1
ATOM 5162 N N . TYR A 1 681 ? 76.974 25.767 46.265 1.00 18.76 678 TYR A N 1
ATOM 5163 C CA . TYR A 1 681 ? 78.335 25.188 46.384 1.00 18.49 678 TYR A CA 1
ATOM 5164 C C . TYR A 1 681 ? 78.658 24.982 47.836 1.00 19.00 678 TYR A C 1
ATOM 5165 O O . TYR A 1 681 ? 78.741 25.952 48.606 1.00 22.11 678 TYR A O 1
ATOM 5174 N N . SER A 1 682 ? 78.806 23.729 48.238 1.00 18.95 679 SER A N 1
ATOM 5175 C CA . SER A 1 682 ? 79.125 23.373 49.624 1.00 17.45 679 SER A CA 1
ATOM 5176 C C . SER A 1 682 ? 80.372 22.527 49.631 1.00 14.96 679 SER A C 1
ATOM 5177 O O . SER A 1 682 ? 80.896 22.239 50.688 1.00 16.07 679 SER A O 1
ATOM 5180 N N . HIS A 1 683 ? 80.748 22.004 48.494 1.00 15.27 680 HIS A N 1
ATOM 5181 C CA . HIS A 1 683 ? 81.904 21.047 48.499 1.00 13.42 680 HIS A CA 1
ATOM 5182 C C . HIS A 1 683 ? 83.235 21.810 48.527 1.00 14.28 680 HIS A C 1
ATOM 5183 O O . HIS A 1 683 ? 83.567 22.533 47.556 1.00 15.86 680 HIS A O 1
ATOM 5190 N N . VAL A 1 684 ? 84.009 21.653 49.596 1.00 14.69 681 VAL A N 1
ATOM 5191 C CA . VAL A 1 684 ? 85.158 22.601 49.794 1.00 14.97 681 VAL A CA 1
ATOM 5192 C C . VAL A 1 684 ? 86.330 22.253 48.896 1.00 17.15 681 VAL A C 1
ATOM 5193 O O . VAL A 1 684 ? 87.295 23.010 48.903 1.00 16.96 681 VAL A O 1
ATOM 5197 N N . LEU A 1 685 ? 86.273 21.152 48.140 1.00 16.82 682 LEU A N 1
ATOM 5198 C CA . LEU A 1 685 ? 87.292 20.867 47.124 1.00 16.69 682 LEU A CA 1
ATOM 5199 C C . LEU A 1 685 ? 87.025 21.424 45.744 1.00 16.52 682 LEU A C 1
ATOM 5200 O O . LEU A 1 685 ? 87.981 21.817 45.052 1.00 17.11 682 LEU A O 1
ATOM 5205 N N . TRP A 1 686 ? 85.744 21.558 45.375 1.00 16.15 683 TRP A N 1
ATOM 5206 C CA . TRP A 1 686 ? 85.385 21.787 43.958 1.00 16.18 683 TRP A CA 1
ATOM 5207 C C . TRP A 1 686 ? 84.571 23.047 43.723 1.00 17.01 683 TRP A C 1
ATOM 5208 O O . TRP A 1 686 ? 84.183 23.293 42.602 1.00 17.86 683 TRP A O 1
ATOM 5219 N N . ALA A 1 687 ? 84.376 23.859 44.764 1.00 16.13 684 ALA A N 1
ATOM 5220 C CA . ALA A 1 687 ? 83.725 25.176 44.587 1.00 18.43 684 ALA A CA 1
ATOM 5221 C C . ALA A 1 687 ? 84.526 26.050 43.573 1.00 18.79 684 ALA A C 1
ATOM 5222 O O . ALA A 1 687 ? 85.727 25.809 43.378 1.00 19.47 684 ALA A O 1
ATOM 5224 N N . PRO A 1 688 ? 83.868 27.052 42.932 1.00 18.98 685 PRO A N 1
ATOM 5225 C CA . PRO A 1 688 ? 84.563 27.850 41.902 1.00 20.48 685 PRO A CA 1
ATOM 5226 C C . PRO A 1 688 ? 85.822 28.530 42.453 1.00 20.90 685 PRO A C 1
ATOM 5227 O O . PRO A 1 688 ? 85.788 29.120 43.533 1.00 22.76 685 PRO A O 1
ATOM 5231 N N . ARG A 1 689 ? 86.930 28.405 41.732 1.00 21.33 686 ARG A N 1
ATOM 5232 C CA . ARG A 1 689 ? 88.156 29.078 42.132 1.00 21.02 686 ARG A CA 1
ATOM 5233 C C . ARG A 1 689 ? 88.394 30.276 41.219 1.00 22.96 686 ARG A C 1
ATOM 5234 O O . ARG A 1 689 ? 88.426 30.114 39.989 1.00 21.67 686 ARG A O 1
ATOM 5242 N N . THR A 1 690 ? 88.581 31.450 41.839 1.00 23.37 687 THR A N 1
ATOM 5243 C CA . THR A 1 690 ? 88.968 32.649 41.088 1.00 25.86 687 THR A CA 1
ATOM 5244 C C . THR A 1 690 ? 90.380 33.094 41.433 1.00 27.31 687 THR A C 1
ATOM 5245 O O . THR A 1 690 ? 90.989 33.878 40.649 1.00 26.83 687 THR A O 1
ATOM 5249 N N . GLY A 1 691 ? 90.910 32.619 42.561 1.00 25.53 688 GLY A N 1
ATOM 5250 C CA . GLY A 1 691 ? 92.288 32.918 42.965 1.00 27.11 688 GLY A CA 1
ATOM 5251 C C . GLY A 1 691 ? 93.267 32.250 42.008 1.00 26.67 688 GLY A C 1
ATOM 5252 O O . GLY A 1 691 ? 92.958 31.248 41.369 1.00 26.62 688 GLY A O 1
ATOM 5253 N N . SER A 1 692 ? 94.466 32.802 41.907 1.00 26.57 689 SER A N 1
ATOM 5254 C CA . SER A 1 692 ? 95.461 32.213 40.999 1.00 27.59 689 SER A CA 1
ATOM 5255 C C . SER A 1 692 ? 96.126 30.948 41.499 1.00 25.99 689 SER A C 1
ATOM 5256 O O . SER A 1 692 ? 96.570 30.136 40.661 1.00 27.53 689 SER A O 1
ATOM 5259 N N . VAL A 1 693 ? 96.214 30.728 42.813 1.00 24.38 690 VAL A N 1
ATOM 5260 C CA . VAL A 1 693 ? 96.881 29.506 43.310 1.00 23.58 690 VAL A CA 1
ATOM 5261 C C . VAL A 1 693 ? 95.950 28.306 43.192 1.00 24.14 690 VAL A C 1
ATOM 5262 O O . VAL A 1 693 ? 94.794 28.401 43.635 1.00 22.79 690 VAL A O 1
ATOM 5266 N N . VAL A 1 694 ? 96.462 27.228 42.595 1.00 23.26 691 VAL A N 1
ATOM 5267 C CA . VAL A 1 694 ? 95.636 26.036 42.286 1.00 23.81 691 VAL A CA 1
ATOM 5268 C C . VAL A 1 694 ? 95.642 25.161 43.532 1.00 23.12 691 VAL A C 1
ATOM 5269 O O . VAL A 1 694 ? 96.336 24.132 43.643 1.00 22.28 691 VAL A O 1
ATOM 5273 N N . THR A 1 695 ? 94.874 25.621 44.518 1.00 22.09 692 THR A N 1
ATOM 5274 C CA . THR A 1 695 ? 94.788 24.925 45.795 1.00 21.40 692 THR A CA 1
ATOM 5275 C C . THR A 1 695 ? 93.299 24.825 46.161 1.00 20.39 692 THR A C 1
ATOM 5276 O O . THR A 1 695 ? 92.415 25.082 45.294 1.00 20.92 692 THR A O 1
ATOM 5280 N N . PHE A 1 696 ? 93.014 24.452 47.415 1.00 19.44 693 PHE A N 1
ATOM 5281 C CA . PHE A 1 696 ? 91.616 24.389 47.913 1.00 17.57 693 PHE A CA 1
ATOM 5282 C C . PHE A 1 696 ? 90.917 25.723 47.580 1.00 17.70 693 PHE A C 1
ATOM 5283 O O . PHE A 1 696 ? 91.481 26.807 47.865 1.00 18.22 693 PHE A O 1
ATOM 5291 N N . PRO A 1 697 ? 89.766 25.667 46.921 1.00 17.92 694 PRO A N 1
ATOM 5292 C CA . PRO A 1 697 ? 89.301 26.896 46.282 1.00 18.93 694 PRO A CA 1
ATOM 5293 C C . PRO A 1 697 ? 88.931 27.994 47.276 1.00 20.58 694 PRO A C 1
ATOM 5294 O O . PRO A 1 697 ? 89.159 29.196 46.976 1.00 21.03 694 PRO A O 1
ATOM 5298 N N . GLY A 1 698 ? 88.406 27.624 48.443 1.00 19.94 695 GLY A N 1
ATOM 5299 C CA . GLY A 1 698 ? 88.089 28.654 49.486 1.00 20.99 695 GLY A CA 1
ATOM 5300 C C . GLY A 1 698 ? 89.328 29.374 49.966 1.00 21.02 695 GLY A C 1
ATOM 5301 O O . GLY A 1 698 ? 89.331 30.624 50.223 1.00 21.71 695 GLY A O 1
ATOM 5302 N N . LEU A 1 699 ? 90.392 28.587 50.131 1.00 18.92 696 LEU A N 1
ATOM 5303 C CA . LEU A 1 699 ? 91.658 29.151 50.531 1.00 18.78 696 LEU A CA 1
ATOM 5304 C C . LEU A 1 699 ? 92.218 30.007 49.421 1.00 19.65 696 LEU A C 1
ATOM 5305 O O . LEU A 1 699 ? 92.701 31.149 49.667 1.00 20.70 696 LEU A O 1
ATOM 5310 N N . SER A 1 700 ? 92.187 29.510 48.182 1.00 18.70 697 SER A N 1
ATOM 5311 C CA . SER A 1 700 ? 92.750 30.291 47.073 1.00 19.01 697 SER A CA 1
ATOM 5312 C C . SER A 1 700 ? 92.038 31.626 46.921 1.00 19.40 697 SER A C 1
ATOM 5313 O O . SER A 1 700 ? 92.687 32.693 46.745 1.00 20.40 697 SER A O 1
ATOM 5316 N N . ASN A 1 701 ? 90.718 31.573 47.012 1.00 17.66 698 ASN A N 1
ATOM 5317 C CA . ASN A 1 701 ? 89.911 32.731 46.759 1.00 20.01 698 ASN A CA 1
ATOM 5318 C C . ASN A 1 701 ? 90.096 33.729 47.898 1.00 20.29 698 ASN A C 1
ATOM 5319 O O . ASN A 1 701 ? 90.211 34.962 47.622 1.00 21.79 698 ASN A O 1
ATOM 5324 N N . ALA A 1 702 ? 90.141 33.230 49.143 1.00 20.00 699 ALA A N 1
ATOM 5325 C CA . ALA A 1 702 ? 90.287 34.126 50.315 1.00 21.15 699 ALA A CA 1
ATOM 5326 C C . ALA A 1 702 ? 91.660 34.834 50.254 1.00 21.46 699 ALA A C 1
ATOM 5327 O O . ALA A 1 702 ? 91.770 36.014 50.584 1.00 22.10 699 ALA A O 1
ATOM 5329 N N . CYS A 1 703 ? 92.704 34.101 49.856 1.00 19.11 700 CYS A N 1
ATOM 5330 C CA . CYS A 1 703 ? 94.042 34.752 49.826 1.00 22.35 700 CYS A CA 1
ATOM 5331 C C . CYS A 1 703 ? 94.134 35.778 48.715 1.00 24.91 700 CYS A C 1
ATOM 5332 O O . CYS A 1 703 ? 94.797 36.824 48.867 1.00 26.77 700 CYS A O 1
ATOM 5335 N N . SER A 1 704 ? 93.469 35.499 47.591 1.00 25.53 701 SER A N 1
ATOM 5336 C CA . SER A 1 704 ? 93.466 36.440 46.508 1.00 27.63 701 SER A CA 1
ATOM 5337 C C . SER A 1 704 ? 92.735 37.748 46.927 1.00 28.17 701 SER A C 1
ATOM 5338 O O . SER A 1 704 ? 93.233 38.849 46.625 1.00 28.08 701 SER A O 1
ATOM 5341 N N . ARG A 1 705 ? 91.620 37.651 47.652 1.00 26.75 702 ARG A N 1
ATOM 5342 C CA . ARG A 1 705 ? 90.932 38.850 48.208 1.00 28.45 702 ARG A CA 1
ATOM 5343 C C . ARG A 1 705 ? 91.751 39.540 49.330 1.00 28.41 702 ARG A C 1
ATOM 5344 O O . ARG A 1 705 ? 91.733 40.786 49.427 1.00 30.18 702 ARG A O 1
ATOM 5352 N N . ALA A 1 706 ? 92.515 38.778 50.122 1.00 25.30 703 ALA A N 1
ATOM 5353 C CA . ALA A 1 706 ? 93.127 39.342 51.315 1.00 25.37 703 ALA A CA 1
ATOM 5354 C C . ALA A 1 706 ? 94.462 40.017 50.979 1.00 26.13 703 ALA A C 1
ATOM 5355 O O . ALA A 1 706 ? 94.953 40.828 51.766 1.00 26.22 703 ALA A O 1
ATOM 5357 N N . ARG A 1 707 ? 95.022 39.627 49.843 1.00 26.09 704 ARG A N 1
ATOM 5358 C CA . ARG A 1 707 ? 96.384 39.981 49.439 1.00 29.44 704 ARG A CA 1
ATOM 5359 C C . ARG A 1 707 ? 96.581 41.507 49.406 1.00 29.36 704 ARG A C 1
ATOM 5360 O O . ARG A 1 707 ? 97.682 41.979 49.681 1.00 29.78 704 ARG A O 1
ATOM 5368 N N A ASP A 1 708 ? 95.539 42.250 49.013 0.70 30.18 705 ASP A N 1
ATOM 5369 N N B ASP A 1 708 ? 95.524 42.244 49.071 0.30 29.36 705 ASP A N 1
ATOM 5370 C CA A ASP A 1 708 ? 95.644 43.728 48.896 0.70 31.99 705 ASP A CA 1
ATOM 5371 C CA B ASP A 1 708 ? 95.617 43.694 48.861 0.30 29.98 705 ASP A CA 1
ATOM 5372 C C A ASP A 1 708 ? 94.868 44.437 50.021 0.70 31.45 705 ASP A C 1
ATOM 5373 C C B ASP A 1 708 ? 95.103 44.498 50.079 0.30 30.02 705 ASP A C 1
ATOM 5374 O O A ASP A 1 708 ? 94.285 45.516 49.839 0.70 32.19 705 ASP A O 1
ATOM 5375 O O B ASP A 1 708 ? 94.968 45.727 50.032 0.30 30.74 705 ASP A O 1
ATOM 5384 N N . THR A 1 709 ? 94.860 43.783 51.172 1.00 29.60 706 THR A N 1
ATOM 5385 C CA . THR A 1 709 ? 94.344 44.355 52.481 1.00 28.63 706 THR A CA 1
ATOM 5386 C C . THR A 1 709 ? 95.388 44.327 53.578 1.00 28.63 706 THR A C 1
ATOM 5387 O O . THR A 1 709 ? 96.313 43.507 53.564 1.00 27.64 706 THR A O 1
ATOM 5391 N N . ALA A 1 710 ? 95.200 45.177 54.589 1.00 29.50 707 ALA A N 1
ATOM 5392 C CA . ALA A 1 710 ? 96.171 45.323 55.670 1.00 31.33 707 ALA A CA 1
ATOM 5393 C C . ALA A 1 710 ? 96.217 44.155 56.632 1.00 32.33 707 ALA A C 1
ATOM 5394 O O . ALA A 1 710 ? 95.240 43.438 56.771 1.00 30.96 707 ALA A O 1
ATOM 5396 N N . SER A 1 711 ? 97.335 43.998 57.340 1.00 34.44 708 SER A N 1
ATOM 5397 C CA . SER A 1 711 ? 97.393 42.985 58.405 1.00 36.26 708 SER A CA 1
ATOM 5398 C C . SER A 1 711 ? 96.227 43.151 59.347 1.00 36.00 708 SER A C 1
ATOM 5399 O O . SER A 1 711 ? 95.841 44.280 59.677 1.00 35.87 708 SER A O 1
ATOM 5402 N N . GLY A 1 712 ? 95.633 42.037 59.766 1.00 34.69 709 GLY A N 1
ATOM 5403 C CA . GLY A 1 712 ? 94.578 42.088 60.756 1.00 33.57 709 GLY A CA 1
ATOM 5404 C C . GLY A 1 712 ? 93.240 42.506 60.190 1.00 32.03 709 GLY A C 1
ATOM 5405 O O . GLY A 1 712 ? 92.326 42.722 60.959 1.00 32.38 709 GLY A O 1
ATOM 5406 N N . SER A 1 713 ? 93.118 42.580 58.853 1.00 30.79 710 SER A N 1
ATOM 5407 C CA . SER A 1 713 ? 91.875 42.914 58.182 1.00 29.59 710 SER A CA 1
ATOM 5408 C C . SER A 1 713 ? 90.829 41.772 58.317 1.00 29.53 710 SER A C 1
ATOM 5409 O O . SER A 1 713 ? 91.197 40.647 58.650 1.00 29.28 710 SER A O 1
ATOM 5412 N N A GLU A 1 714 ? 89.561 42.081 58.065 0.70 28.67 711 GLU A N 1
ATOM 5413 N N B GLU A 1 714 ? 89.558 42.082 58.045 0.30 28.58 711 GLU A N 1
ATOM 5414 C CA A GLU A 1 714 ? 88.528 41.043 58.058 0.70 29.53 711 GLU A CA 1
ATOM 5415 C CA B GLU A 1 714 ? 88.502 41.057 58.008 0.30 28.43 711 GLU A CA 1
ATOM 5416 C C A GLU A 1 714 ? 88.838 39.998 56.954 0.70 28.01 711 GLU A C 1
ATOM 5417 C C B GLU A 1 714 ? 88.816 40.005 56.940 0.30 27.39 711 GLU A C 1
ATOM 5418 O O A GLU A 1 714 ? 88.554 38.809 57.134 0.70 27.18 711 GLU A O 1
ATOM 5419 O O B GLU A 1 714 ? 88.516 38.822 57.122 0.30 26.90 711 GLU A O 1
ATOM 5430 N N . ALA A 1 715 ? 89.410 40.448 55.832 1.00 26.36 712 ALA A N 1
ATOM 5431 C CA . ALA A 1 715 ? 89.795 39.523 54.740 1.00 25.60 712 ALA A CA 1
ATOM 5432 C C . ALA A 1 715 ? 90.841 38.514 55.209 1.00 24.91 712 ALA A C 1
ATOM 5433 O O . ALA A 1 715 ? 90.764 37.341 54.830 1.00 23.35 712 ALA A O 1
ATOM 5435 N N . TRP A 1 716 ? 91.818 38.945 56.020 1.00 24.63 713 TRP A N 1
ATOM 5436 C CA . TRP A 1 716 ? 92.778 38.005 56.575 1.00 24.41 713 TRP A CA 1
ATOM 5437 C C . TRP A 1 716 ? 92.150 37.038 57.568 1.00 25.07 713 TRP A C 1
ATOM 5438 O O . TRP A 1 716 ? 92.575 35.894 57.633 1.00 25.11 713 TRP A O 1
ATOM 5449 N N . ALA A 1 717 ? 91.181 37.495 58.357 1.00 23.27 714 ALA A N 1
ATOM 5450 C CA . ALA A 1 717 ? 90.478 36.579 59.279 1.00 23.66 714 ALA A CA 1
ATOM 5451 C C . ALA A 1 717 ? 89.725 35.523 58.461 1.00 22.42 714 ALA A C 1
ATOM 5452 O O . ALA A 1 717 ? 89.653 34.363 58.859 1.00 22.15 714 ALA A O 1
ATOM 5454 N N . GLU A 1 718 ? 89.177 35.929 57.321 1.00 21.32 715 GLU A N 1
ATOM 5455 C CA . GLU A 1 718 ? 88.426 35.003 56.491 1.00 20.84 715 GLU A CA 1
ATOM 5456 C C . GLU A 1 718 ? 89.362 33.970 55.833 1.00 20.42 715 GLU A C 1
ATOM 5457 O O . GLU A 1 718 ? 88.952 32.837 55.593 1.00 19.47 715 GLU A O 1
ATOM 5463 N N . VAL A 1 719 ? 90.587 34.369 55.477 1.00 19.19 716 VAL A N 1
ATOM 5464 C CA . VAL A 1 719 ? 91.601 33.352 55.112 1.00 17.44 716 VAL A CA 1
ATOM 5465 C C . VAL A 1 719 ? 91.733 32.251 56.161 1.00 20.40 716 VAL A C 1
ATOM 5466 O O . VAL A 1 719 ? 91.745 31.061 55.822 1.00 19.40 716 VAL A O 1
ATOM 5470 N N . GLN A 1 720 ? 91.892 32.624 57.430 1.00 18.41 717 GLN A N 1
ATOM 5471 C CA . GLN A 1 720 ? 92.022 31.620 58.450 1.00 19.02 717 GLN A CA 1
ATOM 5472 C C . GLN A 1 720 ? 90.706 30.791 58.565 1.00 17.40 717 GLN A C 1
ATOM 5473 O O . GLN A 1 720 ? 90.794 29.614 58.863 1.00 17.33 717 GLN A O 1
ATOM 5479 N N . ARG A 1 721 ? 89.534 31.432 58.419 1.00 18.46 718 ARG A N 1
ATOM 5480 C CA . ARG A 1 721 ? 88.267 30.657 58.510 1.00 17.49 718 ARG A CA 1
ATOM 5481 C C . ARG A 1 721 ? 88.281 29.603 57.378 1.00 18.23 718 ARG A C 1
ATOM 5482 O O . ARG A 1 721 ? 87.952 28.407 57.625 1.00 17.82 718 ARG A O 1
ATOM 5490 N N . GLN A 1 722 ? 88.655 30.026 56.164 1.00 18.05 719 GLN A N 1
ATOM 5491 C CA . GLN A 1 722 ? 88.604 29.105 55.011 1.00 16.85 719 GLN A CA 1
ATOM 5492 C C . GLN A 1 722 ? 89.637 27.970 55.213 1.00 17.53 719 GLN A C 1
ATOM 5493 O O . GLN A 1 722 ? 89.366 26.810 54.905 1.00 16.99 719 GLN A O 1
ATOM 5499 N N . LEU A 1 723 ? 90.818 28.316 55.715 1.00 17.25 720 LEU A N 1
ATOM 5500 C CA . LEU A 1 723 ? 91.829 27.289 56.012 1.00 16.24 720 LEU A CA 1
ATOM 5501 C C . LEU A 1 723 ? 91.303 26.288 57.063 1.00 18.44 720 LEU A C 1
ATOM 5502 O O . LEU A 1 723 ? 91.403 25.056 56.885 1.00 18.47 720 LEU A O 1
ATOM 5507 N N . SER A 1 724 ? 90.675 26.778 58.145 1.00 16.70 721 SER A N 1
ATOM 5508 C CA . SER A 1 724 ? 90.202 25.888 59.188 1.00 18.60 721 SER A CA 1
ATOM 5509 C C . SER A 1 724 ? 89.021 25.062 58.682 1.00 17.48 721 SER A C 1
ATOM 5510 O O . SER A 1 724 ? 88.850 23.944 59.141 1.00 17.61 721 SER A O 1
ATOM 5513 N N . ILE A 1 725 ? 88.247 25.612 57.736 1.00 17.08 722 ILE A N 1
ATOM 5514 C CA . ILE A 1 725 ? 87.151 24.823 57.087 1.00 16.14 722 ILE A CA 1
ATOM 5515 C C . ILE A 1 725 ? 87.785 23.605 56.365 1.00 16.52 722 ILE A C 1
ATOM 5516 O O . ILE A 1 725 ? 87.288 22.482 56.485 1.00 15.97 722 ILE A O 1
ATOM 5521 N N . VAL A 1 726 ? 88.885 23.827 55.637 1.00 16.88 723 VAL A N 1
ATOM 5522 C CA . VAL A 1 726 ? 89.499 22.721 54.928 1.00 16.87 723 VAL A CA 1
ATOM 5523 C C . VAL A 1 726 ? 90.085 21.703 55.911 1.00 17.52 723 VAL A C 1
ATOM 5524 O O . VAL A 1 726 ? 89.894 20.479 55.748 1.00 17.50 723 VAL A O 1
ATOM 5528 N N . VAL A 1 727 ? 90.818 22.165 56.938 1.00 16.54 724 VAL A N 1
ATOM 5529 C CA . VAL A 1 727 ? 91.454 21.296 57.899 1.00 16.83 724 VAL A CA 1
ATOM 5530 C C . VAL A 1 727 ? 90.366 20.440 58.577 1.00 17.45 724 VAL A C 1
ATOM 5531 O O . VAL A 1 727 ? 90.501 19.228 58.726 1.00 18.03 724 VAL A O 1
ATOM 5535 N N . THR A 1 728 ? 89.302 21.102 58.987 1.00 17.74 725 THR A N 1
ATOM 5536 C CA . THR A 1 728 ? 88.212 20.387 59.687 1.00 18.01 725 THR A CA 1
ATOM 5537 C C . THR A 1 728 ? 87.575 19.335 58.761 1.00 16.91 725 THR A C 1
ATOM 5538 O O . THR A 1 728 ? 87.232 18.222 59.245 1.00 17.05 725 THR A O 1
ATOM 5542 N N . ALA A 1 729 ? 87.361 19.699 57.490 1.00 15.85 726 ALA A N 1
ATOM 5543 C CA . ALA A 1 729 ? 86.753 18.755 56.532 1.00 15.35 726 ALA A CA 1
ATOM 5544 C C . ALA A 1 729 ? 87.633 17.529 56.382 1.00 16.14 726 ALA A C 1
ATOM 5545 O O . ALA A 1 729 ? 87.150 16.410 56.397 1.00 15.82 726 ALA A O 1
ATOM 5547 N N . LEU A 1 730 ? 88.941 17.745 56.236 1.00 16.75 727 LEU A N 1
ATOM 5548 C CA . LEU A 1 730 ? 89.841 16.600 55.995 1.00 16.28 727 LEU A CA 1
ATOM 5549 C C . LEU A 1 730 ? 90.010 15.767 57.217 1.00 17.69 727 LEU A C 1
ATOM 5550 O O . LEU A 1 730 ? 90.121 14.521 57.106 1.00 17.43 727 LEU A O 1
ATOM 5555 N N . GLU A 1 731 ? 90.079 16.408 58.393 1.00 17.27 728 GLU A N 1
ATOM 5556 C CA . GLU A 1 731 ? 90.137 15.639 59.646 1.00 18.43 728 GLU A CA 1
ATOM 5557 C C . GLU A 1 731 ? 88.860 14.815 59.790 1.00 17.09 728 GLU A C 1
ATOM 5558 O O . GLU A 1 731 ? 88.936 13.658 60.173 1.00 17.40 728 GLU A O 1
ATOM 5564 N N . GLY A 1 732 ? 87.706 15.430 59.496 1.00 17.42 729 GLY A N 1
ATOM 5565 C CA . GLY A 1 732 ? 86.446 14.657 59.593 1.00 17.43 729 GLY A CA 1
ATOM 5566 C C . GLY A 1 732 ? 86.372 13.501 58.578 1.00 16.73 729 GLY A C 1
ATOM 5567 O O . GLY A 1 732 ? 85.882 12.423 58.932 1.00 17.45 729 GLY A O 1
ATOM 5568 N N . ALA A 1 733 ? 86.883 13.693 57.363 1.00 17.16 730 ALA A N 1
ATOM 5569 C CA . ALA A 1 733 ? 86.912 12.688 56.312 1.00 16.83 730 ALA A CA 1
ATOM 5570 C C . ALA A 1 733 ? 87.786 11.536 56.807 1.00 17.80 730 ALA A C 1
ATOM 5571 O O . ALA A 1 733 ? 87.370 10.355 56.777 1.00 17.42 730 ALA A O 1
ATOM 5573 N N . ALA A 1 734 ? 88.992 11.882 57.289 1.00 16.25 731 ALA A N 1
ATOM 5574 C CA . ALA A 1 734 ? 89.905 10.836 57.810 1.00 18.22 731 ALA A CA 1
ATOM 5575 C C . ALA A 1 734 ? 89.225 10.012 58.933 1.00 19.20 731 ALA A C 1
ATOM 5576 O O . ALA A 1 734 ? 89.371 8.778 59.005 1.00 19.61 731 ALA A O 1
ATOM 5578 N N . ALA A 1 735 ? 88.504 10.703 59.819 1.00 17.72 732 ALA A N 1
ATOM 5579 C CA . ALA A 1 735 ? 87.834 10.065 60.943 1.00 17.94 732 ALA A CA 1
ATOM 5580 C C . ALA A 1 735 ? 86.800 9.024 60.469 1.00 18.44 732 ALA A C 1
ATOM 5581 O O . ALA A 1 735 ? 86.563 8.035 61.170 1.00 19.83 732 ALA A O 1
ATOM 5583 N N . THR A 1 736 ? 86.152 9.289 59.315 1.00 17.11 733 THR A N 1
ATOM 5584 C CA . THR A 1 736 ? 85.158 8.317 58.789 1.00 16.54 733 THR A CA 1
ATOM 5585 C C . THR A 1 736 ? 85.835 7.085 58.145 1.00 16.17 733 THR A C 1
ATOM 5586 O O . THR A 1 736 ? 85.164 6.079 57.948 1.00 17.08 733 THR A O 1
ATOM 5590 N N . LEU A 1 737 ? 87.117 7.206 57.789 1.00 16.51 734 LEU A N 1
ATOM 5591 C CA . LEU A 1 737 ? 87.821 6.095 57.097 1.00 15.96 734 LEU A CA 1
ATOM 5592 C C . LEU A 1 737 ? 88.515 5.168 58.074 1.00 17.12 734 LEU A C 1
ATOM 5593 O O . LEU A 1 737 ? 88.807 4.030 57.727 1.00 17.43 734 LEU A O 1
ATOM 5598 N N . ARG A 1 738 ? 88.723 5.634 59.307 1.00 17.41 735 ARG A N 1
ATOM 5599 C CA . ARG A 1 738 ? 89.358 4.832 60.392 1.00 18.45 735 ARG A CA 1
ATOM 5600 C C . ARG A 1 738 ? 88.518 3.627 60.742 1.00 19.06 735 ARG A C 1
ATOM 5601 O O . ARG A 1 738 ? 87.283 3.628 60.474 1.00 18.77 735 ARG A O 1
ATOM 5609 N N . PRO A 1 739 ? 89.100 2.618 61.411 1.00 18.87 736 PRO A N 1
ATOM 5610 C CA . PRO A 1 739 ? 88.271 1.527 61.953 1.00 19.85 736 PRO A CA 1
ATOM 5611 C C . PRO A 1 739 ? 87.138 2.147 62.809 1.00 19.46 736 PRO A C 1
ATOM 5612 O O . PRO A 1 739 ? 87.364 3.109 63.593 1.00 19.68 736 PRO A O 1
ATOM 5616 N N . VAL A 1 740 ? 85.923 1.651 62.622 1.00 19.84 737 VAL A N 1
ATOM 5617 C CA . VAL A 1 740 ? 84.757 2.443 63.005 1.00 20.08 737 VAL A CA 1
ATOM 5618 C C . VAL A 1 740 ? 84.571 2.490 64.513 1.00 21.91 737 VAL A C 1
ATOM 5619 O O . VAL A 1 740 ? 83.839 3.366 65.025 1.00 22.83 737 VAL A O 1
ATOM 5623 N N . ALA A 1 741 ? 85.220 1.563 65.240 1.00 20.86 738 ALA A N 1
ATOM 5624 C CA . ALA A 1 741 ? 85.078 1.616 66.694 1.00 23.46 738 ALA A CA 1
ATOM 5625 C C . ALA A 1 741 ? 86.361 1.952 67.421 1.00 25.06 738 ALA A C 1
ATOM 5626 O O . ALA A 1 741 ? 86.473 1.717 68.628 1.00 26.71 738 ALA A O 1
ATOM 5628 N N . ASP A 1 742 ? 87.314 2.544 66.699 1.00 26.24 739 ASP A N 1
ATOM 5629 C CA . ASP A 1 742 ? 88.497 3.115 67.331 1.00 30.38 739 ASP A CA 1
ATOM 5630 C C . ASP A 1 742 ? 88.232 4.532 67.830 1.00 32.37 739 ASP A C 1
ATOM 5631 O O . ASP A 1 742 ? 87.599 5.356 67.125 1.00 32.73 739 ASP A O 1
ATOM 5636 N N . LEU A 1 743 ? 88.713 4.831 69.032 1.00 34.21 740 LEU A N 1
ATOM 5637 C CA . LEU A 1 743 ? 88.664 6.200 69.523 1.00 37.27 740 LEU A CA 1
ATOM 5638 C C . LEU A 1 743 ? 89.893 6.976 69.067 1.00 39.67 740 LEU A C 1
ATOM 5639 O O . LEU A 1 743 ? 91.015 6.433 68.975 1.00 41.21 740 LEU A O 1
ATOM 5645 N N . LEU B 1 38 ? 73.230 -19.433 65.884 1.00 46.84 35 LEU B N 1
ATOM 5646 C CA . LEU B 1 38 ? 73.119 -19.076 64.431 1.00 45.76 35 LEU B CA 1
ATOM 5647 C C . LEU B 1 38 ? 72.041 -18.011 64.079 1.00 43.53 35 LEU B C 1
ATOM 5648 O O . LEU B 1 38 ? 72.120 -17.410 62.999 1.00 44.48 35 LEU B O 1
ATOM 5653 N N . ALA B 1 39 ? 71.024 -17.793 64.926 1.00 39.74 36 ALA B N 1
ATOM 5654 C CA . ALA B 1 39 ? 70.054 -16.728 64.606 1.00 35.37 36 ALA B CA 1
ATOM 5655 C C . ALA B 1 39 ? 70.794 -15.384 64.782 1.00 32.43 36 ALA B C 1
ATOM 5656 O O . ALA B 1 39 ? 71.714 -15.298 65.584 1.00 32.87 36 ALA B O 1
ATOM 5658 N N . PRO B 1 40 ? 70.430 -14.354 63.999 1.00 28.29 37 PRO B N 1
ATOM 5659 C CA . PRO B 1 40 ? 71.119 -13.048 64.197 1.00 26.04 37 PRO B CA 1
ATOM 5660 C C . PRO B 1 40 ? 70.981 -12.584 65.634 1.00 24.81 37 PRO B C 1
ATOM 5661 O O . PRO B 1 40 ? 69.897 -12.767 66.261 1.00 25.44 37 PRO B O 1
ATOM 5665 N N . GLN B 1 41 ? 72.025 -11.935 66.136 1.00 22.09 38 GLN B N 1
ATOM 5666 C CA . GLN B 1 41 ? 72.009 -11.406 67.502 1.00 21.02 38 GLN B CA 1
ATOM 5667 C C . GLN B 1 41 ? 70.809 -10.469 67.754 1.00 21.96 38 GLN B C 1
ATOM 5668 O O . GLN B 1 41 ? 70.528 -9.585 66.935 1.00 20.39 38 GLN B O 1
ATOM 5674 N N . ASP B 1 42 ? 70.129 -10.660 68.884 1.00 20.22 39 ASP B N 1
ATOM 5675 C CA . ASP B 1 42 ? 68.947 -9.877 69.200 1.00 21.57 39 ASP B CA 1
ATOM 5676 C C . ASP B 1 42 ? 68.967 -9.544 70.703 1.00 21.58 39 ASP B C 1
ATOM 5677 O O . ASP B 1 42 ? 69.908 -9.887 71.420 1.00 21.40 39 ASP B O 1
ATOM 5682 N N . LEU B 1 43 ? 67.934 -8.865 71.183 1.00 21.48 40 LEU B N 1
ATOM 5683 C CA . LEU B 1 43 ? 67.862 -8.523 72.578 1.00 21.85 40 LEU B CA 1
ATOM 5684 C C . LEU B 1 43 ? 67.811 -9.819 73.388 1.00 23.25 40 LEU B C 1
ATOM 5685 O O . LEU B 1 43 ? 67.031 -10.735 73.068 1.00 22.75 40 LEU B O 1
ATOM 5690 N N . ASP B 1 44 ? 68.677 -9.913 74.384 1.00 23.39 41 ASP B N 1
ATOM 5691 C CA . ASP B 1 44 ? 68.748 -11.146 75.175 1.00 25.14 41 ASP B CA 1
ATOM 5692 C C . ASP B 1 44 ? 68.255 -10.790 76.564 1.00 23.83 41 ASP B C 1
ATOM 5693 O O . ASP B 1 44 ? 68.902 -10.034 77.274 1.00 23.29 41 ASP B O 1
ATOM 5698 N N . LEU B 1 45 ? 67.067 -11.298 76.926 1.00 24.17 42 LEU B N 1
ATOM 5699 C CA . LEU B 1 45 ? 66.419 -10.825 78.149 1.00 25.14 42 LEU B CA 1
ATOM 5700 C C . LEU B 1 45 ? 67.153 -11.352 79.394 1.00 25.72 42 LEU B C 1
ATOM 5701 O O . LEU B 1 45 ? 67.050 -10.760 80.483 1.00 24.85 42 LEU B O 1
ATOM 5706 N N . GLU B 1 46 ? 67.872 -12.460 79.238 1.00 25.54 43 GLU B N 1
ATOM 5707 C CA . GLU B 1 46 ? 68.710 -12.911 80.374 1.00 26.64 43 GLU B CA 1
ATOM 5708 C C . GLU B 1 46 ? 69.860 -11.939 80.659 1.00 25.15 43 GLU B C 1
ATOM 5709 O O . GLU B 1 46 ? 70.141 -11.638 81.811 1.00 25.65 43 GLU B O 1
ATOM 5715 N N . ILE B 1 47 ? 70.507 -11.448 79.605 1.00 23.39 44 ILE B N 1
ATOM 5716 C CA . ILE B 1 47 ? 71.549 -10.421 79.765 1.00 23.14 44 ILE B CA 1
ATOM 5717 C C . ILE B 1 47 ? 70.913 -9.181 80.389 1.00 22.20 44 ILE B C 1
ATOM 5718 O O . ILE B 1 47 ? 71.443 -8.615 81.332 1.00 22.00 44 ILE B O 1
ATOM 5723 N N . LEU B 1 48 ? 69.762 -8.761 79.864 1.00 21.07 45 LEU B N 1
ATOM 5724 C CA . LEU B 1 48 ? 69.109 -7.561 80.402 1.00 21.42 45 LEU B CA 1
ATOM 5725 C C . LEU B 1 48 ? 68.879 -7.701 81.926 1.00 21.95 45 LEU B C 1
ATOM 5726 O O . LEU B 1 48 ? 69.240 -6.818 82.688 1.00 22.58 45 LEU B O 1
ATOM 5731 N N . GLU B 1 49 ? 68.294 -8.824 82.366 1.00 23.02 46 GLU B N 1
ATOM 5732 C CA . GLU B 1 49 ? 67.983 -8.995 83.785 1.00 24.96 46 GLU B CA 1
ATOM 5733 C C . GLU B 1 49 ? 69.220 -9.097 84.643 1.00 24.57 46 GLU B C 1
ATOM 5734 O O . GLU B 1 49 ? 69.229 -8.593 85.759 1.00 24.46 46 GLU B O 1
ATOM 5740 N N . THR B 1 50 ? 70.274 -9.720 84.123 1.00 23.84 47 THR B N 1
ATOM 5741 C CA . THR B 1 50 ? 71.548 -9.756 84.833 1.00 24.03 47 THR B CA 1
ATOM 5742 C C . THR B 1 50 ? 72.064 -8.347 85.081 1.00 23.54 47 THR B C 1
ATOM 5743 O O . THR B 1 50 ? 72.422 -7.987 86.185 1.00 23.69 47 THR B O 1
ATOM 5747 N N . VAL B 1 51 ? 72.073 -7.531 84.031 1.00 22.27 48 VAL B N 1
ATOM 5748 C CA . VAL B 1 51 ? 72.536 -6.147 84.164 1.00 20.99 48 VAL B CA 1
ATOM 5749 C C . VAL B 1 51 ? 71.678 -5.388 85.152 1.00 20.73 48 VAL B C 1
ATOM 5750 O O . VAL B 1 51 ? 72.219 -4.688 86.007 1.00 20.80 48 VAL B O 1
ATOM 5754 N N . MET B 1 52 ? 70.347 -5.513 85.057 1.00 20.65 49 MET B N 1
ATOM 5755 C CA . MET B 1 52 ? 69.473 -4.737 85.962 1.00 22.75 49 MET B CA 1
ATOM 5756 C C . MET B 1 52 ? 69.750 -5.108 87.423 1.00 23.16 49 MET B C 1
ATOM 5757 O O . MET B 1 52 ? 69.778 -4.218 88.315 1.00 23.34 49 MET B O 1
ATOM 5762 N N . GLY B 1 53 ? 69.994 -6.412 87.624 1.00 23.94 50 GLY B N 1
ATOM 5763 C CA . GLY B 1 53 ? 70.207 -6.957 88.976 1.00 24.94 50 GLY B CA 1
ATOM 5764 C C . GLY B 1 53 ? 71.563 -6.610 89.561 1.00 25.51 50 GLY B C 1
ATOM 5765 O O . GLY B 1 53 ? 71.735 -6.657 90.785 1.00 26.66 50 GLY B O 1
ATOM 5766 N N . GLN B 1 54 ? 72.520 -6.232 88.719 1.00 24.64 51 GLN B N 1
ATOM 5767 C CA . GLN B 1 54 ? 73.896 -5.912 89.165 1.00 24.74 51 GLN B CA 1
ATOM 5768 C C . GLN B 1 54 ? 74.123 -4.449 89.499 1.00 23.93 51 GLN B C 1
ATOM 5769 O O . GLN B 1 54 ? 75.097 -4.111 90.163 1.00 25.43 51 GLN B O 1
ATOM 5775 N N . LEU B 1 55 ? 73.247 -3.563 89.028 1.00 22.24 52 LEU B N 1
ATOM 5776 C CA . LEU B 1 55 ? 73.417 -2.128 89.314 1.00 22.61 52 LEU B CA 1
ATOM 5777 C C . LEU B 1 55 ? 73.197 -1.857 90.817 1.00 24.17 52 LEU B C 1
ATOM 5778 O O . LEU B 1 55 ? 72.090 -2.058 91.343 1.00 25.76 52 LEU B O 1
ATOM 5783 N N . ASP B 1 56 ? 74.254 -1.405 91.474 1.00 24.69 53 ASP B N 1
ATOM 5784 C CA . ASP B 1 56 ? 74.345 -1.426 92.948 1.00 26.46 53 ASP B CA 1
ATOM 5785 C C . ASP B 1 56 ? 74.200 -0.018 93.523 1.00 25.58 53 ASP B C 1
ATOM 5786 O O . ASP B 1 56 ? 75.059 0.849 93.281 1.00 26.21 53 ASP B O 1
ATOM 5791 N N . ALA B 1 57 ? 73.144 0.201 94.311 1.00 25.53 54 ALA B N 1
ATOM 5792 C CA . ALA B 1 57 ? 72.896 1.509 94.883 1.00 26.31 54 ALA B CA 1
ATOM 5793 C C . ALA B 1 57 ? 74.059 1.978 95.765 1.00 26.62 54 ALA B C 1
ATOM 5794 O O . ALA B 1 57 ? 74.383 3.160 95.794 1.00 26.74 54 ALA B O 1
ATOM 5796 N N . HIS B 1 58 ? 74.702 1.036 96.470 1.00 28.00 55 HIS B N 1
ATOM 5797 C CA . HIS B 1 58 ? 75.795 1.409 97.368 1.00 29.14 55 HIS B CA 1
ATOM 5798 C C . HIS B 1 58 ? 77.013 1.890 96.572 1.00 27.82 55 HIS B C 1
ATOM 5799 O O . HIS B 1 58 ? 77.689 2.827 96.985 1.00 26.58 55 HIS B O 1
ATOM 5806 N N . ARG B 1 59 ? 77.283 1.249 95.432 1.00 25.40 56 ARG B N 1
ATOM 5807 C CA . ARG B 1 59 ? 78.376 1.686 94.564 1.00 25.76 56 ARG B CA 1
ATOM 5808 C C . ARG B 1 59 ? 78.106 3.063 94.007 1.00 23.97 56 ARG B C 1
ATOM 5809 O O . ARG B 1 59 ? 79.016 3.879 93.962 1.00 24.72 56 ARG B O 1
ATOM 5817 N N . ILE B 1 60 ? 76.858 3.322 93.628 1.00 23.27 57 ILE B N 1
ATOM 5818 C CA . ILE B 1 60 ? 76.467 4.655 93.147 1.00 22.01 57 ILE B CA 1
ATOM 5819 C C . ILE B 1 60 ? 76.696 5.713 94.243 1.00 22.27 57 ILE B C 1
ATOM 5820 O O . ILE B 1 60 ? 77.292 6.783 94.008 1.00 21.79 57 ILE B O 1
ATOM 5825 N N . ARG B 1 61 ? 76.280 5.391 95.463 1.00 23.13 58 ARG B N 1
ATOM 5826 C CA . ARG B 1 61 ? 76.468 6.302 96.591 1.00 23.39 58 ARG B CA 1
ATOM 5827 C C . ARG B 1 61 ? 77.948 6.638 96.770 1.00 24.11 58 ARG B C 1
ATOM 5828 O O . ARG B 1 61 ? 78.334 7.807 96.892 1.00 23.98 58 ARG B O 1
ATOM 5836 N N . GLU B 1 62 ? 78.799 5.618 96.787 1.00 23.60 59 GLU B N 1
ATOM 5837 C CA . GLU B 1 62 ? 80.208 5.889 97.005 1.00 24.75 59 GLU B CA 1
ATOM 5838 C C . GLU B 1 62 ? 80.853 6.616 95.837 1.00 24.72 59 GLU B C 1
ATOM 5839 O O . GLU B 1 62 ? 81.794 7.401 96.041 1.00 24.05 59 GLU B O 1
ATOM 5845 N N . ASN B 1 63 ? 80.338 6.381 94.614 1.00 23.93 60 ASN B N 1
ATOM 5846 C CA . ASN B 1 63 ? 80.805 7.154 93.475 1.00 23.92 60 ASN B CA 1
ATOM 5847 C C . ASN B 1 63 ? 80.530 8.627 93.729 1.00 22.97 60 ASN B C 1
ATOM 5848 O O . ASN B 1 63 ? 81.403 9.482 93.538 1.00 23.00 60 ASN B O 1
ATOM 5853 N N . LEU B 1 64 ? 79.287 8.916 94.137 1.00 22.51 61 LEU B N 1
ATOM 5854 C CA . LEU B 1 64 ? 78.844 10.263 94.313 1.00 23.04 61 LEU B CA 1
ATOM 5855 C C . LEU B 1 64 ? 79.699 10.925 95.420 1.00 24.36 61 LEU B C 1
ATOM 5856 O O . LEU B 1 64 ? 80.094 12.091 95.288 1.00 23.11 61 LEU B O 1
ATOM 5861 N N . ARG B 1 65 ? 80.014 10.171 96.477 1.00 24.68 62 ARG B N 1
ATOM 5862 C CA . ARG B 1 65 ? 80.810 10.762 97.542 1.00 25.75 62 ARG B CA 1
ATOM 5863 C C . ARG B 1 65 ? 82.145 11.275 97.014 1.00 25.89 62 ARG B C 1
ATOM 5864 O O . ARG B 1 65 ? 82.547 12.404 97.388 1.00 26.86 62 ARG B O 1
ATOM 5872 N N . GLU B 1 66 ? 82.802 10.480 96.160 1.00 24.95 63 GLU B N 1
ATOM 5873 C CA . GLU B 1 66 ? 84.109 10.858 95.612 1.00 25.58 63 GLU B CA 1
ATOM 5874 C C . GLU B 1 66 ? 83.960 12.004 94.602 1.00 25.30 63 GLU B C 1
ATOM 5875 O O . GLU B 1 66 ? 84.699 12.982 94.616 1.00 24.35 63 GLU B O 1
ATOM 5881 N N . LEU B 1 67 ? 82.962 11.896 93.727 1.00 23.57 64 LEU B N 1
ATOM 5882 C CA . LEU B 1 67 ? 82.768 12.924 92.687 1.00 23.71 64 LEU B CA 1
ATOM 5883 C C . LEU B 1 67 ? 82.476 14.327 93.233 1.00 23.35 64 LEU B C 1
ATOM 5884 O O . LEU B 1 67 ? 82.880 15.331 92.625 1.00 24.94 64 LEU B O 1
ATOM 5889 N N . SER B 1 68 ? 81.759 14.398 94.344 1.00 22.58 65 SER B N 1
ATOM 5890 C CA . SER B 1 68 ? 81.265 15.669 94.876 1.00 23.40 65 SER B CA 1
ATOM 5891 C C . SER B 1 68 ? 82.014 16.153 96.128 1.00 24.18 65 SER B C 1
ATOM 5892 O O . SER B 1 68 ? 81.616 17.154 96.752 1.00 23.15 65 SER B O 1
ATOM 5895 N N . ARG B 1 69 ? 83.115 15.475 96.449 1.00 25.04 66 ARG B N 1
ATOM 5896 C CA . ARG B 1 69 ? 83.869 15.802 97.666 1.00 28.08 66 ARG B CA 1
ATOM 5897 C C . ARG B 1 69 ? 84.488 17.197 97.601 1.00 27.99 66 ARG B C 1
ATOM 5898 O O . ARG B 1 69 ? 84.594 17.876 98.637 1.00 27.22 66 ARG B O 1
ATOM 5906 N N . GLU B 1 70 ? 84.918 17.633 96.413 1.00 26.26 67 GLU B N 1
ATOM 5907 C CA . GLU B 1 70 ? 85.501 18.952 96.273 1.00 27.12 67 GLU B CA 1
ATOM 5908 C C . GLU B 1 70 ? 84.792 19.699 95.138 1.00 25.48 67 GLU B C 1
ATOM 5909 O O . GLU B 1 70 ? 84.263 19.052 94.206 1.00 24.34 67 GLU B O 1
ATOM 5915 N N . PRO B 1 71 ? 84.831 21.031 95.160 1.00 25.06 68 PRO B N 1
ATOM 5916 C CA . PRO B 1 71 ? 84.357 21.735 93.940 1.00 24.48 68 PRO B CA 1
ATOM 5917 C C . PRO B 1 71 ? 85.104 21.306 92.679 1.00 24.39 68 PRO B C 1
ATOM 5918 O O . PRO B 1 71 ? 86.326 21.049 92.705 1.00 23.61 68 PRO B O 1
ATOM 5922 N N . HIS B 1 72 ? 84.382 21.236 91.569 1.00 23.63 69 HIS B N 1
ATOM 5923 C CA . HIS B 1 72 ? 84.971 20.727 90.309 1.00 22.76 69 HIS B CA 1
ATOM 5924 C C . HIS B 1 72 ? 84.532 21.531 89.105 1.00 22.95 69 HIS B C 1
ATOM 5925 O O . HIS B 1 72 ? 84.009 21.005 88.124 1.00 22.36 69 HIS B O 1
ATOM 5932 N N . LEU B 1 73 ? 84.805 22.831 89.168 1.00 21.33 70 LEU B N 1
ATOM 5933 C CA . LEU B 1 73 ? 84.550 23.738 88.066 1.00 22.37 70 LEU B CA 1
ATOM 5934 C C . LEU B 1 73 ? 85.317 23.307 86.790 1.00 21.88 70 LEU B C 1
ATOM 5935 O O . LEU B 1 73 ? 86.443 22.778 86.882 1.00 22.06 70 LEU B O 1
ATOM 5940 N N . ALA B 1 74 ? 84.714 23.489 85.612 1.00 21.40 71 ALA B N 1
ATOM 5941 C CA . ALA B 1 74 ? 85.405 23.141 84.339 1.00 20.26 71 ALA B CA 1
ATOM 5942 C C . ALA B 1 74 ? 86.824 23.741 84.300 1.00 21.20 71 ALA B C 1
ATOM 5943 O O . ALA B 1 74 ? 86.973 24.926 84.556 1.00 21.82 71 ALA B O 1
ATOM 5945 N N . SER B 1 75 ? 87.807 22.906 83.973 1.00 21.01 72 SER B N 1
ATOM 5946 C CA . SER B 1 75 ? 89.233 23.276 83.722 1.00 23.03 72 SER B CA 1
ATOM 5947 C C . SER B 1 75 ? 89.995 23.445 85.022 1.00 23.94 72 SER B C 1
ATOM 5948 O O . SER B 1 75 ? 91.186 23.782 84.985 1.00 24.88 72 SER B O 1
ATOM 5951 N N . SER B 1 76 ? 89.339 23.216 86.155 1.00 24.39 73 SER B N 1
ATOM 5952 C CA . SER B 1 76 ? 90.050 23.280 87.464 1.00 25.39 73 SER B CA 1
ATOM 5953 C C . SER B 1 76 ? 90.934 22.044 87.649 1.00 26.10 73 SER B C 1
ATOM 5954 O O . SER B 1 76 ? 90.760 21.037 86.950 1.00 24.61 73 SER B O 1
ATOM 5957 N N . PRO B 1 77 ? 91.890 22.111 88.597 1.00 25.96 74 PRO B N 1
ATOM 5958 C CA . PRO B 1 77 ? 92.655 20.896 88.876 1.00 26.28 74 PRO B CA 1
ATOM 5959 C C . PRO B 1 77 ? 91.766 19.712 89.291 1.00 25.26 74 PRO B C 1
ATOM 5960 O O . PRO B 1 77 ? 92.079 18.583 88.928 1.00 25.52 74 PRO B O 1
ATOM 5964 N N . ARG B 1 78 ? 90.712 19.973 90.060 1.00 23.80 75 ARG B N 1
ATOM 5965 C CA . ARG B 1 78 ? 89.788 18.884 90.447 1.00 24.69 75 ARG B CA 1
ATOM 5966 C C . ARG B 1 78 ? 89.071 18.292 89.232 1.00 23.68 75 ARG B C 1
ATOM 5967 O O . ARG B 1 78 ? 88.896 17.069 89.146 1.00 24.54 75 ARG B O 1
ATOM 5975 N N . ASP B 1 79 ? 88.695 19.147 88.280 1.00 22.56 76 ASP B N 1
ATOM 5976 C CA . ASP B 1 79 ? 88.146 18.620 87.002 1.00 23.32 76 ASP B CA 1
ATOM 5977 C C . ASP B 1 79 ? 89.121 17.630 86.368 1.00 23.93 76 ASP B C 1
ATOM 5978 O O . ASP B 1 79 ? 88.733 16.564 85.889 1.00 22.93 76 ASP B O 1
ATOM 5983 N N . GLU B 1 80 ? 90.406 17.985 86.333 1.00 23.63 77 GLU B N 1
ATOM 5984 C CA . GLU B 1 80 ? 91.365 17.065 85.785 1.00 24.56 77 GLU B CA 1
ATOM 5985 C C . GLU B 1 80 ? 91.525 15.758 86.599 1.00 24.14 77 GLU B C 1
ATOM 5986 O O . GLU B 1 80 ? 91.715 14.674 86.006 1.00 24.14 77 GLU B O 1
ATOM 5992 N N . ASP B 1 81 ? 91.431 15.826 87.937 1.00 25.12 78 ASP B N 1
ATOM 5993 C CA . ASP B 1 81 ? 91.400 14.606 88.743 1.00 26.04 78 ASP B CA 1
ATOM 5994 C C . ASP B 1 81 ? 90.228 13.697 88.283 1.00 25.06 78 ASP B C 1
ATOM 5995 O O . ASP B 1 81 ? 90.378 12.495 88.242 1.00 24.66 78 ASP B O 1
ATOM 6000 N N . LEU B 1 82 ? 89.055 14.279 87.990 1.00 24.01 79 LEU B N 1
ATOM 6001 C CA . LEU B 1 82 ? 87.894 13.466 87.638 1.00 23.63 79 LEU B CA 1
ATOM 6002 C C . LEU B 1 82 ? 88.044 12.886 86.213 1.00 23.56 79 LEU B C 1
ATOM 6003 O O . LEU B 1 82 ? 87.591 11.770 85.975 1.00 24.22 79 LEU B O 1
ATOM 6008 N N . VAL B 1 83 ? 88.652 13.637 85.298 1.00 23.19 80 VAL B N 1
ATOM 6009 C CA . VAL B 1 83 ? 89.043 13.081 83.985 1.00 23.27 80 VAL B CA 1
ATOM 6010 C C . VAL B 1 83 ? 89.900 11.821 84.232 1.00 25.00 80 VAL B C 1
ATOM 6011 O O . VAL B 1 83 ? 89.707 10.791 83.625 1.00 23.48 80 VAL B O 1
ATOM 6015 N N . GLN B 1 84 ? 90.850 11.910 85.153 1.00 24.49 81 GLN B N 1
ATOM 6016 C CA . GLN B 1 84 ? 91.725 10.750 85.371 1.00 25.83 81 GLN B CA 1
ATOM 6017 C C . GLN B 1 84 ? 90.996 9.593 86.042 1.00 25.51 81 GLN B C 1
ATOM 6018 O O . GLN B 1 84 ? 91.313 8.433 85.781 1.00 25.42 81 GLN B O 1
ATOM 6024 N N . LEU B 1 85 ? 90.052 9.909 86.915 1.00 25.20 82 LEU B N 1
ATOM 6025 C CA . LEU B 1 85 ? 89.198 8.875 87.524 1.00 25.15 82 LEU B CA 1
ATOM 6026 C C . LEU B 1 85 ? 88.415 8.120 86.435 1.00 25.36 82 LEU B C 1
ATOM 6027 O O . LEU B 1 85 ? 88.394 6.900 86.428 1.00 25.61 82 LEU B O 1
ATOM 6032 N N . LEU B 1 86 ? 87.806 8.858 85.501 1.00 24.96 83 LEU B N 1
ATOM 6033 C CA . LEU B 1 86 ? 87.051 8.209 84.435 1.00 24.61 83 LEU B CA 1
ATOM 6034 C C . LEU B 1 86 ? 87.943 7.321 83.605 1.00 24.70 83 LEU B C 1
ATOM 6035 O O . LEU B 1 86 ? 87.595 6.174 83.292 1.00 24.42 83 LEU B O 1
ATOM 6040 N N . LEU B 1 87 ? 89.111 7.853 83.225 1.00 24.20 84 LEU B N 1
ATOM 6041 C CA . LEU B 1 87 ? 90.039 7.075 82.424 1.00 25.12 84 LEU B CA 1
ATOM 6042 C C . LEU B 1 87 ? 90.426 5.790 83.152 1.00 26.05 84 LEU B C 1
ATOM 6043 O O . LEU B 1 87 ? 90.429 4.701 82.569 1.00 24.92 84 LEU B O 1
ATOM 6048 N N . GLN B 1 88 ? 90.734 5.916 84.432 1.00 27.17 85 GLN B N 1
ATOM 6049 C CA . GLN B 1 88 ? 91.158 4.754 85.205 1.00 28.57 85 GLN B CA 1
ATOM 6050 C C . GLN B 1 88 ? 90.061 3.678 85.273 1.00 28.14 85 GLN B C 1
ATOM 6051 O O . GLN B 1 88 ? 90.327 2.501 85.026 1.00 27.81 85 GLN B O 1
ATOM 6057 N N . ARG B 1 89 ? 88.834 4.101 85.554 1.00 26.45 86 ARG B N 1
ATOM 6058 C CA . ARG B 1 89 ? 87.665 3.196 85.599 1.00 26.49 86 ARG B CA 1
ATOM 6059 C C . ARG B 1 89 ? 87.445 2.537 84.234 1.00 26.02 86 ARG B C 1
ATOM 6060 O O . ARG B 1 89 ? 87.233 1.319 84.134 1.00 27.28 86 ARG B O 1
ATOM 6068 N N . TRP B 1 90 ? 87.546 3.309 83.160 1.00 24.70 87 TRP B N 1
ATOM 6069 C CA . TRP B 1 90 ? 87.220 2.757 81.844 1.00 24.24 87 TRP B CA 1
ATOM 6070 C C . TRP B 1 90 ? 88.364 1.968 81.181 1.00 24.83 87 TRP B C 1
ATOM 6071 O O . TRP B 1 90 ? 88.148 1.267 80.190 1.00 24.25 87 TRP B O 1
ATOM 6082 N N . LYS B 1 91 ? 89.584 2.122 81.708 1.00 25.67 88 LYS B N 1
ATOM 6083 C CA . LYS B 1 91 ? 90.750 1.310 81.230 1.00 27.52 88 LYS B CA 1
ATOM 6084 C C . LYS B 1 91 ? 91.044 0.077 82.078 1.00 28.75 88 LYS B C 1
ATOM 6085 O O . LYS B 1 91 ? 91.988 -0.692 81.787 1.00 29.01 88 LYS B O 1
ATOM 6091 N N . ASP B 1 92 ? 90.257 -0.129 83.121 1.00 28.58 89 ASP B N 1
ATOM 6092 C CA . ASP B 1 92 ? 90.487 -1.282 84.009 1.00 30.65 89 ASP B CA 1
ATOM 6093 C C . ASP B 1 92 ? 90.395 -2.629 83.267 1.00 31.34 89 ASP B C 1
ATOM 6094 O O . ASP B 1 92 ? 89.414 -2.879 82.558 1.00 30.02 89 ASP B O 1
ATOM 6099 N N . PRO B 1 93 ? 91.420 -3.512 83.416 1.00 31.91 90 PRO B N 1
ATOM 6100 C CA . PRO B 1 93 ? 91.380 -4.753 82.648 1.00 32.20 90 PRO B CA 1
ATOM 6101 C C . PRO B 1 93 ? 90.247 -5.721 82.983 1.00 31.31 90 PRO B C 1
ATOM 6102 O O . PRO B 1 93 ? 89.938 -6.556 82.145 1.00 31.25 90 PRO B O 1
ATOM 6106 N N . GLU B 1 94 ? 89.636 -5.599 84.157 1.00 31.60 91 GLU B N 1
ATOM 6107 C CA . GLU B 1 94 ? 88.533 -6.495 84.601 1.00 32.81 91 GLU B CA 1
ATOM 6108 C C . GLU B 1 94 ? 87.121 -5.890 84.523 1.00 30.22 91 GLU B C 1
ATOM 6109 O O . GLU B 1 94 ? 86.130 -6.606 84.378 1.00 29.16 91 GLU B O 1
ATOM 6115 N N . SER B 1 95 ? 87.038 -4.575 84.635 1.00 29.66 92 SER B N 1
ATOM 6116 C CA . SER B 1 95 ? 85.713 -3.921 84.676 1.00 28.42 92 SER B CA 1
ATOM 6117 C C . SER B 1 95 ? 85.603 -2.752 83.694 1.00 27.11 92 SER B C 1
ATOM 6118 O O . SER B 1 95 ? 84.594 -2.042 83.697 1.00 25.58 92 SER B O 1
ATOM 6121 N N . GLY B 1 96 ? 86.659 -2.532 82.907 1.00 25.49 93 GLY B N 1
ATOM 6122 C CA . GLY B 1 96 ? 86.684 -1.419 81.919 1.00 23.87 93 GLY B CA 1
ATOM 6123 C C . GLY B 1 96 ? 86.048 -1.752 80.585 1.00 22.94 93 GLY B C 1
ATOM 6124 O O . GLY B 1 96 ? 85.380 -2.768 80.417 1.00 23.45 93 GLY B O 1
ATOM 6125 N N . LEU B 1 97 ? 86.241 -0.843 79.640 1.00 22.60 94 LEU B N 1
ATOM 6126 C CA . LEU B 1 97 ? 85.626 -0.929 78.314 1.00 22.41 94 LEU B CA 1
ATOM 6127 C C . LEU B 1 97 ? 86.652 -1.446 77.309 1.00 23.47 94 LEU B C 1
ATOM 6128 O O . LEU B 1 97 ? 87.834 -1.753 77.690 1.00 24.75 94 LEU B O 1
ATOM 6133 N N . ASP B 1 98 ? 86.297 -1.515 76.022 1.00 22.53 95 ASP B N 1
ATOM 6134 C CA . ASP B 1 98 ? 87.344 -1.845 75.036 1.00 23.06 95 ASP B CA 1
ATOM 6135 C C . ASP B 1 98 ? 88.459 -0.809 74.954 1.00 24.68 95 ASP B C 1
ATOM 6136 O O . ASP B 1 98 ? 89.672 -1.161 74.927 1.00 25.10 95 ASP B O 1
ATOM 6141 N N . SER B 1 99 ? 88.095 0.472 74.867 1.00 23.88 96 SER B N 1
ATOM 6142 C CA . SER B 1 99 ? 89.086 1.550 74.977 1.00 25.87 96 SER B CA 1
ATOM 6143 C C . SER B 1 99 ? 88.460 2.797 75.535 1.00 24.66 96 SER B C 1
ATOM 6144 O O . SER B 1 99 ? 87.217 2.908 75.578 1.00 23.96 96 SER B O 1
ATOM 6147 N N . ALA B 1 100 ? 89.329 3.703 75.981 1.00 22.77 97 ALA B N 1
ATOM 6148 C CA . ALA B 1 100 ? 88.872 4.979 76.554 1.00 22.60 97 ALA B CA 1
ATOM 6149 C C . ALA B 1 100 ? 89.985 5.998 76.329 1.00 24.24 97 ALA B C 1
ATOM 6150 O O . ALA B 1 100 ? 91.188 5.645 76.476 1.00 24.99 97 ALA B O 1
ATOM 6152 N N . GLU B 1 101 ? 89.627 7.235 75.976 1.00 23.80 98 GLU B N 1
ATOM 6153 C CA . GLU B 1 101 ? 90.636 8.271 75.693 1.00 26.33 98 GLU B CA 1
ATOM 6154 C C . GLU B 1 101 ? 90.059 9.618 76.014 1.00 25.56 98 GLU B C 1
ATOM 6155 O O . GLU B 1 101 ? 88.849 9.843 75.769 1.00 24.61 98 GLU B O 1
ATOM 6161 N N . ALA B 1 102 ? 90.926 10.511 76.493 1.00 25.15 99 ALA B N 1
ATOM 6162 C CA . ALA B 1 102 ? 90.543 11.911 76.689 1.00 25.93 99 ALA B CA 1
ATOM 6163 C C . ALA B 1 102 ? 90.810 12.711 75.451 1.00 26.46 99 ALA B C 1
ATOM 6164 O O . ALA B 1 102 ? 91.761 12.427 74.712 1.00 26.69 99 ALA B O 1
ATOM 6166 N N . SER B 1 103 ? 89.940 13.677 75.169 1.00 25.97 100 SER B N 1
ATOM 6167 C CA . SER B 1 103 ? 90.209 14.672 74.102 1.00 26.16 100 SER B CA 1
ATOM 6168 C C . SER B 1 103 ? 90.001 16.069 74.659 1.00 26.28 100 SER B C 1
ATOM 6169 O O . SER B 1 103 ? 89.121 16.262 75.481 1.00 26.86 100 SER B O 1
ATOM 6172 N N . THR B 1 104 ? 90.813 17.024 74.211 1.00 24.41 101 THR B N 1
ATOM 6173 C CA . THR B 1 104 ? 90.871 18.300 74.878 1.00 24.14 101 THR B CA 1
ATOM 6174 C C . THR B 1 104 ? 90.644 19.394 73.834 1.00 23.83 101 THR B C 1
ATOM 6175 O O . THR B 1 104 ? 91.201 19.321 72.717 1.00 24.06 101 THR B O 1
ATOM 6179 N N . TYR B 1 105 ? 89.849 20.381 74.217 1.00 20.97 102 TYR B N 1
ATOM 6180 C CA . TYR B 1 105 ? 89.621 21.580 73.438 1.00 21.66 102 TYR B CA 1
ATOM 6181 C C . TYR B 1 105 ? 90.035 22.816 74.241 1.00 20.89 102 TYR B C 1
ATOM 6182 O O . TYR B 1 105 ? 89.920 22.822 75.466 1.00 22.10 102 TYR B O 1
ATOM 6191 N N A GLU B 1 106 ? 90.549 23.837 73.554 0.70 22.08 103 GLU B N 1
ATOM 6192 N N B GLU B 1 106 ? 90.525 23.834 73.521 0.30 20.89 103 GLU B N 1
ATOM 6193 C CA A GLU B 1 106 ? 90.898 25.080 74.230 0.70 22.03 103 GLU B CA 1
ATOM 6194 C CA B GLU B 1 106 ? 90.878 25.139 74.088 0.30 20.16 103 GLU B CA 1
ATOM 6195 C C A GLU B 1 106 ? 89.800 26.067 73.891 0.70 21.40 103 GLU B C 1
ATOM 6196 C C B GLU B 1 106 ? 89.745 26.100 73.856 0.30 20.13 103 GLU B C 1
ATOM 6197 O O A GLU B 1 106 ? 89.662 26.482 72.723 0.70 22.20 103 GLU B O 1
ATOM 6198 O O B GLU B 1 106 ? 89.534 26.554 72.723 0.30 20.62 103 GLU B O 1
ATOM 6209 N N . VAL B 1 107 ? 89.035 26.421 74.937 1.00 19.33 104 VAL B N 1
ATOM 6210 C CA . VAL B 1 107 ? 87.758 27.115 74.818 1.00 20.02 104 VAL B CA 1
ATOM 6211 C C . VAL B 1 107 ? 87.719 28.332 75.725 1.00 19.56 104 VAL B C 1
ATOM 6212 O O . VAL B 1 107 ? 88.396 28.349 76.750 1.00 20.53 104 VAL B O 1
ATOM 6216 N N . LEU B 1 108 ? 86.887 29.314 75.368 1.00 20.79 105 LEU B N 1
ATOM 6217 C CA . LEU B 1 108 ? 86.838 30.587 76.107 1.00 20.66 105 LEU B CA 1
ATOM 6218 C C . LEU B 1 108 ? 85.832 30.436 77.266 1.00 20.34 105 LEU B C 1
ATOM 6219 O O . LEU B 1 108 ? 84.604 30.278 77.025 1.00 20.95 105 LEU B O 1
ATOM 6224 N N . LEU B 1 109 ? 86.355 30.400 78.498 1.00 20.18 106 LEU B N 1
ATOM 6225 C CA . LEU B 1 109 ? 85.503 30.368 79.698 1.00 20.46 106 LEU B CA 1
ATOM 6226 C C . LEU B 1 109 ? 85.549 31.761 80.392 1.00 22.04 106 LEU B C 1
ATOM 6227 O O . LEU B 1 109 ? 86.103 32.693 79.836 1.00 22.48 106 LEU B O 1
ATOM 6232 N N . SER B 1 110 ? 84.971 31.864 81.581 1.00 20.48 107 SER B N 1
ATOM 6233 C CA . SER B 1 110 ? 84.833 33.158 82.271 1.00 20.80 107 SER B CA 1
ATOM 6234 C C . SER B 1 110 ? 84.897 32.889 83.750 1.00 20.94 107 SER B C 1
ATOM 6235 O O . SER B 1 110 ? 84.271 31.947 84.218 1.00 20.25 107 SER B O 1
ATOM 6238 N N . PHE B 1 111 ? 85.594 33.744 84.512 1.00 21.92 108 PHE B N 1
ATOM 6239 C CA . PHE B 1 111 ? 85.729 33.521 85.956 1.00 22.58 108 PHE B CA 1
ATOM 6240 C C . PHE B 1 111 ? 85.770 34.870 86.662 1.00 22.96 108 PHE B C 1
ATOM 6241 O O . PHE B 1 111 ? 86.235 35.839 86.064 1.00 24.26 108 PHE B O 1
ATOM 6249 N N . PRO B 1 112 ? 85.370 34.883 87.936 1.00 23.08 109 PRO B N 1
ATOM 6250 C CA . PRO B 1 112 ? 85.545 36.087 88.754 1.00 24.02 109 PRO B CA 1
ATOM 6251 C C . PRO B 1 112 ? 86.968 36.151 89.267 1.00 25.83 109 PRO B C 1
ATOM 6252 O O . PRO B 1 112 ? 87.734 35.190 89.133 1.00 23.81 109 PRO B O 1
ATOM 6256 N N . SER B 1 113 ? 87.303 37.296 89.855 1.00 26.35 110 SER B N 1
ATOM 6257 C CA . SER B 1 113 ? 88.695 37.503 90.357 1.00 28.81 110 SER B CA 1
ATOM 6258 C C . SER B 1 113 ? 88.785 37.124 91.838 1.00 29.84 110 SER B C 1
ATOM 6259 O O . SER B 1 113 ? 87.976 37.589 92.644 1.00 30.26 110 SER B O 1
ATOM 6262 N N . GLN B 1 114 ? 89.745 36.262 92.194 1.00 32.89 111 GLN B N 1
ATOM 6263 C CA . GLN B 1 114 ? 90.049 35.970 93.623 1.00 36.72 111 GLN B CA 1
ATOM 6264 C C . GLN B 1 114 ? 90.538 37.235 94.374 1.00 37.84 111 GLN B C 1
ATOM 6265 O O . GLN B 1 114 ? 90.183 37.458 95.545 1.00 39.13 111 GLN B O 1
ATOM 6271 N N . GLU B 1 115 ? 91.328 38.051 93.682 1.00 38.17 112 GLU B N 1
ATOM 6272 C CA . GLU B 1 115 ? 91.907 39.291 94.267 1.00 39.06 112 GLU B CA 1
ATOM 6273 C C . GLU B 1 115 ? 90.923 40.451 94.454 1.00 38.08 112 GLU B C 1
ATOM 6274 O O . GLU B 1 115 ? 91.055 41.226 95.411 1.00 37.99 112 GLU B O 1
ATOM 6280 N N . GLN B 1 116 ? 89.977 40.611 93.522 1.00 34.54 113 GLN B N 1
ATOM 6281 C CA . GLN B 1 116 ? 88.963 41.661 93.601 1.00 33.13 113 GLN B CA 1
ATOM 6282 C C . GLN B 1 116 ? 87.602 41.004 93.430 1.00 32.23 113 GLN B C 1
ATOM 6283 O O . GLN B 1 116 ? 87.176 40.824 92.277 1.00 32.35 113 GLN B O 1
ATOM 6289 N N . PRO B 1 117 ? 86.965 40.622 94.543 1.00 30.99 114 PRO B N 1
ATOM 6290 C CA . PRO B 1 117 ? 85.627 40.007 94.462 1.00 30.68 114 PRO B CA 1
ATOM 6291 C C . PRO B 1 117 ? 84.603 40.961 93.873 1.00 29.05 114 PRO B C 1
ATOM 6292 O O . PRO B 1 117 ? 84.715 42.186 94.006 1.00 28.30 114 PRO B O 1
ATOM 6296 N N . ASN B 1 118 ? 83.578 40.393 93.234 1.00 26.80 115 ASN B N 1
ATOM 6297 C CA . ASN B 1 118 ? 82.462 41.171 92.790 1.00 26.37 115 ASN B CA 1
ATOM 6298 C C . ASN B 1 118 ? 81.713 41.682 93.999 1.00 26.32 115 ASN B C 1
ATOM 6299 O O . ASN B 1 118 ? 81.517 40.946 94.953 1.00 27.42 115 ASN B O 1
ATOM 6304 N N . VAL B 1 119 ? 81.261 42.922 93.958 1.00 26.42 116 VAL B N 1
ATOM 6305 C CA . VAL B 1 119 ? 80.598 43.492 95.147 1.00 27.22 116 VAL B CA 1
ATOM 6306 C C . VAL B 1 119 ? 79.364 44.260 94.762 1.00 25.69 116 VAL B C 1
ATOM 6307 O O . VAL B 1 119 ? 79.347 44.921 93.722 1.00 26.77 116 VAL B O 1
ATOM 6311 N N . VAL B 1 120 ? 78.349 44.181 95.605 1.00 25.47 117 VAL B N 1
ATOM 6312 C CA . VAL B 1 120 ? 77.150 44.989 95.443 1.00 25.21 117 VAL B CA 1
ATOM 6313 C C . VAL B 1 120 ? 77.010 45.874 96.699 1.00 26.73 117 VAL B C 1
ATOM 6314 O O . VAL B 1 120 ? 76.804 45.370 97.809 1.00 28.27 117 VAL B O 1
ATOM 6318 N N . ASP B 1 121 ? 77.089 47.176 96.490 1.00 27.67 118 ASP B N 1
ATOM 6319 C CA . ASP B 1 121 ? 77.041 48.132 97.620 1.00 29.71 118 ASP B CA 1
ATOM 6320 C C . ASP B 1 121 ? 75.936 49.147 97.437 1.00 30.06 118 ASP B C 1
ATOM 6321 O O . ASP B 1 121 ? 75.601 49.513 96.291 1.00 29.37 118 ASP B O 1
ATOM 6326 N N . ILE B 1 122 ? 75.399 49.628 98.558 1.00 29.32 119 ILE B N 1
ATOM 6327 C CA . ILE B 1 122 ? 74.480 50.765 98.549 1.00 30.14 119 ILE B CA 1
ATOM 6328 C C . ILE B 1 122 ? 75.384 51.939 98.918 1.00 31.65 119 ILE B C 1
ATOM 6329 O O . ILE B 1 122 ? 76.139 51.823 99.877 1.00 32.21 119 ILE B O 1
ATOM 6334 N N . VAL B 1 123 ? 75.344 52.998 98.114 1.00 32.67 120 VAL B N 1
ATOM 6335 C CA . VAL B 1 123 ? 76.276 54.125 98.235 1.00 34.93 120 VAL B CA 1
ATOM 6336 C C . VAL B 1 123 ? 75.517 55.449 98.325 1.00 37.77 120 VAL B C 1
ATOM 6337 O O . VAL B 1 123 ? 74.414 55.573 97.800 1.00 35.95 120 VAL B O 1
ATOM 6341 N N . GLY B 1 124 ? 76.115 56.438 99.000 1.00 40.97 121 GLY B N 1
ATOM 6342 C CA . GLY B 1 124 ? 75.509 57.769 99.100 1.00 45.27 121 GLY B CA 1
ATOM 6343 C C . GLY B 1 124 ? 75.953 58.663 97.951 1.00 48.77 121 GLY B C 1
ATOM 6344 O O . GLY B 1 124 ? 76.739 58.230 97.107 1.00 48.90 121 GLY B O 1
ATOM 6345 N N . PRO B 1 125 ? 75.471 59.931 97.931 1.00 51.75 122 PRO B N 1
ATOM 6346 C CA . PRO B 1 125 ? 75.840 61.004 96.989 1.00 53.45 122 PRO B CA 1
ATOM 6347 C C . PRO B 1 125 ? 77.347 61.254 96.762 1.00 55.14 122 PRO B C 1
ATOM 6348 O O . PRO B 1 125 ? 77.739 61.669 95.671 1.00 55.69 122 PRO B O 1
ATOM 6352 N N . THR B 1 126 ? 78.183 61.055 97.778 1.00 57.02 123 THR B N 1
ATOM 6353 C CA . THR B 1 126 ? 79.629 61.316 97.620 1.00 58.68 123 THR B CA 1
ATOM 6354 C C . THR B 1 126 ? 80.432 60.024 97.324 1.00 58.75 123 THR B C 1
ATOM 6355 O O . THR B 1 126 ? 81.651 60.079 97.089 1.00 59.49 123 THR B O 1
ATOM 6359 N N . GLY B 1 127 ? 79.755 58.870 97.364 1.00 58.00 124 GLY B N 1
ATOM 6360 C CA . GLY B 1 127 ? 80.410 57.582 97.125 1.00 56.89 124 GLY B CA 1
ATOM 6361 C C . GLY B 1 127 ? 80.636 56.752 98.376 1.00 56.09 124 GLY B C 1
ATOM 6362 O O . GLY B 1 127 ? 81.171 55.638 98.292 1.00 56.75 124 GLY B O 1
ATOM 6363 N N . GLY B 1 128 ? 80.237 57.278 99.531 1.00 54.76 125 GLY B N 1
ATOM 6364 C CA . GLY B 1 128 ? 80.319 56.521 100.778 1.00 53.38 125 GLY B CA 1
ATOM 6365 C C . GLY B 1 128 ? 79.399 55.310 100.779 1.00 52.19 125 GLY B C 1
ATOM 6366 O O . GLY B 1 128 ? 78.247 55.415 100.372 1.00 51.31 125 GLY B O 1
ATOM 6367 N N . ILE B 1 129 ? 79.918 54.178 101.257 1.00 51.25 126 ILE B N 1
ATOM 6368 C CA . ILE B 1 129 ? 79.196 52.913 101.314 1.00 50.90 126 ILE B CA 1
ATOM 6369 C C . ILE B 1 129 ? 78.342 52.886 102.557 1.00 50.93 126 ILE B C 1
ATOM 6370 O O . ILE B 1 129 ? 78.834 53.095 103.666 1.00 51.07 126 ILE B O 1
ATOM 6375 N N . ILE B 1 130 ? 77.061 52.614 102.360 1.00 50.74 127 ILE B N 1
ATOM 6376 C CA . ILE B 1 130 ? 76.059 52.622 103.413 1.00 51.13 127 ILE B CA 1
ATOM 6377 C C . ILE B 1 130 ? 75.734 51.189 103.828 1.00 51.14 127 ILE B C 1
ATOM 6378 O O . ILE B 1 130 ? 75.321 50.954 104.952 1.00 51.48 127 ILE B O 1
ATOM 6383 N N . HIS B 1 131 ? 75.894 50.233 102.914 1.00 50.20 128 HIS B N 1
ATOM 6384 C CA . HIS B 1 131 ? 75.518 48.843 103.181 1.00 50.25 128 HIS B CA 1
ATOM 6385 C C . HIS B 1 131 ? 76.114 47.968 102.080 1.00 49.62 128 HIS B C 1
ATOM 6386 O O . HIS B 1 131 ? 76.139 48.351 100.910 1.00 47.72 128 HIS B O 1
ATOM 6393 N N . SER B 1 132 ? 76.631 46.812 102.481 1.00 49.43 129 SER B N 1
ATOM 6394 C CA . SER B 1 132 ? 77.247 45.877 101.562 1.00 49.76 129 SER B CA 1
ATOM 6395 C C . SER B 1 132 ? 76.451 44.609 101.592 1.00 49.30 129 SER B C 1
ATOM 6396 O O . SER B 1 132 ? 75.957 44.178 102.646 1.00 48.96 129 SER B O 1
ATOM 6399 N N . CYS B 1 133 ? 76.321 44.006 100.421 1.00 49.21 130 CYS B N 1
ATOM 6400 C CA . CYS B 1 133 ? 75.627 42.738 100.326 1.00 49.05 130 CYS B CA 1
ATOM 6401 C C . CYS B 1 133 ? 76.639 41.622 100.629 1.00 47.88 130 CYS B C 1
ATOM 6402 O O . CYS B 1 133 ? 77.851 41.885 100.690 1.00 46.61 130 CYS B O 1
ATOM 6405 N N . HIS B 1 134 ? 76.142 40.411 100.877 1.00 46.29 131 HIS B N 1
ATOM 6406 C CA . HIS B 1 134 ? 77.010 39.264 101.159 1.00 45.82 131 HIS B CA 1
ATOM 6407 C C . HIS B 1 134 ? 77.710 38.862 99.872 1.00 45.14 131 HIS B C 1
ATOM 6408 O O . HIS B 1 134 ? 77.150 39.045 98.781 1.00 45.07 131 HIS B O 1
ATOM 6415 N N . ARG B 1 135 ? 78.916 38.318 99.988 1.00 44.77 132 ARG B N 1
ATOM 6416 C CA . ARG B 1 135 ? 79.770 38.083 98.811 1.00 44.48 132 ARG B CA 1
ATOM 6417 C C . ARG B 1 135 ? 79.674 36.689 98.209 1.00 42.64 132 ARG B C 1
ATOM 6418 O O . ARG B 1 135 ? 79.945 36.498 97.016 1.00 41.88 132 ARG B O 1
ATOM 6426 N N . THR B 1 136 ? 79.329 35.736 99.066 1.00 40.33 133 THR B N 1
ATOM 6427 C CA . THR B 1 136 ? 79.334 34.322 98.752 1.00 38.87 133 THR B CA 1
ATOM 6428 C C . THR B 1 136 ? 78.483 33.610 99.792 1.00 37.64 133 THR B C 1
ATOM 6429 O O . THR B 1 136 ? 78.089 34.245 100.801 1.00 37.97 133 THR B O 1
ATOM 6433 N N . GLU B 1 137 ? 78.185 32.321 99.573 1.00 35.71 134 GLU B N 1
ATOM 6434 C CA . GLU B 1 137 ? 77.369 31.551 100.536 1.00 35.09 134 GLU B CA 1
ATOM 6435 C C . GLU B 1 137 ? 77.969 31.524 101.937 1.00 36.57 134 GLU B C 1
ATOM 6436 O O . GLU B 1 137 ? 79.210 31.412 102.086 1.00 35.84 134 GLU B O 1
ATOM 6442 N N A GLU B 1 138 ? 77.105 31.584 102.941 0.50 36.52 135 GLU B N 1
ATOM 6443 N N B GLU B 1 138 ? 77.098 31.627 102.948 0.50 36.44 135 GLU B N 1
ATOM 6444 C CA A GLU B 1 138 ? 77.541 31.479 104.327 0.50 38.10 135 GLU B CA 1
ATOM 6445 C CA B GLU B 1 138 ? 77.503 31.450 104.353 0.50 38.02 135 GLU B CA 1
ATOM 6446 C C A GLU B 1 138 ? 77.820 30.010 104.667 0.50 38.67 135 GLU B C 1
ATOM 6447 C C B GLU B 1 138 ? 77.916 29.994 104.559 0.50 38.58 135 GLU B C 1
ATOM 6448 O O A GLU B 1 138 ? 77.129 29.100 104.164 0.50 37.54 135 GLU B O 1
ATOM 6449 O O B GLU B 1 138 ? 77.385 29.081 103.899 0.50 37.40 135 GLU B O 1
ATOM 6460 N N . ASN B 1 139 ? 78.863 29.779 105.467 1.00 38.77 136 ASN B N 1
ATOM 6461 C CA . ASN B 1 139 ? 79.309 28.423 105.811 1.00 40.69 136 ASN B CA 1
ATOM 6462 C C . ASN B 1 139 ? 78.304 27.735 106.722 1.00 41.86 136 ASN B C 1
ATOM 6463 O O . ASN B 1 139 ? 78.609 27.440 107.874 1.00 42.88 136 ASN B O 1
ATOM 6468 N N . VAL B 1 140 ? 77.106 27.485 106.211 1.00 41.45 137 VAL B N 1
ATOM 6469 C CA . VAL B 1 140 ? 76.036 26.934 107.017 1.00 42.64 137 VAL B CA 1
ATOM 6470 C C . VAL B 1 140 ? 76.159 25.420 107.212 1.00 43.17 137 VAL B C 1
ATOM 6471 O O . VAL B 1 140 ? 75.747 24.902 108.261 1.00 44.85 137 VAL B O 1
ATOM 6475 N N . THR B 1 141 ? 76.730 24.702 106.237 1.00 42.23 138 THR B N 1
ATOM 6476 C CA . THR B 1 141 ? 76.739 23.233 106.326 1.00 41.94 138 THR B CA 1
ATOM 6477 C C . THR B 1 141 ? 78.148 22.652 106.355 1.00 41.83 138 THR B C 1
ATOM 6478 O O . THR B 1 141 ? 78.308 21.427 106.289 1.00 42.35 138 THR B O 1
ATOM 6482 N N . GLY B 1 142 ? 79.171 23.510 106.452 1.00 40.69 139 GLY B N 1
ATOM 6483 C CA . GLY B 1 142 ? 80.556 23.008 106.552 1.00 40.73 139 GLY B CA 1
ATOM 6484 C C . GLY B 1 142 ? 81.429 22.974 105.302 1.00 40.40 139 GLY B C 1
ATOM 6485 O O . GLY B 1 142 ? 82.655 22.796 105.386 1.00 39.72 139 GLY B O 1
ATOM 6486 N N . GLU B 1 143 ? 80.807 23.172 104.139 1.00 39.20 140 GLU B N 1
ATOM 6487 C CA . GLU B 1 143 ? 81.497 23.044 102.849 1.00 38.82 140 GLU B CA 1
ATOM 6488 C C . GLU B 1 143 ? 81.545 24.353 102.050 1.00 38.38 140 GLU B C 1
ATOM 6489 O O . GLU B 1 143 ? 81.935 24.345 100.874 1.00 37.86 140 GLU B O 1
ATOM 6495 N N . GLN B 1 144 ? 81.129 25.460 102.655 1.00 37.18 141 GLN B N 1
ATOM 6496 C CA . GLN B 1 144 ? 81.058 26.729 101.939 1.00 37.51 141 GLN B CA 1
ATOM 6497 C C . GLN B 1 144 ? 82.112 27.661 102.480 1.00 40.19 141 GLN B C 1
ATOM 6498 O O . GLN B 1 144 ? 82.637 27.436 103.583 1.00 40.89 141 GLN B O 1
ATOM 6504 N N . GLY B 1 145 ? 82.427 28.703 101.717 1.00 41.61 142 GLY B N 1
ATOM 6505 C CA . GLY B 1 145 ? 83.114 29.844 102.324 1.00 44.16 142 GLY B CA 1
ATOM 6506 C C . GLY B 1 145 ? 84.626 29.777 102.284 1.00 46.00 142 GLY B C 1
ATOM 6507 O O . GLY B 1 145 ? 85.293 30.735 102.713 1.00 47.16 142 GLY B O 1
ATOM 6508 N N . GLY B 1 146 ? 85.170 28.663 101.781 1.00 46.60 143 GLY B N 1
ATOM 6509 C CA . GLY B 1 146 ? 86.623 28.503 101.626 1.00 46.52 143 GLY B CA 1
ATOM 6510 C C . GLY B 1 146 ? 87.066 28.892 100.219 1.00 46.11 143 GLY B C 1
ATOM 6511 O O . GLY B 1 146 ? 86.219 29.120 99.341 1.00 44.78 143 GLY B O 1
ATOM 6512 N N . PRO B 1 147 ? 88.390 28.947 99.978 1.00 45.46 144 PRO B N 1
ATOM 6513 C CA . PRO B 1 147 ? 88.876 29.536 98.722 1.00 44.37 144 PRO B CA 1
ATOM 6514 C C . PRO B 1 147 ? 88.688 28.616 97.498 1.00 42.46 144 PRO B C 1
ATOM 6515 O O . PRO B 1 147 ? 88.898 29.058 96.366 1.00 42.06 144 PRO B O 1
ATOM 6519 N N . ASP B 1 148 ? 88.262 27.373 97.756 1.00 40.07 145 ASP B N 1
ATOM 6520 C CA . ASP B 1 148 ? 87.913 26.375 96.749 1.00 38.04 145 ASP B CA 1
ATOM 6521 C C . ASP B 1 148 ? 86.594 26.684 96.008 1.00 34.03 145 ASP B C 1
ATOM 6522 O O . ASP B 1 148 ? 86.355 26.165 94.912 1.00 33.47 145 ASP B O 1
ATOM 6527 N N . VAL B 1 149 ? 85.753 27.517 96.613 1.00 30.44 146 VAL B N 1
ATOM 6528 C CA . VAL B 1 149 ? 84.410 27.787 96.125 1.00 28.01 146 VAL B CA 1
ATOM 6529 C C . VAL B 1 149 ? 84.419 29.053 95.291 1.00 27.11 146 VAL B C 1
ATOM 6530 O O . VAL B 1 149 ? 84.792 30.154 95.771 1.00 26.85 146 VAL B O 1
ATOM 6534 N N . VAL B 1 150 ? 84.023 28.915 94.025 1.00 23.92 147 VAL B N 1
ATOM 6535 C CA . VAL B 1 150 ? 84.007 30.076 93.174 1.00 22.64 147 VAL B CA 1
ATOM 6536 C C . VAL B 1 150 ? 82.949 31.045 93.711 1.00 22.74 147 VAL B C 1
ATOM 6537 O O . VAL B 1 150 ? 81.839 30.633 94.061 1.00 23.16 147 VAL B O 1
ATOM 6541 N N . GLN B 1 151 ? 83.307 32.326 93.774 1.00 22.31 148 GLN B N 1
ATOM 6542 C CA . GLN B 1 151 ? 82.344 33.340 94.208 1.00 22.53 148 GLN B CA 1
ATOM 6543 C C . GLN B 1 151 ? 81.117 33.250 93.259 1.00 22.57 148 GLN B C 1
ATOM 6544 O O . GLN B 1 151 ? 81.319 33.069 92.050 1.00 22.66 148 GLN B O 1
ATOM 6550 N N . PRO B 1 152 ? 79.893 33.467 93.766 1.00 23.29 149 PRO B N 1
ATOM 6551 C CA . PRO B 1 152 ? 78.790 33.655 92.798 1.00 22.70 149 PRO B CA 1
ATOM 6552 C C . PRO B 1 152 ? 79.126 34.725 91.768 1.00 22.82 149 PRO B C 1
ATOM 6553 O O . PRO B 1 152 ? 79.725 35.782 92.097 1.00 22.54 149 PRO B O 1
ATOM 6557 N N . TYR B 1 153 ? 78.778 34.474 90.507 1.00 21.50 150 TYR B N 1
ATOM 6558 C CA . TYR B 1 153 ? 78.984 35.469 89.476 1.00 19.13 150 TYR B CA 1
ATOM 6559 C C . TYR B 1 153 ? 78.181 35.027 88.265 1.00 20.40 150 TYR B C 1
ATOM 6560 O O . TYR B 1 153 ? 77.694 33.886 88.264 1.00 20.83 150 TYR B O 1
ATOM 6569 N N . ALA B 1 154 ? 78.078 35.914 87.287 1.00 18.95 151 ALA B N 1
ATOM 6570 C CA . ALA B 1 154 ? 77.338 35.619 86.059 1.00 21.04 151 ALA B CA 1
ATOM 6571 C C . ALA B 1 154 ? 78.387 35.324 84.992 1.00 20.14 151 ALA B C 1
ATOM 6572 O O . ALA B 1 154 ? 79.085 36.247 84.520 1.00 20.80 151 ALA B O 1
ATOM 6574 N N . ALA B 1 155 ? 78.564 34.048 84.658 1.00 20.42 152 ALA B N 1
ATOM 6575 C CA . ALA B 1 155 ? 79.651 33.694 83.718 1.00 20.37 152 ALA B CA 1
ATOM 6576 C C . ALA B 1 155 ? 79.369 34.331 82.347 1.00 19.65 152 ALA B C 1
ATOM 6577 O O . ALA B 1 155 ? 78.213 34.259 81.840 1.00 20.10 152 ALA B O 1
ATOM 6579 N N . TYR B 1 156 ? 80.409 34.991 81.814 1.00 19.58 153 TYR B N 1
ATOM 6580 C CA . TYR B 1 156 ? 80.469 35.764 80.551 1.00 20.23 153 TYR B CA 1
ATOM 6581 C C . TYR B 1 156 ? 79.927 37.177 80.654 1.00 21.17 153 TYR B C 1
ATOM 6582 O O . TYR B 1 156 ? 80.007 37.913 79.659 1.00 23.56 153 TYR B O 1
ATOM 6591 N N . ALA B 1 157 ? 79.380 37.557 81.815 1.00 20.85 154 ALA B N 1
ATOM 6592 C CA . ALA B 1 157 ? 78.993 38.967 82.013 1.00 20.67 154 ALA B CA 1
ATOM 6593 C C . ALA B 1 157 ? 80.304 39.774 82.156 1.00 21.95 154 ALA B C 1
ATOM 6594 O O . ALA B 1 157 ? 81.264 39.267 82.750 1.00 21.24 154 ALA B O 1
ATOM 6596 N N . PRO B 1 158 ? 80.344 40.974 81.548 1.00 22.43 155 PRO B N 1
ATOM 6597 C CA . PRO B 1 158 ? 81.582 41.766 81.530 1.00 23.44 155 PRO B CA 1
ATOM 6598 C C . PRO B 1 158 ? 81.916 42.444 82.847 1.00 24.16 155 PRO B C 1
ATOM 6599 O O . PRO B 1 158 ? 81.014 42.710 83.664 1.00 24.00 155 PRO B O 1
ATOM 6603 N N . SER B 1 159 ? 83.215 42.740 83.028 1.00 25.10 156 SER B N 1
ATOM 6604 C CA A SER B 1 159 ? 83.644 43.614 84.125 0.80 25.79 156 SER B CA 1
ATOM 6605 C CA B SER B 1 159 ? 83.675 43.624 84.105 0.20 24.56 156 SER B CA 1
ATOM 6606 C C . SER B 1 159 ? 83.104 45.028 83.906 1.00 25.11 156 SER B C 1
ATOM 6607 O O . SER B 1 159 ? 82.894 45.472 82.773 1.00 24.91 156 SER B O 1
ATOM 6612 N N . GLY B 1 160 ? 82.841 45.733 85.003 1.00 26.14 157 GLY B N 1
ATOM 6613 C CA . GLY B 1 160 ? 82.443 47.143 84.928 1.00 27.01 157 GLY B CA 1
ATOM 6614 C C . GLY B 1 160 ? 82.092 47.580 86.331 1.00 27.87 157 GLY B C 1
ATOM 6615 O O . GLY B 1 160 ? 81.995 46.740 87.220 1.00 27.67 157 GLY B O 1
ATOM 6616 N N . THR B 1 161 ? 81.863 48.882 86.533 1.00 28.53 158 THR B N 1
ATOM 6617 C CA . THR B 1 161 ? 81.474 49.379 87.872 1.00 28.27 158 THR B CA 1
ATOM 6618 C C . THR B 1 161 ? 80.310 50.362 87.769 1.00 28.49 158 THR B C 1
ATOM 6619 O O . THR B 1 161 ? 80.395 51.492 88.279 1.00 29.71 158 THR B O 1
ATOM 6623 N N . PRO B 1 162 ? 79.177 49.918 87.184 1.00 27.78 159 PRO B N 1
ATOM 6624 C CA . PRO B 1 162 ? 78.006 50.787 87.104 1.00 27.36 159 PRO B CA 1
ATOM 6625 C C . PRO B 1 162 ? 77.424 51.109 88.475 1.00 27.07 159 PRO B C 1
ATOM 6626 O O . PRO B 1 162 ? 77.507 50.319 89.435 1.00 27.05 159 PRO B O 1
ATOM 6630 N N . GLN B 1 163 ? 76.807 52.282 88.553 1.00 27.56 160 GLN B N 1
ATOM 6631 C CA . GLN B 1 163 ? 76.150 52.702 89.762 1.00 27.11 160 GLN B CA 1
ATOM 6632 C C . GLN B 1 163 ? 74.962 53.566 89.376 1.00 27.68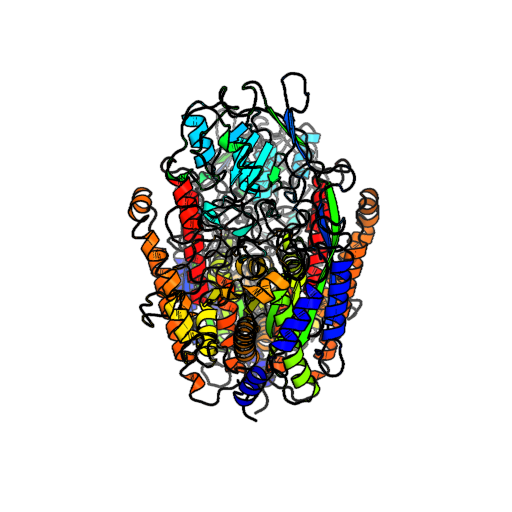 160 GLN B C 1
ATOM 6633 O O . GLN B 1 163 ? 75.104 54.468 88.556 1.00 29.09 160 GLN B O 1
ATOM 6639 N N . GLY B 1 164 ? 73.814 53.326 89.985 1.00 26.28 161 GLY B N 1
ATOM 6640 C CA . GLY B 1 164 ? 72.623 54.093 89.667 1.00 27.28 161 GLY B CA 1
ATOM 6641 C C . GLY B 1 164 ? 71.461 53.757 90.570 1.00 25.94 161 GLY B C 1
ATOM 6642 O O . GLY B 1 164 ? 71.565 52.929 91.456 1.00 27.03 161 GLY B O 1
ATOM 6643 N N . LEU B 1 165 ? 70.348 54.426 90.352 1.00 26.64 162 LEU B N 1
ATOM 6644 C CA . LEU B 1 165 ? 69.143 54.157 91.108 1.00 26.23 162 LEU B CA 1
ATOM 6645 C C . LEU B 1 165 ? 68.621 52.743 90.782 1.00 25.51 162 LEU B C 1
ATOM 6646 O O . LEU B 1 165 ? 68.640 52.343 89.596 1.00 25.04 162 LEU B O 1
ATOM 6651 N N . LEU B 1 166 ? 68.143 52.025 91.793 1.00 23.94 163 LEU B N 1
ATOM 6652 C CA . LEU B 1 166 ? 67.579 50.686 91.568 1.00 24.03 163 LEU B CA 1
ATOM 6653 C C . LEU B 1 166 ? 66.134 50.671 91.084 1.00 24.52 163 LEU B C 1
ATOM 6654 O O . LEU B 1 166 ? 65.274 51.449 91.579 1.00 25.91 163 LEU B O 1
ATOM 6659 N N . VAL B 1 167 ? 65.849 49.768 90.129 1.00 23.78 164 VAL B N 1
ATOM 6660 C CA . VAL B 1 167 ? 64.468 49.453 89.743 1.00 23.69 164 VAL B CA 1
ATOM 6661 C C . VAL B 1 167 ? 64.259 47.950 89.904 1.00 22.57 164 VAL B C 1
ATOM 6662 O O . VAL B 1 167 ? 65.224 47.194 89.938 1.00 21.62 164 VAL B O 1
ATOM 6666 N N . TYR B 1 168 ? 63.002 47.519 89.955 1.00 22.90 165 TYR B N 1
ATOM 6667 C CA . TYR B 1 168 ? 62.697 46.093 89.950 1.00 22.58 165 TYR B CA 1
ATOM 6668 C C . TYR B 1 168 ? 62.014 45.744 88.620 1.00 23.01 165 TYR B C 1
ATOM 6669 O O . TYR B 1 168 ? 60.967 46.347 88.257 1.00 22.66 165 TYR B O 1
ATOM 6678 N N . ALA B 1 169 ? 62.583 44.781 87.905 1.00 22.65 166 ALA B N 1
ATOM 6679 C CA . ALA B 1 169 ? 62.095 44.507 86.527 1.00 21.73 166 ALA B CA 1
ATOM 6680 C C . ALA B 1 169 ? 61.620 43.069 86.360 1.00 23.09 166 ALA B C 1
ATOM 6681 O O . ALA B 1 169 ? 61.722 42.504 85.260 1.00 22.22 166 ALA B O 1
ATOM 6683 N N . ASN B 1 170 ? 61.112 42.461 87.447 1.00 21.64 167 ASN B N 1
ATOM 6684 C CA . ASN B 1 170 ? 60.435 41.148 87.394 1.00 21.74 167 ASN B CA 1
ATOM 6685 C C . ASN B 1 170 ? 61.386 40.071 86.894 1.00 22.28 167 ASN B C 1
ATOM 6686 O O . ASN B 1 170 ? 62.464 39.896 87.463 1.00 21.15 167 ASN B O 1
ATOM 6691 N N . ARG B 1 171 ? 61.055 39.381 85.787 1.00 21.27 168 ARG B N 1
ATOM 6692 C CA . ARG B 1 171 ? 62.012 38.371 85.271 1.00 21.67 168 ARG B CA 1
ATOM 6693 C C . ARG B 1 171 ? 62.978 38.921 84.224 1.00 20.53 168 ARG B C 1
ATOM 6694 O O . ARG B 1 171 ? 63.802 38.168 83.686 1.00 23.21 168 ARG B O 1
ATOM 6702 N N . GLY B 1 172 ? 62.889 40.213 83.916 1.00 20.83 169 GLY B N 1
ATOM 6703 C CA . GLY B 1 172 ? 63.810 40.852 82.997 1.00 20.81 169 GLY B CA 1
ATOM 6704 C C . GLY B 1 172 ? 63.485 40.463 81.529 1.00 20.39 169 GLY B C 1
ATOM 6705 O O . GLY B 1 172 ? 64.351 40.583 80.659 1.00 22.00 169 GLY B O 1
ATOM 6706 N N . ALA B 1 173 ? 62.244 40.045 81.297 1.00 22.22 170 ALA B N 1
ATOM 6707 C CA . ALA B 1 173 ? 61.741 39.865 79.925 1.00 23.60 170 ALA B CA 1
ATOM 6708 C C . ALA B 1 173 ? 61.595 41.230 79.224 1.00 24.75 170 ALA B C 1
ATOM 6709 O O . ALA B 1 173 ? 61.483 42.272 79.882 1.00 25.02 170 ALA B O 1
ATOM 6711 N N . GLU B 1 174 ? 61.543 41.231 77.884 1.00 25.38 171 GLU B N 1
ATOM 6712 C CA . GLU B 1 174 ? 61.316 42.464 77.144 1.00 27.73 171 GLU B CA 1
ATOM 6713 C C . GLU B 1 174 ? 60.025 43.134 77.639 1.00 27.17 171 GLU B C 1
ATOM 6714 O O . GLU B 1 174 ? 60.003 44.337 77.806 1.00 27.90 171 GLU B O 1
ATOM 6720 N N . GLU B 1 175 ? 58.967 42.346 77.881 1.00 26.82 172 GLU B N 1
ATOM 6721 C CA . GLU B 1 175 ? 57.689 42.892 78.335 1.00 28.36 172 GLU B CA 1
ATOM 6722 C C . GLU B 1 175 ? 57.779 43.537 79.727 1.00 27.06 172 GLU B C 1
ATOM 6723 O O . GLU B 1 175 ? 57.049 44.483 80.029 1.00 27.76 172 GLU B O 1
ATOM 6729 N N . ASP B 1 176 ? 58.691 43.025 80.563 1.00 25.64 173 ASP B N 1
ATOM 6730 C CA . ASP B 1 176 ? 58.899 43.585 81.898 1.00 24.92 173 ASP B CA 1
ATOM 6731 C C . ASP B 1 176 ? 59.537 44.977 81.797 1.00 25.13 173 ASP B C 1
ATOM 6732 O O . ASP B 1 176 ? 59.066 45.932 82.428 1.00 25.35 173 ASP B O 1
ATOM 6737 N N . PHE B 1 177 ? 60.616 45.117 81.021 1.00 24.65 174 PHE B N 1
ATOM 6738 C CA . PHE B 1 177 ? 61.210 46.461 80.844 1.00 25.71 174 PHE B CA 1
ATOM 6739 C C . PHE B 1 177 ? 60.236 47.436 80.137 1.00 27.69 174 PHE B C 1
ATOM 6740 O O . PHE B 1 177 ? 60.136 48.638 80.506 1.00 27.49 174 PHE B O 1
ATOM 6748 N N . LYS B 1 178 ? 59.463 46.897 79.188 1.00 28.86 175 LYS B N 1
ATOM 6749 C CA . LYS B 1 178 ? 58.441 47.695 78.528 1.00 30.72 175 LYS B CA 1
ATOM 6750 C C . LYS B 1 178 ? 57.420 48.224 79.535 1.00 30.38 175 LYS B C 1
ATOM 6751 O O . LYS B 1 178 ? 56.995 49.356 79.434 1.00 30.24 175 LYS B O 1
ATOM 6757 N N . GLU B 1 179 ? 57.023 47.403 80.498 1.00 30.75 176 GLU B N 1
ATOM 6758 C CA . GLU B 1 179 ? 56.073 47.852 81.520 1.00 31.58 176 GLU B CA 1
ATOM 6759 C C . GLU B 1 179 ? 56.646 49.029 82.327 1.00 31.63 176 GLU B C 1
ATOM 6760 O O . GLU B 1 179 ? 55.947 50.040 82.603 1.00 31.84 176 GLU B O 1
ATOM 6766 N N . LEU B 1 180 ? 57.915 48.931 82.696 1.00 29.43 177 LEU B N 1
ATOM 6767 C CA . LEU B 1 180 ? 58.541 50.048 83.426 1.00 30.18 177 LEU B CA 1
ATOM 6768 C C . LEU B 1 180 ? 58.549 51.340 82.590 1.00 30.67 177 LEU B C 1
ATOM 6769 O O . LEU B 1 180 ? 58.184 52.417 83.080 1.00 30.87 177 LEU B O 1
ATOM 6774 N N . GLN B 1 181 ? 58.936 51.219 81.327 1.00 30.06 178 GLN B N 1
ATOM 6775 C CA . GLN B 1 181 ? 59.000 52.347 80.415 1.00 32.53 178 GLN B CA 1
ATOM 6776 C C . GLN B 1 181 ? 57.591 52.965 80.244 1.00 33.21 178 GLN B C 1
ATOM 6777 O O . GLN B 1 181 ? 57.438 54.179 80.307 1.00 34.60 178 GLN B O 1
ATOM 6783 N N . THR B 1 182 ? 56.580 52.120 80.067 1.00 34.90 179 THR B N 1
ATOM 6784 C CA . THR B 1 182 ? 55.210 52.578 79.840 1.00 36.53 179 THR B CA 1
ATOM 6785 C C . THR B 1 182 ? 54.732 53.382 81.052 1.00 37.13 179 THR B C 1
ATOM 6786 O O . THR B 1 182 ? 53.937 54.329 80.909 1.00 37.30 179 THR B O 1
ATOM 6790 N N . GLN B 1 183 ? 55.221 53.022 82.239 1.00 36.53 180 GLN B N 1
ATOM 6791 C CA . GLN B 1 183 ? 54.865 53.745 83.461 1.00 38.06 180 GLN B CA 1
ATOM 6792 C C . GLN B 1 183 ? 55.627 55.019 83.691 1.00 37.57 180 GLN B C 1
ATOM 6793 O O . GLN B 1 183 ? 55.405 55.695 84.698 1.00 39.66 180 GLN B O 1
ATOM 6799 N N . GLY B 1 184 ? 56.501 55.371 82.766 1.00 37.35 181 GLY B N 1
ATOM 6800 C CA . GLY B 1 184 ? 57.204 56.640 82.823 1.00 36.39 181 GLY B CA 1
ATOM 6801 C C . GLY B 1 184 ? 58.445 56.558 83.681 1.00 35.40 181 GLY B C 1
ATOM 6802 O O . GLY B 1 184 ? 59.023 57.580 84.009 1.00 35.74 181 GLY B O 1
ATOM 6803 N N . ILE B 1 185 ? 58.877 55.341 84.018 1.00 34.08 182 ILE B N 1
ATOM 6804 C CA . ILE B 1 185 ? 60.084 55.143 84.847 1.00 33.61 182 ILE B CA 1
ATOM 6805 C C . ILE B 1 185 ? 61.295 55.286 83.957 1.00 33.72 182 ILE B C 1
ATOM 6806 O O . ILE B 1 185 ? 61.415 54.589 82.935 1.00 33.81 182 ILE B O 1
ATOM 6811 N N . LYS B 1 186 ? 62.188 56.207 84.309 1.00 33.20 183 LYS B N 1
ATOM 6812 C CA . LYS B 1 186 ? 63.412 56.405 83.549 1.00 33.18 183 LYS B CA 1
ATOM 6813 C C . LYS B 1 186 ? 64.379 55.234 83.813 1.00 32.36 183 LYS B C 1
ATOM 6814 O O . LYS B 1 186 ? 64.814 55.031 84.956 1.00 32.06 183 LYS B O 1
ATOM 6820 N N . LEU B 1 187 ? 64.702 54.475 82.770 1.00 31.70 184 LEU B N 1
ATOM 6821 C CA . LEU B 1 187 ? 65.574 53.316 82.899 1.00 30.59 184 LEU B CA 1
ATOM 6822 C C . LEU B 1 187 ? 67.038 53.568 82.618 1.00 30.67 184 LEU B C 1
ATOM 6823 O O . LEU B 1 187 ? 67.898 52.795 83.061 1.00 29.46 184 LEU B O 1
ATOM 6828 N N A GLU B 1 188 ? 67.333 54.633 81.880 0.50 30.80 185 GLU B N 1
ATOM 6829 N N B GLU B 1 188 ? 67.331 54.633 81.877 0.50 30.86 185 GLU B N 1
ATOM 6830 C CA A GLU B 1 188 ? 68.704 54.945 81.529 0.50 31.89 185 GLU B CA 1
ATOM 6831 C CA B GLU B 1 188 ? 68.705 54.954 81.547 0.50 32.00 185 GLU B CA 1
ATOM 6832 C C A GLU B 1 188 ? 69.559 55.178 82.775 0.50 31.69 185 GLU B C 1
ATOM 6833 C C B GLU B 1 188 ? 69.532 55.141 82.811 0.50 31.76 185 GLU B C 1
ATOM 6834 O O A GLU B 1 188 ? 69.228 56.015 83.618 0.50 31.47 185 GLU B O 1
ATOM 6835 O O B GLU B 1 188 ? 69.157 55.910 83.699 0.50 31.57 185 GLU B O 1
ATOM 6846 N N . GLY B 1 189 ? 70.648 54.415 82.889 1.00 30.93 186 GLY B N 1
ATOM 6847 C CA . GLY B 1 189 ? 71.579 54.529 84.005 1.00 30.28 186 GLY B CA 1
ATOM 6848 C C . GLY B 1 189 ? 71.225 53.792 85.294 1.00 28.51 186 GLY B C 1
ATOM 6849 O O . GLY B 1 189 ? 72.001 53.845 86.245 1.00 28.62 186 GLY B O 1
ATOM 6850 N N . THR B 1 190 ? 70.090 53.090 85.318 1.00 27.23 187 THR B N 1
ATOM 6851 C CA . THR B 1 190 ? 69.635 52.418 86.527 1.00 25.46 187 THR B CA 1
ATOM 6852 C C . THR B 1 190 ? 70.349 51.075 86.700 1.00 24.94 187 THR B C 1
ATOM 6853 O O . THR B 1 190 ? 71.036 50.572 85.795 1.00 25.02 187 THR B O 1
ATOM 6857 N N . ILE B 1 191 ? 70.181 50.499 87.877 1.00 25.28 188 ILE B N 1
ATOM 6858 C CA . ILE B 1 191 ? 70.531 49.091 88.126 1.00 24.07 188 ILE B CA 1
ATOM 6859 C C . ILE B 1 191 ? 69.195 48.385 88.241 1.00 23.39 188 ILE B C 1
ATOM 6860 O O . ILE B 1 191 ? 68.312 48.870 88.961 1.00 23.12 188 ILE B O 1
ATOM 6865 N N . ALA B 1 192 ? 68.996 47.298 87.485 1.00 21.84 189 ALA B N 1
ATOM 6866 C CA . ALA B 1 192 ? 67.709 46.581 87.518 1.00 21.71 189 ALA B CA 1
ATOM 6867 C C . ALA B 1 192 ? 67.873 45.263 88.257 1.00 21.79 189 ALA B C 1
ATOM 6868 O O . ALA B 1 192 ? 68.767 44.431 87.944 1.00 22.84 189 ALA B O 1
ATOM 6870 N N . LEU B 1 193 ? 67.006 45.050 89.233 1.00 22.17 190 LEU B N 1
ATOM 6871 C CA . LEU B 1 193 ? 66.948 43.797 89.938 1.00 22.39 190 LEU B CA 1
ATOM 6872 C C . LEU B 1 193 ? 65.904 42.888 89.255 1.00 22.19 190 LEU B C 1
ATOM 6873 O O . LEU B 1 193 ? 64.782 43.318 88.972 1.00 22.72 190 LEU B O 1
ATOM 6878 N N . THR B 1 194 ? 66.305 41.654 88.964 1.00 21.87 191 THR B N 1
ATOM 6879 C CA . THR B 1 194 ? 65.424 40.643 88.319 1.00 21.53 191 THR B CA 1
ATOM 6880 C C . THR B 1 194 ? 65.530 39.326 89.077 1.00 21.67 191 THR B C 1
ATOM 6881 O O . THR B 1 194 ? 66.499 39.066 89.793 1.00 20.59 191 THR B O 1
ATOM 6885 N N . ARG B 1 195 ? 64.538 38.460 88.873 1.00 22.29 192 ARG B N 1
ATOM 6886 C CA . ARG B 1 195 ? 64.584 37.141 89.452 1.00 22.26 192 ARG B CA 1
ATOM 6887 C C . ARG B 1 195 ? 64.854 36.122 88.353 1.00 22.15 192 ARG B C 1
ATOM 6888 O O . ARG B 1 195 ? 64.492 36.338 87.192 1.00 22.55 192 ARG B O 1
ATOM 6896 N N . TYR B 1 196 ? 65.503 35.033 88.746 1.00 21.54 193 TYR B N 1
ATOM 6897 C CA . TYR B 1 196 ? 65.735 33.918 87.815 1.00 22.09 193 TYR B CA 1
ATOM 6898 C C . TYR B 1 196 ? 64.396 33.348 87.345 1.00 22.75 193 TYR B C 1
ATOM 6899 O O . TYR B 1 196 ? 63.376 33.411 88.055 1.00 21.34 193 TYR B O 1
ATOM 6908 N N . GLY B 1 197 ? 64.402 32.825 86.100 1.00 24.26 194 GLY B N 1
ATOM 6909 C CA . GLY B 1 197 ? 63.222 32.212 85.485 1.00 24.04 194 GLY B CA 1
ATOM 6910 C C . GLY B 1 197 ? 62.653 33.083 84.368 1.00 25.59 194 GLY B C 1
ATOM 6911 O O . GLY B 1 197 ? 63.094 34.224 84.164 1.00 24.99 194 GLY B O 1
ATOM 6912 N N . GLY B 1 198 ? 61.662 32.547 83.640 1.00 24.98 195 GLY B N 1
ATOM 6913 C CA . GLY B 1 198 ? 60.984 33.334 82.590 1.00 26.34 195 GLY B CA 1
ATOM 6914 C C . GLY B 1 198 ? 61.763 33.422 81.287 1.00 27.66 195 GLY B C 1
ATOM 6915 O O . GLY B 1 198 ? 61.327 32.911 80.242 1.00 27.98 195 GLY B O 1
ATOM 6916 N N . VAL B 1 199 ? 62.898 34.106 81.332 1.00 26.06 196 VAL B N 1
ATOM 6917 C CA . VAL B 1 199 ? 63.814 34.207 80.182 1.00 25.65 196 VAL B CA 1
ATOM 6918 C C . VAL B 1 199 ? 65.174 33.739 80.647 1.00 25.69 196 VAL B C 1
ATOM 6919 O O . VAL B 1 199 ? 65.410 33.668 81.843 1.00 26.83 196 VAL B O 1
ATOM 6923 N N . GLY B 1 200 ? 66.048 33.439 79.705 1.00 24.00 197 GLY B N 1
ATOM 6924 C CA . GLY B 1 200 ? 67.407 32.923 79.986 1.00 23.77 197 GLY B CA 1
ATOM 6925 C C . GLY B 1 200 ? 68.256 33.948 80.753 1.00 22.63 197 GLY B C 1
ATOM 6926 O O . GLY B 1 200 ? 67.906 35.113 80.829 1.00 23.27 197 GLY B O 1
ATOM 6927 N N . ARG B 1 201 ? 69.355 33.478 81.323 1.00 21.05 198 ARG B N 1
ATOM 6928 C CA . ARG B 1 201 ? 70.173 34.345 82.211 1.00 22.25 198 ARG B CA 1
ATOM 6929 C C . ARG B 1 201 ? 70.669 35.601 81.511 1.00 21.85 198 ARG B C 1
ATOM 6930 O O . ARG B 1 201 ? 70.421 36.734 81.970 1.00 22.29 198 ARG B O 1
ATOM 6938 N N . GLY B 1 202 ? 71.353 35.425 80.377 1.00 22.19 199 GLY B N 1
ATOM 6939 C CA . GLY B 1 202 ? 71.920 36.564 79.648 1.00 22.50 199 GLY B CA 1
ATOM 6940 C C . GLY B 1 202 ? 70.856 37.459 79.041 1.00 22.30 199 GLY B C 1
ATOM 6941 O O . GLY B 1 202 ? 71.064 38.646 78.918 1.00 22.26 199 GLY B O 1
ATOM 6942 N N . ALA B 1 203 ? 69.692 36.893 78.730 1.00 21.03 200 ALA B N 1
ATOM 6943 C CA . ALA B 1 203 ? 68.645 37.664 78.094 1.00 20.85 200 ALA B CA 1
ATOM 6944 C C . ALA B 1 203 ? 68.228 38.779 79.035 1.00 22.43 200 ALA B C 1
ATOM 6945 O O . ALA B 1 203 ? 67.793 39.834 78.596 1.00 21.68 200 ALA B O 1
ATOM 6947 N N . LYS B 1 204 ? 68.336 38.554 80.342 1.00 20.96 201 LYS B N 1
ATOM 6948 C CA . LYS B 1 204 ? 67.919 39.637 81.277 1.00 21.80 201 LYS B CA 1
ATOM 6949 C C . LYS B 1 204 ? 68.765 40.912 81.062 1.00 22.45 201 LYS B C 1
ATOM 6950 O O . LYS B 1 204 ? 68.250 42.030 81.082 1.00 23.82 201 LYS B O 1
ATOM 6956 N N . ALA B 1 205 ? 70.047 40.725 80.836 1.00 22.95 202 ALA B N 1
ATOM 6957 C CA . ALA B 1 205 ? 70.973 41.822 80.609 1.00 23.64 202 ALA B CA 1
ATOM 6958 C C . ALA B 1 205 ? 70.807 42.415 79.201 1.00 24.15 202 ALA B C 1
ATOM 6959 O O . ALA B 1 205 ? 70.923 43.635 78.972 1.00 24.72 202 ALA B O 1
ATOM 6961 N N . VAL B 1 206 ? 70.595 41.538 78.224 1.00 23.31 203 VAL B N 1
ATOM 6962 C CA . VAL B 1 206 ? 70.323 42.028 76.897 1.00 23.65 203 VAL B CA 1
ATOM 6963 C C . VAL B 1 206 ? 69.069 42.913 76.870 1.00 24.01 203 VAL B C 1
ATOM 6964 O O . VAL B 1 206 ? 69.096 44.006 76.293 1.00 25.03 203 VAL B O 1
ATOM 6968 N N . ASN B 1 207 ? 67.987 42.465 77.498 1.00 22.86 204 ASN B N 1
ATOM 6969 C CA . ASN B 1 207 ? 66.721 43.221 77.442 1.00 23.41 204 ASN B CA 1
ATOM 6970 C C . ASN B 1 207 ? 66.878 44.527 78.248 1.00 25.58 204 ASN B C 1
ATOM 6971 O O . ASN B 1 207 ? 66.346 45.574 77.852 1.00 25.97 204 ASN B O 1
ATOM 6976 N N . ALA B 1 208 ? 67.617 44.455 79.360 1.00 24.13 205 ALA B N 1
ATOM 6977 C CA . ALA B 1 208 ? 67.856 45.661 80.204 1.00 24.66 205 ALA B CA 1
ATOM 6978 C C . ALA B 1 208 ? 68.585 46.719 79.406 1.00 26.00 205 ALA B C 1
ATOM 6979 O O . ALA B 1 208 ? 68.196 47.921 79.404 1.00 27.22 205 ALA B O 1
ATOM 6981 N N . ALA B 1 209 ? 69.647 46.270 78.736 1.00 26.18 206 ALA B N 1
ATOM 6982 C CA . ALA B 1 209 ? 70.543 47.172 78.053 1.00 27.15 206 ALA B CA 1
ATOM 6983 C C . ALA B 1 209 ? 69.870 47.927 76.917 1.00 28.23 206 ALA B C 1
ATOM 6984 O O . ALA B 1 209 ? 70.339 49.000 76.567 1.00 28.10 206 ALA B O 1
ATOM 6986 N N . LYS B 1 210 ? 68.805 47.357 76.331 1.00 29.73 207 LYS B N 1
ATOM 6987 C CA . LYS B 1 210 ? 68.071 48.030 75.245 1.00 32.02 207 LYS B CA 1
ATOM 6988 C C . LYS B 1 210 ? 67.392 49.274 75.773 1.00 32.49 207 LYS B C 1
ATOM 6989 O O . LYS B 1 210 ? 67.035 50.168 75.005 1.00 32.77 207 LYS B O 1
ATOM 6995 N N . HIS B 1 211 ? 67.188 49.322 77.086 1.00 31.05 208 HIS B N 1
ATOM 6996 C CA . HIS B 1 211 ? 66.635 50.527 77.677 1.00 31.19 208 HIS B CA 1
ATOM 6997 C C . HIS B 1 211 ? 67.682 51.386 78.356 1.00 31.09 208 HIS B C 1
ATOM 6998 O O . HIS B 1 211 ? 67.318 52.324 79.093 1.00 33.43 208 HIS B O 1
ATOM 7005 N N . GLY B 1 212 ? 68.963 51.081 78.143 1.00 29.46 209 GLY B N 1
ATOM 7006 C CA . GLY B 1 212 ? 70.050 51.886 78.727 1.00 29.10 209 GLY B CA 1
ATOM 7007 C C . GLY B 1 212 ? 70.266 51.624 80.222 1.00 27.93 209 GLY B C 1
ATOM 7008 O O . GLY B 1 212 ? 71.003 52.359 80.907 1.00 28.03 209 GLY B O 1
ATOM 7009 N N . VAL B 1 213 ? 69.688 50.531 80.718 1.00 26.54 210 VAL B N 1
ATOM 7010 C CA . VAL B 1 213 ? 70.056 50.074 82.072 1.00 25.82 210 VAL B CA 1
ATOM 7011 C C . VAL B 1 213 ? 71.569 49.848 82.118 1.00 25.83 210 VAL B C 1
ATOM 7012 O O . VAL B 1 213 ? 72.184 49.370 81.144 1.00 26.04 210 VAL B O 1
ATOM 7016 N N . ALA B 1 214 ? 72.186 50.218 83.238 1.00 24.72 211 ALA B N 1
ATOM 7017 C CA . ALA B 1 214 ? 73.628 50.201 83.373 1.00 23.82 211 ALA B CA 1
ATOM 7018 C C . ALA B 1 214 ? 74.190 48.881 83.947 1.00 23.30 211 ALA B C 1
ATOM 7019 O O . ALA B 1 214 ? 75.332 48.528 83.649 1.00 24.54 211 ALA B O 1
ATOM 7021 N N . GLY B 1 215 ? 73.405 48.200 84.778 1.00 23.64 212 GLY B N 1
ATOM 7022 C CA . GLY B 1 215 ? 73.839 46.942 85.399 1.00 22.73 212 GLY B CA 1
ATOM 7023 C C . GLY B 1 215 ? 72.602 46.145 85.825 1.00 22.76 212 GLY B C 1
ATOM 7024 O O . GLY B 1 215 ? 71.504 46.713 86.068 1.00 22.39 212 GLY B O 1
ATOM 7025 N N . VAL B 1 216 ? 72.793 44.834 85.961 1.00 21.31 213 VAL B N 1
ATOM 7026 C CA . VAL B 1 216 ? 71.707 43.957 86.384 1.00 22.23 213 VAL B CA 1
ATOM 7027 C C . VAL B 1 216 ? 72.066 43.067 87.551 1.00 20.69 213 VAL B C 1
ATOM 7028 O O . VAL B 1 216 ? 73.193 42.537 87.621 1.00 22.96 213 VAL B O 1
ATOM 7032 N N . LEU B 1 217 ? 71.091 42.909 88.452 1.00 20.59 214 LEU B N 1
ATOM 7033 C CA . LEU B 1 217 ? 71.208 42.004 89.604 1.00 20.41 214 LEU B CA 1
ATOM 7034 C C . LEU B 1 217 ? 70.162 40.911 89.398 1.00 20.84 214 LEU B C 1
ATOM 7035 O O . LEU B 1 217 ? 69.045 41.214 88.966 1.00 21.76 214 LEU B O 1
ATOM 7040 N N . VAL B 1 218 ? 70.498 39.678 89.773 1.00 20.00 215 VAL B N 1
ATOM 7041 C CA . VAL B 1 218 ? 69.554 38.554 89.630 1.00 19.98 215 VAL B CA 1
ATOM 7042 C C . VAL B 1 218 ? 69.509 37.789 90.949 1.00 20.46 215 VAL B C 1
ATOM 7043 O O . VAL B 1 218 ? 70.566 37.575 91.564 1.00 21.44 215 VAL B O 1
ATOM 7047 N N . TYR B 1 219 ? 68.312 37.368 91.387 1.00 18.76 216 TYR B N 1
ATOM 7048 C CA . TYR B 1 219 ? 68.204 36.593 92.616 1.00 19.36 216 TYR B CA 1
ATOM 7049 C C . TYR B 1 219 ? 67.181 35.493 92.354 1.00 20.51 216 TYR B C 1
ATOM 7050 O O . TYR B 1 219 ? 66.457 35.561 91.346 1.00 20.64 216 TYR B O 1
ATOM 7059 N N . THR B 1 220 ? 67.103 34.517 93.249 1.00 18.91 217 THR B N 1
ATOM 7060 C CA . THR B 1 220 ? 66.022 33.517 93.165 1.00 20.57 217 THR B CA 1
ATOM 7061 C C . THR B 1 220 ? 64.984 33.840 94.218 1.00 20.70 217 THR B C 1
ATOM 7062 O O . THR B 1 220 ? 65.276 33.904 95.398 1.00 22.01 217 THR B O 1
ATOM 7066 N N . ASP B 1 221 ? 63.754 34.057 93.786 1.00 21.47 218 ASP B N 1
ATOM 7067 C CA . ASP B 1 221 ? 62.729 34.437 94.747 1.00 21.75 218 ASP B CA 1
ATOM 7068 C C . ASP B 1 221 ? 62.243 33.191 95.494 1.00 22.50 218 ASP B C 1
ATOM 7069 O O . ASP B 1 221 ? 61.916 32.136 94.880 1.00 23.23 218 ASP B O 1
ATOM 7074 N N . PRO B 1 222 ? 62.135 33.295 96.837 1.00 22.14 219 PRO B N 1
ATOM 7075 C CA . PRO B 1 222 ? 61.574 32.186 97.585 1.00 21.54 219 PRO B CA 1
ATOM 7076 C C . PRO B 1 222 ? 60.208 31.727 97.101 1.00 21.70 219 PRO B C 1
ATOM 7077 O O . PRO B 1 222 ? 59.872 30.571 97.312 1.00 21.62 219 PRO B O 1
ATOM 7081 N N . ALA B 1 223 ? 59.397 32.582 96.478 1.00 21.48 220 ALA B N 1
ATOM 7082 C CA . ALA B 1 223 ? 58.124 32.087 95.952 1.00 22.60 220 ALA B CA 1
ATOM 7083 C C . ALA B 1 223 ? 58.330 31.080 94.811 1.00 23.02 220 ALA B C 1
ATOM 7084 O O . ALA B 1 223 ? 57.460 30.220 94.549 1.00 22.99 220 ALA B O 1
ATOM 7086 N N . ASP B 1 224 ? 59.452 31.228 94.123 1.00 23.47 221 ASP B N 1
ATOM 7087 C CA . ASP B 1 224 ? 59.699 30.511 92.869 1.00 22.65 221 ASP B CA 1
ATOM 7088 C C . ASP B 1 224 ? 60.427 29.197 93.101 1.00 22.80 221 ASP B C 1
ATOM 7089 O O . ASP B 1 224 ? 60.408 28.327 92.233 1.00 22.18 221 ASP B O 1
ATOM 7094 N N . ILE B 1 225 ? 61.101 29.062 94.239 1.00 22.06 222 ILE B N 1
ATOM 7095 C CA . ILE B 1 225 ? 61.932 27.892 94.466 1.00 21.41 222 ILE B CA 1
ATOM 7096 C C . ILE B 1 225 ? 61.712 27.192 95.804 1.00 22.36 222 ILE B C 1
ATOM 7097 O O . ILE B 1 225 ? 61.960 25.976 95.942 1.00 22.20 222 ILE B O 1
ATOM 7102 N N . ASN B 1 226 ? 61.181 27.940 96.792 1.00 21.35 223 ASN B N 1
ATOM 7103 C CA . ASN B 1 226 ? 61.075 27.440 98.156 1.00 22.60 223 ASN B CA 1
ATOM 7104 C C . ASN B 1 226 ? 59.629 27.393 98.670 1.00 22.84 223 ASN B C 1
ATOM 7105 O O . ASN B 1 226 ? 59.397 27.310 99.901 1.00 23.78 223 ASN B O 1
ATOM 7110 N N . ASP B 1 227 ? 58.653 27.418 97.768 1.00 22.20 224 ASP B N 1
ATOM 7111 C CA . ASP B 1 227 ? 57.244 27.403 98.179 1.00 22.68 224 ASP B CA 1
ATOM 7112 C C . ASP B 1 227 ? 57.015 28.493 99.227 1.00 23.68 224 ASP B C 1
ATOM 7113 O O . ASP B 1 227 ? 56.160 28.343 100.117 1.00 23.80 224 ASP B O 1
ATOM 7118 N N . GLY B 1 228 ? 57.786 29.564 99.091 1.00 23.29 225 GLY B N 1
ATOM 7119 C CA . GLY B 1 228 ? 57.592 30.772 99.912 1.00 24.79 225 GLY B CA 1
ATOM 7120 C C . GLY B 1 228 ? 58.350 30.777 101.226 1.00 25.62 225 GLY B C 1
ATOM 7121 O O . GLY B 1 228 ? 58.197 31.750 102.013 1.00 27.08 225 GLY B O 1
ATOM 7122 N N . LEU B 1 229 ? 59.144 29.749 101.496 1.00 24.54 226 LEU B N 1
ATOM 7123 C CA . LEU B 1 229 ? 59.929 29.690 102.733 1.00 25.70 226 LEU B CA 1
ATOM 7124 C C . LEU B 1 229 ? 61.273 30.371 102.570 1.00 26.89 226 LEU B C 1
ATOM 7125 O O . LEU B 1 229 ? 61.900 30.292 101.506 1.00 25.64 226 LEU B O 1
ATOM 7130 N N . SER B 1 230 ? 61.729 31.057 103.628 1.00 26.27 227 SER B N 1
ATOM 7131 C CA . SER B 1 230 ? 62.992 31.789 103.531 1.00 27.14 227 SER B CA 1
ATOM 7132 C C . SER B 1 230 ? 63.963 31.687 104.730 1.00 27.36 227 SER B C 1
ATOM 7133 O O . SER B 1 230 ? 65.110 32.142 104.642 1.00 27.26 227 SER B O 1
ATOM 7136 N N . SER B 1 231 ? 63.544 31.067 105.828 1.00 26.12 228 SER B N 1
ATOM 7137 C CA . SER B 1 231 ? 64.356 31.163 107.038 1.00 25.88 228 SER B CA 1
ATOM 7138 C C . SER B 1 231 ? 65.476 30.124 107.076 1.00 26.13 228 SER B C 1
ATOM 7139 O O . SER B 1 231 ? 65.388 29.069 106.412 1.00 24.64 228 SER B O 1
ATOM 7142 N N . PRO B 1 232 ? 66.537 30.398 107.843 1.00 25.82 229 PRO B N 1
ATOM 7143 C CA . PRO B 1 232 ? 67.559 29.379 108.065 1.00 26.47 229 PRO B CA 1
ATOM 7144 C C . PRO B 1 232 ? 66.974 28.019 108.529 1.00 26.67 229 PRO B C 1
ATOM 7145 O O . PRO B 1 232 ? 67.354 26.981 107.973 1.00 25.68 229 PRO B O 1
ATOM 7149 N N . ASP B 1 233 ? 66.033 28.017 109.492 1.00 26.03 230 ASP B N 1
ATOM 7150 C CA . ASP B 1 233 ? 65.528 26.760 110.049 1.00 25.24 230 ASP B CA 1
ATOM 7151 C C . ASP B 1 233 ? 64.645 26.026 109.038 1.00 25.69 230 ASP B C 1
ATOM 7152 O O . ASP B 1 233 ? 64.405 24.826 109.170 1.00 26.96 230 ASP B O 1
ATOM 7157 N N . GLU B 1 234 ? 64.166 26.766 108.049 1.00 24.72 231 GLU B N 1
ATOM 7158 C CA . GLU B 1 234 ? 63.234 26.212 107.034 1.00 25.16 231 GLU B CA 1
ATOM 7159 C C . GLU B 1 234 ? 64.014 25.655 105.852 1.00 25.86 231 GLU B C 1
ATOM 7160 O O . GLU B 1 234 ? 63.407 25.011 104.966 1.00 24.79 231 GLU B O 1
ATOM 7166 N N . THR B 1 235 ? 65.321 25.903 105.806 1.00 23.92 232 THR B N 1
ATOM 7167 C CA . THR 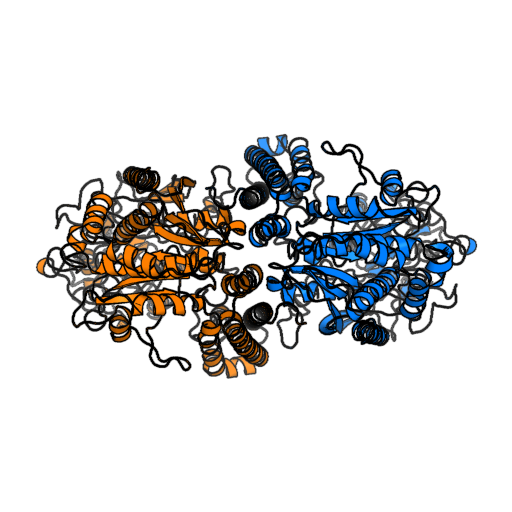B 1 235 ? 66.076 25.623 104.575 1.00 23.53 232 THR B CA 1
ATOM 7168 C C . THR B 1 235 ? 67.249 24.674 104.871 1.00 24.60 232 THR B C 1
ATOM 7169 O O . THR B 1 235 ? 67.573 24.390 106.047 1.00 24.34 232 THR B O 1
ATOM 7173 N N . PHE B 1 236 ? 67.931 24.211 103.820 1.00 23.49 233 PHE B N 1
ATOM 7174 C CA . PHE B 1 236 ? 69.071 23.322 104.001 1.00 23.62 233 PHE B CA 1
ATOM 7175 C C . PHE B 1 236 ? 70.074 23.907 105.064 1.00 25.80 233 PHE B C 1
ATOM 7176 O O . PHE B 1 236 ? 70.439 25.086 104.959 1.00 23.96 233 PHE B O 1
ATOM 7184 N N . PRO B 1 237 ? 70.555 23.075 106.023 1.00 27.03 234 PRO B N 1
ATOM 7185 C CA . PRO B 1 237 ? 70.512 21.601 106.162 1.00 27.61 234 PRO B CA 1
ATOM 7186 C C . PRO B 1 237 ? 69.256 20.994 106.818 1.00 27.52 234 PRO B C 1
ATOM 7187 O O . PRO B 1 237 ? 69.225 19.799 107.116 1.00 27.88 234 PRO B O 1
ATOM 7191 N N . ASN B 1 238 ? 68.200 21.785 106.978 1.00 26.03 235 ASN B N 1
ATOM 7192 C CA . ASN B 1 238 ? 67.003 21.291 107.641 1.00 26.74 235 ASN B CA 1
ATOM 7193 C C . ASN B 1 238 ? 65.988 20.704 106.675 1.00 26.01 235 ASN B C 1
ATOM 7194 O O . ASN B 1 238 ? 65.071 20.029 107.098 1.00 26.24 235 ASN B O 1
ATOM 7199 N N . SER B 1 239 ? 66.135 21.047 105.395 1.00 25.01 236 SER B N 1
ATOM 7200 C CA . SER B 1 239 ? 65.192 20.633 104.356 1.00 24.24 236 SER B CA 1
ATOM 7201 C C . SER B 1 239 ? 65.937 20.710 103.024 1.00 22.95 236 SER B C 1
ATOM 7202 O O . SER B 1 239 ? 67.118 21.135 102.961 1.00 21.52 236 SER B O 1
ATOM 7205 N N . TRP B 1 240 ? 65.228 20.356 101.933 1.00 22.77 237 TRP B N 1
ATOM 7206 C CA . TRP B 1 240 ? 65.846 20.553 100.605 1.00 22.28 237 TRP B CA 1
ATOM 7207 C C . TRP B 1 240 ? 65.837 22.018 100.121 1.00 22.70 237 TRP B C 1
ATOM 7208 O O . TRP B 1 240 ? 66.332 22.310 99.018 1.00 22.45 237 TRP B O 1
ATOM 7219 N N . TYR B 1 241 ? 65.302 22.963 100.933 1.00 22.22 238 TYR B N 1
ATOM 7220 C CA . TYR B 1 241 ? 65.092 24.306 100.404 1.00 21.58 238 TYR B CA 1
ATOM 7221 C C . TYR B 1 241 ? 66.349 25.167 100.379 1.00 21.35 238 TYR B C 1
ATOM 7222 O O . TYR B 1 241 ? 67.295 24.894 101.091 1.00 21.05 238 TYR B O 1
ATOM 7231 N N . LEU B 1 242 ? 66.317 26.217 99.557 1.00 20.79 239 LEU B N 1
ATOM 7232 C CA . LEU B 1 242 ? 67.477 27.064 99.280 1.00 20.73 239 LEU B CA 1
ATOM 7233 C C . LEU B 1 242 ? 67.705 28.030 100.453 1.00 21.71 239 LEU B C 1
ATOM 7234 O O . LEU B 1 242 ? 66.831 28.825 100.757 1.00 21.99 239 LEU B O 1
ATOM 7239 N N . PRO B 1 243 ? 68.906 27.992 101.021 1.00 22.15 240 PRO B N 1
ATOM 7240 C CA . PRO B 1 243 ? 69.224 28.952 102.117 1.00 23.99 240 PRO B CA 1
ATOM 7241 C C . PRO B 1 243 ? 69.315 30.382 101.613 1.00 24.15 240 PRO B C 1
ATOM 7242 O O . PRO B 1 243 ? 69.523 30.644 100.418 1.00 25.24 240 PRO B O 1
ATOM 7246 N N . PRO B 1 244 ? 69.139 31.343 102.522 1.00 24.57 241 PRO B N 1
ATOM 7247 C CA . PRO B 1 244 ? 69.097 32.739 102.132 1.00 24.58 241 PRO B CA 1
ATOM 7248 C C . PRO B 1 244 ? 70.367 33.266 101.523 1.00 23.19 241 PRO B C 1
ATOM 7249 O O . PRO B 1 244 ? 70.301 34.321 100.873 1.00 24.08 241 PRO B O 1
ATOM 7253 N N . SER B 1 245 ? 71.496 32.577 101.722 1.00 22.72 242 SER B N 1
ATOM 7254 C CA . SER B 1 245 ? 72.744 33.082 101.130 1.00 24.27 242 SER B CA 1
ATOM 7255 C C . SER B 1 245 ? 73.127 32.281 99.869 1.00 23.40 242 SER B C 1
ATOM 7256 O O . SER B 1 245 ? 74.157 32.556 99.248 1.00 24.17 242 SER B O 1
ATOM 7259 N N . GLY B 1 246 ? 72.312 31.289 99.513 1.00 22.08 243 GLY B N 1
ATOM 7260 C CA . GLY B 1 246 ? 72.637 30.491 98.312 1.00 22.44 243 GLY B CA 1
ATOM 7261 C C . GLY B 1 246 ? 72.517 31.311 97.038 1.00 22.26 243 GLY B C 1
ATOM 7262 O O . GLY B 1 246 ? 71.606 32.153 96.930 1.00 23.24 243 GLY B O 1
ATOM 7263 N N . VAL B 1 247 ? 73.395 31.081 96.048 1.00 22.01 244 VAL B N 1
ATOM 7264 C CA . VAL B 1 247 ? 73.298 31.900 94.828 1.00 21.87 244 VAL B CA 1
ATOM 7265 C C . VAL B 1 247 ? 73.467 31.019 93.601 1.00 21.11 244 VAL B C 1
ATOM 7266 O O . VAL B 1 247 ? 74.486 30.318 93.474 1.00 21.94 244 VAL B O 1
ATOM 7270 N N . GLU B 1 248 ? 72.456 31.055 92.727 1.00 20.50 245 GLU B N 1
ATOM 7271 C CA . GLU B 1 248 ? 72.567 30.326 91.435 1.00 20.13 245 GLU B CA 1
ATOM 7272 C C . GLU B 1 248 ? 73.657 30.985 90.567 1.00 20.00 245 GLU B C 1
ATOM 7273 O O . GLU B 1 248 ? 73.472 32.118 90.113 1.00 21.17 245 GLU B O 1
ATOM 7279 N N . ARG B 1 249 ? 74.750 30.247 90.314 1.00 19.82 246 ARG B N 1
ATOM 7280 C CA . ARG B 1 249 ? 75.729 30.576 89.251 1.00 19.19 246 ARG B CA 1
ATOM 7281 C C . ARG B 1 249 ? 75.223 30.013 87.909 1.00 19.59 246 ARG B C 1
ATOM 7282 O O . ARG B 1 249 ? 74.243 29.252 87.883 1.00 19.08 246 ARG B O 1
ATOM 7290 N N . GLY B 1 250 ? 75.872 30.383 86.804 1.00 18.83 247 GLY B N 1
ATOM 7291 C CA . GLY B 1 250 ? 75.398 29.836 85.504 1.00 17.88 247 GLY B CA 1
ATOM 7292 C C . GLY B 1 250 ? 75.950 30.615 84.340 1.00 18.23 247 GLY B C 1
ATOM 7293 O O . GLY B 1 250 ? 76.422 31.767 84.467 1.00 19.21 247 GLY B O 1
ATOM 7294 N N . SER B 1 251 ? 75.873 30.010 83.176 1.00 18.92 248 SER B N 1
ATOM 7295 C CA . SER B 1 251 ? 76.247 30.703 81.962 1.00 18.08 248 SER B CA 1
ATOM 7296 C C . SER B 1 251 ? 75.193 31.755 81.598 1.00 18.27 248 SER B C 1
ATOM 7297 O O . SER B 1 251 ? 73.994 31.487 81.523 1.00 18.34 248 SER B O 1
ATOM 7300 N N . TYR B 1 252 ? 75.706 32.954 81.271 1.00 17.50 249 TYR B N 1
ATOM 7301 C CA . TYR B 1 252 ? 74.866 34.027 80.726 1.00 18.59 249 TYR B CA 1
ATOM 7302 C C . TYR B 1 252 ? 75.150 34.261 79.221 1.00 20.34 249 TYR B C 1
ATOM 7303 O O . TYR B 1 252 ? 74.724 35.269 78.645 1.00 21.43 249 TYR B O 1
ATOM 7312 N N A TYR B 1 253 ? 75.787 33.274 78.600 0.30 20.22 250 TYR B N 1
ATOM 7313 N N B TYR B 1 253 ? 75.842 33.311 78.577 0.70 20.69 250 TYR B N 1
ATOM 7314 C CA A TYR B 1 253 ? 76.041 33.247 77.172 0.30 20.34 250 TYR B CA 1
ATOM 7315 C CA B TYR B 1 253 ? 76.057 33.399 77.138 0.70 20.96 250 TYR B CA 1
ATOM 7316 C C A TYR B 1 253 ? 74.721 33.018 76.407 0.30 20.57 250 TYR B C 1
ATOM 7317 C C B TYR B 1 253 ? 74.735 33.061 76.416 0.70 21.13 250 TYR B C 1
ATOM 7318 O O A TYR B 1 253 ? 73.887 32.205 76.834 0.30 20.72 250 TYR B O 1
ATOM 7319 O O B TYR B 1 253 ? 73.926 32.219 76.863 0.70 21.62 250 TYR B O 1
ATOM 7336 N N . GLU B 1 254 ? 74.515 33.738 75.298 1.00 20.94 251 GLU B N 1
ATOM 7337 C CA . GLU B 1 254 ? 73.243 33.626 74.562 1.00 21.28 251 GLU B CA 1
ATOM 7338 C C . GLU B 1 254 ? 73.105 32.254 73.858 1.00 21.75 251 GLU B C 1
ATOM 7339 O O . GLU B 1 254 ? 71.962 31.765 73.650 1.00 22.48 251 GLU B O 1
ATOM 7345 N N . TYR B 1 255 ? 74.234 31.670 73.500 1.00 21.02 252 TYR B N 1
ATOM 7346 C CA . TYR B 1 255 ? 74.260 30.497 72.597 1.00 22.23 252 TYR B CA 1
ATOM 7347 C C . TYR B 1 255 ? 74.801 29.344 73.360 1.00 22.61 252 TYR B C 1
ATOM 7348 O O . TYR B 1 255 ? 75.071 29.466 74.551 1.00 25.06 252 TYR B O 1
ATOM 7357 N N . PHE B 1 256 ? 74.968 28.224 72.705 1.00 21.82 253 PHE B N 1
ATOM 7358 C CA . PHE B 1 256 ? 75.806 27.151 73.296 1.00 20.90 253 PHE B CA 1
ATOM 7359 C C . PHE B 1 256 ? 77.011 26.910 72.442 1.00 20.90 253 PHE B C 1
ATOM 7360 O O . PHE B 1 256 ? 77.123 27.534 71.375 1.00 22.73 253 PHE B O 1
ATOM 7368 N N . GLY B 1 257 ? 77.938 26.045 72.895 1.00 20.05 254 GLY B N 1
ATOM 7369 C CA . GLY B 1 257 ? 79.217 25.816 72.190 1.00 19.20 254 GLY B CA 1
ATOM 7370 C C . GLY B 1 257 ? 80.254 26.859 72.652 1.00 18.58 254 GLY B C 1
ATOM 7371 O O . GLY B 1 257 ? 79.902 27.930 73.240 1.00 18.30 254 GLY B O 1
ATOM 7372 N N . ASP B 1 258 ? 81.518 26.546 72.401 1.00 17.98 255 ASP B N 1
ATOM 7373 C CA . ASP B 1 258 ? 82.595 27.562 72.662 1.00 18.75 255 ASP B CA 1
ATOM 7374 C C . ASP B 1 258 ? 82.265 28.901 71.947 1.00 18.88 255 ASP B C 1
ATOM 7375 O O . ASP B 1 258 ? 81.988 28.919 70.756 1.00 19.29 255 ASP B O 1
ATOM 7380 N N . PRO B 1 259 ? 82.292 30.035 72.682 1.00 21.00 256 PRO B N 1
ATOM 7381 C CA . PRO B 1 259 ? 81.967 31.335 72.058 1.00 20.59 256 PRO B CA 1
ATOM 7382 C C . PRO B 1 259 ? 82.870 31.704 70.853 1.00 21.26 256 PRO B C 1
ATOM 7383 O O . PRO B 1 259 ? 82.397 32.428 69.978 1.00 20.92 256 PRO B O 1
ATOM 7387 N N . LEU B 1 260 ? 84.141 31.242 70.832 1.00 20.66 257 LEU B N 1
ATOM 7388 C CA . LEU B 1 260 ? 85.090 31.719 69.833 1.00 22.47 257 LEU B CA 1
ATOM 7389 C C . LEU B 1 260 ? 85.052 30.908 68.545 1.00 22.26 257 LEU B C 1
ATOM 7390 O O . LEU B 1 260 ? 85.653 31.324 67.538 1.00 21.59 257 LEU B O 1
ATOM 7395 N N . THR B 1 261 ? 84.345 29.765 68.537 1.00 20.48 258 THR B N 1
ATOM 7396 C CA . THR B 1 261 ? 84.503 28.882 67.362 1.00 19.83 258 THR B CA 1
ATOM 7397 C C . THR B 1 261 ? 83.162 28.382 66.868 1.00 20.46 258 THR B C 1
ATOM 7398 O O . THR B 1 261 ? 82.945 27.190 66.805 1.00 18.50 258 THR B O 1
ATOM 7402 N N . PRO B 1 262 ? 82.264 29.287 66.459 1.00 20.17 259 PRO B N 1
ATOM 7403 C CA . PRO B 1 262 ? 80.972 28.825 65.942 1.00 20.19 259 PRO B CA 1
ATOM 7404 C C . PRO B 1 262 ? 81.174 27.942 64.686 1.00 20.67 259 PRO B C 1
ATOM 7405 O O . PRO B 1 262 ? 81.915 28.306 63.778 1.00 20.77 259 PRO B O 1
ATOM 7409 N N . TYR B 1 263 ? 80.556 26.760 64.712 1.00 19.38 260 TYR B N 1
ATOM 7410 C CA . TYR B 1 263 ? 80.601 25.773 63.636 1.00 19.64 260 TYR B CA 1
ATOM 7411 C C . TYR B 1 263 ? 81.966 25.192 63.304 1.00 20.68 260 TYR B C 1
ATOM 7412 O O . TYR B 1 263 ? 82.121 24.622 62.192 1.00 21.93 260 TYR B O 1
ATOM 7421 N N . LEU B 1 264 ? 82.953 25.370 64.192 1.00 19.59 261 LEU B N 1
ATOM 7422 C CA . LEU B 1 264 ? 84.281 24.747 63.973 1.00 18.60 261 LEU B CA 1
ATOM 7423 C C . LEU B 1 264 ? 84.774 24.178 65.302 1.00 18.92 261 LEU B C 1
ATOM 7424 O O . LEU B 1 264 ? 84.542 24.751 66.341 1.00 19.61 261 LEU B O 1
ATOM 7429 N N . PRO B 1 265 ? 85.479 23.049 65.281 1.00 18.68 262 PRO B N 1
ATOM 7430 C CA . PRO B 1 265 ? 85.948 22.478 66.543 1.00 19.57 262 PRO B CA 1
ATOM 7431 C C . PRO B 1 265 ? 87.120 23.290 67.144 1.00 20.04 262 PRO B C 1
ATOM 7432 O O . PRO B 1 265 ? 87.971 23.781 66.406 1.00 21.29 262 PRO B O 1
ATOM 7436 N N . ALA B 1 266 ? 87.118 23.489 68.466 1.00 20.62 263 ALA B N 1
ATOM 7437 C CA . ALA B 1 266 ? 88.125 24.323 69.159 1.00 21.72 263 ALA B CA 1
ATOM 7438 C C . ALA B 1 266 ? 89.429 23.557 69.379 1.00 22.46 263 ALA B C 1
ATOM 7439 O O . ALA B 1 266 ? 89.872 23.362 70.521 1.00 21.92 263 ALA B O 1
ATOM 7441 N N . VAL B 1 267 ? 90.022 23.106 68.273 1.00 24.49 264 VAL B N 1
ATOM 7442 C CA . VAL B 1 267 ? 91.300 22.379 68.290 1.00 27.93 264 VAL B CA 1
ATOM 7443 C C . VAL B 1 267 ? 92.428 23.399 68.207 1.00 29.61 264 VAL B C 1
ATOM 7444 O O . VAL B 1 267 ? 92.170 24.552 67.869 1.00 30.79 264 VAL B O 1
ATOM 7448 N N A PRO B 1 268 ? 93.646 23.062 68.656 0.50 31.05 265 PRO B N 1
ATOM 7449 N N B PRO B 1 268 ? 93.695 22.917 68.359 0.50 29.83 265 PRO B N 1
ATOM 7450 C CA A PRO B 1 268 ? 94.506 24.237 68.990 0.50 31.65 265 PRO B CA 1
ATOM 7451 C CA B PRO B 1 268 ? 94.898 23.764 68.259 0.50 30.42 265 PRO B CA 1
ATOM 7452 C C A PRO B 1 268 ? 94.593 25.294 67.898 0.50 32.67 265 PRO B C 1
ATOM 7453 C C B PRO B 1 268 ? 95.045 24.342 66.881 0.50 30.87 265 PRO B C 1
ATOM 7454 O O A PRO B 1 268 ? 94.534 26.499 68.191 0.50 33.18 265 PRO B O 1
ATOM 7455 O O B PRO B 1 268 ? 95.102 23.603 65.886 0.50 29.73 265 PRO B O 1
ATOM 7462 N N A SER B 1 269 ? 94.661 24.808 66.659 0.50 33.84 266 SER B N 1
ATOM 7463 N N B SER B 1 269 ? 95.107 25.668 66.842 0.50 31.97 266 SER B N 1
ATOM 7464 C CA A SER B 1 269 ? 94.980 25.565 65.424 0.50 34.93 266 SER B CA 1
ATOM 7465 C CA B SER B 1 269 ? 95.193 26.431 65.605 0.50 33.46 266 SER B CA 1
ATOM 7466 C C A SER B 1 269 ? 93.895 26.483 64.883 0.50 34.20 266 SER B C 1
ATOM 7467 C C B SER B 1 269 ? 93.848 26.684 64.841 0.50 33.60 266 SER B C 1
ATOM 7468 O O A SER B 1 269 ? 94.185 27.386 64.084 0.50 35.43 266 SER B O 1
ATOM 7469 O O B SER B 1 269 ? 93.907 27.325 63.784 0.50 35.16 266 SER B O 1
ATOM 7474 N N . SER B 1 270 ? 92.671 26.229 65.332 1.00 34.15 267 SER B N 1
ATOM 7475 C CA . SER B 1 270 ? 91.360 26.711 64.751 1.00 33.57 267 SER B CA 1
ATOM 7476 C C . SER B 1 270 ? 91.299 28.201 64.640 1.00 31.81 267 SER B C 1
ATOM 7477 O O . SER B 1 270 ? 91.701 28.919 65.580 1.00 32.33 267 SER B O 1
ATOM 7480 N N . PHE B 1 271 ? 90.764 28.660 63.515 1.00 28.58 268 PHE B N 1
ATOM 7481 C CA . PHE B 1 271 ? 90.132 29.966 63.423 1.00 27.95 268 PHE B CA 1
ATOM 7482 C C . PHE B 1 271 ? 89.343 30.228 64.721 1.00 28.90 268 PHE B C 1
ATOM 7483 O O . PHE B 1 271 ? 88.610 29.354 65.199 1.00 25.14 268 PHE B O 1
ATOM 7491 N N . ARG B 1 272 ? 89.581 31.381 65.324 1.00 29.64 269 ARG B N 1
ATOM 7492 C CA . ARG B 1 272 ? 88.782 31.879 66.446 1.00 30.83 269 ARG B CA 1
ATOM 7493 C C . ARG B 1 272 ? 88.308 33.274 66.060 1.00 32.76 269 ARG B C 1
ATOM 7494 O O . ARG B 1 272 ? 89.121 34.079 65.541 1.00 33.85 269 ARG B O 1
ATOM 7502 N N . VAL B 1 273 ? 87.032 33.561 66.300 1.00 32.46 270 VAL B N 1
ATOM 7503 C CA . VAL B 1 273 ? 86.458 34.888 66.128 1.00 33.60 270 VAL B CA 1
ATOM 7504 C C . VAL B 1 273 ? 87.269 35.872 66.995 1.00 36.10 270 VAL B C 1
ATOM 7505 O O . VAL B 1 273 ? 87.779 35.531 68.091 1.00 33.99 270 VAL B O 1
ATOM 7509 N N . ASP B 1 274 ? 87.426 37.092 66.489 1.00 37.43 271 ASP B N 1
ATOM 7510 C CA . ASP B 1 274 ? 88.149 38.062 67.260 1.00 40.32 271 ASP B CA 1
ATOM 7511 C C . ASP B 1 274 ? 87.363 38.386 68.540 1.00 39.91 271 ASP B C 1
ATOM 7512 O O . ASP B 1 274 ? 86.148 38.544 68.498 1.00 38.20 271 ASP B O 1
ATOM 7517 N N . LEU B 1 275 ? 88.049 38.485 69.676 1.00 41.35 272 LEU B N 1
ATOM 7518 C CA . LEU B 1 275 ? 87.370 38.761 70.942 1.00 43.37 272 LEU B CA 1
ATOM 7519 C C . LEU B 1 275 ? 86.377 39.937 70.819 1.00 45.13 272 LEU B C 1
ATOM 7520 O O . LEU B 1 275 ? 85.278 39.898 71.371 1.00 45.75 272 LEU B O 1
ATOM 7525 N N . ALA B 1 276 ? 86.746 40.953 70.039 1.00 46.17 273 ALA B N 1
ATOM 7526 C CA . ALA B 1 276 ? 85.832 42.045 69.631 1.00 47.27 273 ALA B CA 1
ATOM 7527 C C . ALA B 1 276 ? 84.646 41.634 68.735 1.00 47.25 273 ALA B C 1
ATOM 7528 O O . ALA B 1 276 ? 83.601 42.275 68.759 1.00 48.31 273 ALA B O 1
ATOM 7530 N N . ASN B 1 277 ? 84.805 40.614 67.902 1.00 46.86 274 ASN B N 1
ATOM 7531 C CA . ASN B 1 277 ? 83.696 40.226 67.017 1.00 46.62 274 ASN B CA 1
ATOM 7532 C C . ASN B 1 277 ? 82.748 39.172 67.649 1.00 44.56 274 ASN B C 1
ATOM 7533 O O . ASN B 1 277 ? 81.859 38.673 66.945 1.00 46.17 274 ASN B O 1
ATOM 7538 N N . VAL B 1 278 ? 82.960 38.804 68.926 1.00 41.66 275 VAL B N 1
ATOM 7539 C CA . VAL B 1 278 ? 82.165 37.720 69.572 1.00 38.41 275 VAL B CA 1
ATOM 7540 C C . VAL B 1 278 ? 80.754 38.205 69.812 1.00 36.67 275 VAL B C 1
ATOM 7541 O O . VAL B 1 278 ? 80.547 39.289 70.331 1.00 36.81 275 VAL B O 1
ATOM 7545 N N . SER B 1 279 ? 79.778 37.387 69.433 1.00 34.18 276 SER B N 1
ATOM 7546 C CA . SER B 1 279 ? 78.377 37.691 69.608 1.00 32.42 276 SER B CA 1
ATOM 7547 C C . SER B 1 279 ? 77.875 36.870 70.814 1.00 29.92 276 SER B C 1
ATOM 7548 O O . SER B 1 279 ? 78.372 35.776 71.057 1.00 28.33 276 SER B O 1
ATOM 7551 N N . GLY B 1 280 ? 76.914 37.398 71.568 1.00 26.40 277 GLY B N 1
ATOM 7552 C CA . GLY B 1 280 ? 76.261 36.547 72.593 1.00 25.71 277 GLY B CA 1
ATOM 7553 C C . GLY B 1 280 ? 76.571 36.807 74.061 1.00 25.57 277 GLY B C 1
ATOM 7554 O O . GLY B 1 280 ? 75.961 36.173 74.932 1.00 24.01 277 GLY B O 1
ATOM 7555 N N A PHE B 1 281 ? 77.511 37.697 74.368 0.30 24.87 278 PHE B N 1
ATOM 7556 N N B PHE B 1 281 ? 77.516 37.722 74.333 0.70 25.15 278 PHE B N 1
ATOM 7557 C CA A PHE B 1 281 ? 77.769 37.982 75.782 0.30 24.36 278 PHE B CA 1
ATOM 7558 C CA B PHE B 1 281 ? 77.850 38.108 75.722 0.70 24.96 278 PHE B CA 1
ATOM 7559 C C A PHE B 1 281 ? 76.894 39.126 76.261 0.30 24.90 278 PHE B C 1
ATOM 7560 C C B PHE B 1 281 ? 76.796 39.106 76.229 0.70 25.21 278 PHE B C 1
ATOM 7561 O O A PHE B 1 281 ? 76.607 40.042 75.487 0.30 24.58 278 PHE B O 1
ATOM 7562 O O B PHE B 1 281 ? 76.296 39.909 75.438 0.70 24.55 278 PHE B O 1
ATOM 7577 N N . PRO B 1 282 ? 76.477 39.076 77.538 1.00 25.03 279 PRO B N 1
ATOM 7578 C CA . PRO B 1 282 ? 75.643 40.138 78.133 1.00 26.11 279 PRO B CA 1
ATOM 7579 C C . PRO B 1 282 ? 76.380 41.462 77.915 1.00 26.03 279 PRO B C 1
ATOM 7580 O O . PRO B 1 282 ? 77.588 41.534 78.055 1.00 25.22 279 PRO B O 1
ATOM 7584 N N . PRO B 1 283 ? 75.643 42.480 77.526 1.00 25.91 280 PRO B N 1
ATOM 7585 C CA . PRO B 1 283 ? 76.280 43.739 77.161 1.00 26.62 280 PRO B CA 1
ATOM 7586 C C . PRO B 1 283 ? 76.657 44.610 78.363 1.00 26.32 280 PRO B C 1
ATOM 7587 O O . PRO B 1 283 ? 77.379 45.600 78.211 1.00 27.18 280 PRO B O 1
ATOM 7591 N N . ILE B 1 284 ? 76.118 44.295 79.525 1.00 26.01 281 ILE B N 1
ATOM 7592 C CA . ILE B 1 284 ? 76.351 45.106 80.753 1.00 24.48 281 ILE B CA 1
ATOM 7593 C C . ILE B 1 284 ? 76.683 44.187 81.918 1.00 24.19 281 ILE B C 1
ATOM 7594 O O . ILE B 1 284 ? 76.220 43.036 81.941 1.00 23.48 281 ILE B O 1
ATOM 7599 N N . PRO B 1 285 ? 77.432 44.692 82.919 1.00 24.06 282 PRO B N 1
ATOM 7600 C CA . PRO B 1 285 ? 77.749 43.894 84.090 1.00 24.77 282 PRO B CA 1
ATOM 7601 C C . PRO B 1 285 ? 76.489 43.378 84.784 1.00 24.08 282 PRO B C 1
ATOM 7602 O O . PRO B 1 285 ? 75.495 44.084 84.896 1.00 24.70 282 PRO B O 1
ATOM 7606 N N . THR B 1 286 ? 76.566 42.141 85.238 1.00 23.46 283 THR B N 1
ATOM 7607 C CA . THR B 1 286 ? 75.424 41.460 85.776 1.00 21.10 283 THR B CA 1
ATOM 7608 C C . THR B 1 286 ? 75.967 40.595 86.886 1.00 21.24 283 THR B C 1
ATOM 7609 O O . THR B 1 286 ? 77.080 40.026 86.749 1.00 21.97 283 THR B O 1
ATOM 7613 N N . GLN B 1 287 ? 75.240 40.529 88.002 1.00 20.17 284 GLN B N 1
ATOM 7614 C CA . GLN B 1 287 ? 75.716 39.784 89.196 1.00 21.24 284 GLN B CA 1
ATOM 7615 C C . GLN B 1 287 ? 74.544 39.109 89.936 1.00 21.38 284 GLN B C 1
ATOM 7616 O O . GLN B 1 287 ? 73.561 39.795 90.259 1.00 22.21 284 GLN B O 1
ATOM 7622 N N . PRO B 1 288 ? 74.658 37.806 90.251 1.00 21.08 285 PRO B N 1
ATOM 7623 C CA . PRO B 1 288 ? 73.553 37.181 91.009 1.00 21.63 285 PRO B CA 1
ATOM 7624 C C . PRO B 1 288 ? 73.817 37.349 92.517 1.00 21.88 285 PRO B C 1
ATOM 7625 O O . PRO B 1 288 ? 74.997 37.491 92.964 1.00 21.98 285 PRO B O 1
ATOM 7629 N N . ILE B 1 289 ? 72.745 37.424 93.273 1.00 21.20 286 ILE B N 1
ATOM 7630 C CA . ILE B 1 289 ? 72.827 37.684 94.735 1.00 22.27 286 ILE B CA 1
ATOM 7631 C C . ILE B 1 289 ? 71.907 36.745 95.496 1.00 23.20 286 ILE B C 1
ATOM 7632 O O . ILE B 1 289 ? 70.941 36.167 94.917 1.00 22.73 286 ILE B O 1
ATOM 7637 N N . GLY B 1 290 ? 72.187 36.585 96.794 1.00 23.98 287 GLY B N 1
ATOM 7638 C CA . GLY B 1 290 ? 71.305 35.796 97.657 1.00 22.57 287 GLY B CA 1
ATOM 7639 C C . GLY B 1 290 ? 69.973 36.468 97.889 1.00 23.23 287 GLY B C 1
ATOM 7640 O O . GLY B 1 290 ? 69.844 37.708 97.767 1.00 23.82 287 GLY B O 1
ATOM 7641 N N . PHE B 1 291 ? 68.953 35.682 98.217 1.00 22.38 288 PHE B N 1
ATOM 7642 C CA . PHE B 1 291 ? 67.645 36.299 98.385 1.00 23.73 288 PHE B CA 1
ATOM 7643 C C . PHE B 1 291 ? 67.572 37.183 99.645 1.00 25.89 288 PHE B C 1
ATOM 7644 O O . PHE B 1 291 ? 66.742 38.110 99.713 1.00 25.59 288 PHE B O 1
ATOM 7652 N N . GLN B 1 292 ? 68.456 36.938 100.600 1.00 27.44 289 GLN B N 1
ATOM 7653 C CA . GLN B 1 292 ? 68.526 37.839 101.776 1.00 30.05 289 GLN B CA 1
ATOM 7654 C C . GLN B 1 292 ? 68.968 39.259 101.359 1.00 29.63 289 GLN B C 1
ATOM 7655 O O . GLN B 1 292 ? 68.406 40.258 101.818 1.00 29.71 289 GLN B O 1
ATOM 7661 N N . ASP B 1 293 ? 69.950 39.343 100.470 1.00 29.16 290 ASP B N 1
ATOM 7662 C CA . ASP B 1 293 ? 70.347 40.615 99.878 1.00 28.99 290 ASP B CA 1
ATOM 7663 C C . ASP B 1 293 ? 69.279 41.210 98.962 1.00 27.67 290 ASP B C 1
ATOM 7664 O O . ASP B 1 293 ? 69.000 42.411 99.033 1.00 26.83 290 ASP B O 1
ATOM 7669 N N . ALA B 1 294 ? 68.617 40.368 98.145 1.00 25.29 291 ALA B N 1
ATOM 7670 C CA . ALA B 1 294 ? 67.450 40.843 97.394 1.00 25.45 291 ALA B CA 1
ATOM 7671 C C . ALA B 1 294 ? 66.382 41.419 98.279 1.00 24.60 291 ALA B C 1
ATOM 7672 O O . ALA B 1 294 ? 65.756 42.398 97.891 1.00 24.91 291 ALA B O 1
ATOM 7674 N N . ARG B 1 295 ? 66.124 40.796 99.431 1.00 23.99 292 ARG B N 1
ATOM 7675 C CA . ARG B 1 295 ? 65.086 41.303 100.341 1.00 24.95 292 ARG B CA 1
ATOM 7676 C C . ARG B 1 295 ? 65.431 42.738 100.782 1.00 25.51 292 ARG B C 1
ATOM 7677 O O . ARG B 1 295 ? 64.560 43.619 100.747 1.00 25.96 292 ARG B O 1
ATOM 7685 N N . ASP B 1 296 ? 66.676 42.941 101.175 1.00 26.37 293 ASP B N 1
ATOM 7686 C CA . ASP B 1 296 ? 67.123 44.292 101.619 1.00 27.45 293 ASP B CA 1
ATOM 7687 C C . ASP B 1 296 ? 66.930 45.356 100.525 1.00 27.70 293 ASP B C 1
ATOM 7688 O O . ASP B 1 296 ? 66.569 46.507 100.797 1.00 27.19 293 ASP B O 1
ATOM 7693 N N . LEU B 1 297 ? 67.140 44.968 99.273 1.00 25.01 294 LEU B N 1
ATOM 7694 C CA . LEU B 1 297 ? 67.002 45.896 98.164 1.00 24.90 294 LEU B CA 1
ATOM 7695 C C . LEU B 1 297 ? 65.535 46.110 97.820 1.00 25.54 294 LEU B C 1
ATOM 7696 O O . LEU B 1 297 ? 65.036 47.229 97.897 1.00 25.68 294 LEU B O 1
ATOM 7701 N N . LEU B 1 298 ? 64.831 45.028 97.455 1.00 24.53 295 LEU B N 1
ATOM 7702 C CA . LEU B 1 298 ? 63.476 45.157 96.932 1.00 24.51 295 LEU B CA 1
ATOM 7703 C C . LEU B 1 298 ? 62.546 45.740 97.990 1.00 26.11 295 LEU B C 1
ATOM 7704 O O . LEU B 1 298 ? 61.694 46.612 97.694 1.00 26.21 295 LEU B O 1
ATOM 7709 N N . CYS B 1 299 ? 62.690 45.278 99.222 1.00 25.88 296 CYS B N 1
ATOM 7710 C CA . CYS B 1 299 ? 61.745 45.685 100.261 1.00 28.05 296 CYS B CA 1
ATOM 7711 C C . CYS B 1 299 ? 61.918 47.135 100.724 1.00 27.56 296 CYS B C 1
ATOM 7712 O O . CYS B 1 299 ? 61.064 47.682 101.446 1.00 28.23 296 CYS B O 1
ATOM 7715 N N . ASN B 1 300 ? 62.964 47.785 100.228 1.00 26.75 297 ASN B N 1
ATOM 7716 C CA . ASN B 1 300 ? 63.124 49.221 100.409 1.00 27.19 297 ASN B CA 1
ATOM 7717 C C . ASN B 1 300 ? 62.833 50.098 99.190 1.00 26.63 297 ASN B C 1
ATOM 7718 O O . ASN B 1 300 ? 63.087 51.306 99.208 1.00 26.57 297 ASN B O 1
ATOM 7723 N N . LEU B 1 301 ? 62.342 49.507 98.097 1.00 25.36 298 LEU B N 1
ATOM 7724 C CA . LEU B 1 301 ? 62.145 50.346 96.911 1.00 25.44 298 LEU B CA 1
ATOM 7725 C C . LEU B 1 301 ? 60.972 51.317 97.073 1.00 26.10 298 LEU B C 1
ATOM 7726 O O . LEU B 1 301 ? 59.960 50.984 97.699 1.00 27.47 298 LEU B O 1
ATOM 7731 N N . ASN B 1 302 ? 61.110 52.471 96.441 1.00 26.44 299 ASN B N 1
ATOM 7732 C CA . ASN B 1 302 ? 60.045 53.453 96.357 1.00 28.06 299 ASN B CA 1
ATOM 7733 C C . ASN B 1 302 ? 59.135 53.203 95.129 1.00 29.74 299 ASN B C 1
ATOM 7734 O O . ASN B 1 302 ? 59.494 52.437 94.254 1.00 30.20 299 ASN B O 1
ATOM 7739 N N . GLY B 1 303 ? 57.955 53.824 95.102 1.00 30.69 300 GLY B N 1
ATOM 7740 C CA . GLY B 1 303 ? 57.161 53.910 93.883 1.00 32.00 300 GLY B CA 1
ATOM 7741 C C . GLY B 1 303 ? 55.913 53.054 93.842 1.00 32.37 300 GLY B C 1
ATOM 7742 O O . GLY B 1 303 ? 55.355 52.656 94.870 1.00 31.60 300 GLY B O 1
ATOM 7743 N N . THR B 1 304 ? 55.470 52.807 92.610 1.00 31.88 301 THR B N 1
ATOM 7744 C CA . THR B 1 304 ? 54.249 52.093 92.343 1.00 32.51 301 THR B CA 1
ATOM 7745 C C . THR B 1 304 ? 54.389 50.628 92.685 1.00 31.73 301 THR B C 1
ATOM 7746 O O . THR B 1 304 ? 55.473 50.036 92.504 1.00 30.47 301 THR B O 1
ATOM 7750 N N . LEU B 1 305 ? 53.299 50.079 93.213 1.00 31.01 302 LEU B N 1
ATOM 7751 C CA . LEU B 1 305 ? 53.166 48.654 93.432 1.00 32.17 302 LEU B CA 1
ATOM 7752 C C . LEU B 1 305 ? 53.338 47.910 92.104 1.00 31.57 302 LEU B C 1
ATOM 7753 O O . LEU B 1 305 ? 52.753 48.281 91.084 1.00 32.29 302 LEU B O 1
ATOM 7758 N N . ALA B 1 306 ? 54.156 46.866 92.109 1.00 30.09 303 ALA B N 1
ATOM 7759 C CA . ALA B 1 306 ? 54.301 46.046 90.908 1.00 29.11 303 ALA B CA 1
ATOM 7760 C C . ALA B 1 306 ? 53.035 45.218 90.677 1.00 28.10 303 ALA B C 1
ATOM 7761 O O . ALA B 1 306 ? 52.337 44.882 91.637 1.00 28.75 303 ALA B O 1
ATOM 7763 N N . PRO B 1 307 ? 52.749 44.799 89.410 1.00 28.93 304 PRO B N 1
ATOM 7764 C CA . PRO B 1 307 ? 51.596 43.908 89.167 1.00 28.84 304 PRO B CA 1
ATOM 7765 C C . PRO B 1 307 ? 51.586 42.672 90.030 1.00 29.27 304 PRO B C 1
ATOM 7766 O O . PRO B 1 307 ? 52.662 42.203 90.462 1.00 27.98 304 PRO B O 1
ATOM 7770 N N . ALA B 1 308 ? 50.387 42.123 90.268 1.00 28.70 305 ALA B N 1
ATOM 7771 C CA . ALA B 1 308 ? 50.259 40.920 91.089 1.00 29.19 305 ALA B CA 1
ATOM 7772 C C . ALA B 1 308 ? 51.165 39.800 90.617 1.00 28.31 305 ALA B C 1
ATOM 7773 O O . ALA B 1 308 ? 51.695 39.043 91.426 1.00 28.83 305 ALA B O 1
ATOM 7775 N N . THR B 1 309 ? 51.335 39.672 89.313 1.00 28.70 306 THR B N 1
ATOM 7776 C CA . THR B 1 309 ? 52.154 38.571 88.783 1.00 29.23 306 THR B CA 1
ATOM 7777 C C . THR B 1 309 ? 53.649 38.782 89.019 1.00 28.42 306 THR B C 1
ATOM 7778 O O . THR B 1 309 ? 54.460 37.872 88.761 1.00 29.19 306 THR B O 1
ATOM 7782 N N . TRP B 1 310 ? 54.022 39.978 89.470 1.00 26.23 307 TRP B N 1
ATOM 7783 C CA . TRP B 1 310 ? 55.432 40.284 89.757 1.00 25.94 307 TRP B CA 1
ATOM 7784 C C . TRP B 1 310 ? 55.764 40.140 91.255 1.00 25.58 307 TRP B C 1
ATOM 7785 O O . TRP B 1 310 ? 56.932 40.343 91.674 1.00 25.54 307 TRP B O 1
ATOM 7796 N N . GLN B 1 311 ? 54.759 39.818 92.069 1.00 24.54 308 GLN B N 1
ATOM 7797 C CA . GLN B 1 311 ? 54.966 39.710 93.514 1.00 25.79 308 GLN B CA 1
ATOM 7798 C C . GLN B 1 311 ? 55.743 38.427 93.873 1.00 25.81 308 GLN B C 1
ATOM 7799 O O . GLN B 1 311 ? 56.034 37.609 92.983 1.00 25.99 308 GLN B O 1
ATOM 7805 N N . GLY B 1 312 ? 56.108 38.255 95.144 1.00 25.20 309 GLY B N 1
ATOM 7806 C CA . GLY B 1 312 ? 56.938 37.112 95.575 1.00 25.73 309 GLY B CA 1
ATOM 7807 C C . GLY B 1 312 ? 56.887 36.913 97.082 1.00 26.98 309 GLY B C 1
ATOM 7808 O O . GLY B 1 312 ? 55.955 37.394 97.771 1.00 28.78 309 GLY B O 1
ATOM 7809 N N . ALA B 1 313 ? 57.858 36.207 97.620 1.00 25.20 310 ALA B N 1
ATOM 7810 C CA . ALA B 1 313 ? 57.803 35.822 99.002 1.00 26.33 310 ALA B CA 1
ATOM 7811 C C . ALA B 1 313 ? 59.029 36.339 99.751 1.00 27.34 310 ALA B C 1
ATOM 7812 O O . ALA B 1 313 ? 59.456 35.740 100.733 1.00 27.95 310 ALA B O 1
ATOM 7814 N N . LEU B 1 314 ? 59.618 37.442 99.275 1.00 27.21 311 LEU B N 1
ATOM 7815 C CA . LEU B 1 314 ? 60.759 38.032 99.995 1.00 28.62 311 LEU B CA 1
ATOM 7816 C C . LEU B 1 314 ? 60.354 38.585 101.367 1.00 30.37 311 LEU B C 1
ATOM 7817 O O . LEU B 1 314 ? 61.187 38.661 102.280 1.00 31.24 311 LEU B O 1
ATOM 7822 N N . GLY B 1 315 ? 59.093 38.998 101.478 1.00 31.95 312 GLY B N 1
ATOM 7823 C CA . GLY B 1 315 ? 58.514 39.415 102.748 1.00 34.62 312 GLY B CA 1
ATOM 7824 C C . GLY B 1 315 ? 57.776 40.747 102.755 1.00 35.90 312 GLY B C 1
ATOM 7825 O O . GLY B 1 315 ? 57.359 41.208 103.819 1.00 37.82 312 GLY B O 1
ATOM 7826 N N . CYS B 1 316 ? 57.624 41.386 101.603 1.00 34.36 313 CYS B N 1
ATOM 7827 C CA . CYS B 1 316 ? 57.006 42.711 101.510 1.00 35.08 313 CYS B CA 1
ATOM 7828 C C . CYS B 1 316 ? 56.210 42.750 100.220 1.00 34.46 313 CYS B C 1
ATOM 7829 O O . CYS B 1 316 ? 56.380 41.856 99.371 1.00 34.71 313 CYS B O 1
ATOM 7832 N N . HIS B 1 317 ? 55.372 43.777 100.041 1.00 33.57 314 HIS B N 1
ATOM 7833 C CA . HIS B 1 317 ? 54.842 44.056 98.718 1.00 33.55 314 HIS B CA 1
ATOM 7834 C C . HIS B 1 317 ? 55.977 44.618 97.884 1.00 31.88 314 HIS B C 1
ATOM 7835 O O . HIS B 1 317 ? 56.828 45.350 98.406 1.00 31.47 314 HIS B O 1
ATOM 7842 N N . TYR B 1 318 ? 56.034 44.241 96.597 1.00 28.07 315 TYR B N 1
ATOM 7843 C CA . TYR B 1 318 ? 57.093 44.729 95.724 1.00 27.88 315 TYR B CA 1
ATOM 7844 C C . TYR B 1 318 ? 56.700 45.966 94.973 1.00 27.72 315 TYR B C 1
ATOM 7845 O O . TY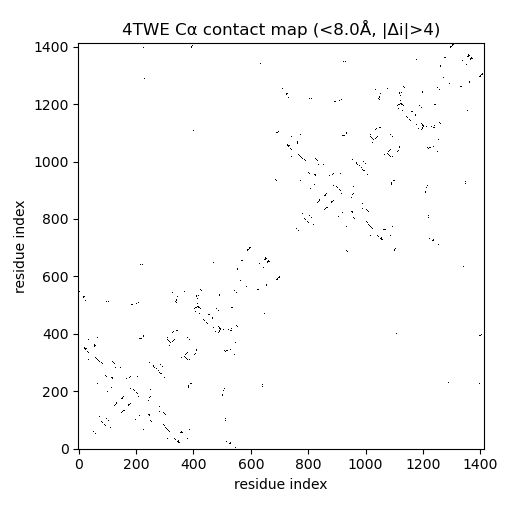R B 1 318 ? 55.664 45.967 94.292 1.00 28.66 315 TYR B O 1
ATOM 7854 N N . ARG B 1 319 ? 57.543 46.994 95.065 1.00 26.75 316 ARG B N 1
ATOM 7855 C CA . ARG B 1 319 ? 57.395 48.217 94.279 1.00 26.56 316 ARG B CA 1
ATOM 7856 C C . ARG B 1 319 ? 58.432 48.282 93.197 1.00 26.61 316 ARG B C 1
ATOM 7857 O O . ARG B 1 319 ? 59.371 47.442 93.171 1.00 24.81 316 ARG B O 1
ATOM 7865 N N . LEU B 1 320 ? 58.267 49.267 92.294 1.00 26.82 317 LEU B N 1
ATOM 7866 C CA . LEU B 1 320 ? 59.036 49.270 91.021 1.00 27.03 317 LEU B CA 1
ATOM 7867 C C . LEU B 1 320 ? 60.326 50.069 91.050 1.00 27.41 317 LEU B C 1
ATOM 7868 O O . LEU B 1 320 ? 61.230 49.845 90.231 1.00 26.97 317 LEU B O 1
ATOM 7873 N N . GLY B 1 321 ? 60.445 50.993 92.010 1.00 26.73 318 GLY B N 1
ATOM 7874 C CA . GLY B 1 321 ? 61.490 52.003 91.917 1.00 26.87 318 GLY B CA 1
ATOM 7875 C C . GLY B 1 321 ? 61.038 53.132 90.980 1.00 27.63 318 GLY B C 1
ATOM 7876 O O . GLY B 1 321 ? 59.867 53.193 90.605 1.00 28.48 318 GLY B O 1
ATOM 7877 N N . PRO B 1 322 ? 61.950 54.027 90.590 1.00 27.59 319 PRO B N 1
ATOM 7878 C CA . PRO B 1 322 ? 63.377 53.999 90.869 1.00 27.09 319 PRO B CA 1
ATOM 7879 C C . PRO B 1 322 ? 63.729 54.542 92.268 1.00 27.24 319 PRO B C 1
ATOM 7880 O O . PRO B 1 322 ? 63.038 55.443 92.780 1.00 27.95 319 PRO B O 1
ATOM 7884 N N . GLY B 1 323 ? 64.770 53.963 92.846 1.00 26.87 320 GLY B N 1
ATOM 7885 C CA . GLY B 1 323 ? 65.335 54.432 94.118 1.00 26.34 320 GLY B CA 1
ATOM 7886 C C . GLY B 1 323 ? 64.602 53.895 95.317 1.00 26.12 320 GLY B C 1
ATOM 7887 O O . GLY B 1 323 ? 63.580 53.201 95.225 1.00 25.60 320 GLY B O 1
ATOM 7888 N N . PHE B 1 324 ? 65.078 54.289 96.501 1.00 26.83 321 PHE B N 1
ATOM 7889 C CA . PHE B 1 324 ? 64.527 53.773 97.755 1.00 26.28 321 PHE B CA 1
ATOM 7890 C C . PHE B 1 324 ? 63.547 54.735 98.436 1.00 26.75 321 PHE B C 1
ATOM 7891 O O . PHE B 1 324 ? 63.591 55.946 98.214 1.00 28.08 321 PHE B O 1
ATOM 7899 N N . ARG B 1 325 ? 62.694 54.175 99.270 1.00 25.78 322 ARG B N 1
ATOM 7900 C CA . ARG B 1 325 ? 61.616 54.926 99.890 1.00 25.90 322 ARG B CA 1
ATOM 7901 C C . ARG B 1 325 ? 62.150 55.651 101.123 1.00 27.28 322 ARG B C 1
ATOM 7902 O O . ARG B 1 325 ? 62.943 55.097 101.868 1.00 26.54 322 ARG B O 1
ATOM 7910 N N . PRO B 1 326 ? 61.699 56.894 101.312 1.00 27.69 323 PRO B N 1
ATOM 7911 C CA . PRO B 1 326 ? 62.250 57.727 102.402 1.00 28.19 323 PRO B CA 1
ATOM 7912 C C . PRO B 1 326 ? 61.955 57.143 103.784 1.00 28.19 323 PRO B C 1
ATOM 7913 O O . PRO B 1 326 ? 62.655 57.509 104.735 1.00 28.39 323 PRO B O 1
ATOM 7917 N N . ASP B 1 327 ? 60.939 56.288 103.917 1.00 26.88 324 ASP B N 1
ATOM 7918 C CA . ASP B 1 327 ? 60.590 55.743 105.231 1.00 27.72 324 ASP B CA 1
ATOM 7919 C C . ASP B 1 327 ? 61.223 54.376 105.460 1.00 28.11 324 ASP B C 1
ATOM 7920 O O . ASP B 1 327 ? 60.846 53.677 106.385 1.00 28.24 324 ASP B O 1
ATOM 7925 N N . GLY B 1 328 ? 62.164 53.998 104.582 1.00 27.29 325 GLY B N 1
ATOM 7926 C CA . GLY B 1 328 ? 62.807 52.673 104.660 1.00 27.85 325 GLY B CA 1
ATOM 7927 C C . GLY B 1 328 ? 64.158 52.703 105.344 1.00 28.83 325 GLY B C 1
ATOM 7928 O O . GLY B 1 328 ? 64.455 53.617 106.128 1.00 26.87 325 GLY B O 1
ATOM 7929 N N . ASP B 1 329 ? 64.996 51.702 105.062 1.00 28.02 326 ASP B N 1
ATOM 7930 C CA . ASP B 1 329 ? 66.302 51.585 105.727 1.00 28.23 326 ASP B CA 1
ATOM 7931 C C . ASP B 1 329 ? 67.379 52.536 105.237 1.00 27.54 326 ASP B C 1
ATOM 7932 O O . ASP B 1 329 ? 68.370 52.773 105.955 1.00 27.51 326 ASP B O 1
ATOM 7937 N N . PHE B 1 330 ? 67.212 53.100 104.029 1.00 26.87 327 PHE B N 1
ATOM 7938 C CA . PHE B 1 330 ? 68.271 53.844 103.345 1.00 26.08 327 PHE B CA 1
ATOM 7939 C C . PHE B 1 330 ? 67.809 55.246 103.007 1.00 26.30 327 PHE B C 1
ATOM 7940 O O . PHE B 1 330 ? 66.640 55.438 102.741 1.00 27.86 327 PHE B O 1
ATOM 7948 N N . PRO B 1 331 ? 68.729 56.198 102.936 1.00 27.89 328 PRO B N 1
ATOM 7949 C CA . PRO B 1 331 ? 68.350 57.526 102.425 1.00 29.37 328 PRO B CA 1
ATOM 7950 C C . PRO B 1 331 ? 67.814 57.362 100.993 1.00 30.96 328 PRO B C 1
ATOM 7951 O O . PRO B 1 331 ? 68.346 56.525 100.245 1.00 29.85 328 PRO B O 1
ATOM 7955 N N . ALA B 1 332 ? 66.766 58.120 100.646 1.00 31.68 329 ALA B N 1
ATOM 7956 C CA . ALA B 1 332 ? 66.176 58.127 99.279 1.00 33.61 329 ALA B CA 1
ATOM 7957 C C . ALA B 1 332 ? 67.128 58.603 98.159 1.00 34.51 329 ALA B C 1
ATOM 7958 O O . ALA B 1 332 ? 66.856 58.370 96.990 1.00 36.22 329 ALA B O 1
ATOM 7960 N N . ASP B 1 333 ? 68.240 59.244 98.474 1.00 34.65 330 ASP B N 1
ATOM 7961 C CA . ASP B 1 333 ? 69.166 59.602 97.397 1.00 34.80 330 ASP B CA 1
ATOM 7962 C C . ASP B 1 333 ? 70.208 58.473 97.134 1.00 33.36 330 ASP B C 1
ATOM 7963 O O . ASP B 1 333 ? 71.154 58.692 96.396 1.00 34.13 330 ASP B O 1
ATOM 7968 N N . SER B 1 334 ? 70.036 57.288 97.740 1.00 30.99 331 SER B N 1
ATOM 7969 C CA . SER B 1 334 ? 71.096 56.265 97.703 1.00 29.47 331 SER B CA 1
ATOM 7970 C C . SER B 1 334 ? 71.020 55.524 96.360 1.00 28.49 331 SER B C 1
ATOM 7971 O O . SER B 1 334 ? 69.926 55.329 95.833 1.00 28.12 331 SER B O 1
ATOM 7974 N N . GLN B 1 335 ? 72.170 55.061 95.911 1.00 27.52 332 GLN B N 1
ATOM 7975 C CA . GLN B 1 335 ? 72.307 54.351 94.629 1.00 27.36 332 GLN B CA 1
ATOM 7976 C C . GLN B 1 335 ? 72.907 52.981 94.923 1.00 27.38 332 GLN B C 1
ATOM 7977 O O . GLN B 1 335 ? 73.384 52.709 96.029 1.00 27.12 332 GLN B O 1
ATOM 7983 N N . VAL B 1 336 ? 72.892 52.118 93.913 1.00 26.20 333 VAL B N 1
ATOM 7984 C CA . VAL B 1 336 ? 73.461 50.781 94.046 1.00 25.18 333 VAL B CA 1
ATOM 7985 C C . VAL B 1 336 ? 74.608 50.721 93.091 1.00 25.94 333 VAL B C 1
ATOM 7986 O O . VAL B 1 336 ? 74.473 51.141 91.927 1.00 26.72 333 VAL B O 1
ATOM 7990 N N . ASN B 1 337 ? 75.755 50.275 93.603 1.00 25.89 334 ASN B N 1
ATOM 7991 C CA . ASN B 1 337 ? 76.982 50.186 92.853 1.00 27.33 334 ASN B CA 1
ATOM 7992 C C . ASN B 1 337 ? 77.213 48.693 92.680 1.00 27.31 334 ASN B C 1
ATOM 7993 O O . ASN B 1 337 ? 77.193 47.941 93.650 1.00 26.90 334 ASN B O 1
ATOM 7998 N N . VAL B 1 338 ? 77.385 48.273 91.434 1.00 26.95 335 VAL B N 1
ATOM 7999 C CA . VAL B 1 338 ? 77.630 46.858 91.136 1.00 26.35 335 VAL B CA 1
ATOM 8000 C C . VAL B 1 338 ? 79.013 46.815 90.523 1.00 27.44 335 VAL B C 1
ATOM 8001 O O . VAL B 1 338 ? 79.194 47.342 89.420 1.00 27.68 335 VAL B O 1
ATOM 8005 N N . SER B 1 339 ? 79.982 46.240 91.232 1.00 26.74 336 SER B N 1
ATOM 8006 C CA . SER B 1 339 ? 81.361 46.201 90.741 1.00 27.63 336 SER B CA 1
ATOM 8007 C C . SER B 1 339 ? 81.700 44.770 90.384 1.00 26.20 336 SER B C 1
ATOM 8008 O O . SER B 1 339 ? 81.636 43.872 91.222 1.00 26.31 336 SER B O 1
ATOM 8011 N N . VAL B 1 340 ? 82.012 44.574 89.116 1.00 26.44 337 VAL B N 1
ATOM 8012 C CA . VAL B 1 340 ? 82.273 43.244 88.599 1.00 24.87 337 VAL B CA 1
ATOM 8013 C C . VAL B 1 340 ? 83.656 43.217 87.995 1.00 24.92 337 VAL B C 1
ATOM 8014 O O . VAL B 1 340 ? 84.033 44.143 87.291 1.00 25.37 337 VAL B O 1
ATOM 8018 N N . TYR B 1 341 ? 84.396 42.148 88.291 1.00 23.70 338 TYR B N 1
ATOM 8019 C CA . TYR B 1 341 ? 85.780 41.981 87.858 1.00 25.67 338 TYR B CA 1
ATOM 8020 C C . TYR B 1 341 ? 86.030 40.673 87.074 1.00 25.52 338 TYR B C 1
ATOM 8021 O O . TYR B 1 341 ? 87.177 40.224 86.935 1.00 25.90 338 TYR B O 1
ATOM 8030 N N . ASN B 1 342 ? 84.961 40.098 86.533 1.00 24.62 339 ASN B N 1
ATOM 8031 C CA . ASN B 1 342 ? 85.085 38.894 85.687 1.00 24.33 339 ASN B CA 1
ATOM 8032 C C . ASN B 1 342 ? 86.035 39.037 84.522 1.00 24.53 339 ASN B C 1
ATOM 8033 O O . ASN B 1 342 ? 86.086 40.099 83.871 1.00 25.28 339 ASN B O 1
ATOM 8038 N N . ARG B 1 343 ? 86.776 37.954 84.249 1.00 24.60 340 ARG B N 1
ATOM 8039 C CA . ARG B 1 343 ? 87.635 37.877 83.075 1.00 26.26 340 ARG B CA 1
ATOM 8040 C C . ARG B 1 343 ? 87.207 36.759 82.123 1.00 26.17 340 ARG B C 1
ATOM 8041 O O . ARG B 1 343 ? 86.629 35.770 82.567 1.00 26.65 340 ARG B O 1
ATOM 8049 N N . LEU B 1 344 ? 87.465 36.945 80.828 1.00 25.86 341 LEU B N 1
ATOM 8050 C CA . LEU B 1 344 ? 87.342 35.860 79.823 1.00 24.63 341 LEU B CA 1
ATOM 8051 C C . LEU B 1 344 ? 88.716 35.258 79.768 1.00 25.36 341 LEU B C 1
ATOM 8052 O O . LEU B 1 344 ? 89.753 36.009 79.811 1.00 25.74 341 LEU B O 1
ATOM 8057 N N . GLU B 1 345 ? 88.793 33.933 79.706 1.00 24.43 342 GLU B N 1
ATOM 8058 C CA . GLU B 1 345 ? 90.089 33.235 79.757 1.00 25.06 342 GLU B CA 1
ATOM 8059 C C . GLU B 1 345 ? 90.027 31.956 78.956 1.00 24.98 342 GLU B C 1
ATOM 8060 O O . GLU B 1 345 ? 89.082 31.147 79.154 1.00 23.37 342 GLU B O 1
ATOM 8066 N N . LEU B 1 346 ? 90.989 31.761 78.049 1.00 24.79 343 LEU B N 1
ATOM 8067 C CA . LEU B 1 346 ? 91.031 30.482 77.313 1.00 25.70 343 LEU B CA 1
ATOM 8068 C C . LEU B 1 346 ? 91.458 29.375 78.267 1.00 25.88 343 LEU B C 1
ATOM 8069 O O . LEU B 1 346 ? 92.408 29.554 79.041 1.00 24.32 343 LEU B O 1
ATOM 8074 N N . ARG B 1 347 ? 90.778 28.217 78.222 1.00 23.54 344 ARG B N 1
ATOM 8075 C CA . ARG B 1 347 ? 91.133 27.120 79.126 1.00 23.01 344 ARG B CA 1
ATOM 8076 C C . ARG B 1 347 ? 91.052 25.819 78.371 1.00 23.86 344 ARG B C 1
ATOM 8077 O O . ARG B 1 347 ? 90.216 25.695 77.448 1.00 22.91 344 ARG B O 1
ATOM 8085 N N . ASN B 1 348 ? 91.861 24.839 78.774 1.00 23.15 345 ASN B N 1
ATOM 8086 C CA . ASN B 1 348 ? 91.684 23.482 78.247 1.00 22.71 345 ASN B CA 1
ATOM 8087 C C . ASN B 1 348 ? 90.571 22.760 78.983 1.00 22.42 345 ASN B C 1
ATOM 8088 O O . ASN B 1 348 ? 90.529 22.775 80.196 1.00 22.54 345 ASN B O 1
ATOM 8093 N N . SER B 1 349 ? 89.654 22.140 78.227 1.00 20.35 346 SER B N 1
ATOM 8094 C CA . SER B 1 349 ? 88.598 21.310 78.820 1.00 21.61 346 SER B CA 1
ATOM 8095 C C . SER B 1 349 ? 88.553 19.980 78.098 1.00 20.36 346 SER B C 1
ATOM 8096 O O . SER B 1 349 ? 88.557 19.958 76.867 1.00 21.71 346 SER B O 1
ATOM 8099 N N . SER B 1 350 ? 88.560 18.884 78.857 1.00 21.63 347 SER B N 1
ATOM 8100 C CA . SER B 1 350 ? 88.589 17.561 78.254 1.00 21.46 347 SER B CA 1
ATOM 8101 C C . SER B 1 350 ? 87.234 16.836 78.305 1.00 20.14 347 SER B C 1
ATOM 8102 O O . SER B 1 350 ? 86.496 16.930 79.280 1.00 20.04 347 SER B O 1
ATOM 8105 N N . ASN B 1 351 ? 86.962 16.113 77.233 1.00 19.87 348 ASN B N 1
ATOM 8106 C CA . ASN B 1 351 ? 85.928 15.063 77.253 1.00 19.76 348 ASN B CA 1
ATOM 8107 C C . ASN B 1 351 ? 86.626 13.734 77.492 1.00 21.54 348 ASN B C 1
ATOM 8108 O O . ASN B 1 351 ? 87.790 13.577 77.120 1.00 22.38 348 ASN B O 1
ATOM 8113 N N . VAL B 1 352 ? 85.926 12.760 78.056 1.00 19.77 349 VAL B N 1
ATOM 8114 C CA . VAL B 1 352 ? 86.487 11.392 78.082 1.00 19.15 349 VAL B CA 1
ATOM 8115 C C . VAL B 1 352 ? 85.489 10.516 77.335 1.00 20.20 349 VAL B C 1
ATOM 8116 O O . VAL B 1 352 ? 84.294 10.535 77.656 1.00 19.99 349 VAL B O 1
ATOM 8120 N N . LEU B 1 353 ? 85.962 9.780 76.338 1.00 19.83 350 LEU B N 1
ATOM 8121 C CA . LEU B 1 353 ? 85.139 8.884 75.587 1.00 20.26 350 LEU B CA 1
ATOM 8122 C C . LEU B 1 353 ? 85.556 7.446 75.888 1.00 21.02 350 LEU B C 1
ATOM 8123 O O . LEU B 1 353 ? 86.771 7.135 76.109 1.00 21.96 350 LEU B O 1
ATOM 8128 N N . GLY B 1 354 ? 84.567 6.560 75.911 1.00 19.85 351 GLY B N 1
ATOM 8129 C CA . GLY B 1 354 ? 84.856 5.121 76.103 1.00 20.51 351 GLY B CA 1
ATOM 8130 C C . GLY B 1 354 ? 83.992 4.340 75.135 1.00 21.23 351 GLY B C 1
ATOM 8131 O O . GLY B 1 354 ? 82.905 4.817 74.725 1.00 20.83 351 GLY B O 1
ATOM 8132 N N . ILE B 1 355 ? 84.445 3.173 74.716 1.00 18.88 352 ILE B N 1
ATOM 8133 C CA . ILE B 1 355 ? 83.633 2.419 73.763 1.00 19.99 352 ILE B CA 1
ATOM 8134 C C . ILE B 1 355 ? 83.638 0.931 74.057 1.00 19.95 352 ILE B C 1
ATOM 8135 O O . ILE B 1 355 ? 84.662 0.374 74.517 1.00 20.57 352 ILE B O 1
ATOM 8140 N N . ILE B 1 356 ? 82.465 0.328 73.843 1.00 19.32 353 ILE B N 1
ATOM 8141 C CA . ILE B 1 356 ? 82.330 -1.129 73.723 1.00 18.92 353 ILE B CA 1
ATOM 8142 C C . ILE B 1 356 ? 82.020 -1.371 72.259 1.00 18.75 353 ILE B C 1
ATOM 8143 O O . ILE B 1 356 ? 80.940 -0.979 71.759 1.00 18.80 353 ILE B O 1
ATOM 8148 N N A ARG B 1 357 ? 82.937 -2.045 71.574 0.70 18.34 354 ARG B N 1
ATOM 8149 N N B ARG B 1 357 ? 82.951 -2.003 71.545 0.30 18.81 354 ARG B N 1
ATOM 8150 C CA A ARG B 1 357 ? 82.796 -2.274 70.129 0.70 17.83 354 ARG B CA 1
ATOM 8151 C CA B ARG B 1 357 ? 82.794 -2.202 70.095 0.30 18.62 354 ARG B CA 1
ATOM 8152 C C A ARG B 1 357 ? 81.649 -3.247 69.822 0.70 18.50 354 ARG B C 1
ATOM 8153 C C B ARG B 1 357 ? 81.704 -3.232 69.782 0.30 18.68 354 ARG B C 1
ATOM 8154 O O A ARG B 1 357 ? 81.529 -4.328 70.441 0.70 19.59 354 ARG B O 1
ATOM 8155 O O B ARG B 1 357 ? 81.700 -4.330 70.355 0.30 19.21 354 ARG B O 1
ATOM 8170 N N . GLY B 1 358 ? 80.787 -2.888 68.874 1.00 18.57 355 GLY B N 1
ATOM 8171 C CA . GLY B 1 358 ? 79.713 -3.824 68.465 1.00 17.69 355 GLY B CA 1
ATOM 8172 C C . GLY B 1 358 ? 80.238 -5.107 67.813 1.00 18.69 355 GLY B C 1
ATOM 8173 O O . GLY B 1 358 ? 81.273 -5.094 67.102 1.00 18.74 355 GLY B O 1
ATOM 8174 N N . ALA B 1 359 ? 79.581 -6.222 68.111 1.00 18.31 356 ALA B N 1
ATOM 8175 C CA . ALA B 1 359 ? 79.999 -7.527 67.582 1.00 19.39 356 ALA B CA 1
ATOM 8176 C C . ALA B 1 359 ? 79.619 -7.703 66.129 1.00 20.21 356 ALA B C 1
ATOM 8177 O O . ALA B 1 359 ? 80.281 -8.457 65.394 1.00 20.91 356 ALA B O 1
ATOM 8179 N N . VAL B 1 360 ? 78.522 -7.062 65.718 1.00 18.50 357 VAL B N 1
ATOM 8180 C CA . VAL B 1 360 ? 77.945 -7.298 64.425 1.00 19.12 357 VAL B CA 1
ATOM 8181 C C . VAL B 1 360 ? 77.876 -6.013 63.581 1.00 17.89 357 VAL B C 1
ATOM 8182 O O . VAL B 1 360 ? 78.191 -6.043 62.369 1.00 18.47 357 VAL B O 1
ATOM 8186 N N . GLU B 1 361 ? 77.392 -4.928 64.213 1.00 17.09 358 GLU B N 1
ATOM 8187 C CA . GLU B 1 361 ? 77.297 -3.613 63.545 1.00 16.91 358 GLU B CA 1
ATOM 8188 C C . GLU B 1 361 ? 78.100 -2.595 64.339 1.00 16.20 358 GLU B C 1
ATOM 8189 O O . GLU B 1 361 ? 77.529 -1.681 64.991 1.00 16.12 358 GLU B O 1
ATOM 8195 N N . PRO B 1 362 ? 79.416 -2.747 64.344 1.00 16.09 359 PRO B N 1
ATOM 8196 C CA . PRO B 1 362 ? 80.214 -1.791 65.097 1.00 16.34 359 PRO B CA 1
ATOM 8197 C C . PRO B 1 362 ? 80.199 -0.364 64.577 1.00 16.61 359 PRO B C 1
ATOM 8198 O O . PRO B 1 362 ? 80.606 0.542 65.341 1.00 17.71 359 PRO B O 1
ATOM 8202 N N . ASP B 1 363 ? 79.724 -0.153 63.337 1.00 16.41 360 ASP B N 1
ATOM 8203 C CA . ASP B 1 363 ? 79.586 1.201 62.748 1.00 14.84 360 ASP B CA 1
ATOM 8204 C C . ASP B 1 363 ? 78.180 1.800 63.035 1.00 16.21 360 ASP B C 1
ATOM 8205 O O . ASP B 1 363 ? 77.741 2.731 62.322 1.00 14.86 360 ASP B O 1
ATOM 8210 N N . ARG B 1 364 ? 77.496 1.283 64.059 1.00 15.30 361 ARG B N 1
ATOM 8211 C CA . ARG B 1 364 ? 76.262 1.913 64.563 1.00 15.67 361 ARG B CA 1
ATOM 8212 C C . ARG B 1 364 ? 76.552 2.222 66.017 1.00 17.60 361 ARG B C 1
ATOM 8213 O O . ARG B 1 364 ? 76.979 1.330 66.792 1.00 18.03 361 ARG B O 1
ATOM 8221 N N . TYR B 1 365 ? 76.273 3.462 66.418 1.00 15.43 362 TYR B N 1
ATOM 8222 C CA . TYR B 1 365 ? 76.617 3.887 67.764 1.00 15.19 362 TYR B CA 1
ATOM 8223 C C . TYR B 1 365 ? 75.391 4.183 68.595 1.00 16.08 362 TYR B C 1
ATOM 8224 O O . TYR B 1 365 ? 74.489 4.915 68.149 1.00 15.36 362 TYR B O 1
ATOM 8233 N N . VAL B 1 366 ? 75.374 3.652 69.819 1.00 16.41 363 VAL B N 1
ATOM 8234 C CA . VAL B 1 366 ? 74.371 4.064 70.815 1.00 16.74 363 VAL B CA 1
ATOM 8235 C C . VAL B 1 366 ? 75.174 4.864 71.818 1.00 16.95 363 VAL B C 1
ATOM 8236 O O . VAL B 1 366 ? 76.081 4.303 72.435 1.00 17.16 363 VAL B O 1
ATOM 8240 N N . LEU B 1 367 ? 74.940 6.178 71.872 1.00 15.26 364 LEU B N 1
ATOM 8241 C CA . LEU B 1 367 ? 75.763 7.079 72.653 1.00 16.64 364 LEU B CA 1
ATOM 8242 C C . LEU B 1 367 ? 75.057 7.451 73.940 1.00 17.89 364 LEU B C 1
ATOM 8243 O O . LEU B 1 367 ? 73.868 7.858 73.944 1.00 19.45 364 LEU B O 1
ATOM 8248 N N . TYR B 1 368 ? 75.815 7.345 75.046 1.00 16.72 365 TYR B N 1
ATOM 8249 C CA . TYR B 1 368 ? 75.272 7.619 76.365 1.00 16.96 365 TYR B CA 1
ATOM 8250 C C . TYR B 1 368 ? 76.219 8.618 77.014 1.00 17.00 365 TYR B C 1
ATOM 8251 O O . TYR B 1 368 ? 77.402 8.331 77.165 1.00 17.85 365 TYR B O 1
ATOM 8260 N N . GLY B 1 369 ? 75.714 9.776 77.379 1.00 16.05 366 GLY B N 1
ATOM 8261 C CA . GLY B 1 369 ? 76.636 10.842 77.849 1.00 17.08 366 GLY B CA 1
ATOM 8262 C C . GLY B 1 369 ? 76.117 11.513 79.107 1.00 17.84 366 GLY B C 1
ATOM 8263 O O . GLY B 1 369 ? 74.903 11.488 79.406 1.00 17.45 366 GLY B O 1
ATOM 8264 N N . ASN B 1 370 ? 77.062 12.160 79.831 1.00 17.68 367 ASN B N 1
ATOM 8265 C CA . ASN B 1 370 ? 76.769 12.880 81.065 1.00 17.30 367 ASN B CA 1
ATOM 8266 C C . ASN B 1 370 ? 77.862 13.918 81.199 1.00 17.37 367 ASN B C 1
ATOM 8267 O O . ASN B 1 370 ? 79.038 13.555 81.026 1.00 18.06 367 ASN B O 1
ATOM 8272 N N . HIS B 1 371 ? 77.523 15.158 81.531 1.00 16.90 368 HIS B N 1
ATOM 8273 C CA . HIS B 1 371 ? 78.625 16.090 81.852 1.00 17.29 368 HIS B CA 1
ATOM 8274 C C . HIS B 1 371 ? 79.224 15.878 83.242 1.00 18.40 368 HIS B C 1
ATOM 8275 O O . HIS B 1 371 ? 78.595 15.326 84.102 1.00 17.97 368 HIS B O 1
ATOM 8282 N N . ARG B 1 372 ? 80.466 16.343 83.399 1.00 18.00 369 ARG B N 1
ATOM 8283 C CA . ARG B 1 372 ? 81.286 15.992 84.548 1.00 19.37 369 ARG B CA 1
ATOM 8284 C C . ARG B 1 372 ? 81.450 17.228 85.400 1.00 18.89 369 ARG B C 1
ATOM 8285 O O . ARG B 1 372 ? 81.616 17.125 86.619 1.00 18.51 369 ARG B O 1
ATOM 8293 N N . ASP B 1 373 ? 81.424 18.414 84.762 1.00 18.97 370 ASP B N 1
ATOM 8294 C CA . ASP B 1 373 ? 81.800 19.670 85.447 1.00 19.59 370 ASP B CA 1
ATOM 8295 C C . ASP B 1 373 ? 80.619 20.307 86.180 1.00 20.69 370 ASP B C 1
ATOM 8296 O O . ASP B 1 373 ? 79.471 20.116 85.775 1.00 19.69 370 ASP B O 1
ATOM 8301 N N . SER B 1 374 ? 80.912 21.029 87.280 1.00 20.27 371 SER B N 1
ATOM 8302 C CA . SER B 1 374 ? 79.861 21.593 88.157 1.00 20.65 371 SER B CA 1
ATOM 8303 C C . SER B 1 374 ? 80.188 23.044 88.405 1.00 21.60 371 SER B C 1
ATOM 8304 O O . SER B 1 374 ? 81.279 23.495 88.071 1.00 22.31 371 SER B O 1
ATOM 8307 N N . TRP B 1 375 ? 79.271 23.758 89.050 1.00 20.75 372 TRP B N 1
ATOM 8308 C CA . TRP B 1 375 ? 79.585 25.093 89.514 1.00 20.91 372 TRP B CA 1
ATOM 8309 C C . TRP B 1 375 ? 80.349 25.058 90.856 1.00 20.55 372 TRP B C 1
ATOM 8310 O O . TRP B 1 375 ? 81.346 25.807 91.027 1.00 21.80 372 TRP B O 1
ATOM 8321 N N . VAL B 1 376 ? 79.864 24.271 91.808 1.00 19.54 373 VAL B N 1
ATOM 8322 C CA . VAL B 1 376 ? 80.589 24.076 93.080 1.00 20.45 373 VAL B CA 1
ATOM 8323 C C . VAL B 1 376 ? 80.829 22.553 93.272 1.00 19.71 373 VAL B C 1
ATOM 8324 O O . VAL B 1 376 ? 81.510 21.952 92.432 1.00 21.60 373 VAL B O 1
ATOM 8328 N N . HIS B 1 377 ? 80.217 21.902 94.275 1.00 20.09 374 HIS B N 1
ATOM 8329 C CA . HIS B 1 377 ? 80.451 20.470 94.458 1.00 20.55 374 HIS B CA 1
ATOM 8330 C C . HIS B 1 377 ? 79.601 19.663 93.460 1.00 21.00 374 HIS B C 1
ATOM 8331 O O . HIS B 1 377 ? 79.943 18.534 93.158 1.00 20.65 374 HIS B O 1
ATOM 8338 N N . GLY B 1 378 ? 78.475 20.247 93.049 1.00 20.76 375 GLY B N 1
ATOM 8339 C CA . GLY B 1 378 ? 77.615 19.629 92.008 1.00 20.09 375 GLY B CA 1
ATOM 8340 C C . GLY B 1 378 ? 77.201 18.198 92.321 1.00 21.67 375 GLY B C 1
ATOM 8341 O O . GLY B 1 378 ? 77.155 17.329 91.416 1.00 20.74 375 GLY B O 1
ATOM 8342 N N . ALA B 1 379 ? 76.855 17.923 93.591 1.00 19.98 376 ALA B N 1
ATOM 8343 C CA . ALA B 1 379 ? 76.439 16.581 93.936 1.00 20.84 376 ALA B CA 1
ATOM 8344 C C . ALA B 1 379 ? 75.218 16.142 93.106 1.00 20.67 376 ALA B C 1
ATOM 8345 O O . ALA B 1 379 ? 75.195 15.022 92.603 1.00 22.20 376 ALA B O 1
ATOM 8347 N N . VAL B 1 380 ? 74.205 17.012 93.017 1.00 20.45 377 VAL B N 1
ATOM 8348 C CA . VAL B 1 380 ? 73.061 16.739 92.173 1.00 19.78 377 VAL B CA 1
ATOM 8349 C C . VAL B 1 380 ? 73.450 16.942 90.709 1.00 20.65 377 VAL B C 1
ATOM 8350 O O . VAL B 1 380 ? 73.323 16.023 89.884 1.00 20.12 377 VAL B O 1
ATOM 8354 N N . ASP B 1 381 ? 73.899 18.156 90.407 1.00 19.13 378 ASP B N 1
ATOM 8355 C CA . ASP B 1 381 ? 74.216 18.534 89.038 1.00 18.98 378 ASP B CA 1
ATOM 8356 C C . ASP B 1 381 ? 75.749 18.694 88.863 1.00 18.78 378 ASP B C 1
ATOM 8357 O O . ASP B 1 381 ? 76.306 19.704 89.300 1.00 19.84 378 ASP B O 1
ATOM 8362 N N . PRO B 1 382 ? 76.420 17.761 88.153 1.00 18.41 379 PRO B N 1
ATOM 8363 C CA . PRO B 1 382 ? 75.880 16.600 87.394 1.00 17.80 379 PRO B CA 1
ATOM 8364 C C . PRO B 1 382 ? 76.332 15.293 88.029 1.00 18.57 379 PRO B C 1
ATOM 8365 O O . PRO B 1 382 ? 76.254 14.245 87.381 1.00 18.53 379 PRO B O 1
ATOM 8369 N N . SER B 1 383 ? 76.883 15.370 89.252 1.00 20.13 380 SER B N 1
ATOM 8370 C CA . SER B 1 383 ? 77.574 14.204 89.791 1.00 19.89 380 SER B CA 1
ATOM 8371 C C . SER B 1 383 ? 76.634 13.061 90.084 1.00 20.05 380 SER B C 1
ATOM 8372 O O . SER B 1 383 ? 77.063 11.932 90.012 1.00 19.68 380 SER B O 1
ATOM 8375 N N . SER B 1 384 ? 75.351 13.333 90.310 1.00 17.78 381 SER B N 1
ATOM 8376 C CA . SER B 1 384 ? 74.379 12.224 90.439 1.00 19.30 381 SER B CA 1
ATOM 8377 C C . SER B 1 384 ? 74.296 11.405 89.124 1.00 18.89 381 SER B C 1
ATOM 8378 O O . SER B 1 384 ? 74.183 10.157 89.127 1.00 19.64 381 SER B O 1
ATOM 8381 N N . GLY B 1 385 ? 74.378 12.119 88.004 1.00 19.32 382 GLY B N 1
ATOM 8382 C CA . GLY B 1 385 ? 74.465 11.449 86.704 1.00 17.32 382 GLY B CA 1
ATOM 8383 C C . GLY B 1 385 ? 75.815 10.762 86.525 1.00 18.23 382 GLY B C 1
ATOM 8384 O O . GLY B 1 385 ? 75.869 9.682 85.971 1.00 19.16 382 GLY B O 1
ATOM 8385 N N . THR B 1 386 ? 76.921 11.418 86.900 1.00 18.72 383 THR B N 1
ATOM 8386 C CA . THR B 1 386 ? 78.210 10.780 86.678 1.00 17.64 383 THR B CA 1
ATOM 8387 C C . THR B 1 386 ? 78.352 9.487 87.495 1.00 19.12 383 THR B C 1
ATOM 8388 O O . THR B 1 386 ? 79.003 8.508 87.073 1.00 19.53 383 THR B O 1
ATOM 8392 N N . ALA B 1 387 ? 77.743 9.476 88.673 1.00 18.93 384 ALA B N 1
ATOM 8393 C CA . ALA B 1 387 ? 77.791 8.299 89.557 1.00 19.51 384 ALA B CA 1
ATOM 8394 C C . ALA B 1 387 ? 77.078 7.117 88.913 1.00 19.81 384 ALA B C 1
ATOM 8395 O O . ALA B 1 387 ? 77.497 5.954 89.004 1.00 19.87 384 ALA B O 1
ATOM 8397 N N . VAL B 1 388 ? 75.986 7.450 88.225 1.00 19.66 385 VAL B N 1
ATOM 8398 C CA . VAL B 1 388 ? 75.220 6.442 87.440 1.00 20.96 385 VAL B CA 1
ATOM 8399 C C . VAL B 1 388 ? 75.993 6.019 86.192 1.00 20.70 385 VAL B C 1
ATOM 8400 O O . VAL B 1 388 ? 76.035 4.817 85.874 1.00 21.92 385 VAL B O 1
ATOM 8404 N N . LEU B 1 389 ? 76.562 6.996 85.479 1.00 20.37 386 LEU B N 1
ATOM 8405 C CA . LEU B 1 389 ? 77.441 6.697 84.329 1.00 20.30 386 LEU B CA 1
ATOM 8406 C C . LEU B 1 389 ? 78.521 5.673 84.730 1.00 21.22 386 LEU B C 1
ATOM 8407 O O . LEU B 1 389 ? 78.743 4.681 84.021 1.00 20.40 386 LEU B O 1
ATOM 8412 N N . LEU B 1 390 ? 79.198 5.919 85.860 1.00 21.41 387 LEU B N 1
ATOM 8413 C CA . LEU B 1 390 ? 80.259 5.003 86.298 1.00 22.04 387 LEU B CA 1
ATOM 8414 C C . LEU B 1 390 ? 79.711 3.638 86.618 1.00 22.48 387 LEU B C 1
ATOM 8415 O O . LEU B 1 390 ? 80.340 2.641 86.290 1.00 22.86 387 LEU B O 1
ATOM 8420 N N . GLU B 1 391 ? 78.556 3.571 87.284 1.00 22.55 388 GLU B N 1
ATOM 8421 C CA . GLU B 1 391 ? 78.033 2.276 87.709 1.00 21.95 388 GLU B CA 1
ATOM 8422 C C . GLU B 1 391 ? 77.505 1.448 86.498 1.00 22.09 388 GLU B C 1
ATOM 8423 O O . GLU B 1 391 ? 77.793 0.238 86.370 1.00 22.07 388 GLU B O 1
ATOM 8429 N N . LEU B 1 392 ? 76.813 2.114 85.568 1.00 21.96 389 LEU B N 1
ATOM 8430 C CA . LEU B 1 392 ? 76.313 1.385 84.369 1.00 21.97 389 LEU B CA 1
ATOM 8431 C C . LEU B 1 392 ? 77.523 0.899 83.566 1.00 21.59 389 LEU B C 1
ATOM 8432 O O . LEU B 1 392 ? 77.556 -0.245 83.084 1.00 20.43 389 LEU B O 1
ATOM 8437 N N . SER B 1 393 ? 78.525 1.767 83.404 1.00 21.14 390 SER B N 1
ATOM 8438 C CA . SER B 1 393 ? 79.658 1.368 82.567 1.00 21.92 390 SER B CA 1
ATOM 8439 C C . SER B 1 393 ? 80.488 0.262 83.241 1.00 22.16 390 SER B C 1
ATOM 8440 O O . SER B 1 393 ? 81.070 -0.584 82.557 1.00 21.09 390 SER B O 1
ATOM 8443 N N . ARG B 1 394 ? 80.502 0.258 84.575 1.00 21.49 391 ARG B N 1
ATOM 8444 C CA . ARG B 1 394 ? 81.139 -0.857 85.324 1.00 21.68 391 ARG B CA 1
ATOM 8445 C C . ARG B 1 394 ? 80.426 -2.168 85.055 1.00 21.29 391 ARG B C 1
ATOM 8446 O O . ARG B 1 394 ? 81.074 -3.198 84.795 1.00 22.40 391 ARG B O 1
ATOM 8454 N N . VAL B 1 395 ? 79.102 -2.158 85.151 1.00 20.69 392 VAL B N 1
ATOM 8455 C CA . VAL B 1 395 ? 78.347 -3.414 84.962 1.00 21.12 392 VAL B CA 1
ATOM 8456 C C . VAL B 1 395 ? 78.546 -3.955 83.544 1.00 20.84 392 VAL B C 1
ATOM 8457 O O . VAL B 1 395 ? 78.854 -5.145 83.355 1.00 21.90 392 VAL B O 1
ATOM 8461 N N . LEU B 1 396 ? 78.419 -3.077 82.536 1.00 21.59 393 LEU B N 1
ATOM 8462 C CA . LEU B 1 396 ? 78.554 -3.539 81.165 1.00 20.69 393 LEU B CA 1
ATOM 8463 C C . LEU B 1 396 ? 80.031 -3.913 80.880 1.00 20.86 393 LEU B C 1
ATOM 8464 O O . LEU B 1 396 ? 80.287 -4.908 80.204 1.00 22.09 393 LEU B O 1
ATOM 8469 N N . GLY B 1 397 ? 80.993 -3.136 81.403 1.00 20.65 394 GLY B N 1
ATOM 8470 C CA . GLY B 1 397 ? 82.409 -3.439 81.130 1.00 22.50 394 GLY B CA 1
ATOM 8471 C C . GLY B 1 397 ? 82.797 -4.784 81.753 1.00 24.83 394 GLY B C 1
ATOM 8472 O O . GLY B 1 397 ? 83.496 -5.597 81.151 1.00 25.28 394 GLY B O 1
ATOM 8473 N N . THR B 1 398 ? 82.325 -5.007 82.971 1.00 24.86 395 THR B N 1
ATOM 8474 C CA . THR B 1 398 ? 82.573 -6.257 83.685 1.00 25.32 395 THR B CA 1
ATOM 8475 C C . THR B 1 398 ? 82.035 -7.462 82.928 1.00 24.75 395 THR B C 1
ATOM 8476 O O . THR B 1 398 ? 82.736 -8.472 82.794 1.00 25.76 395 THR B O 1
ATOM 8480 N N A LEU B 1 399 ? 80.817 -7.330 82.407 0.70 23.88 396 LEU B N 1
ATOM 8481 N N B LEU B 1 399 ? 80.806 -7.361 82.425 0.30 24.22 396 LEU B N 1
ATOM 8482 C CA A LEU B 1 399 ? 80.162 -8.364 81.616 0.70 24.36 396 LEU B CA 1
ATOM 8483 C CA B LEU B 1 399 ? 80.232 -8.413 81.590 0.30 24.21 396 LEU B CA 1
ATOM 8484 C C A LEU B 1 399 ? 80.917 -8.593 80.292 0.70 24.63 396 LEU B C 1
ATOM 8485 C C B LEU B 1 399 ? 81.077 -8.612 80.349 0.30 24.31 396 LEU B C 1
ATOM 8486 O O A LEU B 1 399 ? 81.052 -9.740 79.837 0.70 23.99 396 LEU B O 1
ATOM 8487 O O B LEU B 1 399 ? 81.422 -9.742 79.997 0.30 24.07 396 LEU B O 1
ATOM 8496 N N . LEU B 1 400 ? 81.418 -7.501 79.697 1.00 23.51 397 LEU B N 1
ATOM 8497 C CA . LEU B 1 400 ? 82.224 -7.555 78.485 1.00 24.14 397 LEU B CA 1
ATOM 8498 C C . LEU B 1 400 ? 83.536 -8.337 78.773 1.00 25.15 397 LEU B C 1
ATOM 8499 O O . LEU B 1 400 ? 83.893 -9.239 78.028 1.00 24.20 397 LEU B O 1
ATOM 8504 N N . LYS B 1 401 ? 84.228 -7.946 79.835 1.00 25.14 398 LYS B N 1
ATOM 8505 C CA . LYS B 1 401 ? 85.517 -8.560 80.168 1.00 27.66 398 LYS B CA 1
ATOM 8506 C C . LYS B 1 401 ? 85.388 -10.060 80.564 1.00 29.34 398 LYS B C 1
ATOM 8507 O O . LYS B 1 401 ? 86.326 -10.871 80.335 1.00 30.27 398 LYS B O 1
ATOM 8513 N N . LYS B 1 402 ? 84.262 -10.455 81.132 1.00 30.22 399 LYS B N 1
ATOM 8514 C CA . LYS B 1 402 ? 84.002 -11.890 81.353 1.00 32.51 399 LYS B CA 1
ATOM 8515 C C . LYS B 1 402 ? 83.934 -12.765 80.101 1.00 31.61 399 LYS B C 1
ATOM 8516 O O . LYS B 1 402 ? 84.002 -13.987 80.227 1.00 31.92 399 LYS B O 1
ATOM 8522 N N A GLY B 1 403 ? 83.694 -12.144 78.950 0.50 31.21 400 GLY B N 1
ATOM 8523 N N B GLY B 1 403 ? 83.805 -12.174 78.899 0.50 30.87 400 GLY B N 1
ATOM 8524 C CA A GLY B 1 403 ? 83.328 -12.881 77.767 0.50 30.16 400 GLY B CA 1
ATOM 8525 C CA B GLY B 1 403 ? 84.144 -12.864 77.623 0.50 29.43 400 GLY B CA 1
ATOM 8526 C C A GLY B 1 403 ? 81.845 -13.199 77.726 0.50 29.26 400 GLY B C 1
ATOM 8527 C C B GLY B 1 403 ? 83.086 -13.461 76.695 0.50 28.85 400 GLY B C 1
ATOM 8528 O O A GLY B 1 403 ? 81.407 -13.890 76.813 0.50 29.10 400 GLY B O 1
ATOM 8529 O O B GLY B 1 403 ? 83.407 -13.931 75.592 0.50 28.72 400 GLY B O 1
ATOM 8530 N N A THR B 1 404 ? 81.051 -12.698 78.679 0.50 28.80 401 THR B N 1
ATOM 8531 N N B THR B 1 404 ? 81.825 -13.456 77.105 0.50 27.98 401 THR B N 1
ATOM 8532 C CA A THR B 1 404 ? 79.645 -13.109 78.700 0.50 28.33 401 THR B CA 1
ATOM 8533 C CA B THR B 1 404 ? 80.780 -14.076 76.287 0.50 27.97 401 THR B CA 1
ATOM 8534 C C A THR B 1 404 ? 78.814 -12.492 77.572 0.50 26.93 401 THR B C 1
ATOM 8535 C C B THR B 1 404 ? 79.924 -13.025 75.560 0.50 26.58 401 THR B C 1
ATOM 8536 O O A THR B 1 404 ? 77.827 -13.080 77.102 0.50 26.92 401 THR B O 1
ATOM 8537 O O B THR B 1 404 ? 79.712 -13.118 74.345 0.50 26.11 401 THR B O 1
ATOM 8544 N N A TRP B 1 405 ? 79.259 -11.348 77.083 0.50 24.94 402 TRP B N 1
ATOM 8545 N N B TRP B 1 405 ? 79.435 -12.039 76.309 0.50 24.98 402 TRP B N 1
ATOM 8546 C CA A TRP B 1 405 ? 78.393 -10.559 76.217 0.50 23.89 402 TRP B CA 1
ATOM 8547 C CA B TRP B 1 405 ? 78.534 -11.044 75.722 0.50 23.99 402 TRP B CA 1
ATOM 8548 C C A TRP B 1 405 ? 79.182 -9.554 75.398 0.50 23.11 402 TRP B C 1
ATOM 8549 C C B TRP B 1 405 ? 79.319 -9.862 75.191 0.50 22.77 402 TRP B C 1
ATOM 8550 O O A TRP B 1 405 ? 80.148 -8.992 75.939 0.50 22.96 402 TRP B O 1
ATOM 8551 O O B TRP B 1 405 ? 80.323 -9.444 75.734 0.50 23.01 402 TRP B O 1
ATOM 8572 N N . ARG B 1 406 ? 78.760 -9.305 74.137 1.00 22.41 403 ARG B N 1
ATOM 8573 C CA . ARG B 1 406 ? 79.257 -8.109 73.417 1.00 20.68 403 ARG B CA 1
ATOM 8574 C C . ARG B 1 406 ? 78.029 -7.626 72.681 1.00 19.66 403 ARG B C 1
ATOM 8575 O O . ARG B 1 406 ? 77.319 -8.427 72.068 1.00 20.16 403 ARG B O 1
ATOM 8583 N N . PRO B 1 407 ? 77.775 -6.315 72.746 1.00 19.31 404 PRO B N 1
ATOM 8584 C CA . PRO B 1 407 ? 76.516 -5.832 72.152 1.00 18.09 404 PRO B CA 1
ATOM 8585 C C . PRO B 1 407 ? 76.571 -5.939 70.600 1.00 18.55 404 PRO B C 1
ATOM 8586 O O . PRO B 1 407 ? 77.670 -6.013 70.004 1.00 20.23 404 PRO B O 1
ATOM 8590 N N . ARG B 1 408 ? 75.402 -5.978 69.961 1.00 18.47 405 ARG B N 1
ATOM 8591 C CA . ARG B 1 408 ? 75.351 -6.082 68.507 1.00 18.69 405 ARG B CA 1
ATOM 8592 C C . ARG B 1 408 ? 75.977 -4.806 67.884 1.00 17.04 405 ARG B C 1
ATOM 8593 O O . ARG B 1 408 ? 76.794 -4.906 66.967 1.00 18.17 405 ARG B O 1
ATOM 8601 N N . ARG B 1 409 ? 75.548 -3.627 68.371 1.00 16.29 406 ARG B N 1
ATOM 8602 C CA . ARG B 1 409 ? 76.069 -2.307 67.945 1.00 15.67 406 ARG B CA 1
ATOM 8603 C C . ARG B 1 409 ? 77.032 -1.787 68.979 1.00 16.29 406 ARG B C 1
ATOM 8604 O O . ARG B 1 409 ? 77.083 -2.269 70.122 1.00 17.38 406 ARG B O 1
ATOM 8612 N N . SER B 1 410 ? 77.852 -0.807 68.578 1.00 16.51 407 SER B N 1
ATOM 8613 C CA . SER B 1 410 ? 78.776 -0.206 69.524 1.00 15.28 407 SER B CA 1
ATOM 8614 C C . SER B 1 410 ? 78.041 0.682 70.535 1.00 16.75 407 SER B C 1
ATOM 8615 O O . SER B 1 410 ? 77.113 1.394 70.179 1.00 17.51 407 SER B O 1
ATOM 8618 N N . ILE B 1 411 ? 78.476 0.603 71.783 1.00 16.73 408 ILE B N 1
ATOM 8619 C CA . ILE B 1 411 ? 78.019 1.516 72.809 1.00 17.18 408 ILE B CA 1
ATOM 8620 C C . ILE B 1 411 ? 79.133 2.480 73.141 1.00 18.39 408 ILE B C 1
ATOM 8621 O O . ILE B 1 411 ? 80.260 2.081 73.469 1.00 19.40 408 ILE B O 1
ATOM 8626 N N . VAL B 1 412 ? 78.825 3.776 73.044 1.00 17.32 409 VAL B N 1
ATOM 8627 C CA . VAL B 1 412 ? 79.867 4.778 73.259 1.00 18.41 409 VAL B CA 1
ATOM 8628 C C . VAL B 1 412 ? 79.454 5.571 74.483 1.00 19.32 409 VAL B C 1
ATOM 8629 O O . VAL B 1 412 ? 78.292 6.009 74.564 1.00 19.23 409 VAL B O 1
ATOM 8633 N N . PHE B 1 413 ? 80.359 5.720 75.446 1.00 19.08 410 PHE B N 1
ATOM 8634 C CA . PHE B 1 413 ? 80.065 6.434 76.703 1.00 18.48 410 PHE B CA 1
ATOM 8635 C C . PHE B 1 413 ? 80.841 7.729 76.663 1.00 19.32 410 PHE B C 1
ATOM 8636 O O . PHE B 1 413 ? 82.010 7.766 76.221 1.00 19.25 410 PHE B O 1
ATOM 8644 N N . ALA B 1 414 ? 80.222 8.801 77.151 1.00 17.82 411 ALA B N 1
ATOM 8645 C CA . ALA B 1 414 ? 80.918 10.067 77.085 1.00 18.43 411 ALA B CA 1
ATOM 8646 C C . ALA B 1 414 ? 80.797 10.855 78.382 1.00 19.02 411 ALA B C 1
ATOM 8647 O O . ALA B 1 414 ? 79.696 10.982 78.919 1.00 19.44 411 ALA B O 1
ATOM 8649 N N . SER B 1 415 ? 81.943 11.363 78.860 1.00 17.46 412 SER B N 1
ATOM 8650 C CA . SER B 1 415 ? 81.956 12.276 80.000 1.00 18.66 412 SER B CA 1
ATOM 8651 C C . SER B 1 415 ? 82.304 13.656 79.431 1.00 18.37 412 SER B C 1
ATOM 8652 O O . SER B 1 415 ? 83.452 13.922 79.077 1.00 19.27 412 SER B O 1
ATOM 8655 N N . TRP B 1 416 ? 81.299 14.553 79.307 1.00 18.19 413 TRP B N 1
ATOM 8656 C CA . TRP B 1 416 ? 81.521 15.834 78.684 1.00 17.14 413 TRP B CA 1
ATOM 8657 C C . TRP B 1 416 ? 82.128 16.855 79.613 1.00 17.79 413 TRP B C 1
ATOM 8658 O O . TRP B 1 416 ? 81.684 17.051 80.737 1.00 18.19 413 TRP B O 1
ATOM 8669 N N . GLY B 1 417 ? 83.099 17.606 79.101 1.00 17.99 414 GLY B N 1
ATOM 8670 C CA . GLY B 1 417 ? 83.604 18.760 79.879 1.00 18.62 414 GLY B CA 1
ATOM 8671 C C . GLY B 1 417 ? 82.832 20.055 79.597 1.00 19.00 414 GLY B C 1
ATOM 8672 O O . GLY B 1 417 ? 82.191 20.174 78.532 1.00 17.98 414 GLY B O 1
ATOM 8673 N N . ALA B 1 418 ? 82.999 21.050 80.489 1.00 18.67 415 ALA B N 1
ATOM 8674 C CA . ALA B 1 418 ? 82.532 22.425 80.300 1.00 18.53 415 ALA B CA 1
ATOM 8675 C C . ALA B 1 418 ? 81.075 22.565 79.872 1.00 17.45 415 ALA B C 1
ATOM 8676 O O . ALA B 1 418 ? 80.746 23.473 79.130 1.00 17.36 415 ALA B O 1
ATOM 8678 N N . GLU B 1 419 ? 80.193 21.680 80.337 1.00 16.94 416 GLU B N 1
ATOM 8679 C CA . GLU B 1 419 ? 78.766 21.841 80.038 1.00 16.33 416 GLU B CA 1
ATOM 8680 C C . GLU B 1 419 ? 78.156 23.076 80.702 1.00 16.63 416 GLU B C 1
ATOM 8681 O O . GLU B 1 419 ? 77.285 23.727 80.140 1.00 16.74 416 GLU B O 1
ATOM 8687 N N . GLU B 1 420 ? 78.629 23.409 81.900 1.00 17.86 417 GLU B N 1
ATOM 8688 C CA . GLU B 1 420 ? 78.082 24.555 82.633 1.00 17.82 417 GLU B CA 1
ATOM 8689 C C . GLU B 1 420 ? 78.355 25.901 81.916 1.00 19.15 417 GLU B C 1
ATOM 8690 O O . GLU B 1 420 ? 77.649 26.885 82.165 1.00 19.38 417 GLU B O 1
ATOM 8696 N N . PHE B 1 421 ? 79.375 25.942 81.067 1.00 18.59 418 PHE B N 1
ATOM 8697 C CA . PHE B 1 421 ? 79.637 27.165 80.326 1.00 20.55 418 PHE B CA 1
ATOM 8698 C C . PHE B 1 421 ? 78.904 27.210 79.002 1.00 22.17 418 PHE B C 1
ATOM 8699 O O . PHE B 1 421 ? 79.076 28.143 78.239 1.00 24.73 418 PHE B O 1
ATOM 8707 N N . GLY B 1 422 ? 78.085 26.202 78.692 1.00 20.68 419 GLY B N 1
ATOM 8708 C CA . GLY B 1 422 ? 77.341 26.301 77.459 1.00 20.56 419 GLY B CA 1
ATOM 8709 C C . GLY B 1 422 ? 77.474 25.050 76.607 1.00 19.86 419 GLY B C 1
ATOM 8710 O O . GLY B 1 422 ? 77.614 25.153 75.394 1.00 20.47 419 GLY B O 1
ATOM 8711 N N . LEU B 1 423 ? 77.353 23.858 77.232 1.00 18.42 420 LEU B N 1
ATOM 8712 C CA . LEU B 1 423 ? 77.367 22.601 76.449 1.00 17.94 420 LEU B CA 1
ATOM 8713 C C . LEU B 1 423 ? 78.649 22.579 75.612 1.00 18.03 420 LEU B C 1
ATOM 8714 O O . LEU B 1 423 ? 78.645 22.111 74.475 1.00 17.33 420 LEU B O 1
ATOM 8719 N N . ILE B 1 424 ? 79.751 23.119 76.125 1.00 16.55 421 ILE B N 1
ATOM 8720 C CA . ILE B 1 424 ? 80.921 23.277 75.256 1.00 17.45 421 ILE B CA 1
ATOM 8721 C C . ILE B 1 424 ? 81.554 21.964 74.803 1.00 16.41 421 ILE B C 1
ATOM 8722 O O . ILE B 1 424 ? 81.764 21.765 73.604 1.00 17.40 421 ILE B O 1
ATOM 8727 N N . GLY B 1 425 ? 81.836 21.078 75.739 1.00 17.16 422 GLY B N 1
ATOM 8728 C CA . GLY B 1 425 ? 82.518 19.795 75.411 1.00 15.68 422 GLY B CA 1
ATOM 8729 C C . GLY B 1 425 ? 81.677 18.926 74.448 1.00 17.18 422 GLY B C 1
ATOM 8730 O O . GLY B 1 425 ? 82.221 18.402 73.453 1.00 16.40 422 GLY B O 1
ATOM 8731 N N . SER B 1 426 ? 80.365 18.828 74.689 1.00 16.18 423 SER B N 1
ATOM 8732 C CA . SER B 1 426 ? 79.549 18.041 73.751 1.00 16.25 423 SER B CA 1
ATOM 8733 C C . SER B 1 426 ? 79.487 18.729 72.385 1.00 16.60 423 SER B C 1
ATOM 8734 O O . SER B 1 426 ? 79.559 18.062 71.344 1.00 16.42 423 SER B O 1
ATOM 8737 N N . THR B 1 427 ? 79.250 20.039 72.383 1.00 16.46 424 THR B N 1
ATOM 8738 C CA . THR B 1 427 ? 79.184 20.767 71.109 1.00 16.35 424 THR B CA 1
ATOM 8739 C C . THR B 1 427 ? 80.454 20.611 70.296 1.00 17.30 424 THR B C 1
ATOM 8740 O O . THR B 1 427 ? 80.367 20.273 69.119 1.00 18.08 424 THR B O 1
ATOM 8744 N N . GLU B 1 428 ? 81.616 20.835 70.921 1.00 16.84 425 GLU B N 1
ATOM 8745 C CA . GLU B 1 428 ? 82.889 20.691 70.166 1.00 17.19 425 GLU B CA 1
ATOM 8746 C C . GLU B 1 428 ? 83.079 19.278 69.589 1.00 16.98 425 GLU B C 1
ATOM 8747 O O . GLU B 1 428 ? 83.554 19.117 68.496 1.00 18.14 425 GLU B O 1
ATOM 8753 N N . PHE B 1 429 ? 82.619 18.277 70.324 1.00 18.15 426 PHE B N 1
ATOM 8754 C CA . PHE B 1 429 ? 82.683 16.877 69.846 1.00 17.26 426 PHE B CA 1
ATOM 8755 C C . PHE B 1 429 ? 81.815 16.720 68.590 1.00 17.62 426 PHE B C 1
ATOM 8756 O O . PHE B 1 429 ? 82.231 16.104 67.646 1.00 17.28 426 PHE B O 1
ATOM 8764 N N . THR B 1 430 ? 80.592 17.253 68.630 1.00 17.29 427 THR B N 1
ATOM 8765 C CA . THR B 1 430 ? 79.743 17.163 67.438 1.00 15.33 427 THR B CA 1
ATOM 8766 C C . THR B 1 430 ? 80.311 17.904 66.222 1.00 16.21 427 THR B C 1
ATOM 8767 O O . THR B 1 430 ? 80.108 17.438 65.092 1.00 16.36 427 THR B O 1
ATOM 8771 N N . GLU B 1 431 ? 81.054 18.989 66.449 1.00 16.68 428 GLU B N 1
ATOM 8772 C CA . GLU B 1 431 ? 81.676 19.693 65.350 1.00 17.11 428 GLU B CA 1
ATOM 8773 C C . GLU B 1 431 ? 82.846 18.895 64.822 1.00 18.39 428 GLU B C 1
ATOM 8774 O O . GLU B 1 431 ? 83.037 18.806 63.595 1.00 20.24 428 GLU B O 1
ATOM 8780 N N . GLU B 1 432 ? 83.600 18.305 65.724 1.00 18.54 429 GLU B N 1
ATOM 8781 C CA . GLU B 1 432 ? 84.791 17.568 65.256 1.00 20.10 429 GLU B CA 1
ATOM 8782 C C . GLU B 1 432 ? 84.425 16.275 64.480 1.00 20.32 429 GLU B C 1
ATOM 8783 O O . GLU B 1 432 ? 85.128 15.898 63.538 1.00 22.00 429 GLU B O 1
ATOM 8789 N N . PHE B 1 433 ? 83.348 15.593 64.862 1.00 18.64 430 PHE B N 1
ATOM 8790 C CA . PHE B 1 433 ? 83.051 14.263 64.302 1.00 18.80 430 PHE B CA 1
ATOM 8791 C C . PHE B 1 433 ? 81.678 14.292 63.648 1.00 18.38 430 PHE B C 1
ATOM 8792 O O . PHE B 1 433 ? 80.995 13.261 63.530 1.00 18.51 430 PHE B O 1
ATOM 8800 N N . PHE B 1 434 ? 81.359 15.464 63.087 1.00 17.51 431 PHE B N 1
ATOM 8801 C CA . PHE B 1 434 ? 80.034 15.723 62.543 1.00 17.77 431 PHE B CA 1
ATOM 8802 C C . PHE B 1 434 ? 79.562 14.598 61.595 1.00 17.82 431 PHE B C 1
ATOM 8803 O O . PHE B 1 434 ? 78.495 14.008 61.823 1.00 17.45 431 PHE B O 1
ATOM 8811 N N . ASN B 1 435 ? 80.342 14.285 60.548 1.00 17.17 432 ASN B N 1
ATOM 8812 C CA . ASN B 1 435 ? 79.868 13.292 59.545 1.00 18.77 432 ASN B CA 1
ATOM 8813 C C . ASN B 1 435 ? 79.823 11.871 60.087 1.00 16.96 432 ASN B C 1
ATOM 8814 O O . ASN B 1 435 ? 78.832 11.152 59.895 1.00 18.16 432 ASN B O 1
ATOM 8819 N N . LYS B 1 436 ? 80.862 11.480 60.802 1.00 17.71 433 LYS B N 1
ATOM 8820 C CA . LYS B 1 436 ? 80.873 10.149 61.345 1.00 17.47 433 LYS B CA 1
ATOM 8821 C C . LYS B 1 436 ? 79.680 9.939 62.288 1.00 18.20 433 LYS B C 1
ATOM 8822 O O . LYS B 1 436 ? 78.994 8.885 62.246 1.00 17.77 433 LYS B O 1
ATOM 8828 N N . LEU B 1 437 ? 79.381 10.955 63.085 1.00 16.75 434 LEU B N 1
ATOM 8829 C CA . LEU B 1 437 ? 78.228 10.808 64.000 1.00 16.59 434 LEU B CA 1
ATOM 8830 C C . LEU B 1 437 ? 76.878 10.820 63.257 1.00 16.11 434 LEU B C 1
ATOM 8831 O O . LEU B 1 437 ? 75.944 10.077 63.607 1.00 16.12 434 LEU B O 1
ATOM 8836 N N . GLN B 1 438 ? 76.750 11.688 62.246 1.00 16.52 435 GLN B N 1
ATOM 8837 C CA . GLN B 1 438 ? 75.467 11.793 61.567 1.00 18.30 435 GLN B CA 1
ATOM 8838 C C . GLN B 1 438 ? 75.133 10.560 60.800 1.00 17.25 435 GLN B C 1
ATOM 8839 O O . GLN B 1 438 ? 73.958 10.202 60.628 1.00 17.49 435 GLN B O 1
ATOM 8845 N N . GLU B 1 439 ? 76.149 9.865 60.277 1.00 16.04 436 GLU B N 1
ATOM 8846 C CA A GLU B 1 439 ? 75.838 8.716 59.430 0.30 17.03 436 GLU B CA 1
ATOM 8847 C CA B GLU B 1 439 ? 75.882 8.723 59.408 0.70 17.46 436 GLU B CA 1
ATOM 8848 C C . GLU B 1 439 ? 75.539 7.473 60.237 1.00 17.72 436 GLU B C 1
ATOM 8849 O O . GLU B 1 439 ? 74.921 6.557 59.732 1.00 18.00 436 GLU B O 1
ATOM 8860 N N . ARG B 1 440 ? 76.010 7.447 61.488 1.00 15.70 437 ARG B N 1
ATOM 8861 C CA . ARG B 1 440 ? 76.135 6.207 62.255 1.00 15.62 437 ARG B CA 1
ATOM 8862 C C . ARG B 1 440 ? 75.380 6.146 63.583 1.00 16.49 437 ARG B C 1
ATOM 8863 O O . ARG B 1 440 ? 75.218 5.044 64.152 1.00 17.46 437 ARG B O 1
ATOM 8871 N N . THR B 1 441 ? 74.976 7.298 64.115 1.00 15.61 438 THR B N 1
ATOM 8872 C CA . THR B 1 441 ? 74.453 7.272 65.505 1.00 15.40 438 THR B CA 1
ATOM 8873 C C . THR B 1 441 ? 72.976 6.897 65.491 1.00 14.87 438 THR B C 1
ATOM 8874 O O . THR B 1 441 ? 72.134 7.531 64.834 1.00 15.27 438 THR B O 1
ATOM 8878 N N . VAL B 1 442 ? 72.666 5.837 66.233 1.00 14.58 439 VAL B N 1
ATOM 8879 C CA . VAL B 1 442 ? 71.283 5.383 66.407 1.00 14.08 439 VAL B CA 1
ATOM 8880 C C . VAL B 1 442 ? 70.500 6.388 67.285 1.00 15.58 439 VAL B C 1
ATOM 8881 O O . VAL B 1 442 ? 69.360 6.795 66.924 1.00 15.99 439 VAL B O 1
ATOM 8885 N N . ALA B 1 443 ? 71.065 6.770 68.424 1.00 14.78 440 ALA B N 1
ATOM 8886 C CA . ALA B 1 443 ? 70.349 7.673 69.374 1.00 15.32 440 ALA B CA 1
ATOM 8887 C C . ALA B 1 443 ? 71.357 8.160 70.363 1.00 14.46 440 ALA B C 1
ATOM 8888 O O . ALA B 1 443 ? 72.415 7.518 70.552 1.00 15.15 440 ALA B O 1
ATOM 8890 N N . TYR B 1 444 ? 71.024 9.289 71.003 1.00 14.88 441 TYR B N 1
ATOM 8891 C CA . TYR B 1 444 ? 71.878 9.857 72.033 1.00 14.97 441 TYR B CA 1
ATOM 8892 C C . TYR B 1 444 ? 71.082 9.822 73.325 1.00 15.60 441 TYR B C 1
ATOM 8893 O O . TYR B 1 444 ? 69.966 10.378 73.382 1.00 16.67 441 TYR B O 1
ATOM 8902 N N . ILE B 1 445 ? 71.622 9.176 74.353 1.00 14.80 442 ILE B N 1
ATOM 8903 C CA . ILE B 1 445 ? 70.930 9.081 75.639 1.00 16.88 442 ILE B CA 1
ATOM 8904 C C . ILE B 1 445 ? 71.693 9.945 76.651 1.00 16.11 442 ILE B C 1
ATOM 8905 O O . ILE B 1 445 ? 72.888 9.740 76.852 1.00 17.39 442 ILE B O 1
ATOM 8910 N N . ASN B 1 446 ? 71.015 10.913 77.250 1.00 15.82 443 ASN B N 1
ATOM 8911 C CA . ASN B 1 446 ? 71.690 11.888 78.171 1.00 15.37 443 ASN B CA 1
ATOM 8912 C C . ASN B 1 446 ? 71.167 11.663 79.580 1.00 17.23 443 ASN B C 1
ATOM 8913 O O . ASN B 1 446 ? 69.944 11.535 79.805 1.00 16.76 443 ASN B O 1
ATOM 8918 N N . VAL B 1 447 ? 72.063 11.619 80.551 1.00 18.27 444 VAL B N 1
ATOM 8919 C CA . VAL B 1 447 ? 71.638 11.699 81.984 1.00 19.18 444 VAL B CA 1
ATOM 8920 C C . VAL B 1 447 ? 72.521 12.791 82.593 1.00 22.39 444 VAL B C 1
ATOM 8921 O O . VAL B 1 447 ? 73.746 12.562 82.761 1.00 25.87 444 VAL B O 1
ATOM 8925 N N . ASP B 1 448 ? 71.924 13.940 82.910 1.00 19.79 445 ASP B N 1
ATOM 8926 C CA . ASP B 1 448 ? 72.674 15.125 83.378 1.00 18.89 445 ASP B CA 1
ATOM 8927 C C . ASP B 1 448 ? 72.556 15.024 84.913 1.00 20.59 445 ASP B C 1
ATOM 8928 O O . ASP B 1 448 ? 73.465 14.537 85.608 1.00 20.51 445 ASP B O 1
ATOM 8933 N N . ILE B 1 449 ? 71.380 15.359 85.411 1.00 18.70 446 ILE B N 1
ATOM 8934 C CA . ILE B 1 449 ? 71.070 15.135 86.842 1.00 18.22 446 ILE B CA 1
ATOM 8935 C C . ILE B 1 449 ? 70.312 13.829 86.855 1.00 18.63 446 ILE B C 1
ATOM 8936 O O . ILE B 1 449 ? 69.285 13.710 86.151 1.00 20.95 446 ILE B O 1
ATOM 8941 N N . SER B 1 450 ? 70.782 12.830 87.580 1.00 18.55 447 SER B N 1
ATOM 8942 C CA . SER B 1 450 ? 69.996 11.582 87.634 1.00 20.53 447 SER B CA 1
ATOM 8943 C C . SER B 1 450 ? 68.762 11.712 88.536 1.00 20.02 447 SER B C 1
ATOM 8944 O O . SER B 1 450 ? 67.698 11.118 88.262 1.00 19.32 447 SER B O 1
ATOM 8947 N N A VAL B 1 451 ? 68.895 12.511 89.584 0.70 19.74 448 VAL B N 1
ATOM 8948 N N B VAL B 1 451 ? 68.914 12.444 89.638 0.30 19.84 448 VAL B N 1
ATOM 8949 C CA A VAL B 1 451 ? 67.845 12.604 90.609 0.70 18.95 448 VAL B CA 1
ATOM 8950 C CA B VAL B 1 451 ? 67.824 12.636 90.610 0.30 19.48 448 VAL B CA 1
ATOM 8951 C C A VAL B 1 451 ? 67.608 14.037 91.098 0.70 19.43 448 VAL B C 1
ATOM 8952 C C B VAL B 1 451 ? 67.646 14.090 91.017 0.30 19.37 448 VAL B C 1
ATOM 8953 O O A VAL B 1 451 ? 68.472 14.605 91.789 0.70 21.21 448 VAL B O 1
ATOM 8954 O O B VAL B 1 451 ? 68.566 14.709 91.575 0.30 20.03 448 VAL B O 1
ATOM 8961 N N . PHE B 1 452 ? 66.471 14.639 90.710 1.00 18.05 449 PHE B N 1
ATOM 8962 C CA . PHE B 1 452 ? 66.049 15.927 91.244 1.00 19.05 449 PHE B CA 1
ATOM 8963 C C . PHE B 1 452 ? 65.332 15.682 92.592 1.00 19.93 449 PHE B C 1
ATOM 8964 O O . PHE B 1 452 ? 65.191 16.631 93.397 1.00 21.01 449 PHE B O 1
ATOM 8972 N N . ALA B 1 453 ? 64.830 14.454 92.788 1.00 19.20 450 ALA B N 1
ATOM 8973 C CA . ALA B 1 453 ? 64.049 14.020 93.990 1.00 18.89 450 ALA B CA 1
ATOM 8974 C C . ALA B 1 453 ? 63.569 12.627 93.657 1.00 20.11 450 ALA B C 1
ATOM 8975 O O . ALA B 1 453 ? 63.875 12.115 92.583 1.00 19.94 450 ALA B O 1
ATOM 8977 N N . ASN B 1 454 ? 62.748 12.029 94.502 1.00 19.62 451 ASN B N 1
ATOM 8978 C CA . ASN B 1 454 ? 62.516 10.590 94.347 1.00 20.10 451 ASN B CA 1
ATOM 8979 C C . ASN B 1 454 ? 61.085 10.161 94.063 1.00 19.22 451 ASN B C 1
ATOM 8980 O O . ASN B 1 454 ? 60.749 9.002 94.301 1.00 21.71 451 ASN B O 1
ATOM 8985 N N . ALA B 1 455 ? 60.257 11.068 93.568 1.00 19.16 452 ALA B N 1
ATOM 8986 C CA . ALA B 1 455 ? 58.850 10.753 93.407 1.00 18.95 452 ALA B CA 1
ATOM 8987 C C . ALA B 1 455 ? 58.566 9.989 92.116 1.00 19.39 452 ALA B C 1
ATOM 8988 O O . ALA B 1 455 ? 57.702 9.081 92.110 1.00 18.92 452 ALA B O 1
ATOM 8990 N N . THR B 1 456 ? 59.201 10.401 91.008 1.00 18.65 453 THR B N 1
ATOM 8991 C CA . THR B 1 456 ? 58.763 9.845 89.668 1.00 18.49 453 THR B CA 1
ATOM 8992 C C . THR B 1 456 ? 59.837 9.977 88.620 1.00 17.84 453 THR B C 1
ATOM 8993 O O . THR B 1 456 ? 60.617 10.940 88.617 1.00 18.18 453 THR B O 1
ATOM 8997 N N . LEU B 1 457 ? 59.872 9.034 87.692 1.00 16.46 454 LEU B N 1
ATOM 8998 C CA . LEU B 1 457 ? 60.652 9.265 86.468 1.00 16.45 454 LEU B CA 1
ATOM 8999 C C . LEU B 1 457 ? 60.122 10.482 85.739 1.00 15.35 454 LEU B C 1
ATOM 9000 O O . LEU B 1 457 ? 58.939 10.807 85.802 1.00 17.57 454 LEU B O 1
ATOM 9005 N N . ARG B 1 458 ? 60.988 11.150 84.977 1.00 15.74 455 ARG B N 1
ATOM 9006 C CA . ARG B 1 458 ? 60.518 12.087 83.934 1.00 17.44 455 ARG B CA 1
ATOM 9007 C C . ARG B 1 458 ? 61.495 11.920 82.756 1.00 17.02 455 ARG B C 1
ATOM 9008 O O . ARG B 1 458 ? 62.690 11.740 82.974 1.00 16.24 455 ARG B O 1
ATOM 9016 N N . VAL B 1 459 ? 60.977 11.957 81.543 1.00 16.08 456 VAL B N 1
ATOM 9017 C CA . VAL B 1 459 ? 61.842 11.705 80.378 1.00 16.18 456 VAL B CA 1
ATOM 9018 C C . VAL B 1 459 ? 61.533 12.805 79.374 1.00 16.20 456 VAL B C 1
ATOM 9019 O O . VAL B 1 459 ? 60.362 13.194 79.167 1.00 16.78 456 VAL B O 1
ATOM 9023 N N . GLN B 1 460 ? 62.591 13.296 78.739 1.00 16.90 457 GLN B N 1
ATOM 9024 C CA . GLN B 1 460 ? 62.408 14.224 77.630 1.00 15.59 457 GLN B CA 1
ATOM 9025 C C . GLN B 1 460 ? 62.987 13.524 76.419 1.00 15.93 457 GLN B C 1
ATOM 9026 O O . GLN B 1 460 ? 63.941 12.750 76.557 1.00 17.35 457 GLN B O 1
ATOM 9032 N N . GLY B 1 461 ? 62.487 13.816 75.226 1.00 15.62 458 GLY B N 1
ATOM 9033 C CA . GLY B 1 461 ? 63.047 13.077 74.076 1.00 16.43 458 GLY B CA 1
ATOM 9034 C C . GLY B 1 461 ? 62.253 13.365 72.841 1.00 17.95 458 GLY B C 1
ATOM 9035 O O . GLY B 1 461 ? 61.127 13.888 72.930 1.00 19.90 458 GLY B O 1
ATOM 9036 N N . THR B 1 462 ? 62.817 13.038 71.683 1.00 16.34 459 THR B N 1
ATOM 9037 C CA . THR B 1 462 ? 62.046 13.133 70.435 1.00 15.44 459 THR B CA 1
ATOM 9038 C C . THR B 1 462 ? 61.163 11.866 70.274 1.00 15.97 459 THR B C 1
ATOM 9039 O O . THR B 1 462 ? 61.495 10.791 70.781 1.00 15.58 459 THR B O 1
ATOM 9043 N N . PRO B 1 463 ? 60.030 12.010 69.609 1.00 15.61 460 PRO B N 1
ATOM 9044 C CA . PRO B 1 463 ? 59.085 10.859 69.528 1.00 14.97 460 PRO B CA 1
ATOM 9045 C C . PRO B 1 463 ? 59.646 9.479 69.116 1.00 15.73 460 PRO B C 1
ATOM 9046 O O . PRO B 1 463 ? 59.135 8.462 69.659 1.00 16.39 460 PRO B O 1
ATOM 9050 N N . PRO B 1 464 ? 60.636 9.391 68.201 1.00 15.95 461 PRO B N 1
ATOM 9051 C CA . PRO B 1 464 ? 61.187 8.049 67.882 1.00 15.25 461 PRO B CA 1
ATOM 9052 C C . PRO B 1 464 ? 61.708 7.262 69.091 1.00 16.14 461 PRO B C 1
ATOM 9053 O O . PRO B 1 464 ? 61.788 6.017 68.971 1.00 15.63 461 PRO B O 1
ATOM 9057 N N . VAL B 1 465 ? 62.083 7.942 70.199 1.00 15.11 462 VAL B N 1
ATOM 9058 C CA . VAL B 1 465 ? 62.602 7.211 71.344 1.00 15.74 462 VAL B CA 1
ATOM 9059 C C . VAL B 1 465 ? 61.539 6.817 72.379 1.00 15.40 462 VAL B C 1
ATOM 9060 O O . VAL B 1 465 ? 61.891 6.168 73.378 1.00 16.07 462 VAL B O 1
ATOM 9064 N N . GLN B 1 466 ? 60.282 7.226 72.188 1.00 13.88 463 GLN B N 1
ATOM 9065 C CA . GLN B 1 466 ? 59.253 6.941 73.189 1.00 15.36 463 GLN B CA 1
ATOM 9066 C C . GLN B 1 466 ? 59.038 5.450 73.423 1.00 15.59 463 GLN B C 1
ATOM 9067 O O . GLN B 1 466 ? 58.918 4.972 74.585 1.00 15.86 463 GLN B O 1
ATOM 9073 N N . SER B 1 467 ? 59.021 4.700 72.320 1.00 14.90 464 SER B N 1
ATOM 9074 C CA . SER B 1 467 ? 58.577 3.322 72.441 1.00 15.88 464 SER B CA 1
ATOM 9075 C C . SER B 1 467 ? 59.555 2.505 73.279 1.00 16.59 464 SER B C 1
ATOM 9076 O O . SER B 1 467 ? 59.137 1.618 74.073 1.00 16.62 464 SER B O 1
ATOM 9079 N N . VAL B 1 468 ? 60.826 2.844 73.162 1.00 15.10 465 VAL B N 1
ATOM 9080 C CA . VAL B 1 468 ? 61.809 2.003 73.859 1.00 15.78 465 VAL B CA 1
ATOM 9081 C C . VAL B 1 468 ? 61.849 2.307 75.353 1.00 16.32 465 VAL B C 1
ATOM 9082 O O . VAL B 1 468 ? 62.070 1.407 76.184 1.00 16.29 465 VAL B O 1
ATOM 9086 N N . VAL B 1 469 ? 61.615 3.570 75.720 1.00 16.00 466 VAL B N 1
ATOM 9087 C CA . VAL B 1 469 ? 61.606 3.888 77.156 1.00 17.77 466 VAL B CA 1
ATOM 9088 C C . VAL B 1 469 ? 60.289 3.396 77.797 1.00 16.71 466 VAL B C 1
ATOM 9089 O O . VAL B 1 469 ? 60.294 2.958 78.959 1.00 17.23 466 VAL B O 1
ATOM 9093 N N . PHE B 1 470 ? 59.193 3.432 77.052 1.00 16.02 467 PHE B N 1
ATOM 9094 C CA . PHE B 1 470 ? 57.971 2.730 77.533 1.00 16.01 467 PHE B CA 1
ATOM 9095 C C . PHE B 1 470 ? 58.239 1.238 77.789 1.00 18.99 467 PHE B C 1
ATOM 9096 O O . PHE B 1 470 ? 57.906 0.708 78.860 1.00 18.54 467 PHE B O 1
ATOM 9104 N N . SER B 1 471 ? 58.812 0.548 76.797 1.00 17.32 468 SER B N 1
ATOM 9105 C CA . SER B 1 471 ? 59.169 -0.873 76.951 1.00 18.83 468 SER B CA 1
ATOM 9106 C C . SER B 1 471 ? 60.049 -1.105 78.165 1.00 19.24 468 SER B C 1
ATOM 9107 O O . SER B 1 471 ? 59.802 -2.033 78.947 1.00 18.45 468 SER B O 1
ATOM 9110 N N . ALA B 1 472 ? 61.076 -0.290 78.327 1.00 16.83 469 ALA B N 1
ATOM 9111 C CA . ALA B 1 472 ? 62.054 -0.521 79.383 1.00 16.88 469 ALA B CA 1
ATOM 9112 C C . ALA B 1 472 ? 61.352 -0.359 80.746 1.00 17.43 469 ALA B C 1
ATOM 9113 O O . ALA B 1 472 ? 61.558 -1.159 81.673 1.00 18.54 469 ALA B O 1
ATOM 9115 N N . THR B 1 473 ? 60.560 0.699 80.888 1.00 16.57 470 THR B N 1
ATOM 9116 C CA . THR B 1 473 ? 60.098 1.080 82.243 1.00 17.55 470 THR B CA 1
ATOM 9117 C C . THR B 1 473 ? 58.943 0.220 82.694 1.00 17.41 470 THR B C 1
ATOM 9118 O O . THR B 1 473 ? 58.606 0.178 83.912 1.00 17.09 470 THR B O 1
ATOM 9122 N N . LYS B 1 474 ? 58.287 -0.444 81.729 1.00 16.95 471 LYS B N 1
ATOM 9123 C CA . LYS B 1 474 ? 57.264 -1.429 82.126 1.00 18.63 471 LYS B CA 1
ATOM 9124 C C . LYS B 1 474 ? 57.797 -2.643 82.909 1.00 18.74 471 LYS B C 1
ATOM 9125 O O . LYS B 1 474 ? 57.027 -3.302 83.624 1.00 19.60 471 LYS B O 1
ATOM 9131 N N . GLU B 1 475 ? 59.081 -2.953 82.759 1.00 20.11 472 GLU B N 1
ATOM 9132 C CA . GLU B 1 475 ? 59.671 -4.226 83.266 1.00 21.66 472 GLU B CA 1
ATOM 9133 C C . GLU B 1 475 ? 60.653 -3.995 84.416 1.00 21.67 472 GLU B C 1
ATOM 9134 O O . GLU B 1 475 ? 61.481 -4.877 84.728 1.00 25.23 472 GLU B O 1
ATOM 9140 N N . ILE B 1 476 ? 60.663 -2.780 84.961 1.00 21.22 473 ILE B N 1
ATOM 9141 C CA . ILE B 1 476 ? 61.500 -2.471 86.113 1.00 18.91 473 ILE B CA 1
ATOM 9142 C C . ILE B 1 476 ? 60.612 -1.973 87.232 1.00 20.34 473 ILE B C 1
ATOM 9143 O O . ILE B 1 476 ? 59.718 -1.178 87.006 1.00 19.20 473 ILE B O 1
ATOM 9148 N N . ARG B 1 477 ? 60.842 -2.458 88.458 1.00 20.78 474 ARG B N 1
ATOM 9149 C CA . ARG B 1 477 ? 60.046 -1.987 89.596 1.00 21.30 474 ARG B CA 1
ATOM 9150 C C . ARG B 1 477 ? 60.419 -0.629 90.127 1.00 21.39 474 ARG B C 1
ATOM 9151 O O . ARG B 1 477 ? 61.592 -0.265 90.245 1.00 22.25 474 ARG B O 1
ATOM 9159 N N . SER B 1 478 ? 59.395 0.166 90.383 1.00 20.16 475 SER B N 1
ATOM 9160 C CA . SER B 1 478 ? 59.570 1.497 90.937 1.00 22.67 475 SER B CA 1
ATOM 9161 C C . SER B 1 478 ? 60.038 1.323 92.397 1.00 23.59 475 SER B C 1
ATOM 9162 O O . SER B 1 478 ? 59.576 0.369 93.079 1.00 24.63 475 SER B O 1
ATOM 9165 N N . PRO B 1 479 ? 60.958 2.193 92.874 1.00 23.72 476 PRO B N 1
ATOM 9166 C CA . PRO B 1 479 ? 61.471 2.112 94.252 1.00 26.24 476 PRO B CA 1
ATOM 9167 C C . PRO B 1 479 ? 60.494 2.696 95.245 1.00 27.65 476 PRO B C 1
ATOM 9168 O O . PRO B 1 479 ? 60.699 2.586 96.468 1.00 29.20 476 PRO B O 1
ATOM 9172 N N . GLY B 1 480 ? 59.450 3.334 94.745 1.00 27.58 477 GLY B N 1
ATOM 9173 C CA . GLY B 1 480 ? 58.487 3.971 95.617 1.00 30.57 477 GLY B CA 1
ATOM 9174 C C . GLY B 1 480 ? 57.409 3.012 96.115 1.00 32.85 477 GLY B C 1
ATOM 9175 O O . GLY B 1 480 ? 57.478 1.793 95.895 1.00 33.59 477 GLY B O 1
ATOM 9176 N N . PRO B 1 481 ? 56.395 3.563 96.801 1.00 34.75 478 PRO B N 1
ATOM 9177 C CA . PRO B 1 481 ? 55.339 2.692 97.386 1.00 35.93 478 PRO B CA 1
ATOM 9178 C C . PRO B 1 481 ? 54.338 2.115 96.386 1.00 35.29 478 PRO B C 1
ATOM 9179 O O . PRO B 1 481 ? 54.239 2.558 95.230 1.00 36.20 478 PRO B O 1
ATOM 9183 N N A GLY B 1 482 ? 53.607 1.133 96.900 0.50 35.79 479 GLY B N 1
ATOM 9184 N N B GLY B 1 482 ? 53.544 1.125 96.778 0.50 34.43 479 GLY B N 1
ATOM 9185 C CA A GLY B 1 482 ? 52.826 0.227 96.107 0.50 35.62 479 GLY B CA 1
ATOM 9186 C CA B GLY B 1 482 ? 52.382 0.770 95.937 0.50 32.93 479 GLY B CA 1
ATOM 9187 C C A GLY B 1 482 ? 53.810 -0.820 95.664 0.50 34.58 479 GLY B C 1
ATOM 9188 C C B GLY B 1 482 ? 52.567 -0.367 94.942 0.50 30.47 479 GLY B C 1
ATOM 9189 O O A GLY B 1 482 ? 54.866 -1.002 96.280 0.50 36.26 479 GLY B O 1
ATOM 9190 O O B GLY B 1 482 ? 51.638 -0.724 94.226 0.50 31.63 479 GLY B O 1
ATOM 9191 N N A ASP B 1 483 ? 53.454 -1.490 94.584 0.50 32.30 480 ASP B N 1
ATOM 9192 N N B ASP B 1 483 ? 53.758 -0.954 94.916 0.50 28.91 480 ASP B N 1
ATOM 9193 C CA A ASP B 1 483 ? 54.295 -2.450 93.916 0.50 30.61 480 ASP B CA 1
ATOM 9194 C CA B ASP B 1 483 ? 54.022 -2.125 94.109 0.50 27.39 480 ASP B CA 1
ATOM 9195 C C A ASP B 1 483 ? 54.088 -2.141 92.449 0.50 27.80 480 ASP B C 1
ATOM 9196 C C B ASP B 1 483 ? 53.697 -1.841 92.640 0.50 25.82 480 ASP B C 1
ATOM 9197 O O A ASP B 1 483 ? 53.545 -2.969 91.707 0.50 27.84 480 ASP B O 1
ATOM 9198 O O B ASP B 1 483 ? 52.768 -2.426 92.072 0.50 25.15 480 ASP B O 1
ATOM 9207 N N . LEU B 1 484 ? 54.456 -0.928 92.048 1.00 24.48 481 LEU B N 1
ATOM 9208 C CA . LEU B 1 484 ? 54.228 -0.496 90.662 1.00 22.13 481 LEU B CA 1
ATOM 9209 C C . LEU B 1 484 ? 55.521 -0.657 89.841 1.00 21.23 481 LEU B C 1
ATOM 9210 O O . LEU B 1 484 ? 56.634 -0.520 90.396 1.00 22.54 481 LEU B O 1
ATOM 9215 N N . SER B 1 485 ? 55.376 -0.846 88.540 1.00 19.82 482 SER B N 1
ATOM 9216 C CA . SER B 1 485 ? 56.537 -0.637 87.665 1.00 19.67 482 SER B CA 1
ATOM 9217 C C . SER B 1 485 ? 56.889 0.858 87.619 1.00 18.82 482 SER B C 1
ATOM 9218 O O . SER B 1 485 ? 56.075 1.728 87.930 1.00 19.39 482 SER B O 1
ATOM 9221 N N . ILE B 1 486 ? 58.069 1.144 87.103 1.00 18.20 483 ILE B N 1
ATOM 9222 C CA . ILE B 1 486 ? 58.482 2.538 86.846 1.00 18.42 483 ILE B CA 1
ATOM 9223 C C . ILE B 1 486 ? 57.475 3.226 85.939 1.00 18.27 483 ILE B C 1
ATOM 9224 O O . ILE B 1 486 ? 57.072 4.375 86.216 1.00 17.39 483 ILE B O 1
ATOM 9229 N N . TYR B 1 487 ? 56.992 2.517 84.923 1.00 17.79 484 TYR B N 1
ATOM 9230 C CA . TYR B 1 487 ? 56.029 3.098 83.977 1.00 16.91 484 TYR B CA 1
ATOM 9231 C C . TYR B 1 487 ? 54.706 3.409 84.704 1.00 16.04 484 TYR B C 1
ATOM 9232 O O . TYR B 1 487 ? 54.113 4.485 84.552 1.00 16.81 484 TYR B O 1
ATOM 9241 N N . ASP B 1 488 ? 54.184 2.447 85.455 1.00 17.20 485 ASP B N 1
ATOM 9242 C CA . ASP B 1 488 ? 52.903 2.704 86.121 1.00 18.78 485 ASP B CA 1
ATOM 9243 C C . ASP B 1 488 ? 52.948 3.750 87.229 1.00 18.54 485 ASP B C 1
ATOM 9244 O O . ASP B 1 488 ? 51.937 4.394 87.502 1.00 17.86 485 ASP B O 1
ATOM 9249 N N . ASN B 1 489 ? 54.109 3.931 87.846 1.00 17.57 486 ASN B N 1
ATOM 9250 C CA . ASN B 1 489 ? 54.285 5.075 88.759 1.00 19.04 486 ASN B CA 1
ATOM 9251 C C . ASN B 1 489 ? 54.384 6.401 87.965 1.00 17.98 486 ASN B C 1
ATOM 9252 O O . ASN B 1 489 ? 53.695 7.397 88.285 1.00 18.67 486 ASN B O 1
ATOM 9257 N N . TRP B 1 490 ? 55.190 6.357 86.887 1.00 17.53 487 TRP B N 1
ATOM 9258 C CA . TRP B 1 490 ? 55.455 7.575 86.044 1.00 17.01 487 TRP B CA 1
ATOM 9259 C C . TRP B 1 490 ? 54.139 8.194 85.556 1.00 17.77 487 TRP B C 1
ATOM 9260 O O . TRP B 1 490 ? 53.937 9.419 85.632 1.00 17.92 487 TRP B O 1
ATOM 9271 N N . ILE B 1 491 ? 53.219 7.350 85.067 1.00 17.39 488 ILE B N 1
ATOM 9272 C CA . ILE B 1 491 ? 51.994 7.849 84.442 1.00 18.33 488 ILE B CA 1
ATOM 9273 C C . ILE B 1 491 ? 51.126 8.579 85.486 1.00 19.33 488 ILE B C 1
ATOM 9274 O O . ILE B 1 491 ? 50.271 9.384 85.105 1.00 21.60 488 ILE B O 1
ATOM 9279 N N . ARG B 1 492 ? 51.326 8.284 86.775 1.00 19.33 489 ARG B N 1
ATOM 9280 C CA . ARG B 1 492 ? 50.532 8.946 87.818 1.00 19.98 489 ARG B CA 1
ATOM 9281 C C . ARG B 1 492 ? 50.940 10.412 87.998 1.00 21.63 489 ARG B C 1
ATOM 9282 O O . ARG B 1 492 ? 50.213 11.201 88.612 1.00 21.05 489 ARG B O 1
ATOM 9290 N N . TYR B 1 493 ? 52.120 10.755 87.470 1.00 19.73 490 TYR B N 1
ATOM 9291 C CA . TYR B 1 493 ? 52.662 12.104 87.641 1.00 20.24 490 TYR B CA 1
ATOM 9292 C C . TYR B 1 493 ? 52.661 12.936 86.344 1.00 21.28 490 TYR B C 1
ATOM 9293 O O . TYR B 1 493 ? 52.286 14.117 86.375 1.00 21.82 490 TYR B O 1
ATOM 9302 N N . PHE B 1 494 ? 53.072 12.350 85.210 1.00 20.14 491 PHE B N 1
ATOM 9303 C CA . PHE B 1 494 ? 53.209 13.108 83.949 1.00 20.13 491 PHE B CA 1
ATOM 9304 C C . PHE B 1 494 ? 52.550 12.246 82.885 1.00 20.20 491 PHE B C 1
ATOM 9305 O O . PHE B 1 494 ? 53.060 11.175 82.563 1.00 19.74 491 PHE B O 1
ATOM 9313 N N . ASN B 1 495 ? 51.380 12.656 82.439 1.00 20.11 492 ASN B N 1
ATOM 9314 C CA . ASN B 1 495 ? 50.654 11.879 81.431 1.00 20.60 492 ASN B CA 1
ATOM 9315 C C . ASN B 1 495 ? 50.004 12.751 80.344 1.00 21.30 492 ASN B C 1
ATOM 9316 O O . ASN B 1 495 ? 49.911 14.002 80.460 1.00 21.89 492 ASN B O 1
ATOM 9321 N N . ARG B 1 496 ? 49.581 12.106 79.265 1.00 21.50 493 ARG B N 1
ATOM 9322 C CA . ARG B 1 496 ? 48.839 12.771 78.199 1.00 21.55 493 ARG B CA 1
ATOM 9323 C C . ARG B 1 496 ? 47.979 11.737 77.491 1.00 21.89 493 ARG B C 1
ATOM 9324 O O . ARG B 1 496 ? 48.194 10.529 77.625 1.00 19.80 493 ARG B O 1
ATOM 9332 N N . SER B 1 497 ? 46.978 12.242 76.775 1.00 23.07 494 SER B N 1
ATOM 9333 C CA . SER B 1 497 ? 46.083 11.389 76.025 1.00 24.41 494 SER B CA 1
ATOM 9334 C C . SER B 1 497 ? 46.557 11.227 74.585 1.00 25.19 494 SER B C 1
ATOM 9335 O O . SER B 1 497 ? 46.647 12.213 73.840 1.00 26.49 494 SER B O 1
ATOM 9338 N N . SER B 1 498 ? 46.883 10.006 74.184 1.00 23.82 495 SER B N 1
ATOM 9339 C CA . SER B 1 498 ? 47.257 9.755 72.802 1.00 24.31 495 SER B CA 1
ATOM 9340 C C . SER B 1 498 ? 46.069 9.126 72.061 1.00 25.67 495 SER B C 1
ATOM 9341 O O . SER B 1 498 ? 45.402 8.240 72.618 1.00 24.91 495 SER B O 1
ATOM 9344 N N . PRO B 1 499 ? 45.775 9.589 70.811 1.00 27.66 496 PRO B N 1
ATOM 9345 C CA . PRO B 1 499 ? 44.731 9.001 69.967 1.00 28.17 496 PRO B CA 1
ATOM 9346 C C . PRO B 1 499 ? 45.062 7.568 69.591 1.00 27.83 496 PRO B C 1
ATOM 9347 O O . PRO B 1 499 ? 44.151 6.779 69.294 1.00 29.85 496 PRO B O 1
ATOM 9351 N N . VAL B 1 500 ? 46.341 7.219 69.648 1.00 25.37 497 VAL B N 1
ATOM 9352 C CA . VAL B 1 500 ? 46.820 5.906 69.310 1.00 25.08 497 VAL B CA 1
ATOM 9353 C C . VAL B 1 500 ? 46.816 4.993 70.537 1.00 24.53 497 VAL B C 1
ATOM 9354 O O . VAL B 1 500 ? 46.302 3.879 70.463 1.00 25.33 497 VAL B O 1
ATOM 9358 N N . TYR B 1 501 ? 47.422 5.456 71.631 1.00 22.51 498 TYR B N 1
ATOM 9359 C CA . TYR B 1 501 ? 47.639 4.553 72.783 1.00 22.66 498 TYR B CA 1
ATOM 9360 C C . TYR B 1 501 ? 46.717 4.774 73.957 1.00 23.43 498 TYR B C 1
ATOM 9361 O O . TYR B 1 501 ? 46.763 4.011 74.940 1.00 24.69 498 TYR B O 1
ATOM 9370 N N . GLY B 1 502 ? 45.937 5.835 73.933 1.00 22.69 499 GLY B N 1
ATOM 9371 C CA . GLY B 1 502 ? 45.206 6.244 75.132 1.00 21.85 499 GLY B CA 1
ATOM 9372 C C . GLY B 1 502 ? 46.081 6.997 76.106 1.00 22.14 499 GLY B C 1
ATOM 9373 O O . GLY B 1 502 ? 47.074 7.644 75.693 1.00 22.10 499 GLY B O 1
ATOM 9374 N N . LEU B 1 503 ? 45.792 6.869 77.402 1.00 20.56 500 LEU B N 1
ATOM 9375 C CA . LEU B 1 503 ? 46.587 7.626 78.383 1.00 19.60 500 LEU B CA 1
ATOM 9376 C C . LEU B 1 503 ? 47.986 6.977 78.514 1.00 18.48 500 LEU B C 1
ATOM 9377 O O . LEU B 1 503 ? 48.095 5.761 78.685 1.00 19.46 500 LEU B O 1
ATOM 9382 N N . VAL B 1 504 ? 49.029 7.794 78.332 1.00 17.26 501 VAL B N 1
ATOM 9383 C CA . VAL B 1 504 ? 50.394 7.295 78.438 1.00 16.89 501 VAL B CA 1
ATOM 9384 C C . VAL B 1 504 ? 51.228 8.352 79.188 1.00 17.68 501 VAL B C 1
ATOM 9385 O O . VAL B 1 504 ? 50.833 9.510 79.269 1.00 17.98 501 VAL B O 1
ATOM 9389 N N . PRO B 1 505 ? 52.422 7.969 79.691 1.00 16.53 502 PRO B N 1
ATOM 9390 C CA . PRO B 1 505 ? 53.305 9.002 80.264 1.00 17.11 502 PRO B CA 1
ATOM 9391 C C . PRO B 1 505 ? 53.696 9.979 79.178 1.00 18.06 502 PRO B C 1
ATOM 9392 O O . PRO B 1 505 ? 53.833 9.612 78.013 1.00 17.54 502 PRO B O 1
ATOM 9396 N N A SER B 1 506 ? 53.878 11.230 79.563 0.60 19.69 503 SER B N 1
ATOM 9397 N N B SER B 1 506 ? 53.959 11.220 79.592 0.40 19.25 503 SER B N 1
ATOM 9398 C CA A SER B 1 506 ? 54.260 12.224 78.578 0.60 19.48 503 SER B CA 1
ATOM 9399 C CA B SER B 1 506 ? 54.283 12.307 78.656 0.40 19.39 503 SER B CA 1
ATOM 9400 C C A SER B 1 506 ? 55.785 12.300 78.511 0.60 20.24 503 SER B C 1
ATOM 9401 C C B SER B 1 506 ? 55.782 12.609 78.536 0.40 20.01 503 SER B C 1
ATOM 9402 O O A SER B 1 506 ? 56.443 12.075 79.504 0.60 20.00 503 SER B O 1
ATOM 9403 O O B SER B 1 506 ? 56.439 12.933 79.534 0.40 19.76 503 SER B O 1
ATOM 9408 N N . LEU B 1 507 ? 56.315 12.534 77.309 1.00 19.91 504 LEU B N 1
ATOM 9409 C CA . LEU B 1 507 ? 57.730 12.888 77.115 1.00 21.94 504 LEU B CA 1
ATOM 9410 C C . LEU B 1 507 ? 57.840 14.375 76.899 1.00 23.62 504 LEU B C 1
ATOM 9411 O O . LEU B 1 507 ? 57.103 14.963 76.053 1.00 25.11 504 LEU B O 1
ATOM 9416 N N . GLY B 1 508 ? 58.757 14.992 77.628 1.00 21.35 505 GLY B N 1
ATOM 9417 C CA . GLY B 1 508 ? 59.000 16.413 77.447 1.00 22.09 505 GLY B CA 1
ATOM 9418 C C . GLY B 1 508 ? 59.755 16.656 76.146 1.00 21.37 505 GLY B C 1
ATOM 9419 O O . GLY B 1 508 ? 60.429 15.740 75.635 1.00 19.59 505 GLY B O 1
ATOM 9420 N N A SER B 1 509 ? 59.632 17.864 75.591 0.50 21.38 506 SER B N 1
ATOM 9421 N N B SER B 1 509 ? 59.662 17.897 75.645 0.50 22.24 506 SER B N 1
ATOM 9422 C CA A SER B 1 509 ? 60.432 18.224 74.396 0.50 19.99 506 SER B CA 1
ATOM 9423 C CA B SER B 1 509 ? 60.456 18.325 74.464 0.50 22.14 506 SER B CA 1
ATOM 9424 C C A SER B 1 509 ? 61.829 18.695 74.809 0.50 20.46 506 SER B C 1
ATOM 9425 C C B SER B 1 509 ? 61.885 18.636 74.861 0.50 21.51 506 SER B C 1
ATOM 9426 O O A SER B 1 509 ? 62.058 19.088 75.960 0.50 21.52 506 SER B O 1
ATOM 9427 O O B SER B 1 509 ? 62.194 18.859 76.051 0.50 22.14 506 SER B O 1
ATOM 9432 N N . LEU B 1 510 ? 62.763 18.654 73.860 1.00 19.76 507 LEU B N 1
ATOM 9433 C CA . LEU B 1 510 ? 64.187 18.974 74.122 1.00 19.53 507 LEU B CA 1
ATOM 9434 C C . LEU B 1 510 ? 64.491 20.391 73.664 1.00 19.46 507 LEU B C 1
ATOM 9435 O O . LEU B 1 510 ? 64.236 20.744 72.482 1.00 20.21 507 LEU B O 1
ATOM 9440 N N . GLY B 1 511 ? 64.955 21.219 74.600 1.00 19.65 508 GLY B N 1
ATOM 9441 C CA . GLY B 1 511 ? 65.433 22.561 74.254 1.00 20.01 508 GLY B CA 1
ATOM 9442 C C . GLY B 1 511 ? 66.938 22.542 74.338 1.00 20.18 508 GLY B C 1
ATOM 9443 O O . GLY B 1 511 ? 67.575 21.778 73.607 1.00 18.20 508 GLY B O 1
ATOM 9444 N N . ALA B 1 512 ? 67.515 23.389 75.205 1.00 19.68 509 ALA B N 1
ATOM 9445 C CA . ALA B 1 512 ? 68.976 23.400 75.286 1.00 20.70 509 ALA B CA 1
ATOM 9446 C C . ALA B 1 512 ? 69.409 23.307 76.739 1.00 20.71 509 ALA B C 1
ATOM 9447 O O . ALA B 1 512 ? 70.445 23.856 77.120 1.00 20.76 509 ALA B O 1
ATOM 9449 N N . GLY B 1 513 ? 68.690 22.494 77.500 1.00 19.31 510 GLY B N 1
ATOM 9450 C CA . GLY B 1 513 ? 68.958 22.381 78.939 1.00 19.06 510 GLY B CA 1
ATOM 9451 C C . GLY B 1 513 ? 70.105 21.454 79.291 1.00 20.09 510 GLY B C 1
ATOM 9452 O O . GLY B 1 513 ? 70.524 21.465 80.434 1.00 21.56 510 GLY B O 1
ATOM 9453 N N . SER B 1 514 ? 70.668 20.714 78.329 1.00 16.87 511 SER B N 1
ATOM 9454 C CA . SER B 1 514 ? 71.814 19.836 78.597 1.00 15.68 511 SER B CA 1
ATOM 9455 C C . SER B 1 514 ? 72.450 19.366 77.264 1.00 16.10 511 SER B C 1
ATOM 9456 O O . SER B 1 514 ? 72.065 19.842 76.203 1.00 16.08 511 SER B O 1
ATOM 9459 N N . ASP B 1 515 ? 73.365 18.415 77.347 1.00 15.08 512 ASP B N 1
ATOM 9460 C CA . ASP B 1 515 ? 74.212 18.047 76.248 1.00 15.17 512 ASP B CA 1
ATOM 9461 C C . ASP B 1 515 ? 73.526 17.349 75.090 1.00 15.49 512 ASP B C 1
ATOM 9462 O O . ASP B 1 515 ? 74.163 17.191 74.028 1.00 16.51 512 ASP B O 1
ATOM 9467 N N . TYR B 1 516 ? 72.247 17.017 75.237 1.00 16.44 513 TYR B N 1
ATOM 9468 C CA . TYR B 1 516 ? 71.515 16.515 74.056 1.00 15.34 513 TYR B CA 1
ATOM 9469 C C . TYR B 1 516 ? 71.366 17.600 72.996 1.00 15.40 513 TYR B C 1
ATOM 9470 O O . TYR B 1 516 ? 71.102 17.272 71.813 1.00 15.56 513 TYR B O 1
ATOM 9479 N N . ALA B 1 517 ? 71.561 18.875 73.372 1.00 15.70 514 ALA B N 1
ATOM 9480 C CA . ALA B 1 517 ? 71.194 19.966 72.413 1.00 15.36 514 ALA B CA 1
ATOM 9481 C C . ALA B 1 517 ? 71.954 19.850 71.049 1.00 15.03 514 ALA B C 1
ATOM 9482 O O . ALA B 1 517 ? 71.317 19.895 69.998 1.00 14.90 514 ALA B O 1
ATOM 9484 N N . PRO B 1 518 ? 73.307 19.722 71.026 1.00 14.67 515 PRO B N 1
ATOM 9485 C CA . PRO B 1 518 ? 73.892 19.682 69.693 1.00 15.68 515 PRO B CA 1
ATOM 9486 C C . PRO B 1 518 ? 73.478 18.386 68.957 1.00 16.34 515 PRO B C 1
ATOM 9487 O O . PRO B 1 518 ? 73.419 18.337 67.721 1.00 16.87 515 PRO B O 1
ATOM 9491 N N . PHE B 1 519 ? 73.206 17.308 69.708 1.00 14.86 516 PHE B N 1
ATOM 9492 C CA . PHE B 1 519 ? 72.807 16.030 69.031 1.00 15.57 516 PHE B CA 1
ATOM 9493 C C . PHE B 1 519 ? 71.483 16.141 68.330 1.00 16.41 516 PHE B C 1
ATOM 9494 O O . PHE B 1 519 ? 71.398 15.799 67.143 1.00 15.83 516 PHE B O 1
ATOM 9502 N N . VAL B 1 520 ? 70.501 16.718 69.004 1.00 15.10 517 VAL B N 1
ATOM 9503 C CA . VAL B 1 520 ? 69.165 16.794 68.354 1.00 16.64 517 VAL B CA 1
ATOM 9504 C C . VAL B 1 520 ? 69.064 17.992 67.365 1.00 15.34 517 VAL B C 1
ATOM 9505 O O . VAL B 1 520 ? 68.578 17.828 66.250 1.00 15.15 517 VAL B O 1
ATOM 9509 N N . HIS B 1 521 ? 69.614 19.152 67.737 1.00 15.43 518 HIS B N 1
ATOM 9510 C CA . HIS B 1 521 ? 69.348 20.397 66.978 1.00 16.80 518 HIS B CA 1
ATOM 9511 C C . HIS B 1 521 ? 70.283 20.612 65.819 1.00 15.68 518 HIS B C 1
ATOM 9512 O O . HIS B 1 521 ? 69.895 21.241 64.839 1.00 15.80 518 HIS B O 1
ATOM 9519 N N . PHE B 1 522 ? 71.501 20.091 65.912 1.00 15.26 519 PHE B N 1
ATOM 9520 C CA . PHE B 1 522 ? 72.571 20.355 64.949 1.00 15.56 519 PHE B CA 1
ATOM 9521 C C . PHE B 1 522 ? 72.847 19.062 64.159 1.00 16.02 519 PHE B C 1
ATOM 9522 O O . PHE B 1 522 ? 72.938 19.139 62.927 1.00 16.98 519 PHE B O 1
ATOM 9530 N N . LEU B 1 523 ? 72.926 17.904 64.833 1.00 14.12 520 LEU B N 1
ATOM 9531 C CA . LEU B 1 523 ? 73.177 16.627 64.098 1.00 15.41 520 LEU B CA 1
ATOM 9532 C C . LEU B 1 523 ? 71.906 15.889 63.693 1.00 14.56 520 LEU B C 1
ATOM 9533 O O . LEU B 1 523 ? 71.945 15.039 62.807 1.00 15.99 520 LEU B O 1
ATOM 9538 N N . GLY B 1 524 ? 70.779 16.229 64.315 1.00 14.46 521 GLY B N 1
ATOM 9539 C CA . GLY B 1 524 ? 69.493 15.586 63.969 1.00 14.62 521 GLY B CA 1
ATOM 9540 C C . GLY B 1 524 ? 69.458 14.107 64.392 1.00 14.82 521 GLY B C 1
ATOM 9541 O O . GLY B 1 524 ? 68.898 13.247 63.673 1.00 14.38 521 GLY B O 1
ATOM 9542 N N . ILE B 1 525 ? 70.001 13.827 65.573 1.00 14.09 522 ILE B N 1
ATOM 9543 C CA . ILE B 1 525 ? 70.051 12.470 66.127 1.00 14.10 522 ILE B CA 1
ATOM 9544 C C . ILE B 1 525 ? 68.923 12.327 67.146 1.00 14.48 522 ILE B C 1
ATOM 9545 O O . ILE B 1 525 ? 68.785 13.203 68.032 1.00 15.83 522 ILE B O 1
ATOM 9550 N N . SER B 1 526 ? 68.122 11.261 67.039 1.00 14.68 523 SER B N 1
ATOM 9551 C CA . SER B 1 526 ? 67.012 11.102 68.030 1.00 14.06 523 SER B CA 1
ATOM 9552 C C . SER B 1 526 ? 67.648 10.988 69.424 1.00 14.32 523 SER B C 1
ATOM 9553 O O . SER B 1 526 ? 68.652 10.263 69.607 1.00 14.66 523 SER B O 1
ATOM 9556 N N . SER B 1 527 ? 67.097 11.691 70.395 1.00 13.64 524 SER B N 1
ATOM 9557 C CA . SER B 1 527 ? 67.759 11.835 71.692 1.00 13.48 524 SER B CA 1
ATOM 9558 C C . SER B 1 527 ? 66.752 11.666 72.822 1.00 15.46 524 SER B C 1
ATOM 9559 O O . SER B 1 527 ? 65.546 11.878 72.630 1.00 15.08 524 SER B O 1
ATOM 9562 N N . MET B 1 528 ? 67.279 11.344 74.010 1.00 14.75 525 MET B N 1
ATOM 9563 C CA . MET B 1 528 ? 66.445 11.128 75.214 1.00 16.38 525 MET B CA 1
ATOM 9564 C C . MET B 1 528 ? 67.192 11.665 76.406 1.00 16.47 525 MET B C 1
ATOM 9565 O O . MET B 1 528 ? 68.417 11.617 76.420 1.00 18.10 525 MET B O 1
ATOM 9570 N N . ASP B 1 529 ? 66.471 12.135 77.430 1.00 15.77 526 ASP B N 1
ATOM 9571 C CA . ASP B 1 529 ? 67.144 12.562 78.657 1.00 16.26 526 ASP B CA 1
ATOM 9572 C C . ASP B 1 529 ? 66.271 11.956 79.775 1.00 16.20 526 ASP B C 1
ATOM 9573 O O . ASP B 1 529 ? 65.039 12.129 79.791 1.00 17.38 526 ASP B O 1
ATOM 9578 N N . ILE B 1 530 ? 66.918 11.239 80.699 1.00 16.37 527 ILE B N 1
ATOM 9579 C CA . ILE B 1 530 ? 66.199 10.439 81.721 1.00 17.11 527 ILE B CA 1
ATOM 9580 C C . ILE B 1 530 ? 66.588 10.961 83.119 1.00 17.44 527 ILE B C 1
ATOM 9581 O O . ILE B 1 530 ? 67.787 11.171 83.381 1.00 18.11 527 ILE B O 1
ATOM 9586 N N . ALA B 1 531 ? 65.618 11.173 83.998 1.00 16.71 528 ALA B N 1
ATOM 9587 C CA . ALA B 1 531 ? 65.907 11.564 85.405 1.00 17.10 528 ALA B CA 1
ATOM 9588 C C . ALA B 1 531 ? 64.773 11.065 86.311 1.00 17.43 528 ALA B C 1
ATOM 9589 O O . ALA B 1 531 ? 63.705 10.706 85.823 1.00 17.64 528 ALA B O 1
ATOM 9591 N N . TYR B 1 532 ? 64.993 11.130 87.629 1.00 17.15 529 TYR B N 1
ATOM 9592 C CA . TYR B 1 532 ? 63.901 10.980 88.604 1.00 17.36 529 TYR B CA 1
ATOM 9593 C C . TYR B 1 532 ? 63.680 12.377 89.197 1.00 18.52 529 TYR B C 1
ATOM 9594 O O . TYR B 1 532 ? 64.637 13.175 89.257 1.00 17.56 529 TYR B O 1
ATOM 9603 N N . THR B 1 533 ? 62.440 12.681 89.548 1.00 18.25 530 THR B N 1
ATOM 9604 C CA . THR B 1 533 ? 62.151 14.078 89.979 1.00 18.82 530 THR B CA 1
ATOM 9605 C C . THR B 1 533 ? 61.009 14.132 91.021 1.00 19.31 530 THR B C 1
ATOM 9606 O O . THR B 1 533 ? 60.531 13.103 91.498 1.00 19.06 530 THR B O 1
ATOM 9610 N N . TYR B 1 534 ? 60.665 15.367 91.413 1.00 18.65 531 TYR B N 1
ATOM 9611 C CA . TYR B 1 534 ? 59.702 15.578 92.497 1.00 19.79 531 TYR B CA 1
ATOM 9612 C C . TYR B 1 534 ? 58.274 15.700 92.015 1.00 20.03 531 TYR B C 1
ATOM 9613 O O . TYR B 1 534 ? 57.984 15.889 90.813 1.00 20.01 531 TYR B O 1
ATOM 9622 N N . ASP B 1 535 ? 57.375 15.634 92.984 1.00 20.31 532 ASP B N 1
ATOM 9623 C CA . ASP B 1 535 ? 55.917 15.710 92.745 1.00 21.86 532 ASP B CA 1
ATOM 9624 C C . ASP B 1 535 ? 55.409 17.152 92.688 1.00 23.60 532 ASP B C 1
ATOM 9625 O O . ASP B 1 535 ? 55.451 17.854 93.698 1.00 24.01 532 ASP B O 1
ATOM 9630 N N . ARG B 1 536 ? 55.013 17.617 91.496 1.00 23.89 533 ARG B N 1
ATOM 9631 C CA . ARG B 1 536 ? 54.569 19.013 91.326 1.00 26.43 533 ARG B CA 1
ATOM 9632 C C . ARG B 1 536 ? 53.297 19.351 92.102 1.00 26.97 533 ARG B C 1
ATOM 9633 O O . ARG B 1 536 ? 52.957 20.534 92.186 1.00 28.58 533 ARG B O 1
ATOM 9641 N N . SER B 1 537 ? 52.599 18.353 92.663 1.00 27.17 534 SER B N 1
ATOM 9642 C CA . SER B 1 537 ? 51.417 18.659 93.484 1.00 29.58 534 SER B CA 1
ATOM 9643 C C . SER B 1 537 ? 51.854 18.971 94.921 1.00 29.84 534 SER B C 1
ATOM 9644 O O . SER B 1 537 ? 51.042 19.414 95.731 1.00 31.70 534 SER B O 1
ATOM 9647 N N . LYS B 1 538 ? 53.122 18.745 95.250 1.00 28.64 535 LYS B N 1
ATOM 9648 C CA . LYS B 1 538 ? 53.600 19.015 96.605 1.00 28.59 535 LYS B CA 1
ATOM 9649 C C . LYS B 1 538 ? 54.576 20.194 96.681 1.00 28.14 535 LYS B C 1
ATOM 9650 O O . LYS B 1 538 ? 54.933 20.637 97.787 1.00 27.43 535 LYS B O 1
ATOM 9656 N N . THR B 1 539 ? 55.050 20.667 95.530 1.00 25.73 536 THR B N 1
ATOM 9657 C CA . THR B 1 539 ? 55.978 21.791 95.501 1.00 25.09 536 THR B CA 1
ATOM 9658 C C . THR B 1 539 ? 55.864 22.474 94.140 1.00 26.12 536 THR B C 1
ATOM 9659 O O . THR B 1 539 ? 55.625 21.809 93.119 1.00 25.48 536 THR B O 1
ATOM 9663 N N . SER B 1 540 ? 56.037 23.786 94.111 1.00 24.71 537 SER B N 1
ATOM 9664 C CA . SER B 1 540 ? 56.113 24.470 92.834 1.00 25.17 537 SER B CA 1
ATOM 9665 C C . SER B 1 540 ? 57.566 24.846 92.519 1.00 25.08 537 SER B C 1
ATOM 9666 O O . SER B 1 540 ? 57.794 25.671 91.646 1.00 24.12 537 SER B O 1
ATOM 9669 N N . ALA B 1 541 ? 58.533 24.247 93.207 1.00 23.33 538 ALA B N 1
ATOM 9670 C CA . ALA B 1 541 ? 59.930 24.639 92.925 1.00 23.37 538 ALA B CA 1
ATOM 9671 C C . ALA B 1 541 ? 60.282 24.569 91.441 1.00 23.38 538 ALA B C 1
ATOM 9672 O O . ALA B 1 541 ? 59.986 23.566 90.765 1.00 23.02 538 ALA B O 1
ATOM 9674 N N . ARG B 1 542 ? 60.957 25.598 90.948 1.00 22.56 539 ARG B N 1
ATOM 9675 C CA . ARG B 1 542 ? 61.330 25.650 89.546 1.00 22.90 539 ARG B CA 1
ATOM 9676 C C . ARG B 1 542 ? 62.344 24.556 89.205 1.00 23.04 539 ARG B C 1
ATOM 9677 O O . ARG B 1 542 ? 62.368 24.060 88.063 1.00 23.59 539 ARG B O 1
ATOM 9685 N N . ILE B 1 543 ? 63.163 24.200 90.181 1.00 20.51 540 ILE B N 1
ATOM 9686 C CA . ILE B 1 543 ? 64.214 23.194 90.014 1.00 19.62 540 ILE B CA 1
ATOM 9687 C C . ILE B 1 543 ? 64.577 22.743 91.430 1.00 19.87 540 ILE B C 1
ATOM 9688 O O . ILE B 1 543 ? 64.011 23.289 92.380 1.00 21.14 540 ILE B O 1
ATOM 9693 N N . TYR B 1 544 ? 65.411 21.729 91.637 1.00 19.45 541 TYR B N 1
ATOM 9694 C CA . TYR B 1 544 ? 65.714 21.402 93.056 1.00 19.51 541 TYR B CA 1
ATOM 9695 C C . TYR B 1 544 ? 66.400 22.650 93.657 1.00 18.61 541 TYR B C 1
ATOM 9696 O O . TYR B 1 544 ? 67.135 23.315 92.973 1.00 18.07 541 TYR B O 1
ATOM 9705 N N . PRO B 1 545 ? 66.044 23.033 94.920 1.00 19.61 542 PRO B N 1
ATOM 9706 C CA . PRO B 1 545 ? 66.329 24.401 95.316 1.00 19.88 542 PRO B CA 1
ATOM 9707 C C . PRO B 1 545 ? 67.797 24.808 95.389 1.00 20.15 542 PRO B C 1
ATOM 9708 O O . PRO B 1 545 ? 68.097 25.988 95.156 1.00 20.13 542 PRO B O 1
ATOM 9712 N N . THR B 1 546 ? 68.709 23.861 95.644 1.00 18.96 543 THR B N 1
ATOM 9713 C CA . THR B 1 546 ? 70.110 24.266 95.736 1.00 20.50 543 THR B CA 1
ATOM 9714 C C . THR B 1 546 ? 70.898 24.231 94.403 1.00 20.12 543 THR B C 1
ATOM 9715 O O . THR B 1 546 ? 72.142 24.352 94.380 1.00 20.13 543 THR B O 1
ATOM 9719 N N . TYR B 1 547 ? 70.150 24.089 93.307 1.00 20.64 544 TYR B N 1
ATOM 9720 C CA . TYR B 1 547 ? 70.764 24.062 91.954 1.00 19.24 544 TYR B CA 1
ATOM 9721 C C . TYR B 1 547 ? 71.786 25.209 91.761 1.00 19.84 544 TYR B C 1
ATOM 9722 O O . TYR B 1 547 ? 71.436 26.388 91.951 1.00 19.64 544 TYR B O 1
ATOM 9731 N N . HIS B 1 548 ? 72.993 24.826 91.322 1.00 18.26 545 HIS B N 1
ATOM 9732 C CA . HIS B 1 548 ? 74.068 25.763 90.909 1.00 18.32 545 HIS B CA 1
ATOM 9733 C C . HIS B 1 548 ? 74.572 26.617 92.078 1.00 19.36 545 HIS B C 1
ATOM 9734 O O . HIS B 1 548 ? 75.245 27.627 91.858 1.00 20.05 545 HIS B O 1
ATOM 9741 N N . THR B 1 549 ? 74.329 26.160 93.304 1.00 19.38 546 THR B N 1
ATOM 9742 C CA . THR B 1 549 ? 74.818 26.896 94.482 1.00 20.41 546 THR B CA 1
ATOM 9743 C C . THR B 1 549 ? 75.872 26.099 95.214 1.00 21.43 546 THR B C 1
ATOM 9744 O O . THR B 1 549 ? 76.182 24.962 94.838 1.00 20.86 546 THR B O 1
ATOM 9748 N N . ALA B 1 550 ? 76.463 26.704 96.269 1.00 21.15 547 ALA B N 1
ATOM 9749 C CA . ALA B 1 550 ? 77.422 25.955 97.085 1.00 22.47 547 ALA B CA 1
ATOM 9750 C C . ALA B 1 550 ? 76.763 25.069 98.119 1.00 24.17 547 ALA B C 1
ATOM 9751 O O . ALA B 1 550 ? 77.455 24.524 99.016 1.00 25.09 547 ALA B O 1
ATOM 9753 N N . PHE B 1 551 ? 75.440 24.859 97.996 1.00 22.55 548 PHE B N 1
ATOM 9754 C CA . PHE B 1 551 ? 74.717 23.933 98.866 1.00 22.55 548 PHE B CA 1
ATOM 9755 C C . PHE B 1 551 ? 74.274 22.657 98.128 1.00 22.99 548 PHE B C 1
ATOM 9756 O O . PHE B 1 551 ? 73.552 21.837 98.680 1.00 22.99 548 PHE B O 1
ATOM 9764 N N . ASP B 1 552 ? 74.738 22.503 96.885 1.00 21.85 549 ASP B N 1
ATOM 9765 C CA . ASP B 1 552 ? 74.503 21.270 96.121 1.00 22.20 549 ASP B CA 1
ATOM 9766 C C . ASP B 1 552 ? 75.622 20.275 96.509 1.00 22.74 549 ASP B C 1
ATOM 9767 O O . ASP B 1 552 ? 76.677 20.193 95.848 1.00 23.14 549 ASP B O 1
ATOM 9772 N N . THR B 1 553 ? 75.415 19.550 97.620 1.00 22.87 550 THR B N 1
ATOM 9773 C CA . THR B 1 553 ? 76.477 18.739 98.236 1.00 22.69 550 THR B CA 1
ATOM 9774 C C . THR B 1 553 ? 76.014 17.306 98.433 1.00 23.64 550 THR B C 1
ATOM 9775 O O . THR B 1 553 ? 74.817 17.000 98.364 1.00 22.31 550 THR B O 1
ATOM 9779 N N . PHE B 1 554 ? 76.963 16.411 98.688 1.00 23.22 551 PHE B N 1
ATOM 9780 C CA . PHE B 1 554 ? 76.623 15.031 98.938 1.00 24.13 551 PHE B CA 1
ATOM 9781 C C . PHE B 1 554 ? 75.536 14.830 99.991 1.00 23.84 551 PHE B C 1
ATOM 9782 O O . PHE B 1 554 ? 74.605 14.057 99.783 1.00 23.75 551 PHE B O 1
ATOM 9790 N N . ASP B 1 555 ? 75.635 15.529 101.126 1.00 23.90 552 ASP B N 1
ATOM 9791 C CA . ASP B 1 555 ? 74.608 15.360 102.164 1.00 24.98 552 ASP B CA 1
ATOM 9792 C C . ASP B 1 555 ? 73.214 15.738 101.695 1.00 23.97 552 ASP B C 1
ATOM 9793 O O . ASP B 1 555 ? 72.236 15.135 102.133 1.00 25.49 552 ASP B O 1
ATOM 9798 N N . TYR B 1 556 ? 73.123 16.727 100.793 1.00 22.84 553 TYR B N 1
ATOM 9799 C CA . TYR B 1 556 ? 71.857 17.142 100.241 1.00 22.56 553 TYR B CA 1
ATOM 9800 C C . TYR B 1 556 ? 71.166 15.963 99.552 1.00 22.02 553 TYR B C 1
ATOM 9801 O O . TYR B 1 556 ? 69.985 15.714 99.771 1.00 22.37 553 TYR B O 1
ATOM 9810 N N . VAL B 1 557 ? 71.934 15.197 98.766 1.00 21.93 554 VAL B N 1
ATOM 9811 C CA . VAL B 1 557 ? 71.359 14.039 98.076 1.00 21.73 554 VAL B CA 1
ATOM 9812 C C . VAL B 1 557 ? 71.088 12.910 99.069 1.00 21.85 554 VAL B C 1
ATOM 9813 O O . VAL B 1 557 ? 70.037 12.270 99.072 1.00 21.19 554 VAL B O 1
ATOM 9817 N N . ASP B 1 558 ? 72.062 12.675 99.932 1.00 23.24 555 ASP B N 1
ATOM 9818 C CA . ASP B 1 558 ? 72.028 11.483 100.803 1.00 25.61 555 ASP B CA 1
ATOM 9819 C C . ASP B 1 558 ? 70.929 11.573 101.843 1.00 25.94 555 ASP B C 1
ATOM 9820 O O . ASP B 1 558 ? 70.314 10.540 102.193 1.00 25.25 555 ASP B O 1
ATOM 9825 N N A LYS B 1 559 ? 70.683 12.777 102.346 0.50 25.54 556 LYS B N 1
ATOM 9826 N N B LYS B 1 559 ? 70.655 12.791 102.310 0.50 25.54 556 LYS B N 1
ATOM 9827 C CA A LYS B 1 559 ? 69.657 12.978 103.367 0.50 26.17 556 LYS B CA 1
ATOM 9828 C CA B LYS B 1 559 ? 69.677 13.036 103.385 0.50 26.18 556 LYS B CA 1
ATOM 9829 C C A LYS B 1 559 ? 68.275 13.240 102.773 0.50 25.65 556 LYS B C 1
ATOM 9830 C C B LYS B 1 559 ? 68.299 13.516 102.941 0.50 25.62 556 LYS B C 1
ATOM 9831 O O A LYS B 1 559 ? 67.277 12.642 103.219 0.50 25.69 556 LYS B O 1
ATOM 9832 O O B LYS B 1 559 ? 67.319 13.375 103.675 0.50 26.07 556 LYS B O 1
ATOM 9843 N N . PHE B 1 560 ? 68.218 14.108 101.759 1.00 24.43 557 PHE B N 1
ATOM 9844 C CA . PHE B 1 560 ? 66.935 14.597 101.266 1.00 23.58 557 PHE B CA 1
ATOM 9845 C C . PHE B 1 560 ? 66.505 14.012 99.940 1.00 23.40 557 PHE B C 1
ATOM 9846 O O . PHE B 1 560 ? 65.396 13.447 99.832 1.00 23.32 557 PHE B O 1
ATOM 9854 N N . LEU B 1 561 ? 67.338 14.143 98.922 1.00 21.95 558 LEU B N 1
ATOM 9855 C CA . LEU B 1 561 ? 66.797 13.776 97.580 1.00 23.10 558 LEU B CA 1
ATOM 9856 C C . LEU B 1 561 ? 66.553 12.288 97.392 1.00 22.28 558 LEU B C 1
ATOM 9857 O O . LEU B 1 561 ? 65.526 11.878 96.826 1.00 21.36 558 LEU B O 1
ATOM 9862 N N . ASP B 1 562 ? 67.533 11.471 97.805 1.00 21.05 559 ASP B N 1
ATOM 9863 C CA . ASP B 1 562 ? 67.495 10.034 97.536 1.00 21.22 559 ASP B CA 1
ATOM 9864 C C . ASP B 1 562 ? 68.168 9.180 98.610 1.00 21.66 559 ASP B C 1
ATOM 9865 O O . ASP B 1 562 ? 69.081 8.379 98.335 1.00 22.01 559 ASP B O 1
ATOM 9870 N N . PRO B 1 563 ? 67.704 9.311 99.867 1.00 23.14 560 PRO B N 1
ATOM 9871 C CA . PRO B 1 563 ? 68.256 8.393 100.888 1.00 23.23 560 PRO B CA 1
ATOM 9872 C C . PRO B 1 563 ? 68.101 6.935 100.465 1.00 23.90 560 PRO B C 1
ATOM 9873 O O . PRO B 1 563 ? 67.028 6.506 100.034 1.00 24.09 560 PRO B O 1
ATOM 9877 N N . GLY B 1 564 ? 69.180 6.164 100.558 1.00 24.19 561 GLY B N 1
ATOM 9878 C CA . GLY B 1 564 ? 69.118 4.781 100.087 1.00 24.39 561 GLY B CA 1
ATOM 9879 C C . GLY B 1 564 ? 69.531 4.603 98.635 1.00 23.69 561 GLY B C 1
ATOM 9880 O O . GLY B 1 564 ? 69.861 3.487 98.213 1.00 23.31 561 GLY B O 1
ATOM 9881 N N . PHE B 1 565 ? 69.494 5.695 97.874 1.00 23.00 562 PHE B N 1
ATOM 9882 C CA . PHE B 1 565 ? 69.956 5.702 96.470 1.00 21.94 562 PHE B CA 1
ATOM 9883 C C . PHE B 1 565 ? 69.161 4.800 95.531 1.00 21.45 562 PHE B C 1
ATOM 9884 O O . PHE B 1 565 ? 69.649 4.472 94.442 1.00 20.90 562 PHE B O 1
ATOM 9892 N N . SER B 1 566 ? 67.925 4.446 95.914 1.00 20.58 563 SER B N 1
ATOM 9893 C CA . SER B 1 566 ? 67.076 3.611 95.059 1.00 21.59 563 SER B CA 1
ATOM 9894 C C . SER B 1 566 ? 66.577 4.378 93.837 1.00 20.71 563 SER B C 1
ATOM 9895 O O . SER B 1 566 ? 66.318 3.759 92.795 1.00 20.91 563 SER B O 1
ATOM 9898 N N . SER B 1 567 ? 66.433 5.708 93.923 1.00 20.03 564 SER B N 1
ATOM 9899 C CA . SER B 1 567 ? 66.076 6.436 92.696 1.00 19.84 564 SER B CA 1
ATOM 9900 C C . SER B 1 567 ? 67.258 6.502 91.697 1.00 20.48 564 SER B C 1
ATOM 9901 O O . SER B 1 567 ? 67.047 6.341 90.473 1.00 18.90 564 SER B O 1
ATOM 9904 N N . HIS B 1 568 ? 68.488 6.710 92.186 1.00 20.01 565 HIS B N 1
ATOM 9905 C CA . HIS B 1 568 ? 69.659 6.628 91.302 1.00 20.54 565 HIS B CA 1
ATOM 9906 C C . HIS B 1 568 ? 69.688 5.255 90.614 1.00 20.58 565 HIS B C 1
ATOM 9907 O O . HIS B 1 568 ? 69.967 5.150 89.423 1.00 19.42 565 HIS B O 1
ATOM 9914 N N . GLN B 1 569 ? 69.437 4.196 91.387 1.00 20.69 566 GLN B N 1
ATOM 9915 C CA . GLN B 1 569 ? 69.415 2.867 90.819 1.00 20.66 566 GLN B CA 1
ATOM 9916 C C . GLN B 1 569 ? 68.299 2.722 89.785 1.00 19.68 566 GLN B C 1
ATOM 9917 O O . GLN B 1 569 ? 68.497 2.027 88.753 1.00 18.28 566 GLN B O 1
ATOM 9923 N N . ALA B 1 570 ? 67.138 3.350 90.023 1.00 19.40 567 ALA B N 1
ATOM 9924 C CA . ALA B 1 570 ? 66.037 3.216 89.046 1.00 18.02 567 ALA B CA 1
ATOM 9925 C C . ALA B 1 570 ? 66.432 3.889 87.700 1.00 18.34 567 ALA B C 1
ATOM 9926 O O . ALA B 1 570 ? 66.113 3.378 86.624 1.00 18.89 567 ALA B O 1
ATOM 9928 N N . VAL B 1 571 ? 67.120 5.035 87.787 1.00 17.93 568 VAL B N 1
ATOM 9929 C CA . VAL B 1 571 ? 67.555 5.741 86.599 1.00 18.74 568 VAL B CA 1
ATOM 9930 C C . VAL B 1 571 ? 68.635 4.919 85.909 1.00 18.18 568 VAL B C 1
ATOM 9931 O O . VAL B 1 571 ? 68.646 4.777 84.672 1.00 17.96 568 VAL B O 1
ATOM 9935 N N . ALA B 1 572 ? 69.556 4.352 86.693 1.00 18.03 569 ALA B N 1
ATOM 9936 C CA . ALA B 1 572 ? 70.570 3.485 86.080 1.00 17.91 569 ALA B CA 1
ATOM 9937 C C . ALA B 1 572 ? 69.960 2.319 85.299 1.00 18.56 569 ALA B C 1
ATOM 9938 O O . ALA B 1 572 ? 70.437 1.999 84.206 1.00 18.81 569 ALA B O 1
ATOM 9940 N N . ARG B 1 573 ? 68.960 1.647 85.911 1.00 17.24 570 ARG B N 1
ATOM 9941 C CA . ARG B 1 573 ? 68.265 0.541 85.277 1.00 17.28 570 ARG B CA 1
ATOM 9942 C C . ARG B 1 573 ? 67.539 0.973 84.029 1.00 16.78 570 ARG B C 1
ATOM 9943 O O . ARG B 1 573 ? 67.590 0.292 83.027 1.00 16.94 570 ARG B O 1
ATOM 9951 N N . THR B 1 574 ? 66.819 2.101 84.118 1.00 16.60 571 THR B N 1
ATOM 9952 C CA . THR B 1 574 ? 66.082 2.612 82.944 1.00 16.44 571 THR B CA 1
ATOM 9953 C C . THR B 1 574 ? 67.026 2.922 81.787 1.00 17.49 571 THR B C 1
ATOM 9954 O O . THR B 1 574 ? 66.795 2.462 80.668 1.00 17.49 571 THR B O 1
ATOM 9958 N N . ALA B 1 575 ? 68.082 3.670 82.086 1.00 16.61 572 ALA B N 1
ATOM 9959 C CA . ALA B 1 575 ? 69.076 4.010 81.062 1.00 17.04 572 ALA B CA 1
ATOM 9960 C C . ALA B 1 575 ? 69.747 2.750 80.540 1.00 16.22 572 ALA B C 1
ATOM 9961 O O . ALA B 1 575 ? 69.901 2.614 79.325 1.00 15.56 572 ALA B O 1
ATOM 9963 N N . GLY B 1 576 ? 70.137 1.830 81.427 1.00 16.32 573 GLY B N 1
ATOM 9964 C CA . GLY B 1 576 ? 70.745 0.577 80.981 1.00 16.78 573 GLY B CA 1
ATOM 9965 C C . GLY B 1 576 ? 69.848 -0.264 80.091 1.00 17.01 573 GLY B C 1
ATOM 9966 O O . GLY B 1 576 ? 70.287 -0.803 79.087 1.00 16.75 573 GLY B O 1
ATOM 9967 N N . SER B 1 577 ? 68.546 -0.329 80.411 1.00 15.64 574 SER B N 1
ATOM 9968 C CA . SER B 1 577 ? 67.624 -1.127 79.635 1.00 16.55 574 SER B CA 1
ATOM 9969 C C . SER B 1 577 ? 67.400 -0.461 78.243 1.00 16.30 574 SER B C 1
ATOM 9970 O O . SER B 1 577 ? 67.427 -1.136 77.227 1.00 16.61 574 SER B O 1
ATOM 9973 N N . VAL B 1 578 ? 67.213 0.859 78.232 1.00 16.23 575 VAL B N 1
ATOM 9974 C CA . VAL B 1 578 ? 67.111 1.576 76.946 1.00 15.29 575 VAL B CA 1
ATOM 9975 C C . VAL B 1 578 ? 68.354 1.306 76.077 1.00 16.74 575 VAL B C 1
ATOM 9976 O O . VAL B 1 578 ? 68.244 1.004 74.878 1.00 16.68 575 VAL B O 1
ATOM 9980 N N . ILE B 1 579 ? 69.523 1.474 76.686 1.00 16.51 576 ILE B N 1
ATOM 9981 C CA . ILE B 1 579 ? 70.798 1.274 75.968 1.00 16.91 576 ILE B CA 1
ATOM 9982 C C . ILE B 1 579 ? 70.936 -0.127 75.391 1.00 17.14 576 ILE B C 1
ATOM 9983 O O . ILE B 1 579 ? 71.247 -0.284 74.199 1.00 17.08 576 ILE B O 1
ATOM 9988 N N . LEU B 1 580 ? 70.605 -1.156 76.188 1.00 17.38 577 LEU B N 1
ATOM 9989 C CA . LEU B 1 580 ? 70.741 -2.497 75.684 1.00 18.29 577 LEU B CA 1
ATOM 9990 C C . LEU B 1 580 ? 69.675 -2.815 74.627 1.00 17.10 577 LEU B C 1
ATOM 9991 O O . LEU B 1 580 ? 69.930 -3.569 73.707 1.00 17.62 577 LEU B O 1
ATOM 9996 N N . ARG B 1 581 ? 68.486 -2.234 74.751 1.00 16.79 578 ARG B N 1
ATOM 9997 C CA . ARG B 1 581 ? 67.461 -2.457 73.734 1.00 15.51 578 ARG B CA 1
ATOM 9998 C C . ARG B 1 581 ? 67.921 -1.848 72.415 1.00 15.87 578 ARG B C 1
ATOM 9999 O O . ARG B 1 581 ? 67.733 -2.483 71.366 1.00 15.54 578 ARG B O 1
ATOM 10007 N N . LEU B 1 582 ? 68.561 -0.688 72.480 1.00 16.20 579 LEU B N 1
ATOM 10008 C CA . LEU B 1 582 ? 69.040 -0.040 71.246 1.00 15.25 579 LEU B CA 1
ATOM 10009 C C . LEU B 1 582 ? 70.309 -0.723 70.706 1.00 15.99 579 LEU B C 1
ATOM 10010 O O . LEU B 1 582 ? 70.469 -0.798 69.469 1.00 17.13 579 LEU B O 1
ATOM 10015 N N . SER B 1 583 ? 71.180 -1.209 71.596 1.00 16.77 580 SER B N 1
ATOM 10016 C CA . SER B 1 583 ? 72.472 -1.772 71.154 1.00 18.19 580 SER B CA 1
ATOM 10017 C C . SER B 1 583 ? 72.392 -3.229 70.720 1.00 18.96 580 SER B C 1
ATOM 10018 O O . SER B 1 583 ? 73.171 -3.662 69.866 1.00 19.36 580 SER B O 1
ATOM 10021 N N . ASP B 1 584 ? 71.413 -3.965 71.235 1.00 18.22 581 ASP B N 1
ATOM 10022 C CA . ASP B 1 584 ? 71.355 -5.408 70.982 1.00 18.62 581 ASP B CA 1
ATOM 10023 C C . ASP B 1 584 ? 70.239 -5.864 70.081 1.00 18.49 581 ASP B C 1
ATOM 10024 O O . ASP B 1 584 ? 70.349 -6.946 69.523 1.00 19.25 581 ASP B O 1
ATOM 10029 N N . SER B 1 585 ? 69.125 -5.134 69.995 1.00 18.06 582 SER B N 1
ATOM 10030 C CA . SER B 1 585 ? 68.012 -5.678 69.249 1.00 17.68 582 SER B CA 1
ATOM 10031 C C . SER B 1 585 ? 68.321 -5.775 67.748 1.00 17.33 582 SER B C 1
ATOM 10032 O O . SER B 1 585 ? 68.921 -4.875 67.155 1.00 18.34 582 SER B O 1
ATOM 10035 N N . PHE B 1 586 ? 67.851 -6.840 67.114 1.00 16.66 583 PHE B N 1
ATOM 10036 C CA . PHE B 1 586 ? 68.078 -7.037 65.670 1.00 16.61 583 PHE B CA 1
ATOM 10037 C C . PHE B 1 586 ? 67.336 -5.939 64.901 1.00 16.88 583 PHE B C 1
ATOM 10038 O O . PHE B 1 586 ? 67.988 -5.195 64.155 1.00 17.23 583 PHE B O 1
ATOM 10046 N N . PHE B 1 587 ? 66.038 -5.780 65.179 1.00 17.33 584 PHE B N 1
ATOM 10047 C CA . PHE B 1 587 ? 65.234 -4.654 64.666 1.00 18.19 584 PHE B CA 1
ATOM 10048 C C . PHE B 1 587 ? 65.346 -3.509 65.686 1.00 18.00 584 PHE B C 1
ATOM 10049 O O . PHE B 1 587 ? 65.120 -3.699 66.909 1.00 17.71 584 PHE B O 1
ATOM 10057 N N . LEU B 1 588 ? 65.688 -2.310 65.221 1.00 17.62 585 LEU B N 1
ATOM 10058 C CA . LEU B 1 588 ? 65.827 -1.192 66.195 1.00 16.90 585 LEU B CA 1
ATOM 10059 C C . LEU B 1 588 ? 64.475 -0.824 66.794 1.00 17.65 585 LEU B C 1
ATOM 10060 O O . LEU B 1 588 ? 63.490 -0.687 66.083 1.00 18.26 585 LEU B O 1
ATOM 10065 N N . PRO B 1 589 ? 64.428 -0.610 68.135 1.00 17.74 586 PRO B N 1
ATOM 10066 C CA . PRO B 1 589 ? 63.154 -0.273 68.784 1.00 18.55 586 PRO B CA 1
ATOM 10067 C C . PRO B 1 589 ? 62.994 1.299 68.730 1.00 18.37 586 PRO B C 1
ATOM 10068 O O . PRO B 1 589 ? 63.131 2.033 69.746 1.00 19.49 586 PRO B O 1
ATOM 10072 N N . LEU B 1 590 ? 62.813 1.812 67.511 1.00 18.57 587 LEU B N 1
ATOM 10073 C CA . LEU B 1 590 ? 62.527 3.240 67.269 1.00 17.68 587 LEU B CA 1
ATOM 10074 C C . LEU B 1 590 ? 61.231 3.202 66.471 1.00 18.98 587 LEU B C 1
ATOM 10075 O O . LEU B 1 590 ? 61.154 2.471 65.458 1.00 20.02 587 LEU B O 1
ATOM 10080 N N A LYS B 1 591 ? 60.208 3.921 66.933 0.70 18.17 588 LYS B N 1
ATOM 10081 N N B LYS B 1 591 ? 60.233 3.964 66.880 0.30 18.03 588 LYS B N 1
ATOM 10082 C CA A LYS B 1 591 ? 58.938 3.976 66.209 0.70 19.89 588 LYS B CA 1
ATOM 10083 C CA B LYS B 1 591 ? 58.965 3.904 66.187 0.30 18.29 588 LYS B CA 1
ATOM 10084 C C A LYS B 1 591 ? 58.783 5.368 65.623 0.70 19.42 588 LYS B C 1
ATOM 10085 C C B LYS B 1 591 ? 58.669 5.269 65.589 0.30 18.40 588 LYS B C 1
ATOM 10086 O O A LYS B 1 591 ? 58.372 6.327 66.300 0.70 18.68 588 LYS B O 1
ATOM 10087 O O B LYS B 1 591 ? 58.023 6.100 66.248 0.30 18.55 588 LYS B O 1
ATOM 10098 N N . VAL B 1 592 ? 59.148 5.509 64.354 1.00 17.99 589 VAL B N 1
ATOM 10099 C CA . VAL B 1 592 ? 59.079 6.849 63.764 1.00 18.22 589 VAL B CA 1
ATOM 10100 C C . VAL B 1 592 ? 57.627 7.244 63.562 1.00 18.29 589 VAL B C 1
ATOM 10101 O O . VAL B 1 592 ? 57.346 8.443 63.456 1.00 18.51 589 VAL B O 1
ATOM 10105 N N . SER B 1 593 ? 56.738 6.260 63.498 1.00 18.33 590 SER B N 1
ATOM 10106 C CA . SER B 1 593 ? 55.315 6.573 63.373 1.00 18.88 590 SER B CA 1
ATOM 10107 C C . SER B 1 593 ? 54.803 7.397 64.559 1.00 18.49 590 SER B C 1
ATOM 10108 O O . SER B 1 593 ? 53.764 8.093 64.443 1.00 19.12 590 SER B O 1
ATOM 10111 N N . ASP B 1 594 ? 55.463 7.301 65.721 1.00 17.88 591 ASP B N 1
ATOM 10112 C CA . ASP B 1 594 ? 55.092 8.145 66.856 1.00 17.82 591 ASP B CA 1
ATOM 10113 C C . ASP B 1 594 ? 55.269 9.651 66.588 1.00 18.42 591 ASP B C 1
ATOM 10114 O O . ASP B 1 594 ? 54.660 10.493 67.302 1.00 19.18 591 ASP B O 1
ATOM 10119 N N . TYR B 1 595 ? 56.085 10.002 65.575 1.00 17.52 592 TYR B N 1
ATOM 10120 C CA . TYR B 1 595 ? 56.185 11.423 65.200 1.00 16.13 592 TYR B CA 1
ATOM 10121 C C . TYR B 1 595 ? 54.854 11.957 64.655 1.00 17.43 592 TYR B C 1
ATOM 10122 O O . TYR B 1 595 ? 54.590 13.166 64.723 1.00 17.78 592 TYR B O 1
ATOM 10131 N N . SER B 1 596 ? 54.041 11.075 64.104 1.00 15.63 593 SER B N 1
ATOM 10132 C CA . SER B 1 596 ? 52.797 11.567 63.479 1.00 18.26 593 SER B CA 1
ATOM 10133 C C . SER B 1 596 ? 51.936 12.390 64.425 1.00 17.89 593 SER B C 1
ATOM 10134 O O . SER B 1 596 ? 51.345 13.381 63.998 1.00 18.43 593 SER B O 1
ATOM 10137 N N . GLU B 1 597 ? 51.811 11.976 65.688 1.00 18.73 594 GLU B N 1
ATOM 10138 C CA . GLU B 1 597 ? 50.960 12.690 66.628 1.00 19.36 594 GLU B CA 1
ATOM 10139 C C . GLU B 1 597 ? 51.462 14.107 66.853 1.00 20.21 594 GLU B C 1
ATOM 10140 O O . GLU B 1 597 ? 50.658 15.032 66.956 1.00 19.69 594 GLU B O 1
ATOM 10146 N N . THR B 1 598 ? 52.791 14.266 66.961 1.00 18.38 595 THR B N 1
ATOM 10147 C CA . THR B 1 598 ? 53.422 15.576 67.112 1.00 19.40 595 THR B CA 1
ATOM 10148 C C . THR B 1 598 ? 53.162 16.464 65.884 1.00 17.92 595 THR B C 1
ATOM 10149 O O . THR B 1 598 ? 52.730 17.628 66.031 1.00 18.33 595 THR B O 1
ATOM 10153 N N . LEU B 1 599 ? 53.370 15.912 64.693 1.00 16.69 596 LEU B N 1
ATOM 10154 C CA . LEU B 1 599 ? 53.194 16.699 63.469 1.00 16.53 596 LEU B CA 1
ATOM 10155 C C . LEU B 1 599 ? 51.724 17.133 63.374 1.00 17.97 596 LEU B C 1
ATOM 10156 O O . LEU B 1 599 ? 51.378 18.266 62.993 1.00 17.52 596 LEU B O 1
ATOM 10161 N N . ARG B 1 600 ? 50.843 16.186 63.667 1.00 18.19 597 ARG B N 1
ATOM 10162 C CA . ARG B 1 600 ? 49.414 16.494 63.571 1.00 18.92 597 ARG B CA 1
ATOM 10163 C C . ARG B 1 600 ? 49.006 17.557 64.587 1.00 18.59 597 ARG B C 1
ATOM 10164 O O . ARG B 1 600 ? 48.208 18.443 64.277 1.00 19.10 597 ARG B O 1
ATOM 10172 N N . SER B 1 601 ? 49.510 17.466 65.797 1.00 18.65 598 SER B N 1
ATOM 10173 C CA A SER B 1 601 ? 49.272 18.474 66.821 0.50 20.08 598 SER B CA 1
ATOM 10174 C CA B SER B 1 601 ? 49.252 18.471 66.817 0.50 19.39 598 SER B CA 1
ATOM 10175 C C . SER B 1 601 ? 49.736 19.869 66.393 1.00 20.13 598 SER B C 1
ATOM 10176 O O . SER B 1 601 ? 49.014 20.882 66.586 1.00 20.34 598 SER B O 1
ATOM 10181 N N . PHE B 1 602 ? 50.945 19.932 65.835 1.00 19.13 599 PHE B N 1
ATOM 10182 C CA . PHE B 1 602 ? 51.434 21.236 65.351 1.00 18.79 599 PHE B CA 1
ATOM 10183 C C . PHE B 1 602 ? 50.565 21.727 64.192 1.00 18.71 599 PHE B C 1
ATOM 10184 O O . PHE B 1 602 ? 50.285 22.936 64.089 1.00 20.44 599 PHE B O 1
ATOM 10192 N N . LEU B 1 603 ? 50.119 20.810 63.324 1.00 17.84 600 LEU B N 1
ATOM 10193 C CA . LEU B 1 603 ? 49.319 21.236 62.180 1.00 17.86 600 LEU B CA 1
ATOM 10194 C C . LEU B 1 603 ? 47.983 21.821 62.701 1.00 20.25 600 LEU B C 1
ATOM 10195 O O . LEU B 1 603 ? 47.521 22.875 62.247 1.00 19.93 600 LEU B O 1
ATOM 10200 N N . GLN B 1 604 ? 47.373 21.114 63.651 1.00 19.86 601 GLN B N 1
ATOM 10201 C CA . GLN B 1 604 ? 46.080 21.570 64.203 1.00 22.15 601 GLN B CA 1
ATOM 10202 C C . GLN B 1 604 ? 46.145 22.963 64.841 1.00 22.82 601 GLN B C 1
ATOM 10203 O O . GLN B 1 604 ? 45.207 23.769 64.671 1.00 23.92 601 GLN B O 1
ATOM 10209 N N . ALA B 1 605 ? 47.216 23.238 65.573 1.00 22.12 602 ALA B N 1
ATOM 10210 C CA . ALA B 1 605 ? 47.410 24.522 66.239 1.00 23.78 602 ALA B CA 1
ATOM 10211 C C . ALA B 1 605 ? 47.543 25.602 65.152 1.00 23.94 602 ALA B C 1
ATOM 10212 O O . ALA B 1 605 ? 46.942 26.694 65.259 1.00 23.52 602 ALA B O 1
ATOM 10214 N N . ALA B 1 606 ? 48.285 25.282 64.084 1.00 22.24 603 ALA B N 1
ATOM 10215 C CA . ALA B 1 606 ? 48.377 26.210 62.943 1.00 22.37 603 ALA B CA 1
ATOM 10216 C C . ALA B 1 606 ? 46.997 26.429 62.292 1.00 23.49 603 ALA B C 1
ATOM 10217 O O . ALA B 1 606 ? 46.617 27.578 62.021 1.00 23.85 603 ALA B O 1
ATOM 10219 N N . GLN B 1 607 ? 46.234 25.363 62.038 1.00 22.10 604 GLN B N 1
ATOM 10220 C CA . GLN B 1 607 ? 44.938 25.546 61.398 1.00 22.73 604 GLN B CA 1
ATOM 10221 C C . GLN B 1 607 ? 44.040 26.395 62.288 1.00 24.17 604 GLN B C 1
ATOM 10222 O O . GLN B 1 607 ? 43.394 27.336 61.783 1.00 26.00 604 GLN B O 1
ATOM 10228 N N . GLN B 1 608 ? 44.048 26.114 63.588 1.00 25.04 605 GLN B N 1
ATOM 10229 C CA . GLN B 1 608 ? 43.094 26.742 64.498 1.00 28.25 605 GLN B CA 1
ATOM 10230 C C . GLN B 1 608 ? 43.452 28.206 64.755 1.00 28.59 605 GLN B C 1
ATOM 10231 O O . GLN B 1 608 ? 42.563 29.063 64.728 1.00 28.87 605 GLN B O 1
ATOM 10237 N N . ASP B 1 609 ? 44.737 28.500 64.966 1.00 26.50 606 ASP B N 1
ATOM 10238 C CA . ASP B 1 609 ? 45.151 29.801 65.453 1.00 28.68 606 ASP B CA 1
ATOM 10239 C C . ASP B 1 609 ? 45.780 30.675 64.357 1.00 28.12 606 ASP B C 1
ATOM 10240 O O . ASP B 1 609 ? 45.894 31.890 64.540 1.00 29.56 606 ASP B O 1
ATOM 10245 N N . LEU B 1 610 ? 46.183 30.093 63.229 1.00 26.87 607 LEU B N 1
ATOM 10246 C CA . LEU B 1 610 ? 46.846 30.873 62.181 1.00 25.92 607 LEU B CA 1
ATOM 10247 C C . LEU B 1 610 ? 46.148 30.834 60.844 1.00 27.49 607 LEU B C 1
ATOM 10248 O O . LEU B 1 610 ? 46.473 31.610 59.938 1.00 26.96 607 LEU B O 1
ATOM 10253 N N . GLY B 1 611 ? 45.215 29.893 60.658 1.00 27.45 608 GLY B N 1
ATOM 10254 C CA . GLY B 1 611 ? 44.735 29.596 59.336 1.00 28.27 608 GLY B CA 1
ATOM 10255 C C . GLY B 1 611 ? 44.073 30.825 58.690 1.00 29.40 608 GLY B C 1
ATOM 10256 O O . GLY B 1 611 ? 44.280 31.106 57.514 1.00 28.68 608 GLY B O 1
ATOM 10257 N N . ALA B 1 612 ? 43.276 31.538 59.471 1.00 29.33 609 ALA B N 1
ATOM 10258 C CA . ALA B 1 612 ? 42.545 32.684 58.924 1.00 30.65 609 ALA B CA 1
ATOM 10259 C C . ALA B 1 612 ? 43.487 33.870 58.599 1.00 29.62 609 ALA B C 1
ATOM 10260 O O . ALA B 1 612 ? 43.312 34.514 57.550 1.00 29.56 609 ALA B O 1
ATOM 10262 N N . LEU B 1 613 ? 44.441 34.116 59.490 1.00 28.51 610 LEU B N 1
ATOM 10263 C CA . LEU B 1 613 ? 45.488 35.144 59.306 1.00 28.11 610 LEU B CA 1
ATOM 10264 C C . LEU B 1 613 ? 46.277 34.831 58.074 1.00 27.99 610 LEU B C 1
ATOM 10265 O O . LEU B 1 613 ? 46.500 35.698 57.231 1.00 27.05 610 LEU B O 1
ATOM 10270 N N . LEU B 1 614 ? 46.720 33.567 57.944 1.00 26.63 611 LEU B N 1
ATOM 10271 C CA . LEU B 1 614 ? 47.408 33.170 56.746 1.00 27.16 611 LEU B CA 1
ATOM 10272 C C . LEU B 1 614 ? 46.629 33.361 55.438 1.00 27.72 611 LEU B C 1
ATOM 10273 O O . LEU B 1 614 ? 47.175 33.850 54.456 1.00 27.15 611 LEU B O 1
ATOM 10278 N N . GLU B 1 615 ? 45.377 32.911 55.421 1.00 30.00 612 GLU B N 1
ATOM 10279 C CA . GLU B 1 615 ? 44.501 33.090 54.276 1.00 32.94 612 GLU B CA 1
ATOM 10280 C C . GLU B 1 615 ? 44.400 34.588 53.884 1.00 31.92 612 GLU B C 1
ATOM 10281 O O . GLU B 1 615 ? 44.395 34.899 52.690 1.00 32.36 612 GLU B O 1
ATOM 10287 N N . GLN B 1 616 ? 44.345 35.460 54.884 1.00 31.46 613 GLN B N 1
ATOM 10288 C CA . GLN B 1 616 ? 44.240 36.934 54.678 1.00 32.42 613 GLN B CA 1
ATOM 10289 C C . GLN B 1 616 ? 45.460 37.439 53.904 1.00 31.40 613 GLN B C 1
ATOM 102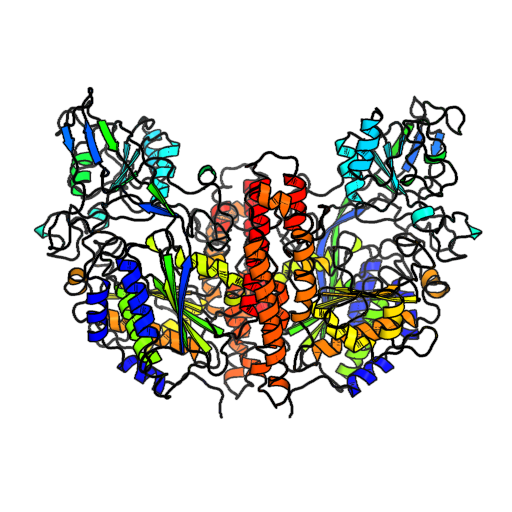90 O O . GLN B 1 616 ? 45.390 38.414 53.150 1.00 31.49 613 GLN B O 1
ATOM 10296 N N . HIS B 1 617 ? 46.571 36.722 54.060 1.00 29.87 614 HIS B N 1
ATOM 10297 C CA . HIS B 1 617 ? 47.820 37.040 53.392 1.00 29.25 614 HIS B CA 1
ATOM 10298 C C . HIS B 1 617 ? 48.152 36.116 52.234 1.00 27.82 614 HIS B C 1
ATOM 10299 O O . HIS B 1 617 ? 49.302 36.025 51.837 1.00 29.10 614 HIS B O 1
ATOM 10306 N N . SER B 1 618 ? 47.139 35.423 51.689 1.00 28.47 615 SER B N 1
ATOM 10307 C CA . SER B 1 618 ? 47.293 34.580 50.479 1.00 29.13 615 SER B CA 1
ATOM 10308 C C . SER B 1 618 ? 48.276 33.408 50.707 1.00 28.31 615 SER B C 1
ATOM 10309 O O . SER B 1 618 ? 49.046 32.992 49.788 1.00 28.25 615 SER B O 1
ATOM 10312 N N . ILE B 1 619 ? 48.293 32.923 51.940 1.00 27.07 616 ILE B N 1
ATOM 10313 C CA . ILE B 1 619 ? 49.198 31.805 52.294 1.00 25.41 616 ILE B CA 1
ATOM 10314 C C . ILE B 1 619 ? 48.287 30.603 52.681 1.00 25.95 616 ILE B C 1
ATOM 10315 O O . ILE B 1 619 ? 47.452 30.704 53.611 1.00 27.02 616 ILE B O 1
ATOM 10320 N N . SER B 1 620 ? 48.470 29.496 51.964 1.00 26.04 617 SER B N 1
ATOM 10321 C CA . SER B 1 620 ? 47.641 28.274 52.155 1.00 26.18 617 SER B CA 1
ATOM 10322 C C . SER B 1 620 ? 48.365 27.242 53.029 1.00 24.63 617 SER B C 1
ATOM 10323 O O . SER B 1 620 ? 49.544 26.941 52.789 1.00 23.60 617 SER B O 1
ATOM 10326 N N . LEU B 1 621 ? 47.628 26.659 53.983 1.00 23.65 618 LEU B N 1
ATOM 10327 C CA . LEU B 1 621 ? 48.081 25.476 54.720 1.00 23.86 618 LEU B CA 1
ATOM 10328 C C . LEU B 1 621 ? 47.842 24.145 53.979 1.00 22.84 618 LEU B C 1
ATOM 10329 O O . LEU B 1 621 ? 48.231 23.079 54.486 1.00 22.23 618 LEU B O 1
ATOM 10334 N N . GLY B 1 622 ? 47.288 24.199 52.768 1.00 22.11 619 GLY B N 1
ATOM 10335 C CA . GLY B 1 622 ? 46.937 22.982 52.018 1.00 21.47 619 GLY B CA 1
ATOM 10336 C C . GLY B 1 622 ? 48.153 22.069 51.821 1.00 21.65 619 GLY B C 1
ATOM 10337 O O . GLY B 1 622 ? 48.052 20.840 52.028 1.00 20.19 619 GLY B O 1
ATOM 10338 N N . PRO B 1 623 ? 49.301 22.650 51.416 1.00 21.30 620 PRO B N 1
ATOM 10339 C CA . PRO B 1 623 ? 50.495 21.752 51.241 1.00 19.57 620 PRO B CA 1
ATOM 10340 C C . PRO B 1 623 ? 50.963 21.172 52.557 1.00 17.61 620 PRO B C 1
ATOM 10341 O O . PRO B 1 623 ? 51.540 20.036 52.567 1.00 18.35 620 PRO B O 1
ATOM 10345 N N . LEU B 1 624 ? 50.812 21.914 53.637 1.00 15.87 621 LEU B N 1
ATOM 10346 C CA . LEU B 1 624 ? 51.219 21.381 54.946 1.00 17.38 621 LEU B CA 1
ATOM 10347 C C . LEU B 1 624 ? 50.318 20.213 55.374 1.00 18.57 621 LEU B C 1
ATOM 10348 O O . LEU B 1 624 ? 50.795 19.170 55.883 1.00 17.43 621 LEU B O 1
ATOM 10353 N N . VAL B 1 625 ? 48.999 20.392 55.196 1.00 17.62 622 VAL B N 1
ATOM 10354 C CA . VAL B 1 625 ? 48.072 19.254 55.457 1.00 18.33 622 VAL B CA 1
ATOM 10355 C C . VAL B 1 625 ? 48.508 18.020 54.657 1.00 18.95 622 VAL B C 1
ATOM 10356 O O . VAL B 1 625 ? 48.622 16.919 55.224 1.00 19.90 622 VAL B O 1
ATOM 10360 N N . THR B 1 626 ? 48.770 18.174 53.349 1.00 17.83 623 THR B N 1
ATOM 10361 C CA . THR B 1 626 ? 49.160 17.092 52.491 1.00 19.06 623 THR B CA 1
ATOM 10362 C C . THR B 1 626 ? 50.463 16.435 53.012 1.00 17.70 623 THR B C 1
ATOM 10363 O O . THR B 1 626 ? 50.589 15.212 53.017 1.00 18.49 623 THR B O 1
ATOM 10367 N N . ALA B 1 627 ? 51.436 17.266 53.354 1.00 16.29 624 ALA B N 1
ATOM 10368 C CA . ALA B 1 627 ? 52.739 16.715 53.805 1.00 16.62 624 ALA B CA 1
ATOM 10369 C C . ALA B 1 627 ? 52.564 15.937 55.143 1.00 17.71 624 ALA B C 1
ATOM 10370 O O . ALA B 1 627 ? 53.158 14.863 55.331 1.00 17.48 624 ALA B O 1
ATOM 10372 N N . VAL B 1 628 ? 51.721 16.423 56.071 1.00 16.04 625 VAL B N 1
ATOM 10373 C CA . VAL B 1 628 ? 51.557 15.709 57.324 1.00 16.96 625 VAL B CA 1
ATOM 10374 C C . VAL B 1 628 ? 50.856 14.361 57.006 1.00 17.45 625 VAL B C 1
ATOM 10375 O O . VAL B 1 628 ? 51.219 13.310 57.556 1.00 16.89 625 VAL B O 1
ATOM 10379 N N . GLU B 1 629 ? 49.858 14.410 56.117 1.00 18.30 626 GLU B N 1
ATOM 10380 C CA . GLU B 1 629 ? 49.107 13.166 55.725 1.00 17.89 626 GLU B CA 1
ATOM 10381 C C . GLU B 1 629 ? 50.035 12.128 55.102 1.00 19.37 626 GLU B C 1
ATOM 10382 O O . GLU B 1 629 ? 49.914 10.910 55.372 1.00 19.32 626 GLU B O 1
ATOM 10388 N N . LYS B 1 630 ? 50.961 12.610 54.256 1.00 17.70 627 LYS B N 1
ATOM 10389 C CA . LYS B 1 630 ? 51.926 11.730 53.623 1.00 17.93 627 LYS B CA 1
ATOM 10390 C C . LYS B 1 630 ? 52.863 11.132 54.660 1.00 16.96 627 LYS B C 1
ATOM 10391 O O . LYS B 1 630 ? 53.143 9.964 54.585 1.00 17.77 627 LYS B O 1
ATOM 10397 N N . PHE B 1 631 ? 53.385 11.936 55.579 1.00 16.83 628 PHE B N 1
ATOM 10398 C CA . PHE B 1 631 ? 54.190 11.358 56.669 1.00 16.77 628 PHE B CA 1
ATOM 10399 C C . PHE B 1 631 ? 53.385 10.313 57.437 1.00 18.39 628 PHE B C 1
ATOM 10400 O O . PHE B 1 631 ? 53.890 9.229 57.699 1.00 18.30 628 PHE B O 1
ATOM 10408 N N . GLU B 1 632 ? 52.135 10.643 57.791 1.00 16.89 629 GLU B N 1
ATOM 10409 C CA . GLU B 1 632 ? 51.314 9.681 58.567 1.00 18.30 629 GLU B CA 1
ATOM 10410 C C . GLU B 1 632 ? 51.154 8.375 57.828 1.00 16.61 629 GLU B C 1
ATOM 10411 O O . GLU B 1 632 ? 51.320 7.306 58.412 1.00 18.25 629 GLU B O 1
ATOM 10417 N N . ALA B 1 633 ? 50.867 8.450 56.537 1.00 16.51 630 ALA B N 1
ATOM 10418 C CA . ALA B 1 633 ? 50.608 7.272 55.734 1.00 16.87 630 ALA B CA 1
ATOM 10419 C C . ALA B 1 633 ? 51.909 6.466 55.631 1.00 17.28 630 ALA B C 1
ATOM 10420 O O . ALA B 1 633 ? 51.877 5.246 55.726 1.00 16.47 630 ALA B O 1
ATOM 10422 N N . GLU B 1 634 ? 53.013 7.135 55.323 1.00 17.36 631 GLU B N 1
ATOM 10423 C CA . GLU B 1 634 ? 54.248 6.357 55.017 1.00 17.33 631 GLU B CA 1
ATOM 10424 C C . GLU B 1 634 ? 54.866 5.767 56.264 1.00 16.40 631 GLU B C 1
ATOM 10425 O O . GLU B 1 634 ? 55.407 4.666 56.208 1.00 17.07 631 GLU B O 1
ATOM 10431 N N . ALA B 1 635 ? 54.816 6.495 57.381 1.00 15.81 632 ALA B N 1
ATOM 10432 C CA . ALA B 1 635 ? 55.364 5.952 58.616 1.00 15.84 632 ALA B CA 1
ATOM 10433 C C . ALA B 1 635 ? 54.515 4.760 59.071 1.00 17.73 632 ALA B C 1
ATOM 10434 O O . ALA B 1 635 ? 55.064 3.752 59.545 1.00 16.99 632 ALA B O 1
ATOM 10436 N N . ALA B 1 636 ? 53.186 4.855 58.921 1.00 16.89 633 ALA B N 1
ATOM 10437 C CA . ALA B 1 636 ? 52.336 3.685 59.254 1.00 17.84 633 ALA B CA 1
ATOM 10438 C C . ALA B 1 636 ? 52.626 2.465 58.365 1.00 17.77 633 ALA B C 1
ATOM 10439 O O . ALA B 1 636 ? 52.713 1.325 58.860 1.00 18.95 633 ALA B O 1
ATOM 10441 N N . ALA B 1 637 ? 52.790 2.690 57.065 1.00 17.64 634 ALA B N 1
ATOM 10442 C CA . ALA B 1 637 ? 53.019 1.587 56.132 1.00 17.94 634 ALA B CA 1
ATOM 10443 C C . ALA B 1 637 ? 54.417 0.977 56.446 1.00 18.27 634 ALA B C 1
ATOM 10444 O O . ALA B 1 637 ? 54.581 -0.247 56.393 1.00 18.18 634 ALA B O 1
ATOM 10446 N N . LEU B 1 638 ? 55.406 1.819 56.769 1.00 16.87 635 LEU B N 1
ATOM 10447 C CA . LEU B 1 638 ? 56.730 1.286 57.118 1.00 16.74 635 LEU B CA 1
ATOM 10448 C C . LEU B 1 638 ? 56.601 0.396 58.370 1.00 18.00 635 LEU B C 1
ATOM 10449 O O . LEU B 1 638 ? 57.191 -0.694 58.431 1.00 18.13 635 LEU B O 1
ATOM 10454 N N . GLY B 1 639 ? 55.818 0.833 59.362 1.00 17.63 636 GLY B N 1
ATOM 10455 C CA . GLY B 1 639 ? 55.712 0.033 60.579 1.00 18.92 636 GLY B CA 1
ATOM 10456 C C . GLY B 1 639 ? 55.063 -1.300 60.249 1.00 18.77 636 GLY B C 1
ATOM 10457 O O . GLY B 1 639 ? 55.452 -2.308 60.838 1.00 19.00 636 GLY B O 1
ATOM 10458 N N . GLN B 1 640 ? 54.077 -1.328 59.331 1.00 19.20 637 GLN B N 1
ATOM 10459 C CA . GLN B 1 640 ? 53.466 -2.594 58.905 1.00 20.80 637 GLN B CA 1
ATOM 10460 C C . GLN B 1 640 ? 54.465 -3.515 58.139 1.00 19.46 637 GLN B C 1
ATOM 10461 O O . GLN B 1 640 ? 54.488 -4.718 58.332 1.00 19.90 637 GLN B O 1
ATOM 10467 N N . ARG B 1 641 ? 55.333 -2.922 57.311 1.00 18.01 638 ARG B N 1
ATOM 10468 C CA . ARG B 1 641 ? 56.322 -3.734 56.580 1.00 17.91 638 ARG B CA 1
ATOM 10469 C C . ARG B 1 641 ? 57.324 -4.338 57.595 1.00 17.88 638 ARG B C 1
ATOM 10470 O O . ARG B 1 641 ? 57.755 -5.491 57.426 1.00 19.37 638 ARG B O 1
ATOM 10478 N N . ILE B 1 642 ? 57.678 -3.580 58.648 1.00 17.33 639 ILE B N 1
ATOM 10479 C CA . ILE B 1 642 ? 58.567 -4.072 59.689 1.00 18.56 639 ILE B CA 1
ATOM 10480 C C . ILE B 1 642 ? 57.884 -5.252 60.416 1.00 19.78 639 ILE B C 1
ATOM 10481 O O . ILE B 1 642 ? 58.479 -6.319 60.594 1.00 20.72 639 ILE B O 1
ATOM 10486 N N A SER B 1 643 ? 56.620 -5.063 60.788 0.50 20.48 640 SER B N 1
ATOM 10487 N N B SER B 1 643 ? 56.616 -5.065 60.778 0.50 20.48 640 SER B N 1
ATOM 10488 C CA A SER B 1 643 ? 55.887 -6.104 61.508 0.50 21.18 640 SER B CA 1
ATOM 10489 C CA B SER B 1 643 ? 55.845 -6.109 61.462 0.50 21.24 640 SER B CA 1
ATOM 10490 C C A SER B 1 643 ? 55.790 -7.378 60.695 0.50 21.66 640 SER B C 1
ATOM 10491 C C B SER B 1 643 ? 55.807 -7.381 60.684 0.50 21.67 640 SER B C 1
ATOM 10492 O O A SER B 1 643 ? 55.905 -8.471 61.259 0.50 23.26 640 SER B O 1
ATOM 10493 O O B SER B 1 643 ? 55.962 -8.465 61.255 0.50 23.27 640 SER B O 1
ATOM 10498 N N . THR B 1 644 ? 55.567 -7.236 59.385 1.00 21.39 641 THR B N 1
ATOM 10499 C CA . THR B 1 644 ? 55.448 -8.349 58.447 1.00 22.39 641 THR B CA 1
ATOM 10500 C C . THR B 1 644 ? 56.808 -9.102 58.428 1.00 23.55 641 THR B C 1
ATOM 10501 O O . THR B 1 644 ? 56.857 -10.332 58.529 1.00 23.57 641 THR B O 1
ATOM 10505 N N . LEU B 1 645 ? 57.907 -8.348 58.308 1.00 22.26 642 LEU B N 1
ATOM 10506 C CA . LEU B 1 645 ? 59.209 -8.973 58.162 1.00 23.60 642 LEU B CA 1
ATOM 10507 C C . LEU B 1 645 ? 59.584 -9.705 59.469 1.00 24.84 642 LEU B C 1
ATOM 10508 O O . LEU B 1 645 ? 60.210 -10.760 59.421 1.00 26.54 642 LEU B O 1
ATOM 10513 N N . GLN B 1 646 ? 59.186 -9.170 60.617 1.00 24.05 643 GLN B N 1
ATOM 10514 C CA . GLN B 1 646 ? 59.462 -9.785 61.915 1.00 27.55 643 GLN B CA 1
ATOM 10515 C C . GLN B 1 646 ? 58.851 -11.171 62.073 1.00 28.78 643 GLN B C 1
ATOM 10516 O O . GLN B 1 646 ? 59.308 -11.919 62.940 1.00 30.11 643 GLN B O 1
ATOM 10522 N N . LYS B 1 647 ? 57.838 -11.503 61.272 1.00 29.35 644 LYS B N 1
ATOM 10523 C CA . LYS B 1 647 ? 57.171 -12.798 61.431 1.00 32.39 644 LYS B CA 1
ATOM 10524 C C . LYS B 1 647 ? 58.028 -13.940 60.877 1.00 34.43 644 LYS B C 1
ATOM 10525 O O . LYS B 1 647 ? 57.724 -15.113 61.148 1.00 36.94 644 LYS B O 1
ATOM 10531 N N . GLY B 1 648 ? 59.035 -13.629 60.057 1.00 33.83 645 GLY B N 1
ATOM 10532 C CA . GLY B 1 648 ? 59.885 -14.682 59.446 1.00 33.69 645 GLY B CA 1
ATOM 10533 C C . GLY B 1 648 ? 61.283 -14.684 60.039 1.00 34.24 645 GLY B C 1
ATOM 10534 O O . GLY B 1 648 ? 61.505 -14.288 61.210 1.00 34.47 645 GLY B O 1
ATOM 10535 N N . SER B 1 649 ? 62.233 -15.105 59.214 1.00 34.22 646 SER B N 1
ATOM 10536 C CA . SER B 1 649 ? 63.644 -15.068 59.556 1.00 34.32 646 SER B CA 1
ATOM 10537 C C . SER B 1 649 ? 64.327 -14.241 58.469 1.00 33.33 646 SER B C 1
ATOM 10538 O O . SER B 1 649 ? 64.938 -14.804 57.553 1.00 33.28 646 SER B O 1
ATOM 10541 N N . PRO B 1 650 ? 64.187 -12.897 58.534 1.00 30.63 647 PRO B N 1
ATOM 10542 C CA . PRO B 1 650 ? 64.760 -12.044 57.481 1.00 30.21 647 PRO B CA 1
ATOM 10543 C C . PRO B 1 650 ? 66.279 -12.034 57.452 1.00 29.01 647 PRO B C 1
ATOM 10544 O O . PRO B 1 650 ? 66.920 -12.285 58.482 1.00 28.60 647 PRO B O 1
ATOM 10548 N N . ASP B 1 651 ? 66.830 -11.673 56.292 1.00 29.70 648 ASP B N 1
ATOM 10549 C CA . ASP B 1 651 ? 68.285 -11.594 56.114 1.00 30.27 648 ASP B CA 1
ATOM 10550 C C . ASP B 1 651 ? 68.762 -10.361 56.896 1.00 28.36 648 ASP B C 1
ATOM 10551 O O . ASP B 1 651 ? 68.054 -9.352 56.918 1.00 26.23 648 ASP B O 1
ATOM 10556 N N . PRO B 1 652 ? 69.951 -10.448 57.516 1.00 28.02 649 PRO B N 1
ATOM 10557 C CA . PRO B 1 652 ? 70.582 -9.291 58.168 1.00 27.54 649 PRO B CA 1
ATOM 10558 C C . PRO B 1 652 ? 70.576 -8.014 57.316 1.00 25.26 649 PRO B C 1
ATOM 10559 O O . PRO B 1 652 ? 70.298 -6.936 57.859 1.00 22.74 649 PRO B O 1
ATOM 10563 N N . LEU B 1 653 ? 70.869 -8.109 56.024 1.00 24.14 650 LEU B N 1
ATOM 10564 C CA . LEU B 1 653 ? 70.883 -6.909 55.193 1.00 23.28 650 LEU B CA 1
ATOM 10565 C C . LEU B 1 653 ? 69.490 -6.270 55.073 1.00 23.00 650 LEU B C 1
ATOM 10566 O O . LEU B 1 653 ? 69.370 -5.044 55.018 1.00 21.58 650 LEU B O 1
ATOM 10571 N N . GLN B 1 654 ? 68.427 -7.099 55.003 1.00 20.04 651 GLN B N 1
ATOM 10572 C CA . GLN B 1 654 ? 67.089 -6.519 54.910 1.00 19.52 651 GLN B CA 1
ATOM 10573 C C . GLN B 1 654 ? 66.765 -5.706 56.167 1.00 18.57 651 GLN B C 1
ATOM 10574 O O . GLN B 1 654 ? 66.113 -4.663 56.087 1.00 19.88 651 GLN B O 1
ATOM 10580 N N . VAL B 1 655 ? 67.194 -6.201 57.303 1.00 17.79 652 VAL B N 1
ATOM 10581 C CA . VAL B 1 655 ? 66.893 -5.524 58.570 1.00 17.70 652 VAL B CA 1
ATOM 10582 C C . VAL B 1 655 ? 67.775 -4.294 58.670 1.00 17.34 652 VAL B C 1
ATOM 10583 O O . VAL B 1 655 ? 67.351 -3.264 59.227 1.00 17.32 652 VAL B O 1
ATOM 10587 N N . ARG B 1 656 ? 69.025 -4.392 58.206 1.00 16.58 653 ARG B N 1
ATOM 10588 C CA . ARG B 1 656 ? 69.895 -3.200 58.240 1.00 16.85 653 ARG B CA 1
ATOM 10589 C C . ARG B 1 656 ? 69.257 -2.062 57.414 1.00 17.06 653 ARG B C 1
ATOM 10590 O O . ARG B 1 656 ? 69.299 -0.907 57.861 1.00 15.65 653 ARG B O 1
ATOM 10598 N N A MET B 1 657 ? 68.664 -2.389 56.256 0.70 16.49 654 MET B N 1
ATOM 10599 N N B MET B 1 657 ? 68.679 -2.365 56.248 0.30 16.82 654 MET B N 1
ATOM 10600 C CA A MET B 1 657 ? 68.035 -1.364 55.412 0.70 16.56 654 MET B CA 1
ATOM 10601 C CA B MET B 1 657 ? 68.048 -1.295 55.478 0.30 16.95 654 MET B CA 1
ATOM 10602 C C A MET B 1 657 ? 66.872 -0.670 56.153 0.70 16.26 654 MET B C 1
ATOM 10603 C C B MET B 1 657 ? 66.918 -0.643 56.264 0.30 16.43 654 MET B C 1
ATOM 10604 O O A MET B 1 657 ? 66.755 0.551 56.125 0.70 16.91 654 MET B O 1
ATOM 10605 O O B MET B 1 657 ? 66.853 0.581 56.357 0.30 16.52 654 MET B O 1
ATOM 10614 N N . LEU B 1 658 ? 66.021 -1.460 56.824 1.00 15.17 655 LEU B N 1
ATOM 10615 C CA . LEU B 1 658 ? 64.931 -0.901 57.611 1.00 16.34 655 LEU B CA 1
ATOM 10616 C C . LEU B 1 658 ? 65.451 -0.074 58.801 1.00 16.43 655 LEU B C 1
ATOM 10617 O O . LEU B 1 658 ? 64.904 0.997 59.114 1.00 15.90 655 LEU B O 1
ATOM 10622 N N . ASN B 1 659 ? 66.490 -0.576 59.464 1.00 15.04 656 ASN B N 1
ATOM 10623 C CA . ASN B 1 659 ? 67.049 0.139 60.646 1.00 15.38 656 ASN B CA 1
ATOM 10624 C C . ASN B 1 659 ? 67.652 1.492 60.235 1.00 15.60 656 ASN B C 1
ATOM 10625 O O . ASN B 1 659 ? 67.547 2.467 60.990 1.00 15.29 656 ASN B O 1
ATOM 10630 N N . ASP B 1 660 ? 68.195 1.548 59.020 1.00 15.72 657 ASP B N 1
ATOM 10631 C CA . ASP B 1 660 ? 68.699 2.836 58.501 1.00 15.46 657 ASP B CA 1
ATOM 10632 C C . ASP B 1 660 ? 67.496 3.785 58.308 1.00 15.25 657 ASP B C 1
ATOM 10633 O O . ASP B 1 660 ? 67.567 4.938 58.671 1.00 15.10 657 ASP B O 1
ATOM 10638 N N . GLN B 1 661 ? 66.388 3.296 57.765 1.00 13.61 658 GLN B N 1
ATOM 10639 C CA . GLN B 1 661 ? 65.221 4.230 57.619 1.00 13.63 658 GLN B CA 1
ATOM 10640 C C . GLN B 1 661 ? 64.747 4.748 58.949 1.00 14.76 658 GLN B C 1
ATOM 10641 O O . GLN B 1 661 ? 64.392 5.909 59.064 1.00 14.88 658 GLN B O 1
ATOM 10647 N N . LEU B 1 662 ? 64.711 3.893 59.971 1.00 15.62 659 LEU B N 1
ATOM 10648 C CA . LEU B 1 662 ? 64.307 4.330 61.308 1.00 14.53 659 LEU B CA 1
ATOM 10649 C C . LEU B 1 662 ? 65.252 5.345 61.952 1.00 15.72 659 LEU B C 1
ATOM 10650 O O . LEU B 1 662 ? 64.800 6.385 62.467 1.00 15.64 659 LEU B O 1
ATOM 10655 N N . MET B 1 663 ? 66.542 5.015 61.986 1.00 14.31 660 MET B N 1
ATOM 10656 C CA . MET B 1 663 ? 67.431 5.885 62.695 1.00 14.68 660 MET B CA 1
ATOM 10657 C C . MET B 1 663 ? 67.763 7.173 61.951 1.00 15.28 660 MET B C 1
ATOM 10658 O O . MET B 1 663 ? 67.962 8.162 62.603 1.00 15.37 660 MET B O 1
ATOM 10663 N N . LEU B 1 664 ? 67.683 7.195 60.623 1.00 14.09 661 LEU B N 1
ATOM 10664 C CA . LEU B 1 664 ? 68.068 8.418 59.904 1.00 12.86 661 LEU B CA 1
ATOM 10665 C C . LEU B 1 664 ? 66.839 9.335 59.669 1.00 14.10 661 LEU B C 1
ATOM 10666 O O . LEU B 1 664 ? 66.980 10.425 59.147 1.00 15.15 661 LEU B O 1
ATOM 10671 N N . LEU B 1 665 ? 65.656 8.885 60.111 1.00 13.11 662 LEU B N 1
ATOM 10672 C CA . LEU B 1 665 ? 64.465 9.737 59.916 1.00 14.65 662 LEU B CA 1
ATOM 10673 C C . LEU B 1 665 ? 64.636 11.100 60.603 1.00 15.29 662 LEU B C 1
ATOM 10674 O O . LEU B 1 665 ? 64.276 12.143 60.024 1.00 15.01 662 LEU B O 1
ATOM 10679 N N . GLU B 1 666 ? 65.163 11.101 61.820 1.00 15.61 663 GLU B N 1
ATOM 10680 C CA . GLU B 1 666 ? 65.345 12.364 62.525 1.00 15.67 663 GLU B CA 1
ATOM 10681 C C . GLU B 1 666 ? 66.182 13.373 61.713 1.00 15.91 663 GLU B C 1
ATOM 10682 O O . GLU B 1 666 ? 65.955 14.577 61.829 1.00 15.09 663 GLU B O 1
ATOM 10688 N N . ARG B 1 667 ? 67.092 12.890 60.875 1.00 14.43 664 ARG B N 1
ATOM 10689 C CA . ARG B 1 667 ? 68.013 13.799 60.138 1.00 14.68 664 ARG B CA 1
ATOM 10690 C C . ARG B 1 667 ? 67.231 14.637 59.135 1.00 14.35 664 ARG B C 1
ATOM 10691 O O . ARG B 1 667 ? 67.689 15.713 58.725 1.00 14.81 664 ARG B O 1
ATOM 10699 N N . THR B 1 668 ? 66.084 14.132 58.709 1.00 14.92 665 THR B N 1
ATOM 10700 C CA . THR B 1 668 ? 65.336 14.795 57.613 1.00 14.84 665 THR B CA 1
ATOM 10701 C C . THR B 1 668 ? 64.707 16.087 58.052 1.00 14.91 665 THR B C 1
ATOM 10702 O O . THR B 1 668 ? 64.263 16.867 57.145 1.00 15.70 665 THR B O 1
ATOM 10706 N N . PHE B 1 669 ? 64.657 16.367 59.361 1.00 15.31 666 PHE B N 1
ATOM 10707 C CA . PHE B 1 669 ? 64.070 17.616 59.829 1.00 15.00 666 PHE B CA 1
ATOM 10708 C C . PHE B 1 669 ? 65.102 18.722 59.938 1.00 15.78 666 PHE B C 1
ATOM 10709 O O . PHE B 1 669 ? 64.775 19.824 60.326 1.00 15.22 666 PHE B O 1
ATOM 10717 N N . LEU B 1 670 ? 66.349 18.438 59.577 1.00 14.43 667 LEU B N 1
ATOM 10718 C CA . LEU B 1 670 ? 67.354 19.487 59.622 1.00 14.66 667 LEU B CA 1
ATOM 10719 C C . LEU B 1 670 ? 67.319 20.385 58.343 1.00 15.80 667 LEU B C 1
ATOM 10720 O O . LEU B 1 670 ? 67.195 19.915 57.192 1.00 16.76 667 LEU B O 1
ATOM 10725 N N . ASN B 1 671 ? 67.492 21.678 58.576 1.00 15.38 668 ASN B N 1
ATOM 10726 C CA . ASN B 1 671 ? 67.686 22.608 57.462 1.00 16.02 668 ASN B CA 1
ATOM 10727 C C . ASN B 1 671 ? 68.577 23.727 58.017 1.00 17.61 668 ASN B C 1
ATOM 10728 O O . ASN B 1 671 ? 68.125 24.551 58.807 1.00 18.70 668 ASN B O 1
ATOM 10733 N N . PRO B 1 672 ? 69.850 23.759 57.587 1.00 17.98 669 PRO B N 1
ATOM 10734 C CA . PRO B 1 672 ? 70.784 24.728 58.168 1.00 18.94 669 PRO B CA 1
ATOM 10735 C C . PRO B 1 672 ? 70.553 26.159 57.688 1.00 18.92 669 PRO B C 1
ATOM 10736 O O . PRO B 1 672 ? 71.266 27.080 58.163 1.00 21.81 669 PRO B O 1
ATOM 10740 N N . ARG B 1 673 ? 69.581 26.373 56.797 1.00 18.24 670 ARG B N 1
ATOM 10741 C CA . ARG B 1 673 ? 69.244 27.742 56.373 1.00 19.09 670 ARG B CA 1
ATOM 10742 C C . ARG B 1 673 ? 67.949 28.247 56.969 1.00 19.04 670 ARG B C 1
ATOM 10743 O O . ARG B 1 673 ? 67.543 29.399 56.695 1.00 20.07 670 ARG B O 1
ATOM 10751 N N . ALA B 1 674 ? 67.281 27.412 57.786 1.00 18.18 671 ALA B N 1
ATOM 10752 C CA . ALA B 1 674 ? 65.995 27.840 58.332 1.00 18.31 671 ALA B CA 1
ATOM 10753 C C . ALA B 1 674 ? 66.110 28.953 59.387 1.00 20.01 671 ALA B C 1
ATOM 10754 O O . ALA B 1 674 ? 65.258 29.862 59.406 1.00 22.18 671 ALA B O 1
ATOM 10756 N N . PHE B 1 675 ? 67.130 28.899 60.239 1.00 18.26 672 PHE B N 1
ATOM 10757 C CA . PHE B 1 675 ? 67.218 29.771 61.430 1.00 19.12 672 PHE B CA 1
ATOM 10758 C C . PHE B 1 675 ? 68.570 30.504 61.471 1.00 20.83 672 PHE B C 1
ATOM 10759 O O . PHE B 1 675 ? 69.356 30.265 62.399 1.00 21.65 672 PHE B O 1
ATOM 10767 N N . PRO B 1 676 ? 68.782 31.391 60.498 1.00 24.43 673 PRO B N 1
ATOM 10768 C CA . PRO B 1 676 ? 70.040 32.150 60.393 1.00 27.51 673 PRO B CA 1
ATOM 10769 C C . PRO B 1 676 ? 70.301 33.112 61.562 1.00 28.93 673 PRO B C 1
ATOM 10770 O O . PRO B 1 676 ? 71.458 33.484 61.788 1.00 32.38 673 PRO B O 1
ATOM 10774 N N . GLU B 1 677 ? 69.273 33.512 62.311 1.00 31.02 674 GLU B N 1
ATOM 10775 C CA . GLU B 1 677 ? 69.495 34.363 63.506 1.00 32.00 674 GLU B CA 1
ATOM 10776 C C . GLU B 1 677 ? 69.763 33.519 64.760 1.00 32.01 674 GLU B C 1
ATOM 10777 O O . GLU B 1 677 ? 69.944 34.082 65.837 1.00 33.26 674 GLU B O 1
ATOM 10783 N N . GLU B 1 678 ? 69.761 32.186 64.654 1.00 28.49 675 GLU B N 1
ATOM 10784 C CA . GLU B 1 678 ? 70.071 31.338 65.823 1.00 26.71 675 GLU B CA 1
ATOM 10785 C C . GLU B 1 678 ? 71.417 30.723 65.519 1.00 26.04 675 GLU B C 1
ATOM 10786 O O . GLU B 1 678 ? 71.900 30.844 64.381 1.00 26.67 675 GLU B O 1
ATOM 10792 N N . ARG B 1 679 ? 72.009 30.061 66.496 1.00 21.16 676 ARG B N 1
ATOM 10793 C CA . ARG B 1 679 ? 73.233 29.295 66.250 1.00 19.88 676 ARG B CA 1
ATOM 10794 C C . ARG B 1 679 ? 72.989 27.805 66.590 1.00 18.78 676 ARG B C 1
ATOM 10795 O O . ARG B 1 679 ? 72.458 27.527 67.648 1.00 19.41 676 ARG B O 1
ATOM 10803 N N . TYR B 1 680 ? 73.429 26.905 65.687 1.00 19.63 677 TYR B N 1
ATOM 10804 C CA . TYR B 1 680 ? 73.335 25.424 65.809 1.00 19.49 677 TYR B CA 1
ATOM 10805 C C . TYR B 1 680 ? 71.916 24.894 65.620 1.00 20.43 677 TYR B C 1
ATOM 10806 O O . TYR B 1 680 ? 71.726 23.702 65.504 1.00 24.51 677 TYR B O 1
ATOM 10815 N N . TYR B 1 681 ? 70.908 25.715 65.790 1.00 18.24 678 TYR B N 1
ATOM 10816 C CA . TYR B 1 681 ? 69.551 25.153 65.611 1.00 17.58 678 TYR B CA 1
ATOM 10817 C C . TYR B 1 681 ? 69.186 24.982 64.140 1.00 18.02 678 TYR B C 1
ATOM 10818 O O . TYR B 1 681 ? 69.028 25.975 63.384 1.00 20.22 678 TYR B O 1
ATOM 10827 N N . SER B 1 682 ? 69.012 23.733 63.731 1.00 17.93 679 SER B N 1
ATOM 10828 C CA . SER B 1 682 ? 68.674 23.401 62.335 1.00 17.50 679 SER B CA 1
ATOM 10829 C C . SER B 1 682 ? 67.478 22.516 62.323 1.00 16.63 679 SER B C 1
ATOM 10830 O O . SER B 1 682 ? 66.977 22.227 61.242 1.00 16.34 679 SER B O 1
ATOM 10833 N N . HIS B 1 683 ? 67.081 22.009 63.495 1.00 14.95 680 HIS B N 1
ATOM 10834 C CA . HIS B 1 683 ? 65.936 21.046 63.496 1.00 13.28 680 HIS B CA 1
ATOM 10835 C C . HIS B 1 683 ? 64.603 21.824 63.449 1.00 12.85 680 HIS B C 1
ATOM 10836 O O . HIS B 1 683 ? 64.264 22.532 64.388 1.00 14.73 680 HIS B O 1
ATOM 10843 N N . VAL B 1 684 ? 63.852 21.677 62.357 1.00 13.74 681 VAL B N 1
ATOM 10844 C CA . VAL B 1 684 ? 62.684 22.566 62.146 1.00 14.99 681 VAL B CA 1
ATOM 10845 C C . VAL B 1 684 ? 61.507 22.252 63.048 1.00 15.81 681 VAL B C 1
ATOM 10846 O O . VAL B 1 684 ? 60.549 23.023 63.045 1.00 16.57 681 VAL B O 1
ATOM 10850 N N . LEU B 1 685 ? 61.573 21.156 63.784 1.00 16.67 682 LEU B N 1
ATOM 10851 C CA . LEU B 1 685 ? 60.530 20.844 64.805 1.00 16.16 682 LEU B CA 1
ATOM 10852 C C . LEU B 1 685 ? 60.802 21.418 66.184 1.00 16.64 682 LEU B C 1
ATOM 10853 O O . LEU B 1 685 ? 59.835 21.741 66.927 1.00 17.08 682 LEU B O 1
ATOM 10858 N N . TRP B 1 686 ? 62.090 21.568 66.555 1.00 16.05 683 TRP B N 1
ATOM 10859 C CA . TRP B 1 686 ? 62.424 21.793 67.959 1.00 16.59 683 TRP B CA 1
ATOM 10860 C C . TRP B 1 686 ? 63.239 23.045 68.225 1.00 16.40 683 TRP B C 1
ATOM 10861 O O . TRP B 1 686 ? 63.668 23.238 69.359 1.00 17.77 683 TRP B O 1
ATOM 10872 N N . ALA B 1 687 ? 63.456 23.870 67.214 1.00 15.56 684 ALA B N 1
ATOM 10873 C CA . ALA B 1 687 ? 64.155 25.168 67.409 1.00 16.74 684 ALA B CA 1
ATOM 10874 C C . ALA B 1 687 ? 63.342 26.051 68.421 1.00 18.30 684 ALA B C 1
ATOM 10875 O O . ALA B 1 687 ? 62.140 25.806 68.619 1.00 17.60 684 ALA B O 1
ATOM 10877 N N . PRO B 1 688 ? 64.009 27.029 69.086 1.00 18.69 685 PRO B N 1
ATOM 10878 C CA . PRO B 1 688 ? 63.276 27.799 70.122 1.00 20.05 685 PRO B CA 1
ATOM 10879 C C . PRO B 1 688 ? 62.031 28.512 69.531 1.00 21.25 685 PRO B C 1
ATOM 10880 O O . PRO B 1 688 ? 62.088 29.080 68.438 1.00 22.21 685 PRO B O 1
ATOM 10884 N N . ARG B 1 689 ? 60.930 28.444 70.261 1.00 22.30 686 ARG B N 1
ATOM 10885 C CA . ARG B 1 689 ? 59.676 29.074 69.800 1.00 22.00 686 ARG B CA 1
ATOM 10886 C C . ARG B 1 689 ? 59.436 30.289 70.708 1.00 23.50 686 ARG B C 1
ATOM 10887 O O . ARG B 1 689 ? 59.385 30.141 71.952 1.00 24.37 686 ARG B O 1
ATOM 10895 N N . THR B 1 690 ? 59.331 31.470 70.096 1.00 22.96 687 THR B N 1
ATOM 10896 C CA . THR B 1 690 ? 58.886 32.643 70.840 1.00 25.60 687 THR B CA 1
ATOM 10897 C C . THR B 1 690 ? 57.497 33.118 70.467 1.00 25.91 687 THR B C 1
ATOM 10898 O O . THR B 1 690 ? 56.893 33.886 71.257 1.00 26.04 687 THR B O 1
ATOM 10902 N N . GLY B 1 691 ? 56.958 32.671 69.328 1.00 24.21 688 GLY B N 1
ATOM 10903 C CA . GLY B 1 691 ? 55.565 32.993 68.923 1.00 25.50 688 GLY B CA 1
ATOM 10904 C C . GLY B 1 691 ? 54.563 32.332 69.871 1.00 26.13 688 GLY B C 1
ATOM 10905 O O . GLY B 1 691 ? 54.890 31.355 70.577 1.00 25.87 688 GLY B O 1
ATOM 10906 N N . SER B 1 692 ? 53.338 32.861 69.917 1.00 26.85 689 SER B N 1
ATOM 10907 C CA . SER B 1 692 ? 52.373 32.328 70.887 1.00 28.25 689 SER B CA 1
ATOM 10908 C C . SER B 1 692 ? 51.699 31.039 70.419 1.00 26.85 689 SER B C 1
ATOM 10909 O O . SER B 1 692 ? 51.243 30.220 71.248 1.00 27.42 689 SER B O 1
ATOM 10912 N N . VAL B 1 693 ? 51.627 30.820 69.110 1.00 25.02 690 VAL B N 1
ATOM 10913 C CA . VAL B 1 693 ? 50.958 29.605 68.618 1.00 23.15 690 VAL B CA 1
ATOM 10914 C C . VAL B 1 693 ? 51.879 28.377 68.745 1.00 23.57 690 VAL B C 1
ATOM 10915 O O . VAL B 1 693 ? 53.042 28.441 68.325 1.00 21.76 690 VAL B O 1
ATOM 10919 N N . VAL B 1 694 ? 51.349 27.297 69.313 1.00 22.44 691 VAL B N 1
ATOM 10920 C CA . VAL B 1 694 ? 52.156 26.101 69.606 1.00 23.74 691 VAL B CA 1
ATOM 10921 C C . VAL B 1 694 ? 52.159 25.197 68.363 1.00 22.38 691 VAL B C 1
ATOM 10922 O O . VAL B 1 694 ? 51.470 24.154 68.244 1.00 21.40 691 VAL B O 1
ATOM 10926 N N . THR B 1 695 ? 52.931 25.635 67.390 1.00 21.14 692 THR B N 1
ATOM 10927 C CA . THR B 1 695 ? 53.024 24.899 66.147 1.00 20.32 692 THR B CA 1
ATOM 10928 C C . THR B 1 695 ? 54.515 24.858 65.759 1.00 20.25 692 THR B C 1
ATOM 10929 O O . THR B 1 695 ? 55.354 25.170 66.582 1.00 18.68 692 THR B O 1
ATOM 10933 N N . PHE B 1 696 ? 54.808 24.482 64.506 1.00 18.86 693 PHE B N 1
ATOM 10934 C CA . PHE B 1 696 ? 56.216 24.418 64.040 1.00 16.67 693 PHE B CA 1
ATOM 10935 C C . PHE B 1 696 ? 56.908 25.772 64.380 1.00 18.01 693 PHE B C 1
ATOM 10936 O O . PHE B 1 696 ? 56.351 26.839 64.087 1.00 19.12 693 PHE B O 1
ATOM 10944 N N . PRO B 1 697 ? 58.068 25.733 65.038 1.00 18.41 694 PRO B N 1
ATOM 10945 C CA . PRO B 1 697 ? 58.554 26.954 65.694 1.00 19.12 694 PRO B CA 1
ATOM 10946 C C . PRO B 1 697 ? 58.903 28.049 64.696 1.00 19.88 694 PRO B C 1
ATOM 10947 O O . PRO B 1 697 ? 58.679 29.248 65.002 1.00 19.83 694 PRO B O 1
ATOM 10951 N N . GLY B 1 698 ? 59.443 27.685 63.542 1.00 19.16 695 GLY B N 1
ATOM 10952 C CA . GLY B 1 698 ? 59.800 28.692 62.501 1.00 20.01 695 GLY B CA 1
ATOM 10953 C C . GLY B 1 698 ? 58.555 29.395 62.017 1.00 18.94 695 GLY B C 1
ATOM 10954 O O . GLY B 1 698 ? 58.545 30.658 61.816 1.00 20.32 695 GLY B O 1
ATOM 10955 N N . LEU B 1 699 ? 57.492 28.610 61.819 1.00 18.11 696 LEU B N 1
ATOM 10956 C CA . LEU B 1 699 ? 56.197 29.173 61.417 1.00 18.52 696 LEU B CA 1
ATOM 10957 C C . LEU B 1 699 ? 55.648 30.030 62.536 1.00 18.98 696 LEU B C 1
ATOM 10958 O O . LEU B 1 699 ? 55.209 31.182 62.302 1.00 19.77 696 LEU B O 1
ATOM 10963 N N . SER B 1 700 ? 55.639 29.523 63.770 1.00 18.91 697 SER B N 1
ATOM 10964 C CA . SER B 1 700 ? 55.099 30.332 64.877 1.00 18.91 697 SER B CA 1
ATOM 10965 C C . SER B 1 700 ? 55.820 31.684 65.057 1.00 19.41 697 SER B C 1
ATOM 10966 O O . SER B 1 700 ? 55.167 32.778 65.218 1.00 20.18 697 SER B O 1
ATOM 10969 N N . ASN B 1 701 ? 57.150 31.629 65.021 1.00 17.79 698 ASN B N 1
ATOM 10970 C CA . ASN B 1 701 ? 57.943 32.819 65.230 1.00 20.28 698 ASN B CA 1
ATOM 10971 C C . ASN B 1 701 ? 57.762 33.801 64.086 1.00 20.64 698 ASN B C 1
ATOM 10972 O O . ASN B 1 701 ? 57.650 35.012 64.363 1.00 21.20 698 ASN B O 1
ATOM 10977 N N . ALA B 1 702 ? 57.753 33.299 62.841 1.00 20.06 699 ALA B N 1
ATOM 10978 C CA . ALA B 1 702 ? 57.593 34.179 61.675 1.00 20.39 699 ALA B CA 1
ATOM 10979 C C . ALA B 1 702 ? 56.219 34.860 61.724 1.00 20.57 699 ALA B C 1
ATOM 10980 O O . ALA B 1 702 ? 56.106 36.051 61.401 1.00 20.57 699 ALA B O 1
ATOM 10982 N N . CYS B 1 703 ? 55.170 34.122 62.101 1.00 19.07 700 CYS B N 1
ATOM 10983 C CA . CYS B 1 703 ? 53.819 34.744 62.100 1.00 21.77 700 CYS B CA 1
ATOM 10984 C C . CYS B 1 703 ? 53.769 35.818 63.197 1.00 23.24 700 CYS B C 1
ATOM 10985 O O . CYS B 1 703 ? 53.129 36.868 63.008 1.00 22.77 700 CYS B O 1
ATOM 10988 N N A SER B 1 704 ? 54.421 35.554 64.330 0.70 23.52 701 SER B N 1
ATOM 10989 N N B SER B 1 704 ? 54.452 35.583 64.321 0.30 23.16 701 SER B N 1
ATOM 10990 C CA A SER B 1 704 ? 54.445 36.519 65.425 0.70 24.09 701 SER B CA 1
ATOM 10991 C CA B SER B 1 704 ? 54.458 36.540 65.441 0.30 23.56 701 SER B CA 1
ATOM 10992 C C A SER B 1 704 ? 55.084 37.833 64.955 0.70 25.03 701 SER B C 1
ATOM 10993 C C B SER B 1 704 ? 55.277 37.798 65.188 0.30 24.38 701 SER B C 1
ATOM 10994 O O A SER B 1 704 ? 54.521 38.948 65.177 0.70 24.12 701 SER B O 1
ATOM 10995 O O B SER B 1 704 ? 55.081 38.819 65.846 0.30 24.28 701 SER B O 1
ATOM 11000 N N . ARG B 1 705 ? 56.213 37.712 64.256 1.00 24.29 702 ARG B N 1
ATOM 11001 C CA . ARG B 1 705 ? 56.924 38.895 63.762 1.00 26.46 702 ARG B CA 1
ATOM 11002 C C . ARG B 1 705 ? 56.146 39.593 62.638 1.00 25.90 702 ARG B C 1
ATOM 11003 O O . ARG B 1 705 ? 56.203 40.831 62.527 1.00 27.81 702 ARG B O 1
ATOM 11011 N N . ALA B 1 706 ? 55.405 38.837 61.832 1.00 23.44 703 ALA B N 1
ATOM 11012 C CA . ALA B 1 706 ? 54.764 39.428 60.649 1.00 23.92 703 ALA B CA 1
ATOM 11013 C C . ALA B 1 706 ? 53.430 40.064 60.994 1.00 25.96 703 ALA B C 1
ATOM 11014 O O . ALA B 1 706 ? 52.970 40.913 60.214 1.00 25.43 703 ALA B O 1
ATOM 11016 N N . ARG B 1 707 ? 52.836 39.652 62.120 1.00 26.87 704 ARG B N 1
ATOM 11017 C CA . ARG B 1 707 ? 51.412 39.927 62.385 1.00 31.84 704 ARG B CA 1
ATOM 11018 C C . ARG B 1 707 ? 51.034 41.402 62.176 1.00 32.69 704 ARG B C 1
ATOM 11019 O O . ARG B 1 707 ? 49.990 41.695 61.576 1.00 35.31 704 ARG B O 1
ATOM 11027 N N . ASP B 1 708 ? 51.868 42.317 62.625 1.00 33.89 705 ASP B N 1
ATOM 11028 C CA . ASP B 1 708 ? 51.468 43.747 62.533 1.00 35.92 705 ASP B CA 1
ATOM 11029 C C . ASP B 1 708 ? 52.112 44.487 61.359 1.00 34.41 705 ASP B C 1
ATOM 11030 O O . ASP B 1 708 ? 51.935 45.706 61.187 1.00 35.80 705 ASP B O 1
ATOM 11035 N N . THR B 1 709 ? 52.778 43.742 60.491 1.00 30.57 706 THR B N 1
ATOM 11036 C CA . THR B 1 709 ? 53.363 44.326 59.321 1.00 28.32 706 THR B CA 1
ATOM 11037 C C . THR B 1 709 ? 52.382 44.320 58.157 1.00 28.32 706 THR B C 1
ATOM 11038 O O . THR B 1 709 ? 51.429 43.506 58.089 1.00 26.94 706 THR B O 1
ATOM 11042 N N . ALA B 1 710 ? 52.626 45.215 57.201 1.00 27.06 707 ALA B N 1
ATOM 11043 C CA . ALA B 1 710 ? 51.736 45.358 56.081 1.00 27.64 707 ALA B CA 1
ATOM 11044 C C . ALA B 1 710 ? 51.820 44.166 55.128 1.00 27.96 707 ALA B C 1
ATOM 11045 O O . ALA B 1 710 ? 52.876 43.557 55.008 1.00 27.24 707 ALA B O 1
ATOM 11047 N N . SER B 1 711 ? 50.717 43.828 54.456 1.00 28.91 708 SER B N 1
ATOM 11048 C CA . SER B 1 711 ? 50.798 42.772 53.444 1.00 30.19 708 SER B CA 1
ATOM 11049 C C . SER B 1 711 ? 51.936 43.120 52.533 1.00 31.60 708 SER B C 1
ATOM 11050 O O . SER B 1 711 ? 52.268 44.387 52.324 1.00 32.56 708 SER B O 1
ATOM 11053 N N . GLY B 1 712 ? 52.533 42.069 51.956 1.00 29.46 709 GLY B N 1
ATOM 11054 C CA . GLY B 1 712 ? 53.639 42.229 51.000 1.00 29.22 709 GLY B CA 1
ATOM 11055 C C . GLY B 1 712 ? 54.972 42.586 51.655 1.00 28.42 709 GLY B C 1
ATOM 11056 O O . GLY B 1 712 ? 55.975 42.800 50.949 1.00 28.23 709 GLY B O 1
ATOM 11057 N N . SER B 1 713 ? 55.014 42.634 52.993 1.00 26.76 710 SER B N 1
ATOM 11058 C CA . SER B 1 713 ? 56.246 42.948 53.729 1.00 26.22 710 SER B CA 1
ATOM 11059 C C . SER B 1 713 ? 57.267 41.782 53.649 1.00 25.89 710 SER B C 1
ATOM 11060 O O . SER B 1 713 ? 56.899 40.646 53.310 1.00 26.51 710 SER B O 1
ATOM 11063 N N . GLU B 1 714 ? 58.520 42.078 53.976 1.00 26.82 711 GLU B N 1
ATOM 11064 C CA . GLU B 1 714 ? 59.570 41.040 54.062 1.00 26.97 711 GLU B CA 1
ATOM 11065 C C . GLU B 1 714 ? 59.175 40.017 55.095 1.00 25.57 711 GLU B C 1
ATOM 11066 O O . GLU B 1 714 ? 59.492 38.829 54.937 1.00 23.66 711 GLU B O 1
ATOM 11072 N N . ALA B 1 715 ? 58.522 40.482 56.167 1.00 22.91 712 ALA B N 1
ATOM 11073 C CA . ALA B 1 715 ? 58.162 39.572 57.256 1.00 22.88 712 ALA B CA 1
ATOM 11074 C C . ALA B 1 715 ? 57.107 38.573 56.779 1.00 22.49 712 ALA B C 1
ATOM 11075 O O . ALA B 1 715 ? 57.158 37.382 57.177 1.00 21.11 712 ALA B O 1
ATOM 11077 N N . TRP B 1 716 ? 56.169 39.013 55.928 1.00 22.15 713 TRP B N 1
ATOM 11078 C CA . TRP B 1 716 ? 55.189 38.059 55.373 1.00 21.27 713 TRP B CA 1
ATOM 11079 C C . TRP B 1 716 ? 55.831 37.060 54.408 1.00 21.64 713 TRP B C 1
ATOM 11080 O O . TRP B 1 716 ? 55.407 35.910 54.340 1.00 21.13 713 TRP B O 1
ATOM 11091 N N . ALA B 1 717 ? 56.829 37.512 53.651 1.00 20.94 714 ALA B N 1
ATOM 11092 C CA . ALA B 1 717 ? 57.520 36.615 52.711 1.00 20.91 714 ALA B CA 1
ATOM 11093 C C . ALA B 1 717 ? 58.240 35.542 53.550 1.00 19.80 714 ALA B C 1
ATOM 11094 O O . ALA B 1 717 ? 58.278 34.377 53.161 1.00 20.16 714 ALA B O 1
ATOM 11096 N N . GLU B 1 718 ? 58.756 35.940 54.703 1.00 19.54 715 GLU B N 1
ATOM 11097 C CA . GLU B 1 718 ? 59.480 34.993 55.572 1.00 19.43 715 GLU B CA 1
ATOM 11098 C C . GLU B 1 718 ? 58.545 33.974 56.221 1.00 19.40 715 GLU B C 1
ATOM 11099 O O . GLU B 1 718 ? 58.947 32.834 56.477 1.00 17.77 715 GLU B O 1
ATOM 11105 N N . VAL B 1 719 ? 57.309 34.387 56.539 1.00 17.72 716 VAL B N 1
ATOM 11106 C CA . VAL B 1 719 ? 56.277 33.371 56.878 1.00 17.40 716 VAL B CA 1
ATOM 11107 C C . VAL B 1 719 ? 56.135 32.284 55.810 1.00 18.26 716 VAL B C 1
ATOM 11108 O O . VAL B 1 719 ? 56.125 31.091 56.126 1.00 18.42 716 VAL B O 1
ATOM 11112 N N . GLN B 1 720 ? 55.992 32.676 54.544 1.00 17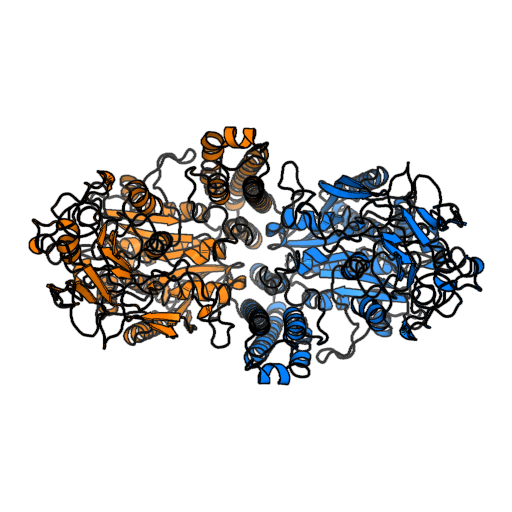.56 717 GLN B N 1
ATOM 11113 C CA . GLN B 1 720 ? 55.888 31.708 53.494 1.00 16.52 717 GLN B CA 1
ATOM 11114 C C . GLN B 1 720 ? 57.178 30.842 53.399 1.00 16.60 717 GLN B C 1
ATOM 11115 O O . GLN B 1 720 ? 57.094 29.636 53.134 1.00 17.21 717 GLN B O 1
ATOM 11121 N N . ARG B 1 721 ? 58.348 31.472 53.557 1.00 15.90 718 ARG B N 1
ATOM 11122 C CA . ARG B 1 721 ? 59.593 30.671 53.523 1.00 16.03 718 ARG B CA 1
ATOM 11123 C C . ARG B 1 721 ? 59.588 29.610 54.640 1.00 16.68 718 ARG B C 1
ATOM 11124 O O . ARG B 1 721 ? 59.917 28.409 54.370 1.00 16.84 718 ARG B O 1
ATOM 11132 N N . GLN B 1 722 ? 59.258 30.026 55.855 1.00 15.74 719 GLN B N 1
ATOM 11133 C CA . GLN B 1 722 ? 59.255 29.104 57.007 1.00 15.80 719 GLN B CA 1
ATOM 11134 C C . GLN B 1 722 ? 58.235 27.990 56.798 1.00 17.24 719 GLN B C 1
ATOM 11135 O O . GLN B 1 722 ? 58.491 26.846 57.133 1.00 15.31 719 GLN B O 1
ATOM 11141 N N . LEU B 1 723 ? 57.070 28.339 56.253 1.00 15.68 720 LEU B N 1
ATOM 11142 C CA . LEU B 1 723 ? 56.048 27.329 55.976 1.00 15.52 720 LEU B CA 1
ATOM 11143 C C . LEU B 1 723 ? 56.582 26.351 54.908 1.00 15.92 720 LEU B C 1
ATOM 11144 O O . LEU B 1 723 ? 56.469 25.128 55.059 1.00 16.87 720 LEU B O 1
ATOM 11149 N N . SER B 1 724 ? 57.218 26.844 53.843 1.00 15.59 721 SER B N 1
ATOM 11150 C CA . SER B 1 724 ? 57.678 25.953 52.771 1.00 16.97 721 SER B CA 1
ATOM 11151 C C . SER B 1 724 ? 58.836 25.087 53.293 1.00 15.37 721 SER B C 1
ATOM 11152 O O . SER B 1 724 ? 58.987 23.941 52.844 1.00 16.23 721 SER B O 1
ATOM 11155 N N . ILE B 1 725 ? 59.586 25.618 54.259 1.00 15.16 722 ILE B N 1
ATOM 11156 C CA . ILE B 1 725 ? 60.702 24.809 54.869 1.00 14.40 722 ILE B CA 1
ATOM 11157 C C . ILE B 1 725 ? 60.113 23.592 55.612 1.00 15.33 722 ILE B C 1
ATOM 11158 O O . ILE B 1 725 ? 60.611 22.499 55.498 1.00 15.01 722 ILE B O 1
ATOM 11163 N N . VAL B 1 726 ? 59.002 23.815 56.316 1.00 16.12 723 VAL B N 1
ATOM 11164 C CA . VAL B 1 726 ? 58.359 22.683 57.013 1.00 15.98 723 VAL B CA 1
ATOM 11165 C C . VAL B 1 726 ? 57.767 21.702 56.034 1.00 16.60 723 VAL B C 1
ATOM 11166 O O . VAL B 1 726 ? 57.949 20.479 56.209 1.00 15.85 723 VAL B O 1
ATOM 11170 N N . VAL B 1 727 ? 57.062 22.192 55.004 1.00 15.25 724 VAL B N 1
ATOM 11171 C CA . VAL B 1 727 ? 56.392 21.316 54.066 1.00 15.99 724 VAL B CA 1
ATOM 11172 C C . VAL B 1 727 ? 57.489 20.445 53.376 1.00 16.42 724 VAL B C 1
ATOM 11173 O O . VAL B 1 727 ? 57.366 19.239 53.216 1.00 16.33 724 VAL B O 1
ATOM 11177 N N . THR B 1 728 ? 58.562 21.111 52.962 1.00 15.76 725 THR B N 1
ATOM 11178 C CA . THR B 1 728 ? 59.650 20.391 52.258 1.00 16.51 725 THR B CA 1
ATOM 11179 C C . THR B 1 728 ? 60.303 19.341 53.180 1.00 14.97 725 THR B C 1
ATOM 11180 O O . THR B 1 728 ? 60.621 18.222 52.745 1.00 16.18 725 THR B O 1
ATOM 11184 N N . ALA B 1 729 ? 60.469 19.702 54.438 1.00 15.43 726 ALA B N 1
ATOM 11185 C CA . ALA B 1 729 ? 61.115 18.799 55.389 1.00 15.56 726 ALA B CA 1
ATOM 11186 C C . ALA B 1 729 ? 60.226 17.565 55.556 1.00 16.03 726 ALA B C 1
ATOM 11187 O O . ALA B 1 729 ? 60.680 16.425 55.553 1.00 15.42 726 ALA B O 1
ATOM 11189 N N . LEU B 1 730 ? 58.931 17.806 55.748 1.00 16.32 727 LEU B N 1
ATOM 11190 C CA . LEU B 1 730 ? 57.993 16.653 55.945 1.00 15.25 727 LEU B CA 1
ATOM 11191 C C . LEU B 1 730 ? 57.819 15.791 54.707 1.00 16.30 727 LEU B C 1
ATOM 11192 O O . LEU B 1 730 ? 57.738 14.546 54.795 1.00 16.57 727 LEU B O 1
ATOM 11197 N N . GLU B 1 731 ? 57.704 16.405 53.535 1.00 15.84 728 GLU B N 1
ATOM 11198 C CA . GLU B 1 731 ? 57.700 15.638 52.296 1.00 16.16 728 GLU B CA 1
ATOM 11199 C C . GLU B 1 731 ? 58.986 14.828 52.160 1.00 16.28 728 GLU B C 1
ATOM 11200 O O . GLU B 1 731 ? 58.928 13.675 51.776 1.00 17.19 728 GLU B O 1
ATOM 11206 N N . GLY B 1 732 ? 60.123 15.416 52.510 1.00 16.73 729 GLY B N 1
ATOM 11207 C CA . GLY B 1 732 ? 61.382 14.668 52.311 1.00 16.38 729 GLY B CA 1
ATOM 11208 C C . GLY B 1 732 ? 61.451 13.518 53.355 1.00 15.02 729 GLY B C 1
ATOM 11209 O O . GLY B 1 732 ? 61.938 12.422 53.044 1.00 17.23 729 GLY B O 1
ATOM 11210 N N . ALA B 1 733 ? 60.954 13.758 54.552 1.00 15.77 730 ALA B N 1
ATOM 11211 C CA . ALA B 1 733 ? 60.905 12.738 55.597 1.00 16.57 730 ALA B CA 1
ATOM 11212 C C . ALA B 1 733 ? 60.042 11.589 55.124 1.00 17.58 730 ALA B C 1
ATOM 11213 O O . ALA B 1 733 ? 60.470 10.414 55.158 1.00 16.77 730 ALA B O 1
ATOM 11215 N N . ALA B 1 734 ? 58.809 11.921 54.669 1.00 16.12 731 ALA B N 1
ATOM 11216 C CA . ALA B 1 734 ? 57.944 10.864 54.107 1.00 16.76 731 ALA B CA 1
ATOM 11217 C C . ALA B 1 734 ? 58.608 10.048 53.010 1.00 17.55 731 ALA B C 1
ATOM 11218 O O . ALA B 1 734 ? 58.478 8.812 52.977 1.00 17.61 731 ALA B O 1
ATOM 11220 N N . ALA B 1 735 ? 59.315 10.730 52.094 1.00 16.58 732 ALA B N 1
ATOM 11221 C CA . ALA B 1 735 ? 59.972 10.086 50.977 1.00 17.04 732 ALA B CA 1
ATOM 11222 C C . ALA B 1 735 ? 61.029 9.050 51.463 1.00 16.92 732 ALA B C 1
ATOM 11223 O O . ALA B 1 735 ? 61.264 8.075 50.763 1.00 18.73 732 ALA B O 1
ATOM 11225 N N . THR B 1 736 ? 61.615 9.295 52.643 1.00 16.37 733 THR B N 1
ATOM 11226 C CA . THR B 1 736 ? 62.648 8.344 53.153 1.00 15.65 733 THR B CA 1
ATOM 11227 C C . THR B 1 736 ? 61.985 7.131 53.789 1.00 16.78 733 THR B C 1
ATOM 11228 O O . THR B 1 736 ? 62.644 6.088 53.958 1.00 15.88 733 THR B O 1
ATOM 11232 N N . LEU B 1 737 ? 60.700 7.265 54.127 1.00 15.69 734 LEU B N 1
ATOM 11233 C CA . LEU B 1 737 ? 60.000 6.145 54.798 1.00 14.82 734 LEU B CA 1
ATOM 11234 C C . LEU B 1 737 ? 59.283 5.228 53.841 1.00 16.10 734 LEU B C 1
ATOM 11235 O O . LEU B 1 737 ? 58.988 4.087 54.215 1.00 17.52 734 LEU B O 1
ATOM 11240 N N . ARG B 1 738 ? 59.062 5.683 52.599 1.00 17.23 735 ARG B N 1
ATOM 11241 C CA . ARG B 1 738 ? 58.405 4.883 51.543 1.00 17.51 735 ARG B CA 1
ATOM 11242 C C . ARG B 1 738 ? 59.275 3.686 51.179 1.00 18.94 735 ARG B C 1
ATOM 11243 O O . ARG B 1 738 ? 60.526 3.698 51.433 1.00 18.69 735 ARG B O 1
ATOM 11251 N N . PRO B 1 739 ? 58.688 2.661 50.533 1.00 17.93 736 PRO B N 1
ATOM 11252 C CA . PRO B 1 739 ? 59.518 1.591 49.986 1.00 18.75 736 PRO B CA 1
ATOM 11253 C C . PRO B 1 739 ? 60.651 2.220 49.147 1.00 18.94 736 PRO B C 1
ATOM 11254 O O . PRO B 1 739 ? 60.412 3.144 48.375 1.00 20.15 736 PRO B O 1
ATOM 11258 N N . VAL B 1 740 ? 61.858 1.712 49.317 1.00 19.76 737 VAL B N 1
ATOM 11259 C CA . VAL B 1 740 ? 63.040 2.475 48.916 1.00 17.95 737 VAL B CA 1
ATOM 11260 C C . VAL B 1 740 ? 63.241 2.534 47.409 1.00 19.79 737 VAL B C 1
ATOM 11261 O O . VAL B 1 740 ? 63.986 3.384 46.926 1.00 19.84 737 VAL B O 1
ATOM 11265 N N . ALA B 1 741 ? 62.590 1.616 46.682 1.00 20.44 738 ALA B N 1
ATOM 11266 C CA . ALA B 1 741 ? 62.713 1.644 45.221 1.00 23.27 738 ALA B CA 1
ATOM 11267 C C . ALA B 1 741 ? 61.431 2.020 44.526 1.00 25.35 738 ALA B C 1
ATOM 11268 O O . ALA B 1 741 ? 61.318 1.852 43.300 1.00 27.70 738 ALA B O 1
ATOM 11270 N N . ASP B 1 742 ? 60.472 2.570 45.269 1.00 27.15 739 ASP B N 1
ATOM 11271 C CA . ASP B 1 742 ? 59.313 3.190 44.637 1.00 30.44 739 ASP B CA 1
ATOM 11272 C C . ASP B 1 742 ? 59.578 4.619 44.137 1.00 31.21 739 ASP B C 1
ATOM 11273 O O . ASP B 1 742 ? 60.140 5.455 44.846 1.00 30.83 739 ASP B O 1
ATOM 11278 N N . LEU B 1 743 ? 59.112 4.908 42.924 1.00 33.54 740 LEU B N 1
ATOM 11279 C CA . LEU B 1 743 ? 59.155 6.264 42.420 1.00 35.95 740 LEU B CA 1
ATOM 11280 C C . LEU B 1 743 ? 57.895 7.021 42.867 1.00 38.65 740 LEU B C 1
ATOM 11281 O O . LEU B 1 743 ? 56.777 6.457 42.974 1.00 39.93 740 LEU B O 1
#